Protein AF-A0A8H6SPJ6-F1 (afdb_monomer)

InterPro domains:
  IPR001806 Small GTPase [PF00071] (599-769)
  IPR001806 Small GTPase [PS51421] (584-787)
  IPR001806 Small GTPase [SM00174] (601-771)
  IPR001810 F-box domain [PF12937] (2-38)
  IPR001810 F-box domain [PS50181] (1-45)
  IPR001810 F-box domain [SM00256] (5-45)
  IPR005225 Small GTP-binding domain [TIGR00231] (601-762)
  IPR020849 Small GTPase, Ras-type [PTHR24070] (574-771)
  IPR027417 P-loop containing nucleoside triphosphate hydrolase [G3DSA:3.40.50.300] (568-777)
  IPR027417 P-loop containing nucleoside triphosphate hydrolase [SSF52540] (599-768)
  IPR036047 F-box-like domain superfamily [SSF81383] (2-59)

Foldseek 3Di:
DVVVDDLVVLLVVLLVDALVVLVVQLVPDVVSVVSCVPDLQSLLSNLCQLVLWDFDCLAPDDNDSNLSSVLSVLLVVLVVVPAQVQFWDWDLDLQQAPAWADDFQKTWGQHQQFGIKIWGHDFVSFLRDTDIDGEHHDPADFPYWDDFPLQQWIWTWGQDPQRWIKIATAGVHYRHQRPLFPDRIATDPDPDDRQPDWDDWDWADDAQKIKIKTQRHPVLQWIWIWIASRRDNDTQEIAIGSFWFEKDDLHPFKIKTWGWDDDPPQQKIKIKIFIDTSHDDYRDRPGQAIEIDFIWHRPFFPDKHKYWLWHQFRHRDPPDHHHGRMDRDSQQFKTKMKIWTHGDDDPDDDPQPTWIKIKTAGSNLVVVVVVVSPADRYWYCQRRPAEGIDMDTASYDADSSAAQTEGQKGKDDNALWKIKMKGQRPDDDPVDPKQQDWDWQDCVSRTGPDTDIHGRIIDMDMHTHHRARHWHDHSFKIKGHHADPDDPDGSRSDMIIIRGSDRPPPPPDPDDDDDDDDDDDDDDDDDDDDDDDDDDDDDDDDDDDDDDDDDDDDDDDDDDPDDDPPVDPPQEAEEEEAFAAFPDDDDPPDPWQPAQPGDLCQVLLVCCVQVVDGDSTDDQDDKDWGWDWDQAPNDIHTYTYIYHGYDDLPDQDDPVSQPRHLAYEYGGEQLDPVRVVCSVSVLVNNCVVNVHLAGLYEYEHEDCVLAPCPPCCVVVVNPDIDHDSRHRPHDPVNQVVVCVVRVYHYDYDYSPVRGCSSVSVNSSVVSSVVPDDPDDDDDDDDDDDDD

pLDDT: mean 73.76, std 21.43, range [21.88, 97.81]

Secondary structure (DSSP, 8-state):
-GGGS-HHHHHHHHHTS-HHHHHHHHHH-HHHHHHHHH-HHHHHHHHHHHHTEEE-TTBSS---HHHHHHHHHHHHHHHHH--HHHHEEEE---B-SSEEEEETTEEEEEETTTEEEEEEPPBGGGTBPPEEEEEPPPSS-EEEEEEEGGGTEEEEEEE-TTS-EEEEEEETTTSSBPTT-SSSEEE---SSPPPS----EEEEEETTEEEEEEE-SSSS--EEEEEEETTTTEEEEEEE-TTEEEEEE-SSSEEEEEEEEEETTTTEEEEEEEEEESSS-TT----SEEEEPPPEE-SSEEEEEEEE--PPPP-PPTTPPBSSSEEE-TTS-EEEEEEEEEE---S-S------EEEEEEEHHHHHHHHHT-SS-SEE-HHHHSTTT-EEEEESSPPPTT---EETTEEEEEEETTEEEEEE--SS--SS---B-S-EEE-GGG-SBSSPEEE---BEEEEEE--S-SEEEE-SSEEEEE----S-SS--B-SPEEEEES--TT--S-S----------------------------------------------------S------TTEEEEEEE-BPP--PPPSS--SSSSTTSS-SHHHHHHHHHHS---S-----SEEEEEEEEEETTEEEEEEEEEEPPB-TTPPPPGGGTTT--EEEEEEETT-HHHHHHHHHHHHHHHHHHTSS---EEEEEE-GGGT--TTTTTGGGSS----------S-HHHHHHHHHHHT-EEEEEBTTTTBSHHHHHHHHHHHHHTTSPS--PPPP-------

Nearest PDB structures (foldseek):
  7btc-assembly1_A  TM=9.675E-01  e=1.317E-15  Homo sapiens
  4o25-assembly2_B  TM=9.585E-01  e=1.317E-15  Mus musculus
  7kfz-assembly1_C  TM=9.572E-01  e=9.984E-14  Homo sapiens
  7tvf-assembly1_E  TM=9.143E-01  e=6.837E-14  Homo sapiens
  1x1r-assembly1_A  TM=9.097E-01  e=2.373E-13  Mus musculus

Structure (mmCIF, N/CA/C/O backbone):
data_AF-A0A8H6SPJ6-F1
#
_entry.id   AF-A0A8H6SPJ6-F1
#
loop_
_atom_site.group_PDB
_atom_site.id
_atom_site.type_symbol
_atom_site.label_atom_id
_atom_site.label_alt_id
_atom_site.label_comp_id
_atom_site.label_asym_id
_atom_site.label_entity_id
_atom_site.label_seq_id
_atom_site.pdbx_PDB_ins_code
_atom_site.Cartn_x
_atom_site.Cartn_y
_atom_site.Cartn_z
_atom_site.occupancy
_atom_site.B_iso_or_equiv
_atom_site.auth_seq_id
_atom_site.auth_comp_id
_atom_site.auth_asym_id
_atom_site.auth_atom_id
_atom_site.pdbx_PDB_model_num
ATOM 1 N N . MET A 1 1 ? -13.281 -22.047 -36.109 1.00 60.00 1 MET A N 1
ATOM 2 C CA . MET A 1 1 ? -13.328 -20.608 -36.470 1.00 60.00 1 MET A CA 1
ATOM 3 C C . MET A 1 1 ? -12.014 -19.915 -36.117 1.00 60.00 1 MET A C 1
ATOM 5 O O . MET A 1 1 ? -11.452 -19.270 -36.988 1.00 60.00 1 MET A O 1
ATOM 9 N N . LEU A 1 2 ? -11.477 -20.129 -34.906 1.00 65.62 2 LEU A N 1
ATOM 10 C CA . LEU A 1 2 ? -10.177 -19.598 -34.462 1.00 65.62 2 LEU A CA 1
ATOM 11 C C . LEU A 1 2 ? -8.982 -20.068 -35.319 1.00 65.62 2 LEU A C 1
ATOM 13 O O . LEU A 1 2 ? -8.123 -19.261 -35.652 1.00 65.62 2 LEU A O 1
ATOM 17 N N . ASP A 1 3 ? -8.976 -21.320 -35.795 1.00 69.00 3 ASP A N 1
ATOM 18 C CA . ASP A 1 3 ? -7.900 -21.851 -36.657 1.00 69.00 3 ASP A CA 1
ATOM 19 C C . ASP A 1 3 ? -7.891 -21.301 -38.095 1.00 69.00 3 ASP A C 1
ATOM 21 O O . ASP A 1 3 ? -7.155 -21.811 -38.935 1.00 69.00 3 ASP A O 1
ATOM 25 N N . ARG A 1 4 ? -8.696 -20.280 -38.416 1.00 80.94 4 ARG A N 1
ATOM 26 C CA . ARG A 1 4 ? -8.668 -19.576 -39.714 1.00 80.94 4 ARG A CA 1
ATOM 27 C C . ARG A 1 4 ? -8.144 -18.143 -39.617 1.00 80.94 4 ARG A C 1
ATOM 29 O O . ARG A 1 4 ? -8.022 -17.488 -40.645 1.00 80.94 4 ARG A O 1
ATOM 36 N N . LEU A 1 5 ? -7.830 -17.658 -38.416 1.00 85.19 5 LEU A N 1
ATOM 37 C CA . LEU A 1 5 ? -7.322 -16.299 -38.227 1.00 85.19 5 LEU A CA 1
ATOM 38 C C . LEU A 1 5 ? -5.920 -16.141 -38.844 1.00 85.19 5 LEU A C 1
ATOM 40 O O . LEU A 1 5 ? -5.141 -17.097 -38.789 1.00 85.19 5 LEU A O 1
ATOM 44 N N . PRO A 1 6 ? -5.571 -14.976 -39.418 1.00 90.56 6 PRO A N 1
ATOM 45 C CA . PRO A 1 6 ? -4.193 -14.658 -39.799 1.00 90.56 6 PRO A CA 1
ATOM 46 C C . PRO A 1 6 ? -3.237 -14.694 -38.588 1.00 90.56 6 PRO A C 1
ATOM 48 O O . PRO A 1 6 ? -3.678 -14.379 -37.476 1.00 90.56 6 PRO A O 1
ATOM 51 N N . PRO A 1 7 ? -1.954 -15.073 -38.761 1.00 87.12 7 PRO A N 1
ATOM 52 C CA . PRO A 1 7 ? -0.972 -15.121 -37.672 1.00 87.12 7 PRO A CA 1
ATOM 53 C C . PRO A 1 7 ? -0.846 -13.809 -36.888 1.00 87.12 7 PRO A C 1
ATOM 55 O O . PRO A 1 7 ? -0.737 -13.845 -35.670 1.00 87.12 7 PRO A O 1
ATOM 58 N N . GLU A 1 8 ? -0.948 -12.664 -37.560 1.00 88.88 8 GLU A N 1
ATOM 59 C CA . GLU A 1 8 ? -0.810 -11.323 -36.978 1.00 88.88 8 GLU A CA 1
ATOM 60 C C . GLU A 1 8 ? -1.987 -10.985 -36.046 1.00 88.88 8 GLU A C 1
ATOM 62 O O . GLU A 1 8 ? -1.833 -10.339 -35.004 1.00 88.88 8 GLU A O 1
ATOM 67 N N . ILE A 1 9 ? -3.186 -11.460 -36.404 1.00 89.88 9 ILE A N 1
ATOM 68 C CA . ILE A 1 9 ? -4.389 -11.325 -35.576 1.00 89.88 9 ILE A CA 1
ATOM 69 C C . ILE A 1 9 ? -4.294 -12.262 -34.374 1.00 89.88 9 ILE A C 1
ATOM 71 O O . ILE A 1 9 ? -4.597 -11.848 -33.259 1.00 89.88 9 ILE A O 1
ATOM 75 N N . ALA A 1 10 ? -3.841 -13.500 -34.579 1.00 88.12 10 ALA A N 1
ATOM 76 C CA . ALA A 1 10 ? -3.617 -14.450 -33.493 1.00 88.12 10 ALA A CA 1
ATOM 77 C C . ALA A 1 10 ? -2.572 -13.929 -32.489 1.00 88.12 10 ALA A C 1
ATOM 79 O O . ALA A 1 10 ? -2.806 -13.964 -31.285 1.00 88.12 10 ALA A O 1
ATOM 80 N N . GLU A 1 11 ? -1.469 -13.365 -32.980 1.00 90.44 11 GLU A N 1
ATOM 81 C CA . GLU A 1 11 ? -0.438 -12.718 -32.169 1.00 90.44 11 GLU A CA 1
ATOM 82 C C . GLU A 1 11 ? -1.002 -11.545 -31.363 1.00 90.44 11 GLU A C 1
ATOM 84 O O . GLU A 1 11 ? -0.748 -11.415 -30.167 1.00 90.44 11 GLU A O 1
ATOM 89 N N . SER A 1 12 ? -1.814 -10.703 -32.004 1.00 90.00 12 SER A N 1
ATOM 90 C CA . SER A 1 12 ? -2.477 -9.591 -31.329 1.00 90.00 12 SER A CA 1
ATOM 91 C C . SER A 1 12 ? -3.429 -10.083 -30.244 1.00 90.00 12 SER A C 1
ATOM 93 O O . SER A 1 12 ? -3.348 -9.584 -29.131 1.00 90.00 12 SER A O 1
ATOM 95 N N . ILE A 1 13 ? -4.246 -11.108 -30.511 1.00 90.25 13 ILE A N 1
ATOM 96 C CA . ILE A 1 13 ? -5.111 -11.733 -29.499 1.00 90.25 13 ILE A CA 1
ATOM 97 C C . ILE A 1 13 ? -4.283 -12.221 -28.308 1.00 90.25 13 ILE A C 1
ATOM 99 O O . ILE A 1 13 ? -4.627 -11.911 -27.175 1.00 90.25 13 ILE A O 1
ATOM 103 N N . CYS A 1 14 ? -3.175 -12.930 -28.544 1.00 89.81 14 CYS A N 1
ATOM 104 C CA . CYS A 1 14 ? -2.312 -13.411 -27.465 1.00 89.81 14 CYS A CA 1
ATOM 105 C C . CYS A 1 14 ? -1.753 -12.278 -26.593 1.00 89.81 14 CYS A C 1
ATOM 107 O O . CYS A 1 14 ? -1.637 -12.469 -25.391 1.00 89.81 14 CYS A O 1
ATOM 109 N N . ARG A 1 15 ? -1.444 -11.105 -27.162 1.00 88.56 15 ARG A N 1
ATOM 110 C CA . ARG A 1 15 ? -0.958 -9.940 -26.397 1.00 88.56 15 ARG A CA 1
ATOM 111 C C . ARG A 1 15 ? -2.024 -9.277 -25.516 1.00 88.56 15 ARG A C 1
ATOM 113 O O . ARG A 1 15 ? -1.662 -8.515 -24.630 1.00 88.56 15 ARG A O 1
ATOM 120 N N . TRP A 1 16 ? -3.308 -9.547 -25.756 1.00 88.12 16 TRP A N 1
ATOM 121 C CA . TRP A 1 16 ? -4.428 -9.043 -24.947 1.00 88.12 16 TRP A CA 1
ATOM 122 C C . TRP A 1 16 ? -4.901 -10.032 -23.873 1.00 88.12 16 TRP A C 1
ATOM 124 O O . TRP A 1 16 ? -5.808 -9.713 -23.106 1.00 88.12 16 TRP A O 1
ATOM 134 N N . LEU A 1 17 ? -4.333 -11.237 -23.836 1.00 88.00 17 LEU A N 1
ATOM 135 C CA . LEU A 1 17 ? -4.688 -12.279 -22.879 1.00 88.00 17 LEU A CA 1
ATOM 136 C C . LEU A 1 17 ? -3.647 -12.365 -21.766 1.00 88.00 17 LEU A C 1
ATOM 138 O O . LEU A 1 17 ? -2.465 -12.141 -22.007 1.00 88.00 17 LEU A O 1
ATOM 142 N N . ASP A 1 18 ? -4.088 -12.771 -20.576 1.00 84.75 18 ASP A N 1
ATOM 143 C CA . ASP A 1 18 ? -3.190 -13.066 -19.462 1.00 84.75 18 ASP A CA 1
ATOM 144 C C . ASP A 1 18 ? -2.314 -14.295 -19.758 1.00 84.75 18 ASP A C 1
ATOM 146 O O . ASP A 1 18 ? -2.707 -15.220 -20.482 1.00 84.75 18 ASP A O 1
ATOM 150 N N . ALA A 1 19 ? -1.133 -14.345 -19.149 1.00 83.69 19 ALA A N 1
ATOM 151 C CA . ALA A 1 19 ? -0.130 -15.377 -19.367 1.00 83.69 19 ALA A CA 1
ATOM 152 C C . ALA A 1 19 ? -0.690 -16.788 -19.131 1.00 83.69 19 ALA A C 1
ATOM 154 O O . ALA A 1 19 ? -0.356 -17.718 -19.871 1.00 83.69 19 ALA A O 1
ATOM 155 N N . LYS A 1 20 ? -1.589 -16.976 -18.149 1.00 83.62 20 LYS A N 1
ATOM 156 C CA . LYS A 1 20 ? -2.212 -18.288 -17.893 1.00 83.62 20 LYS A CA 1
ATOM 157 C C . LYS A 1 20 ? -3.141 -18.681 -19.038 1.00 83.62 20 LYS A C 1
ATOM 159 O O . LYS A 1 20 ? -3.111 -19.837 -19.468 1.00 83.62 20 LYS A O 1
ATOM 164 N N . SER A 1 21 ? -3.937 -17.750 -19.555 1.00 89.06 21 SER A N 1
ATOM 165 C CA . SER A 1 21 ? -4.776 -17.966 -20.737 1.00 89.06 21 SER A CA 1
ATOM 166 C C . SER A 1 21 ? -3.947 -18.262 -21.985 1.00 89.06 21 SER A C 1
ATOM 168 O O . SER A 1 21 ? -4.279 -19.196 -22.718 1.00 89.06 21 SER A O 1
ATOM 170 N N . VAL A 1 22 ? -2.830 -17.562 -22.201 1.00 88.44 22 VAL A N 1
ATOM 171 C CA . VAL A 1 22 ? -1.924 -17.834 -23.331 1.00 88.44 22 VAL A CA 1
ATOM 172 C C . VAL A 1 22 ? -1.279 -19.220 -23.211 1.00 88.44 22 VAL A C 1
ATOM 174 O O . VAL A 1 22 ? -1.251 -19.979 -24.183 1.00 88.44 22 VAL A O 1
ATOM 177 N N . VAL A 1 23 ? -0.837 -19.617 -22.014 1.00 83.62 23 VAL A N 1
ATOM 178 C CA . VAL A 1 23 ? -0.310 -20.970 -21.769 1.00 83.62 23 VAL A CA 1
ATOM 179 C C . VAL A 1 23 ? -1.387 -22.031 -22.012 1.00 83.62 23 VAL A C 1
ATOM 181 O O . VAL A 1 23 ? -1.116 -23.016 -22.699 1.00 83.62 23 VAL A O 1
ATOM 184 N N . ARG A 1 24 ? -2.624 -21.831 -21.540 1.00 87.50 24 ARG A N 1
ATOM 185 C CA . ARG A 1 24 ? -3.749 -22.742 -21.828 1.00 87.50 24 ARG A CA 1
ATOM 186 C C . ARG A 1 24 ? -4.019 -22.847 -23.329 1.00 87.50 24 ARG A C 1
ATOM 188 O O . ARG A 1 24 ? -4.176 -23.956 -23.834 1.00 87.50 24 ARG A O 1
ATOM 195 N N . LEU A 1 25 ? -4.000 -21.727 -24.055 1.00 87.69 25 LEU A N 1
ATOM 196 C CA . LEU A 1 25 ? -4.135 -21.711 -25.517 1.00 87.69 25 LEU A CA 1
ATOM 197 C C . LEU A 1 25 ? -3.045 -22.541 -26.209 1.00 87.69 25 LEU A C 1
ATOM 199 O O . LEU A 1 25 ? -3.343 -23.295 -27.137 1.00 87.69 25 LEU A O 1
ATOM 203 N N . SER A 1 26 ? -1.801 -22.464 -25.728 1.00 87.75 26 SER A N 1
ATOM 204 C CA . SER A 1 26 ? -0.687 -23.260 -26.263 1.00 87.75 26 SER A CA 1
ATOM 205 C C . SER A 1 26 ? -0.856 -24.773 -26.056 1.00 87.75 26 SER A C 1
ATOM 207 O O . SER A 1 26 ? -0.320 -25.565 -26.830 1.00 87.75 26 SER A O 1
ATOM 209 N N . GLN A 1 27 ? -1.611 -25.188 -25.033 1.00 87.19 27 GLN A N 1
ATOM 210 C CA . GLN A 1 27 ? -1.848 -26.599 -24.713 1.00 87.19 27 GLN A CA 1
ATOM 211 C C . GLN A 1 27 ? -2.987 -27.208 -25.537 1.00 87.19 27 GLN A C 1
ATOM 213 O O . GLN A 1 27 ? -2.986 -28.414 -25.775 1.00 87.19 27 GLN A O 1
ATOM 218 N N . VAL A 1 28 ? -3.947 -26.395 -25.989 1.00 88.50 28 VAL A N 1
ATOM 219 C CA . VAL A 1 28 ? -5.137 -26.881 -26.708 1.00 88.50 28 VAL A CA 1
ATOM 220 C C . VAL A 1 28 ? -4.981 -26.899 -28.232 1.00 88.50 28 VAL A C 1
ATOM 222 O O . VAL A 1 28 ? -5.764 -27.565 -28.904 1.00 88.50 28 VAL A O 1
ATOM 225 N N . SER A 1 29 ? -3.992 -26.198 -28.806 1.00 87.19 29 SER A N 1
ATOM 226 C CA . SER A 1 29 ? -3.757 -26.193 -30.259 1.00 87.19 29 SER A CA 1
ATOM 227 C C . SER A 1 29 ? -2.282 -26.051 -30.636 1.00 87.19 29 SER A C 1
ATOM 229 O O . SER A 1 29 ? -1.599 -25.121 -30.209 1.00 87.19 29 SER A O 1
ATOM 231 N N . GLN A 1 30 ? -1.806 -26.941 -31.516 1.00 88.25 30 GLN A N 1
ATOM 232 C CA . GLN A 1 30 ? -0.438 -26.914 -32.052 1.00 88.25 30 GLN A CA 1
ATOM 233 C C . GLN A 1 30 ? -0.151 -25.628 -32.833 1.00 88.25 30 GLN A C 1
ATOM 235 O O . GLN A 1 30 ? 0.908 -25.033 -32.666 1.00 88.25 30 GLN A O 1
ATOM 240 N N . ARG A 1 31 ? -1.125 -25.147 -33.617 1.00 89.19 31 ARG A N 1
ATOM 241 C CA . ARG A 1 31 ? -0.989 -23.898 -34.373 1.00 89.19 31 ARG A CA 1
ATOM 242 C C . ARG A 1 31 ? -0.759 -22.702 -33.448 1.00 89.19 31 ARG A C 1
ATOM 244 O O . ARG A 1 31 ? 0.121 -21.887 -33.710 1.00 89.19 31 ARG A O 1
ATOM 251 N N . TRP A 1 32 ? -1.543 -22.596 -32.375 1.00 90.00 32 TRP A N 1
ATOM 252 C CA . TRP A 1 32 ? -1.382 -21.525 -31.388 1.00 90.00 32 TRP A CA 1
ATOM 253 C C . TRP A 1 32 ? -0.066 -21.666 -30.623 1.00 90.00 32 TRP A C 1
ATOM 255 O O . TRP A 1 32 ? 0.629 -20.673 -30.442 1.00 90.00 32 TRP A O 1
ATOM 265 N N . ASN A 1 33 ? 0.330 -22.889 -30.257 1.00 91.00 33 ASN A N 1
ATOM 266 C CA . ASN A 1 33 ? 1.631 -23.163 -29.644 1.00 91.00 33 ASN A CA 1
ATOM 267 C C . ASN A 1 33 ? 2.802 -22.673 -30.515 1.00 91.00 33 ASN A C 1
ATOM 269 O O . ASN A 1 33 ? 3.708 -22.010 -30.015 1.00 91.00 33 ASN A O 1
ATOM 273 N N . ASP A 1 34 ? 2.762 -22.945 -31.822 1.00 90.69 34 ASP A N 1
ATOM 274 C CA . ASP A 1 34 ? 3.800 -22.513 -32.762 1.00 90.69 34 ASP A CA 1
ATOM 275 C C . ASP A 1 34 ? 3.866 -20.987 -32.898 1.00 90.69 34 ASP A C 1
ATOM 277 O O . ASP A 1 34 ? 4.962 -20.423 -32.896 1.00 90.69 34 ASP A O 1
ATOM 281 N N . ILE A 1 35 ? 2.714 -20.309 -32.979 1.00 90.44 35 ILE A N 1
ATOM 282 C CA . ILE A 1 35 ? 2.643 -18.838 -33.031 1.00 90.44 35 ILE A CA 1
ATOM 283 C C . ILE A 1 35 ? 3.221 -18.237 -31.747 1.00 90.44 35 ILE A C 1
ATOM 285 O O . ILE A 1 35 ? 4.101 -17.379 -31.812 1.00 90.44 35 ILE A O 1
ATOM 289 N N . ILE A 1 36 ? 2.777 -18.731 -30.588 1.00 91.50 36 ILE A N 1
ATOM 290 C CA . ILE A 1 36 ? 3.223 -18.264 -29.273 1.00 91.50 36 ILE A CA 1
ATOM 291 C C . ILE A 1 36 ? 4.739 -18.431 -29.133 1.00 91.50 36 ILE A C 1
ATOM 293 O O . ILE A 1 36 ? 5.407 -17.495 -28.708 1.00 91.50 36 ILE A O 1
ATOM 297 N N . LYS A 1 37 ? 5.305 -19.584 -29.514 1.00 90.62 37 LYS A N 1
ATOM 298 C CA . LYS A 1 37 ? 6.748 -19.858 -29.391 1.00 90.62 37 LYS A CA 1
ATOM 299 C C . LYS A 1 37 ? 7.622 -19.055 -30.354 1.00 90.62 37 LYS A C 1
ATOM 301 O O . LYS A 1 37 ? 8.783 -18.809 -30.040 1.00 90.62 37 LYS A O 1
ATOM 306 N N . ARG A 1 38 ? 7.110 -18.698 -31.536 1.00 92.00 38 ARG A N 1
ATOM 307 C CA . ARG A 1 38 ? 7.885 -17.999 -32.577 1.00 92.00 38 ARG A CA 1
ATOM 308 C C . ARG A 1 38 ? 7.784 -16.478 -32.492 1.00 92.00 38 ARG A C 1
ATOM 310 O O . ARG A 1 38 ? 8.713 -15.802 -32.926 1.00 92.00 38 ARG A O 1
ATOM 317 N N . SER A 1 39 ? 6.690 -15.935 -31.956 1.00 93.62 39 SER A N 1
ATOM 318 C CA . SER A 1 39 ? 6.535 -14.488 -31.783 1.00 93.62 39 SER A CA 1
ATOM 319 C C . SER A 1 39 ? 7.306 -14.000 -30.556 1.00 93.62 39 SER A C 1
ATOM 321 O O . SER A 1 39 ? 6.953 -14.294 -29.413 1.00 93.62 39 SER A O 1
ATOM 323 N N . SER A 1 40 ? 8.332 -13.179 -30.787 1.00 92.88 40 SER A N 1
ATOM 324 C CA . SER A 1 40 ? 9.043 -12.489 -29.708 1.00 92.88 40 SER A CA 1
ATOM 325 C C . SER A 1 40 ? 8.161 -11.473 -28.982 1.00 92.88 40 SER A C 1
ATOM 327 O O . SER A 1 40 ? 8.376 -11.248 -27.797 1.00 92.88 40 SER A O 1
ATOM 329 N N . ALA A 1 41 ? 7.153 -10.890 -29.639 1.00 90.75 41 ALA A N 1
ATOM 330 C CA . ALA A 1 41 ? 6.235 -9.948 -29.002 1.00 90.75 41 ALA A CA 1
ATOM 331 C C . ALA A 1 41 ? 5.287 -10.643 -28.015 1.00 90.75 41 ALA A C 1
ATOM 333 O O . ALA A 1 41 ? 5.048 -10.118 -26.930 1.00 90.75 41 ALA A O 1
ATOM 334 N N . VAL A 1 42 ? 4.790 -11.838 -28.352 1.00 92.00 42 VAL A N 1
ATOM 335 C CA . VAL A 1 42 ? 3.967 -12.647 -27.438 1.00 92.00 42 VAL A CA 1
ATOM 336 C C . VAL A 1 42 ? 4.811 -13.182 -26.290 1.00 92.00 42 VAL A C 1
ATOM 338 O O . VAL A 1 42 ? 4.404 -13.057 -25.141 1.00 92.00 42 VAL A O 1
ATOM 341 N N . GLN A 1 43 ? 6.006 -13.713 -26.572 1.00 92.12 43 GLN A N 1
ATOM 342 C CA . GLN A 1 43 ? 6.932 -14.138 -25.516 1.00 92.12 43 GLN A CA 1
ATOM 343 C C . GLN A 1 43 ? 7.290 -12.979 -24.577 1.00 92.12 43 GLN A C 1
ATOM 345 O O . GLN A 1 43 ? 7.321 -13.161 -23.366 1.00 92.12 43 GLN A O 1
ATOM 350 N N . TYR A 1 44 ? 7.498 -11.776 -25.117 1.00 91.81 44 TYR A N 1
ATOM 351 C CA . TYR A 1 44 ? 7.774 -10.584 -24.318 1.00 91.81 44 TYR A CA 1
ATOM 352 C C . TYR A 1 44 ? 6.603 -10.188 -23.420 1.00 91.81 44 TYR A C 1
ATOM 354 O O . TYR A 1 44 ? 6.820 -9.944 -22.238 1.00 91.81 44 TYR A O 1
ATOM 362 N N . ALA A 1 45 ? 5.373 -10.189 -23.941 1.00 89.25 45 ALA A N 1
ATOM 363 C CA . ALA A 1 45 ? 4.181 -9.908 -23.142 1.00 89.25 45 ALA A CA 1
ATOM 364 C C . ALA A 1 45 ? 3.995 -10.923 -21.999 1.00 89.25 45 ALA A C 1
ATOM 366 O O . ALA A 1 45 ? 3.768 -10.524 -20.859 1.00 89.25 45 ALA A O 1
ATOM 367 N N . ILE A 1 46 ? 4.169 -12.221 -22.284 1.00 87.62 46 ILE A N 1
ATOM 368 C CA . ILE A 1 46 ? 4.109 -13.280 -21.264 1.00 87.62 46 ILE A CA 1
ATOM 369 C C . ILE A 1 46 ? 5.175 -13.041 -20.190 1.00 87.62 46 ILE A C 1
ATOM 371 O O . ILE A 1 46 ? 4.867 -13.047 -19.003 1.00 87.62 46 ILE A O 1
ATOM 375 N N . GLU A 1 47 ? 6.432 -12.830 -20.586 1.00 87.25 47 GLU A N 1
ATOM 376 C CA . GLU A 1 47 ? 7.541 -12.666 -19.641 1.00 87.25 47 GLU A CA 1
ATOM 377 C C . GLU A 1 47 ? 7.414 -11.403 -18.780 1.00 87.25 47 GLU A C 1
ATOM 379 O O . GLU A 1 47 ? 7.814 -11.428 -17.613 1.00 87.25 47 GLU A O 1
ATOM 384 N N . LEU A 1 48 ? 6.842 -10.318 -19.315 1.00 87.81 48 LEU A N 1
ATOM 385 C CA . LEU A 1 48 ? 6.535 -9.108 -18.546 1.00 87.81 48 LEU A CA 1
ATOM 386 C C . LEU A 1 48 ? 5.556 -9.419 -17.412 1.00 87.81 48 LEU A C 1
ATOM 388 O O . LEU A 1 48 ? 5.850 -9.127 -16.253 1.00 87.81 48 LEU A O 1
ATOM 392 N N . GLU A 1 49 ? 4.446 -10.088 -17.731 1.00 83.94 49 GLU A N 1
ATOM 393 C CA . GLU A 1 49 ? 3.427 -10.458 -16.746 1.00 83.94 49 GLU A CA 1
ATOM 394 C C . GLU A 1 49 ? 3.967 -11.449 -15.708 1.00 83.94 49 GLU A C 1
ATOM 396 O O . GLU A 1 49 ? 3.757 -11.272 -14.510 1.00 83.94 49 GLU A O 1
ATOM 401 N N . LEU A 1 50 ? 4.732 -12.459 -16.139 1.00 81.06 50 LEU A N 1
ATOM 402 C CA . LEU A 1 50 ? 5.384 -13.406 -15.227 1.00 81.06 50 LEU A CA 1
ATOM 403 C C . LEU A 1 50 ? 6.393 -12.729 -14.286 1.00 81.06 50 LEU A C 1
ATOM 405 O O . LEU A 1 50 ? 6.671 -13.250 -13.203 1.00 81.06 50 LEU A O 1
ATOM 409 N N . SER A 1 51 ? 6.953 -11.592 -14.699 1.00 80.31 51 SER A N 1
ATOM 410 C CA . SER A 1 51 ? 7.936 -10.829 -13.927 1.00 80.31 51 SER A CA 1
ATOM 411 C C . SER A 1 51 ? 7.321 -9.699 -13.094 1.00 80.31 51 SER A C 1
ATOM 413 O O . SER A 1 51 ? 8.050 -9.095 -12.308 1.00 80.31 51 SER A O 1
ATOM 415 N N . GLY A 1 52 ? 6.020 -9.417 -13.240 1.00 80.62 52 GLY A N 1
ATOM 416 C CA . GLY A 1 52 ? 5.344 -8.286 -12.591 1.00 80.62 52 GLY A CA 1
ATOM 417 C C . GLY A 1 52 ? 5.777 -6.914 -13.122 1.00 80.62 52 GLY A C 1
ATOM 418 O O . GLY A 1 52 ? 5.779 -5.925 -12.386 1.00 80.62 52 GLY A O 1
ATOM 419 N N . LEU A 1 53 ? 6.187 -6.852 -14.392 1.00 85.25 53 LEU A N 1
ATOM 420 C CA . LEU A 1 53 ? 6.707 -5.652 -15.052 1.00 85.25 53 LEU A CA 1
ATOM 421 C C . LEU A 1 53 ? 5.758 -5.192 -16.166 1.00 85.25 53 LEU A C 1
ATOM 423 O O . LEU A 1 53 ? 5.053 -6.003 -16.765 1.00 85.25 53 LEU A O 1
ATOM 427 N N . CYS A 1 54 ? 5.775 -3.902 -16.496 1.00 86.19 54 CYS A N 1
ATOM 428 C CA . CYS A 1 54 ? 5.092 -3.356 -17.668 1.00 86.19 54 CYS A CA 1
ATOM 429 C C . CYS A 1 54 ? 6.084 -2.880 -18.729 1.00 86.19 54 CYS A C 1
ATOM 431 O O . CYS A 1 54 ? 7.215 -2.480 -18.443 1.00 86.19 54 CYS A O 1
ATOM 433 N N . ASN A 1 55 ? 5.633 -2.928 -19.982 1.00 87.19 55 ASN A N 1
ATOM 434 C CA . ASN A 1 55 ? 6.352 -2.346 -21.103 1.00 87.19 55 ASN A CA 1
ATOM 435 C C . ASN A 1 55 ? 6.321 -0.818 -21.018 1.00 87.19 55 ASN A C 1
ATOM 437 O O . ASN A 1 55 ? 5.269 -0.243 -20.743 1.00 87.19 55 ASN A O 1
ATOM 441 N N . VAL A 1 56 ? 7.435 -0.169 -21.356 1.00 86.75 56 VAL A N 1
ATOM 442 C CA . VAL A 1 56 ? 7.464 1.281 -21.560 1.00 86.75 56 VAL A CA 1
ATOM 443 C C . VAL A 1 56 ? 7.564 1.589 -23.050 1.00 86.75 56 VAL A C 1
ATOM 445 O O . VAL A 1 56 ? 8.624 1.421 -23.665 1.00 86.75 56 VAL A O 1
ATOM 448 N N . ASP A 1 57 ? 6.449 2.018 -23.642 1.00 81.25 57 ASP A N 1
ATOM 449 C CA . ASP A 1 57 ? 6.358 2.293 -25.082 1.00 81.25 57 ASP A CA 1
ATOM 450 C C . ASP A 1 57 ? 7.288 3.441 -25.499 1.00 81.25 57 ASP A C 1
ATOM 452 O O . ASP A 1 57 ? 8.087 3.287 -26.423 1.00 81.25 57 ASP A O 1
ATOM 456 N N . ASN A 1 58 ? 7.279 4.547 -24.749 1.00 82.44 58 ASN A N 1
ATOM 457 C CA . ASN A 1 58 ? 8.116 5.728 -24.992 1.00 82.44 58 ASN A CA 1
ATOM 458 C C . ASN A 1 58 ? 9.529 5.577 -24.411 1.00 82.44 58 ASN A C 1
ATOM 460 O O . ASN A 1 58 ? 10.041 6.482 -23.756 1.00 82.44 58 ASN A O 1
ATOM 464 N N . SER A 1 59 ? 10.159 4.420 -24.603 1.00 84.25 59 SER A N 1
ATOM 465 C CA . SER A 1 59 ? 11.530 4.216 -24.139 1.00 84.25 59 SER A CA 1
ATOM 466 C C . SER A 1 59 ? 12.560 4.675 -25.176 1.00 84.25 59 SER A C 1
ATOM 468 O O . SER A 1 59 ? 12.351 4.496 -26.375 1.00 84.25 59 SER A O 1
ATOM 470 N N . SER A 1 60 ? 13.701 5.208 -24.725 1.00 84.00 60 SER A N 1
ATOM 471 C CA . SER A 1 60 ? 14.883 5.424 -25.574 1.00 84.00 60 SER A CA 1
ATOM 472 C C . SER A 1 60 ? 15.553 4.111 -26.007 1.00 84.00 60 SER A C 1
ATOM 474 O O . SER A 1 60 ? 16.423 4.112 -26.880 1.00 84.00 60 SER A O 1
ATOM 476 N N . PHE A 1 61 ? 15.143 2.980 -25.425 1.00 85.94 61 PHE A N 1
ATOM 477 C CA . PHE A 1 61 ? 15.568 1.646 -25.821 1.00 85.94 61 PHE A CA 1
ATOM 478 C C . PHE A 1 61 ? 14.928 1.196 -27.146 1.00 85.94 61 PHE A C 1
ATOM 480 O O . PHE A 1 61 ? 13.893 1.700 -27.578 1.00 85.94 61 PHE A O 1
ATOM 487 N N . SER A 1 62 ? 15.521 0.178 -27.780 1.00 84.44 62 SER A N 1
ATOM 488 C CA . SER A 1 62 ? 15.026 -0.383 -29.042 1.00 84.44 62 SER A CA 1
ATOM 489 C C . SER A 1 62 ? 13.521 -0.721 -28.989 1.00 84.44 62 SER A C 1
ATOM 491 O O . SER A 1 62 ? 13.076 -1.410 -28.063 1.00 84.44 62 SER A O 1
ATOM 493 N N . PRO A 1 63 ? 12.721 -0.320 -29.997 1.00 84.38 63 PRO A N 1
ATOM 494 C CA . PRO A 1 63 ? 11.308 -0.692 -30.081 1.00 84.38 63 PRO A CA 1
ATOM 495 C C . PRO A 1 63 ? 11.107 -2.160 -30.497 1.00 84.38 63 PRO A C 1
ATOM 497 O O . PRO A 1 63 ? 9.997 -2.680 -30.420 1.00 84.38 63 PRO A O 1
ATOM 500 N N . ALA A 1 64 ? 12.161 -2.854 -30.941 1.00 87.81 64 ALA A N 1
ATOM 501 C CA . ALA A 1 64 ? 12.059 -4.228 -31.414 1.00 87.81 64 ALA A CA 1
ATOM 502 C C . ALA A 1 64 ? 11.792 -5.209 -30.258 1.00 87.81 64 ALA A C 1
ATOM 504 O O . ALA A 1 64 ? 12.606 -5.341 -29.340 1.00 87.81 64 ALA A O 1
ATOM 505 N N . SER A 1 65 ? 10.703 -5.982 -30.349 1.00 88.69 65 SER A N 1
ATOM 506 C CA . SER A 1 65 ? 10.318 -6.965 -29.322 1.00 88.69 65 SER A CA 1
ATOM 507 C C . SER A 1 65 ? 11.399 -8.010 -29.043 1.00 88.69 65 SER A C 1
ATOM 509 O O . SER A 1 65 ? 11.536 -8.449 -27.910 1.00 88.69 65 SER A O 1
ATOM 511 N N . VAL A 1 66 ? 12.217 -8.371 -30.040 1.00 91.31 66 VAL A N 1
ATOM 512 C CA . VAL A 1 66 ? 13.357 -9.290 -29.857 1.00 91.31 66 VAL A CA 1
ATOM 513 C C . VAL A 1 66 ? 14.394 -8.712 -28.889 1.00 91.31 66 VAL A C 1
ATOM 515 O O . VAL A 1 66 ? 14.840 -9.410 -27.982 1.00 91.31 66 VAL A O 1
ATOM 518 N N . ALA A 1 67 ? 14.759 -7.437 -29.054 1.00 89.44 67 ALA A N 1
ATOM 519 C CA . ALA A 1 67 ? 15.734 -6.775 -28.189 1.00 89.44 67 ALA A CA 1
ATOM 520 C C . ALA A 1 67 ? 15.182 -6.598 -26.767 1.00 89.44 67 ALA A C 1
ATOM 522 O O . ALA A 1 67 ? 15.889 -6.855 -25.793 1.00 89.44 67 ALA A O 1
ATOM 523 N N . ARG A 1 68 ? 13.902 -6.222 -26.644 1.00 91.31 68 ARG A N 1
ATOM 524 C CA . ARG A 1 68 ? 13.221 -6.070 -25.349 1.00 91.31 68 ARG A CA 1
ATOM 525 C C . ARG A 1 68 ? 13.067 -7.397 -24.605 1.00 91.31 68 ARG A C 1
ATOM 527 O O . ARG A 1 68 ? 13.350 -7.456 -23.411 1.00 91.31 68 ARG A O 1
ATOM 534 N N . LEU A 1 69 ? 12.707 -8.469 -25.313 1.00 91.81 69 LEU A N 1
ATOM 535 C CA . LEU A 1 69 ? 12.658 -9.828 -24.770 1.00 91.81 69 LEU A CA 1
ATOM 536 C C . LEU A 1 69 ? 14.029 -10.280 -24.266 1.00 91.81 69 LEU A C 1
ATOM 538 O O . LEU A 1 69 ? 14.131 -10.793 -23.155 1.00 91.81 69 LEU A O 1
ATOM 542 N N . ALA A 1 70 ? 15.086 -10.060 -25.053 1.00 90.25 70 ALA A N 1
ATOM 543 C CA . ALA A 1 70 ? 16.446 -10.415 -24.659 1.00 90.25 70 ALA A CA 1
ATOM 544 C C . ALA A 1 70 ? 16.892 -9.660 -23.394 1.00 90.25 70 ALA A C 1
ATOM 546 O O . ALA A 1 70 ? 17.439 -10.277 -22.479 1.00 90.25 70 ALA A O 1
ATOM 547 N N . ALA A 1 71 ? 16.611 -8.354 -23.313 1.00 88.81 71 ALA A N 1
ATOM 548 C CA . ALA A 1 71 ? 16.901 -7.541 -22.133 1.00 88.81 71 ALA A CA 1
ATOM 549 C C . ALA A 1 71 ? 16.135 -8.032 -20.892 1.00 88.81 71 ALA A C 1
ATOM 551 O O . ALA A 1 71 ? 16.730 -8.207 -19.829 1.00 88.81 71 ALA A O 1
ATOM 552 N N . LEU A 1 72 ? 14.840 -8.332 -21.034 1.00 89.69 72 LEU A N 1
ATOM 553 C CA . LEU A 1 72 ? 13.996 -8.833 -19.947 1.00 89.69 72 LEU A CA 1
ATOM 554 C C . LEU A 1 72 ? 14.445 -10.213 -19.446 1.00 89.69 72 LEU A C 1
ATOM 556 O O . LEU A 1 72 ? 14.575 -10.431 -18.242 1.00 89.69 72 LEU A O 1
ATOM 560 N N . MET A 1 73 ? 14.752 -11.134 -20.362 1.00 88.75 73 MET A N 1
ATOM 561 C CA . MET A 1 73 ? 15.293 -12.447 -20.008 1.00 88.75 73 MET A CA 1
ATOM 562 C C . MET A 1 73 ? 16.646 -12.326 -19.303 1.00 88.75 73 MET A C 1
ATOM 564 O O . MET A 1 73 ? 16.898 -13.041 -18.333 1.00 88.75 73 MET A O 1
ATOM 568 N N . ALA A 1 74 ? 17.525 -11.429 -19.759 1.00 87.31 74 ALA A N 1
ATOM 569 C CA . ALA A 1 74 ? 18.805 -11.178 -19.103 1.00 87.31 74 ALA A CA 1
ATOM 570 C C . ALA A 1 74 ? 18.612 -10.613 -17.688 1.00 87.31 74 ALA A C 1
ATOM 572 O O . ALA A 1 74 ? 19.211 -11.129 -16.748 1.00 87.31 74 ALA A O 1
ATOM 573 N N . TYR A 1 75 ? 17.725 -9.627 -17.525 1.00 86.69 75 TYR A N 1
ATOM 574 C CA . TYR A 1 75 ? 17.342 -9.061 -16.230 1.00 86.69 75 TYR A CA 1
ATOM 575 C C . TYR A 1 75 ? 16.839 -10.137 -15.254 1.00 86.69 75 TYR A C 1
ATOM 577 O O . TYR A 1 75 ? 17.364 -10.266 -14.147 1.00 86.69 75 TYR A O 1
ATOM 585 N N . ARG A 1 76 ? 15.895 -10.982 -15.686 1.00 84.75 76 ARG A N 1
ATOM 586 C CA . ARG A 1 76 ? 15.359 -12.090 -14.880 1.00 84.75 76 ARG A CA 1
ATOM 587 C C . ARG A 1 76 ? 16.446 -13.090 -14.479 1.00 84.75 76 ARG A C 1
ATOM 589 O O . ARG A 1 76 ? 16.589 -13.415 -13.302 1.00 84.75 76 ARG A O 1
ATOM 596 N N . ASN A 1 77 ? 17.243 -13.542 -15.447 1.00 83.62 77 ASN A N 1
ATOM 597 C CA . ASN A 1 77 ? 18.328 -14.491 -15.203 1.00 83.62 77 ASN A CA 1
ATOM 598 C C . ASN A 1 77 ? 19.385 -13.930 -14.238 1.00 83.62 77 ASN A C 1
ATOM 600 O O . ASN A 1 77 ? 19.983 -14.696 -13.479 1.00 83.62 77 ASN A O 1
ATOM 604 N N . SER A 1 78 ? 19.629 -12.616 -14.263 1.00 82.69 78 SER A N 1
ATOM 605 C CA . SER A 1 78 ? 20.544 -11.961 -13.329 1.00 82.69 78 SER A CA 1
ATOM 606 C C . SER A 1 78 ? 20.030 -12.005 -11.895 1.00 82.69 78 SER A C 1
ATOM 608 O O . SER A 1 78 ? 20.824 -12.307 -11.009 1.00 82.69 78 SER A O 1
ATOM 610 N N . TRP A 1 79 ? 18.732 -11.804 -11.649 1.00 82.69 79 TRP A N 1
ATOM 611 C CA . TRP A 1 79 ? 18.148 -12.000 -10.315 1.00 82.69 79 TRP A CA 1
ATOM 612 C C . TRP A 1 79 ? 18.260 -13.454 -9.844 1.00 82.69 79 TRP A C 1
ATOM 614 O O . TRP A 1 79 ? 18.704 -13.714 -8.723 1.00 82.69 79 TRP A O 1
ATOM 624 N N . ASP A 1 80 ? 17.955 -14.415 -10.720 1.00 78.44 80 ASP A N 1
ATOM 625 C CA . ASP A 1 80 ? 18.031 -15.846 -10.396 1.00 78.44 80 ASP A CA 1
ATOM 626 C C . ASP A 1 80 ? 19.473 -16.295 -10.080 1.00 78.44 80 ASP A C 1
ATOM 628 O O . ASP A 1 80 ? 19.697 -17.188 -9.262 1.00 78.44 80 ASP A O 1
ATOM 632 N N . ARG A 1 81 ? 20.478 -15.651 -10.690 1.00 78.25 81 ARG A N 1
ATOM 633 C CA . ARG A 1 81 ? 21.911 -15.957 -10.512 1.00 78.25 81 ARG A CA 1
ATOM 634 C C . ARG A 1 81 ? 22.666 -14.945 -9.653 1.00 78.25 81 ARG A C 1
ATOM 636 O O . ARG A 1 81 ? 23.877 -15.090 -9.487 1.00 78.25 81 ARG A O 1
ATOM 643 N N . PHE A 1 82 ? 21.965 -13.963 -9.086 1.00 78.19 82 PHE A N 1
ATOM 644 C CA . PHE A 1 82 ? 22.545 -12.841 -8.348 1.00 78.19 82 PHE A CA 1
ATOM 645 C C . PHE A 1 82 ? 23.561 -13.288 -7.290 1.00 78.19 82 PHE A C 1
ATOM 647 O O . PHE A 1 82 ? 23.302 -14.221 -6.531 1.00 78.19 82 PHE A O 1
ATOM 654 N N . ASN A 1 83 ? 24.739 -12.667 -7.265 1.00 74.69 83 ASN A N 1
ATOM 655 C CA . ASN A 1 83 ? 25.804 -13.008 -6.322 1.00 74.69 83 ASN A CA 1
ATOM 656 C C . ASN A 1 83 ? 26.587 -11.745 -5.926 1.00 74.69 83 ASN A C 1
ATOM 658 O O . ASN A 1 83 ? 27.513 -11.368 -6.653 1.00 74.69 83 ASN A O 1
ATOM 662 N N . PRO A 1 84 ? 26.273 -11.119 -4.778 1.00 71.50 84 PRO A N 1
ATOM 663 C CA . PRO A 1 84 ? 26.900 -9.869 -4.344 1.00 71.50 84 PRO A CA 1
ATOM 664 C C . PRO A 1 84 ? 28.433 -9.886 -4.425 1.00 71.50 84 PRO A C 1
ATOM 666 O O . PRO A 1 84 ? 29.042 -8.970 -4.972 1.00 71.50 84 PRO A O 1
ATOM 669 N N . LYS A 1 85 ? 29.083 -10.990 -4.027 1.00 65.31 85 LYS A N 1
ATOM 670 C CA . LYS A 1 85 ? 30.554 -11.117 -4.043 1.00 65.31 85 LYS A CA 1
ATOM 671 C C . LYS A 1 85 ? 31.192 -10.942 -5.429 1.00 65.31 85 LYS A C 1
ATOM 673 O O . LYS A 1 85 ? 32.366 -10.597 -5.512 1.00 65.31 85 LYS A O 1
ATOM 678 N N . LYS A 1 86 ? 30.457 -11.191 -6.520 1.00 58.97 86 LYS A N 1
ATOM 679 C CA . LYS A 1 86 ? 30.949 -11.040 -7.906 1.00 58.97 86 LYS A CA 1
ATOM 680 C C . LYS A 1 86 ? 30.557 -9.712 -8.560 1.00 58.97 86 LYS A C 1
ATOM 682 O O . LYS A 1 86 ? 31.131 -9.363 -9.589 1.00 58.97 86 LYS A O 1
ATOM 687 N N . HIS A 1 87 ? 29.601 -8.995 -7.974 1.00 63.25 87 HIS A N 1
ATOM 688 C CA . HIS A 1 87 ? 28.927 -7.838 -8.569 1.00 63.25 87 HIS A CA 1
ATOM 689 C C . HIS A 1 87 ? 29.113 -6.544 -7.754 1.00 63.25 87 HIS A C 1
ATOM 691 O O . HIS A 1 87 ? 28.386 -5.578 -7.952 1.00 63.25 87 HIS A O 1
ATOM 697 N N . ALA A 1 88 ? 30.098 -6.517 -6.850 1.00 59.62 88 ALA A N 1
ATOM 698 C CA . ALA A 1 88 ? 30.369 -5.374 -5.986 1.00 59.62 88 ALA A CA 1
ATOM 699 C C . ALA A 1 88 ? 31.050 -4.221 -6.743 1.00 59.62 88 ALA A C 1
ATOM 701 O O . ALA A 1 88 ? 32.157 -4.375 -7.278 1.00 59.62 88 ALA A O 1
ATOM 702 N N . GLN A 1 89 ? 30.420 -3.052 -6.720 1.00 63.78 89 GLN A N 1
ATOM 703 C CA . GLN A 1 89 ? 31.072 -1.766 -6.910 1.00 63.78 89 GLN A CA 1
ATOM 704 C C . GLN A 1 89 ? 31.168 -1.092 -5.539 1.00 63.78 89 GLN A C 1
ATOM 706 O O . GLN A 1 89 ? 30.161 -0.811 -4.895 1.00 63.78 89 GLN A O 1
ATOM 711 N N . VAL A 1 90 ? 32.396 -0.868 -5.072 1.00 60.78 90 VAL A N 1
ATOM 712 C CA . VAL A 1 90 ? 32.642 -0.103 -3.846 1.00 60.78 90 VAL A CA 1
ATOM 713 C C . VAL A 1 90 ? 32.601 1.366 -4.224 1.00 60.78 90 VAL A C 1
ATOM 715 O O . VAL A 1 90 ? 33.376 1.780 -5.092 1.00 60.78 90 VAL A O 1
ATOM 718 N N . THR A 1 91 ? 31.738 2.152 -3.588 1.00 55.25 91 THR A N 1
ATOM 719 C CA . THR A 1 91 ? 31.894 3.604 -3.649 1.00 55.25 91 THR A CA 1
ATOM 720 C C . THR A 1 91 ? 32.644 4.030 -2.393 1.00 55.25 91 THR A C 1
ATOM 722 O O . THR A 1 91 ? 32.172 3.756 -1.290 1.00 55.25 91 THR A O 1
ATOM 725 N N . PRO A 1 92 ? 33.791 4.718 -2.515 1.00 48.34 92 PRO A N 1
ATOM 726 C CA . PRO A 1 92 ? 34.403 5.428 -1.401 1.00 48.34 92 PRO A CA 1
ATOM 727 C C . PRO A 1 92 ? 33.579 6.694 -1.120 1.00 48.34 92 PRO A C 1
ATOM 729 O O . PRO A 1 92 ? 34.034 7.814 -1.328 1.00 48.34 92 PRO A O 1
ATOM 732 N N . ALA A 1 93 ? 32.312 6.525 -0.755 1.00 47.50 93 ALA A N 1
ATOM 733 C CA . ALA A 1 93 ? 31.509 7.597 -0.208 1.00 47.50 93 ALA A CA 1
ATOM 734 C C . ALA A 1 93 ? 31.677 7.493 1.303 1.00 47.50 93 ALA A C 1
ATOM 736 O O . ALA A 1 93 ? 31.035 6.664 1.935 1.00 47.50 93 ALA A O 1
ATOM 737 N N . ALA A 1 94 ? 32.583 8.296 1.867 1.00 49.62 94 ALA A N 1
ATOM 738 C CA . ALA A 1 94 ? 32.396 8.706 3.250 1.00 49.62 94 ALA A CA 1
ATOM 739 C C . ALA A 1 94 ? 31.041 9.418 3.266 1.00 49.62 94 ALA A C 1
ATOM 741 O O . ALA A 1 94 ? 30.873 10.397 2.529 1.00 49.62 94 ALA A O 1
ATOM 742 N N . LEU A 1 95 ? 30.067 8.879 3.995 1.00 51.34 95 LEU A N 1
ATOM 743 C CA . LEU A 1 95 ? 28.787 9.542 4.214 1.00 51.34 95 LEU A CA 1
ATOM 744 C C . LEU A 1 95 ? 29.079 10.784 5.072 1.00 51.34 95 LEU A C 1
ATOM 746 O O . LEU A 1 95 ? 28.978 10.779 6.289 1.00 51.34 95 LEU A O 1
ATOM 750 N N . GLY A 1 96 ? 29.536 11.864 4.445 1.00 46.59 96 GLY A N 1
ATOM 751 C CA . GLY A 1 96 ? 29.422 13.176 5.062 1.00 46.59 96 GLY A CA 1
ATOM 752 C C . GLY A 1 96 ? 27.943 13.500 5.061 1.00 46.59 96 GLY A C 1
ATOM 753 O O . GLY A 1 96 ? 27.408 13.746 3.985 1.00 46.59 96 GLY A O 1
ATOM 754 N N . GLY A 1 97 ? 27.274 13.368 6.201 1.00 50.62 97 GLY A N 1
ATOM 755 C CA . GLY A 1 97 ? 25.873 13.734 6.317 1.00 50.62 97 GLY A CA 1
ATOM 756 C C . GLY A 1 97 ? 25.103 12.971 7.383 1.00 50.62 97 GLY A C 1
ATOM 757 O O . GLY A 1 97 ? 25.288 11.768 7.553 1.00 50.62 97 GLY A O 1
ATOM 758 N N . ASN A 1 98 ? 24.206 13.681 8.069 1.00 62.88 98 ASN A N 1
ATOM 759 C CA . ASN A 1 98 ? 23.270 13.098 9.036 1.00 62.88 98 ASN A CA 1
ATOM 760 C C . ASN A 1 98 ? 22.006 12.530 8.365 1.00 62.88 98 ASN A C 1
ATOM 762 O O . ASN A 1 98 ? 21.260 11.809 9.016 1.00 62.88 98 ASN A O 1
ATOM 766 N N . TYR A 1 99 ? 21.773 12.834 7.080 1.00 77.31 99 TYR A N 1
ATOM 767 C CA . TYR A 1 99 ? 20.571 12.429 6.348 1.00 77.31 99 TYR A CA 1
ATOM 768 C C . TYR A 1 99 ? 20.920 11.737 5.034 1.00 77.31 99 TYR A C 1
ATOM 770 O O . TYR A 1 99 ? 21.850 12.140 4.323 1.00 77.31 99 TYR A O 1
ATOM 778 N N . TRP A 1 100 ? 20.137 10.724 4.684 1.00 82.38 100 TRP A N 1
ATOM 779 C CA . TRP A 1 100 ? 20.261 9.979 3.441 1.00 82.38 100 TRP A CA 1
ATOM 780 C C . TRP A 1 100 ? 18.901 9.431 3.012 1.00 82.38 100 TRP A C 1
ATOM 782 O O . TRP A 1 100 ? 18.035 9.209 3.845 1.00 82.38 100 TRP A O 1
ATOM 792 N N . GLU A 1 101 ? 18.737 9.200 1.712 1.00 84.38 101 GLU A N 1
ATOM 793 C CA . GLU A 1 101 ? 17.509 8.652 1.129 1.00 84.38 101 GLU A CA 1
ATOM 794 C C 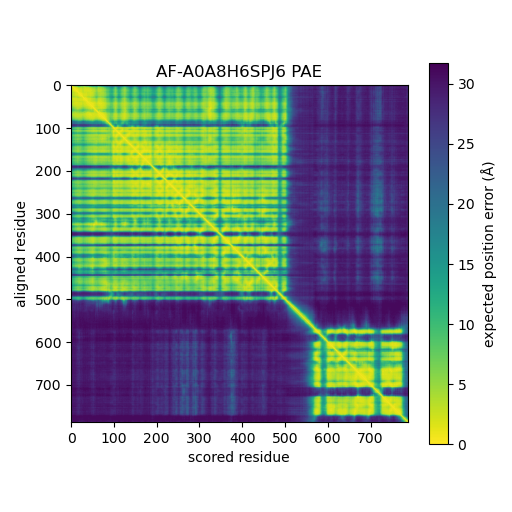. GLU A 1 101 ? 17.863 7.789 -0.088 1.00 84.38 101 GLU A C 1
ATOM 796 O O . GLU A 1 101 ? 18.718 8.153 -0.908 1.00 84.38 101 GLU A O 1
ATOM 801 N N . LEU A 1 102 ? 17.183 6.651 -0.239 1.00 83.38 102 LEU A N 1
ATOM 802 C CA . LEU A 1 102 ? 17.244 5.826 -1.445 1.00 83.38 102 LEU A CA 1
ATOM 803 C C . LEU A 1 102 ? 15.870 5.802 -2.110 1.00 83.38 102 LEU A C 1
ATOM 805 O O . LEU A 1 102 ? 14.970 5.103 -1.662 1.00 83.38 102 LEU A O 1
ATOM 809 N N . SER A 1 103 ? 15.749 6.492 -3.241 1.00 83.19 103 SER A N 1
ATOM 810 C CA . SER A 1 103 ? 14.529 6.485 -4.049 1.00 83.19 103 SER A CA 1
ATOM 811 C C . SER A 1 103 ? 14.846 6.023 -5.464 1.00 83.19 103 SER A C 1
ATOM 813 O O . SER A 1 103 ? 15.746 6.534 -6.143 1.00 83.19 103 SER A O 1
ATOM 815 N N . CYS A 1 104 ? 14.099 5.021 -5.930 1.00 78.75 104 CYS A N 1
ATOM 816 C CA . CYS A 1 104 ? 14.332 4.359 -7.211 1.00 78.75 104 CYS A CA 1
ATOM 817 C C . CYS A 1 104 ? 15.779 3.845 -7.331 1.00 78.75 104 CYS A C 1
ATOM 819 O O . CYS A 1 104 ? 16.184 2.985 -6.565 1.00 78.75 104 CYS A O 1
ATOM 821 N N . ASN A 1 105 ? 16.556 4.357 -8.291 1.00 82.50 105 ASN A N 1
ATOM 822 C CA . ASN A 1 105 ? 17.970 4.026 -8.486 1.00 82.50 105 ASN A CA 1
ATOM 823 C C . ASN A 1 105 ? 18.887 5.205 -8.121 1.00 82.50 105 ASN A C 1
ATOM 825 O O . ASN A 1 105 ? 19.998 5.286 -8.637 1.00 82.50 105 ASN A O 1
ATOM 829 N N . VAL A 1 106 ? 18.432 6.148 -7.295 1.00 87.50 106 VAL A N 1
ATOM 830 C CA . VAL A 1 106 ? 19.225 7.304 -6.861 1.00 87.50 106 VAL A CA 1
ATOM 831 C C . VAL A 1 106 ? 19.413 7.233 -5.356 1.00 87.50 106 VAL A C 1
ATOM 833 O O . VAL A 1 106 ? 18.445 7.190 -4.605 1.00 87.50 106 VAL A O 1
ATOM 836 N N . PHE A 1 107 ? 20.671 7.222 -4.934 1.00 86.75 107 PHE A N 1
ATOM 837 C CA . PHE A 1 107 ? 21.065 7.360 -3.541 1.00 86.75 107 PHE A CA 1
ATOM 838 C C . PHE A 1 107 ? 21.471 8.812 -3.288 1.00 86.75 107 PHE A C 1
ATOM 840 O O . PHE A 1 107 ? 22.303 9.345 -4.027 1.00 86.75 107 PHE A O 1
ATOM 847 N N . ALA A 1 108 ? 20.877 9.449 -2.286 1.00 87.56 108 ALA A N 1
ATOM 848 C CA . ALA A 1 108 ? 21.127 10.839 -1.935 1.00 87.56 108 ALA A CA 1
ATOM 849 C C . ALA A 1 108 ? 21.592 10.962 -0.485 1.00 87.56 108 ALA A C 1
ATOM 851 O O . ALA A 1 108 ? 21.132 10.225 0.383 1.00 87.56 108 ALA A O 1
ATOM 852 N N . THR A 1 109 ? 22.482 11.914 -0.225 1.00 85.38 109 THR A N 1
ATOM 853 C CA . THR A 1 109 ? 22.984 12.243 1.116 1.00 85.38 109 THR A CA 1
ATOM 854 C C . THR A 1 109 ? 23.005 13.750 1.298 1.00 85.38 109 THR A C 1
ATOM 856 O O . THR A 1 109 ? 23.249 14.466 0.325 1.00 85.38 109 THR A O 1
ATOM 859 N N . TYR A 1 110 ? 22.822 14.231 2.525 1.00 85.94 110 TYR A N 1
ATOM 860 C CA . TYR A 1 110 ? 22.952 15.650 2.855 1.00 85.94 110 TYR A CA 1
ATOM 861 C C . TYR A 1 110 ? 23.929 15.893 4.004 1.00 85.94 110 TYR A C 1
ATOM 863 O O . TYR A 1 110 ? 23.762 15.357 5.100 1.00 85.94 110 TYR A O 1
ATOM 871 N N . ASP A 1 111 ? 24.897 16.771 3.751 1.00 82.81 111 ASP A N 1
ATOM 872 C CA . ASP A 1 111 ? 25.903 17.260 4.693 1.00 82.81 111 ASP A CA 1
ATOM 873 C C . ASP A 1 111 ? 25.693 18.756 4.936 1.00 82.81 111 ASP A C 1
ATOM 875 O O . ASP A 1 111 ? 25.519 19.514 3.979 1.00 82.81 111 ASP A O 1
ATOM 879 N N . SER A 1 112 ? 25.783 19.218 6.185 1.00 82.50 112 SER A N 1
ATOM 880 C CA . SER A 1 112 ? 25.653 20.652 6.487 1.00 82.50 112 SER A CA 1
ATOM 881 C C . SER A 1 112 ? 26.746 21.500 5.829 1.00 82.50 112 SER A C 1
ATOM 883 O O . SER A 1 112 ? 26.513 22.668 5.526 1.00 82.50 112 SER A O 1
ATOM 885 N N . ASP A 1 113 ? 27.921 20.915 5.578 1.00 83.31 113 ASP A N 1
ATOM 886 C CA . ASP A 1 113 ? 29.067 21.626 5.008 1.00 83.31 113 ASP A CA 1
ATOM 887 C C . ASP A 1 113 ?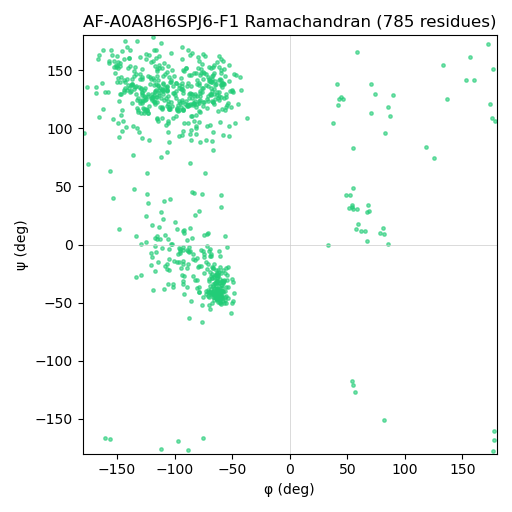 29.124 21.517 3.477 1.00 83.31 113 ASP A C 1
ATOM 889 O O . ASP A 1 113 ? 29.569 22.448 2.800 1.00 83.31 113 ASP A O 1
ATOM 893 N N . ARG A 1 114 ? 28.698 20.376 2.915 1.00 83.81 114 ARG A N 1
ATOM 894 C CA . ARG A 1 114 ? 28.821 20.072 1.475 1.00 83.81 114 ARG A CA 1
ATOM 895 C C . ARG A 1 114 ? 27.514 20.149 0.687 1.00 83.81 114 ARG A C 1
ATOM 897 O O . ARG A 1 114 ? 27.579 20.268 -0.534 1.00 83.81 114 ARG A O 1
ATOM 904 N N . GLY A 1 115 ? 26.362 20.142 1.350 1.00 88.44 115 GLY A N 1
ATOM 905 C CA . GLY A 1 115 ? 25.049 20.127 0.713 1.00 88.44 115 GLY A CA 1
ATOM 906 C C . GLY A 1 115 ? 24.622 18.725 0.294 1.00 88.44 115 GLY A C 1
ATOM 907 O O . GLY A 1 115 ? 25.004 17.737 0.924 1.00 88.44 115 GLY A O 1
ATOM 908 N N . PHE A 1 116 ? 23.802 18.635 -0.756 1.00 91.19 116 PHE A N 1
ATOM 909 C CA . PHE A 1 116 ? 23.327 17.343 -1.249 1.00 91.19 116 PHE A CA 1
ATOM 910 C C . PHE A 1 116 ? 24.320 16.717 -2.227 1.00 91.19 116 PHE A C 1
ATOM 912 O O . PHE A 1 116 ? 24.763 17.373 -3.168 1.00 91.19 116 PHE A O 1
ATOM 919 N N . THR A 1 117 ? 24.564 15.419 -2.080 1.00 89.62 117 THR A N 1
ATOM 920 C CA . THR A 1 117 ? 25.236 14.585 -3.081 1.00 89.62 117 THR A CA 1
ATOM 921 C C . THR A 1 117 ? 24.271 13.514 -3.564 1.00 89.62 117 THR A C 1
ATOM 923 O O . THR A 1 117 ? 23.680 12.799 -2.760 1.00 89.62 117 THR A O 1
ATOM 926 N N . PHE A 1 118 ? 24.154 13.360 -4.881 1.00 90.50 118 PHE A N 1
ATOM 927 C CA . PHE A 1 118 ? 23.315 12.348 -5.513 1.00 90.50 118 PHE A CA 1
ATOM 928 C C . PHE A 1 118 ? 24.157 11.382 -6.339 1.00 90.50 118 PHE A C 1
ATOM 930 O O . PHE A 1 118 ? 25.034 11.788 -7.106 1.00 90.50 118 PHE A O 1
ATOM 937 N N . GLN A 1 119 ? 23.851 10.092 -6.234 1.00 86.62 119 GLN A N 1
ATOM 938 C CA . GLN A 1 119 ? 24.486 9.030 -7.000 1.00 86.62 119 GLN A CA 1
ATOM 939 C C . GLN A 1 119 ? 23.434 8.111 -7.619 1.00 86.62 119 GLN A C 1
ATOM 941 O O . GLN A 1 119 ? 22.739 7.364 -6.932 1.00 86.62 119 GLN A O 1
ATOM 946 N N . ARG A 1 120 ? 23.364 8.117 -8.950 1.00 86.44 120 ARG A N 1
ATOM 947 C CA . ARG A 1 120 ? 22.526 7.208 -9.728 1.00 86.44 120 ARG A CA 1
ATOM 948 C C . ARG A 1 120 ? 23.229 5.867 -9.926 1.00 86.44 120 ARG A C 1
ATOM 950 O O . ARG A 1 120 ? 24.318 5.788 -10.500 1.00 86.44 120 ARG A O 1
ATOM 957 N N . ILE A 1 121 ? 22.585 4.806 -9.460 1.00 83.44 121 ILE A N 1
ATOM 958 C CA . ILE A 1 121 ? 23.072 3.432 -9.493 1.00 83.44 121 ILE A CA 1
ATOM 959 C C . ILE A 1 121 ? 22.879 2.867 -10.913 1.00 83.44 121 ILE A C 1
ATOM 961 O O . ILE A 1 121 ? 21.765 2.904 -11.446 1.00 83.44 121 ILE A O 1
ATOM 965 N N . PRO A 1 122 ? 23.942 2.362 -11.566 1.00 80.56 122 PRO A N 1
ATOM 966 C CA . PRO A 1 122 ? 23.872 1.921 -12.954 1.00 80.56 122 PRO A CA 1
ATOM 967 C C . PRO A 1 122 ? 23.193 0.557 -13.122 1.00 80.56 122 PRO A C 1
ATOM 969 O O . PRO A 1 122 ? 23.397 -0.369 -12.334 1.00 80.56 122 PRO A O 1
ATOM 972 N N . CYS A 1 123 ? 22.498 0.383 -14.248 1.00 79.31 123 CYS A N 1
ATOM 973 C CA . CYS A 1 123 ? 21.985 -0.911 -14.692 1.00 79.31 123 CYS A CA 1
ATOM 974 C C . CYS A 1 123 ? 21.948 -0.999 -16.224 1.00 79.31 123 CYS A C 1
ATOM 976 O O . CYS A 1 123 ? 20.964 -0.663 -16.882 1.00 79.31 123 CYS A O 1
ATOM 978 N N . ALA A 1 124 ? 23.027 -1.520 -16.809 1.00 75.31 124 ALA A N 1
ATOM 979 C CA . ALA A 1 124 ? 23.166 -1.708 -18.253 1.00 75.31 124 ALA A CA 1
ATOM 980 C C . ALA A 1 124 ? 22.072 -2.606 -18.863 1.00 75.31 124 ALA A C 1
ATOM 982 O O . ALA A 1 124 ? 21.663 -2.379 -19.997 1.00 75.31 124 ALA A O 1
ATOM 983 N N . LEU A 1 125 ? 21.548 -3.588 -18.113 1.00 79.88 125 LEU A N 1
ATOM 984 C CA . LEU A 1 125 ? 20.456 -4.463 -18.578 1.00 79.88 125 LEU A CA 1
ATOM 985 C C . LEU A 1 125 ? 19.159 -3.691 -18.853 1.00 79.88 125 LEU A C 1
ATOM 987 O O . LEU A 1 125 ? 18.332 -4.132 -19.647 1.00 79.88 125 LEU A O 1
ATOM 991 N N . ARG A 1 126 ? 19.002 -2.537 -18.202 1.00 81.56 126 ARG A N 1
ATOM 992 C CA . ARG A 1 126 ? 17.864 -1.631 -18.335 1.00 81.56 126 ARG A CA 1
ATOM 993 C C . ARG A 1 126 ? 18.254 -0.301 -18.971 1.00 81.56 126 ARG A C 1
ATOM 995 O O . ARG A 1 126 ? 17.476 0.636 -18.900 1.00 81.56 126 ARG A O 1
ATOM 1002 N N . ASN A 1 127 ? 19.432 -0.217 -19.594 1.00 81.38 127 ASN A N 1
ATOM 1003 C CA . ASN A 1 127 ? 19.932 1.006 -20.227 1.00 81.38 127 ASN A CA 1
ATOM 1004 C C . ASN A 1 127 ? 20.048 2.210 -19.262 1.00 81.38 127 ASN A C 1
ATOM 1006 O O . ASN A 1 127 ? 19.897 3.352 -19.677 1.00 81.38 127 ASN A O 1
ATOM 1010 N N . ILE A 1 128 ? 20.313 1.950 -17.976 1.00 81.12 128 ILE A N 1
ATOM 1011 C CA . ILE A 1 128 ? 20.480 2.979 -16.941 1.00 81.12 128 ILE A CA 1
ATOM 1012 C C . ILE A 1 128 ? 21.962 3.329 -16.813 1.00 81.12 128 ILE A C 1
ATOM 1014 O O . ILE A 1 128 ? 22.781 2.482 -16.434 1.00 81.12 128 ILE A O 1
ATOM 1018 N N . VAL A 1 129 ? 22.285 4.583 -17.122 1.00 82.12 129 VAL A N 1
ATOM 1019 C CA . VAL A 1 129 ? 23.647 5.135 -17.107 1.00 82.12 129 VAL A CA 1
ATOM 1020 C C . VAL A 1 129 ? 23.975 5.688 -15.709 1.00 82.12 129 VAL A C 1
ATOM 1022 O O . VAL A 1 129 ? 23.106 6.304 -15.090 1.00 82.12 129 VAL A O 1
ATOM 1025 N N . PRO A 1 130 ? 25.199 5.474 -15.183 1.00 84.00 130 PRO A N 1
ATOM 1026 C CA . PRO A 1 130 ? 25.606 6.072 -13.915 1.00 84.00 130 PRO A CA 1
ATOM 1027 C C . PRO A 1 130 ? 25.749 7.591 -14.045 1.00 84.00 130 PRO A C 1
ATOM 1029 O O . PRO A 1 130 ? 26.307 8.093 -15.020 1.00 84.00 130 PRO A O 1
ATOM 1032 N N . GLU A 1 131 ? 25.308 8.310 -13.021 1.00 86.56 131 GLU A N 1
ATOM 1033 C CA . GLU A 1 131 ? 25.365 9.770 -12.937 1.00 86.56 131 GLU A CA 1
ATOM 1034 C C . GLU A 1 131 ? 25.656 10.169 -11.486 1.00 86.56 131 GLU A C 1
ATOM 1036 O O . GLU A 1 131 ? 25.160 9.532 -10.556 1.00 86.56 131 GLU A O 1
ATOM 1041 N N . ARG A 1 132 ? 26.475 11.203 -11.278 1.00 89.19 132 ARG A N 1
ATOM 1042 C CA . ARG A 1 132 ? 26.713 11.804 -9.962 1.00 89.19 132 ARG A CA 1
ATOM 1043 C C . ARG A 1 132 ? 26.675 13.316 -10.101 1.00 89.19 132 ARG A C 1
ATOM 1045 O O . ARG A 1 132 ? 27.301 13.851 -11.014 1.00 89.19 132 ARG A O 1
ATOM 1052 N N . TRP A 1 133 ? 25.972 13.973 -9.192 1.00 93.50 133 TRP A N 1
ATOM 1053 C CA . TRP A 1 133 ? 25.877 15.425 -9.139 1.00 93.50 133 TRP A CA 1
ATOM 1054 C C . TRP A 1 133 ? 25.679 15.894 -7.699 1.00 93.50 133 TRP A C 1
ATOM 1056 O O . TRP A 1 133 ? 25.310 15.107 -6.827 1.00 93.50 133 TRP A O 1
ATOM 1066 N N . ASP A 1 134 ? 25.938 17.175 -7.467 1.00 92.88 134 ASP A N 1
ATOM 1067 C CA . ASP A 1 134 ? 25.879 17.797 -6.150 1.00 92.88 134 ASP A CA 1
ATOM 1068 C C . ASP A 1 134 ? 25.036 19.079 -6.221 1.00 92.88 134 ASP A C 1
ATOM 1070 O O . ASP A 1 134 ? 25.038 19.777 -7.241 1.00 92.88 134 ASP A O 1
ATOM 1074 N N . LEU A 1 135 ? 24.323 19.395 -5.141 1.00 94.19 135 LEU A N 1
ATOM 1075 C CA . LEU A 1 135 ? 23.618 20.664 -4.955 1.00 94.19 135 LEU A CA 1
ATOM 1076 C C . LEU A 1 135 ? 24.226 21.433 -3.777 1.00 94.19 135 LEU A C 1
ATOM 1078 O O . LEU A 1 135 ? 24.728 20.813 -2.839 1.00 94.19 135 LEU A O 1
ATOM 1082 N N . PRO A 1 136 ? 24.166 22.777 -3.793 1.00 90.06 136 PRO A N 1
ATOM 1083 C CA . PRO A 1 136 ? 24.681 23.581 -2.691 1.00 90.06 136 PRO A CA 1
ATOM 1084 C C . PRO A 1 136 ? 23.959 23.286 -1.371 1.00 90.06 136 PRO A C 1
ATOM 1086 O O . PRO A 1 136 ? 22.844 22.760 -1.350 1.00 90.06 136 PRO A O 1
ATOM 1089 N N . VAL A 1 137 ? 24.602 23.687 -0.273 1.00 90.56 137 VAL A N 1
ATOM 1090 C CA . VAL A 1 137 ? 24.031 23.656 1.079 1.00 90.56 137 VAL A CA 1
ATOM 1091 C C . VAL A 1 137 ? 22.676 24.363 1.091 1.00 90.56 137 VAL A C 1
ATOM 1093 O O . VAL A 1 137 ? 22.528 25.469 0.558 1.00 90.56 137 VAL A O 1
ATOM 1096 N N . PHE A 1 138 ? 21.685 23.709 1.691 1.00 91.00 138 PHE A N 1
ATOM 1097 C CA . PHE A 1 138 ? 20.359 24.280 1.859 1.00 91.00 138 PHE A CA 1
ATOM 1098 C C . PHE A 1 138 ? 20.415 25.371 2.932 1.00 91.00 138 PHE A C 1
ATOM 1100 O O . PHE A 1 138 ? 21.066 25.217 3.958 1.00 91.00 138 PHE A O 1
ATOM 1107 N N . SER A 1 139 ? 19.756 26.503 2.692 1.00 87.69 139 SER A N 1
ATOM 1108 C CA . SER A 1 139 ? 19.901 27.687 3.548 1.00 87.69 139 SER A CA 1
ATOM 1109 C C . SER A 1 139 ? 19.183 27.602 4.902 1.00 87.69 139 SER A C 1
ATOM 1111 O O . SER A 1 139 ? 19.315 28.535 5.689 1.00 87.69 139 SER A O 1
ATOM 1113 N N . GLY A 1 140 ? 18.374 26.566 5.133 1.00 84.81 140 GLY A N 1
ATOM 1114 C CA . GLY A 1 140 ? 17.595 26.367 6.359 1.00 84.81 140 GLY A CA 1
ATOM 1115 C C . GLY A 1 140 ? 17.976 25.086 7.101 1.00 84.81 140 GLY A C 1
ATOM 1116 O O . GLY A 1 140 ? 18.804 24.303 6.633 1.00 84.81 140 GLY A O 1
ATOM 1117 N N . ASP A 1 141 ? 17.331 24.867 8.243 1.00 83.69 141 ASP A N 1
ATOM 1118 C CA . ASP A 1 141 ? 17.537 23.675 9.064 1.00 83.69 141 ASP A CA 1
ATOM 1119 C C . ASP A 1 141 ? 16.691 22.519 8.519 1.00 83.69 141 ASP A C 1
ATOM 1121 O O . ASP A 1 141 ? 15.463 22.502 8.643 1.00 83.69 141 ASP A O 1
ATOM 1125 N N . ILE A 1 142 ? 17.356 21.562 7.866 1.00 87.44 142 ILE A N 1
ATOM 1126 C CA . ILE A 1 142 ? 16.697 20.370 7.327 1.00 87.44 142 ILE A CA 1
ATOM 1127 C C . ILE A 1 142 ? 16.288 19.455 8.480 1.00 87.44 142 ILE A C 1
ATOM 1129 O O . ILE A 1 142 ? 17.134 19.044 9.278 1.00 87.44 142 ILE A O 1
ATOM 1133 N N . ALA A 1 143 ? 15.002 19.117 8.513 1.00 86.44 143 ALA A N 1
ATOM 1134 C CA . ALA A 1 143 ? 14.439 18.093 9.381 1.00 86.44 143 ALA A CA 1
ATOM 1135 C C . ALA A 1 143 ? 14.420 16.720 8.697 1.00 86.44 143 ALA A C 1
ATOM 1137 O O . ALA A 1 143 ? 14.769 15.727 9.323 1.00 86.44 143 ALA A O 1
ATOM 1138 N N . ASP A 1 144 ? 14.037 16.673 7.418 1.00 89.06 144 ASP A N 1
ATOM 1139 C CA . ASP A 1 144 ? 14.023 15.454 6.601 1.00 89.06 144 ASP A CA 1
ATOM 1140 C C . ASP A 1 144 ? 13.966 15.803 5.098 1.00 89.06 144 ASP A C 1
ATOM 1142 O O . ASP A 1 144 ? 13.712 16.958 4.729 1.00 89.06 144 ASP A O 1
ATOM 1146 N N . PHE A 1 145 ? 14.199 14.838 4.205 1.00 92.62 145 PHE A N 1
ATOM 1147 C CA . PHE A 1 145 ? 13.989 15.015 2.768 1.00 92.62 145 PHE A CA 1
ATOM 1148 C C . PHE A 1 145 ? 13.583 13.717 2.058 1.00 92.62 145 PHE A C 1
ATOM 1150 O O . PHE A 1 145 ? 13.984 12.623 2.424 1.00 92.62 145 PHE A O 1
ATOM 1157 N N . THR A 1 146 ? 12.843 13.851 0.957 1.00 92.25 146 THR A N 1
ATOM 1158 C CA . THR A 1 146 ? 12.554 12.740 0.037 1.00 92.25 146 THR A CA 1
ATOM 1159 C C . THR A 1 146 ? 12.581 13.228 -1.414 1.00 92.25 146 THR A C 1
ATOM 1161 O O . THR A 1 146 ? 12.691 14.430 -1.683 1.00 92.25 146 THR A O 1
ATOM 1164 N N . MET A 1 147 ? 12.534 12.317 -2.386 1.00 92.94 147 MET A N 1
ATOM 1165 C CA . MET A 1 147 ? 12.752 12.662 -3.792 1.00 92.94 147 MET A CA 1
ATOM 1166 C C . MET A 1 147 ? 12.056 11.728 -4.791 1.00 92.94 147 MET A C 1
ATOM 1168 O O . MET A 1 147 ? 11.862 10.538 -4.539 1.00 92.94 147 MET A O 1
ATOM 1172 N N . ASP A 1 148 ? 11.748 12.265 -5.973 1.00 91.31 148 ASP A N 1
ATOM 1173 C CA . ASP A 1 148 ? 11.272 11.521 -7.141 1.00 91.31 148 ASP A CA 1
ATOM 1174 C C . ASP A 1 148 ? 12.044 11.950 -8.402 1.00 91.31 148 ASP A C 1
ATOM 1176 O O . ASP A 1 148 ? 11.744 12.963 -9.047 1.00 91.31 148 ASP A O 1
ATOM 1180 N N . TYR A 1 149 ? 13.030 11.129 -8.786 1.00 89.06 149 TYR A N 1
ATOM 1181 C CA . TYR A 1 149 ? 13.868 11.355 -9.972 1.00 89.06 149 TYR A CA 1
ATOM 1182 C C . TYR A 1 149 ? 13.054 11.431 -11.269 1.00 89.06 149 TYR A C 1
ATOM 1184 O O . TYR A 1 149 ? 13.432 12.161 -12.187 1.00 89.06 149 TYR A O 1
ATOM 1192 N N . SER A 1 150 ? 11.927 10.712 -11.359 1.00 85.25 150 SER A N 1
ATOM 1193 C CA . SER A 1 150 ? 11.098 10.689 -12.572 1.00 85.25 150 SER A CA 1
ATOM 1194 C C . SER A 1 150 ? 10.442 12.039 -12.872 1.00 85.25 150 SER A C 1
ATOM 1196 O O . SER A 1 150 ? 10.076 12.316 -14.017 1.00 85.25 150 SER A O 1
ATOM 1198 N N . GLN A 1 151 ? 10.336 12.893 -11.853 1.00 90.00 151 GLN A N 1
ATOM 1199 C CA . GLN A 1 151 ? 9.725 14.212 -11.933 1.00 90.00 151 GLN A CA 1
ATOM 1200 C C . GLN A 1 151 ? 10.724 15.354 -11.694 1.00 90.00 151 GLN A C 1
ATOM 1202 O O . GLN A 1 151 ? 10.290 16.497 -11.694 1.00 90.00 151 GLN A O 1
ATOM 1207 N N . ASP A 1 152 ? 12.028 15.072 -11.536 1.00 92.50 152 ASP A N 1
ATOM 1208 C CA . ASP A 1 152 ? 13.049 16.042 -11.083 1.00 92.50 152 ASP A CA 1
ATOM 1209 C C . ASP A 1 152 ? 12.688 16.707 -9.739 1.00 92.50 152 ASP A C 1
ATOM 1211 O O . ASP A 1 152 ? 13.055 17.850 -9.490 1.00 92.50 152 ASP A O 1
ATOM 1215 N N . LEU A 1 153 ? 11.966 16.009 -8.857 1.00 94.69 153 LEU A N 1
ATOM 1216 C CA . LEU A 1 153 ? 11.398 16.589 -7.640 1.00 94.69 153 LEU A CA 1
ATOM 1217 C C . LEU A 1 153 ? 12.219 16.224 -6.398 1.00 94.69 153 LEU A C 1
ATOM 1219 O O . LEU A 1 153 ? 12.322 15.055 -6.041 1.00 94.69 153 LEU A O 1
ATOM 1223 N N . LEU A 1 154 ? 12.744 17.238 -5.714 1.00 96.06 154 LEU A N 1
ATOM 1224 C CA . LEU A 1 154 ? 13.342 17.148 -4.384 1.00 96.06 154 LEU A CA 1
ATOM 1225 C C . LEU A 1 154 ? 12.402 17.834 -3.391 1.00 96.06 154 LEU A C 1
ATOM 1227 O O . LEU A 1 154 ? 12.063 19.005 -3.570 1.00 96.06 154 LEU A O 1
ATOM 1231 N N . VAL A 1 155 ? 11.989 17.118 -2.351 1.00 96.44 155 VAL A N 1
ATOM 1232 C CA . VAL A 1 155 ? 11.131 17.647 -1.291 1.00 96.44 155 VAL A CA 1
ATOM 1233 C C . VAL A 1 155 ? 11.954 17.734 -0.016 1.00 96.44 155 VAL A C 1
ATOM 1235 O O . VAL A 1 155 ? 12.416 16.716 0.484 1.00 96.44 155 VAL A O 1
ATOM 1238 N N . VAL A 1 156 ? 12.138 18.947 0.501 1.00 96.00 156 VAL A N 1
ATOM 1239 C CA . VAL A 1 156 ? 12.908 19.198 1.730 1.00 96.00 156 VAL A CA 1
ATOM 1240 C C . VAL A 1 156 ? 11.971 19.707 2.810 1.00 96.00 156 VAL A C 1
ATOM 1242 O O . VAL A 1 156 ? 11.224 20.661 2.580 1.00 96.00 156 VAL A O 1
ATOM 1245 N N . LEU A 1 157 ? 12.019 19.087 3.981 1.00 92.94 157 LEU A N 1
ATOM 1246 C CA . LEU A 1 157 ? 11.287 19.514 5.159 1.00 92.94 157 LEU A CA 1
ATOM 1247 C C . LEU A 1 157 ? 12.166 20.418 6.020 1.00 92.94 157 LEU A C 1
ATOM 1249 O O . LEU A 1 157 ? 13.242 20.017 6.457 1.00 92.94 157 LEU A O 1
ATOM 1253 N N . GLU A 1 158 ? 11.696 21.634 6.272 1.00 91.12 158 GLU A N 1
ATOM 1254 C CA . GLU A 1 158 ? 12.318 22.582 7.195 1.00 91.12 158 GLU A CA 1
ATOM 1255 C C . GLU A 1 158 ? 11.414 22.761 8.415 1.00 91.12 158 GLU A C 1
ATOM 1257 O O . GLU A 1 158 ? 10.208 22.993 8.274 1.00 91.12 158 GLU A O 1
ATOM 1262 N N . VAL A 1 159 ? 12.002 22.697 9.610 1.00 84.81 159 VAL A N 1
ATOM 1263 C CA . VAL A 1 159 ? 11.323 23.036 10.865 1.00 84.81 159 VAL A CA 1
ATOM 1264 C C . VAL A 1 159 ? 12.001 24.265 11.447 1.00 84.81 159 VAL A C 1
ATOM 1266 O O . VAL A 1 159 ? 13.116 24.203 11.955 1.00 84.81 159 VAL A O 1
ATOM 1269 N N . GLY A 1 160 ? 11.325 25.408 11.351 1.00 76.56 160 GLY A N 1
ATOM 1270 C CA . GLY A 1 160 ? 11.853 26.665 11.873 1.00 76.56 160 GLY A CA 1
ATOM 1271 C C . GLY A 1 160 ? 11.771 26.752 13.400 1.00 76.56 160 GLY A C 1
ATOM 1272 O O . GLY A 1 160 ? 10.968 26.072 14.036 1.00 76.56 160 GLY A O 1
ATOM 1273 N N . ALA A 1 161 ? 12.515 27.691 13.994 1.00 75.88 161 ALA A N 1
ATOM 1274 C CA . ALA A 1 161 ? 12.566 27.920 15.448 1.00 75.88 161 ALA A CA 1
ATOM 1275 C C . ALA A 1 161 ? 11.198 28.176 16.122 1.00 75.88 161 ALA A C 1
ATOM 1277 O O . ALA A 1 161 ? 11.056 28.021 17.331 1.00 75.88 161 ALA A O 1
ATOM 1278 N N . SER A 1 162 ? 10.184 28.581 15.353 1.00 73.69 162 SER A N 1
ATOM 1279 C CA . SER A 1 162 ? 8.805 28.759 15.819 1.00 73.69 162 SER A CA 1
ATOM 1280 C C . SER A 1 162 ? 7.961 27.476 15.763 1.00 73.69 162 SER A C 1
ATOM 1282 O O . SER A 1 162 ? 6.736 27.580 15.778 1.00 73.69 162 SER A O 1
ATOM 1284 N N . MET A 1 163 ? 8.578 26.301 15.590 1.00 76.19 163 MET A N 1
ATOM 1285 C CA . MET A 1 163 ? 7.908 25.023 15.297 1.00 76.19 163 MET A CA 1
ATOM 1286 C C . MET A 1 163 ? 6.992 25.093 14.064 1.00 76.19 163 MET A C 1
ATOM 1288 O O . MET A 1 163 ? 5.949 24.443 13.988 1.00 76.19 163 MET A O 1
ATOM 1292 N N . CYS A 1 164 ? 7.370 25.918 13.081 1.00 79.12 164 CYS A N 1
ATOM 1293 C CA . CYS A 1 164 ? 6.662 25.995 11.809 1.00 79.12 164 CYS A CA 1
ATOM 1294 C C . CYS A 1 164 ? 7.291 25.007 10.833 1.00 79.12 164 CYS A C 1
ATOM 1296 O O . CYS A 1 164 ? 8.478 25.119 10.524 1.00 79.12 164 CYS A O 1
ATOM 1298 N N . MET A 1 165 ? 6.480 24.071 10.352 1.00 86.25 165 MET A N 1
ATOM 1299 C CA . MET A 1 165 ? 6.876 23.106 9.340 1.00 86.25 165 MET A CA 1
ATOM 1300 C C . MET A 1 165 ? 6.635 23.686 7.943 1.00 86.25 165 MET A C 1
ATOM 1302 O O . MET A 1 165 ? 5.521 24.113 7.618 1.00 86.25 165 MET A O 1
ATOM 1306 N N . VAL A 1 166 ? 7.677 23.687 7.114 1.00 90.94 166 VAL A N 1
ATOM 1307 C CA . VAL A 1 166 ? 7.637 24.176 5.733 1.00 90.94 166 VAL A CA 1
ATOM 1308 C C . VAL A 1 166 ? 8.194 23.110 4.801 1.00 90.94 166 VAL A C 1
ATOM 1310 O O . VAL A 1 166 ? 9.328 22.663 4.950 1.00 90.94 166 VAL A O 1
ATOM 1313 N N . VAL A 1 167 ? 7.402 22.732 3.802 1.00 95.44 167 VAL A N 1
ATOM 1314 C CA . VAL A 1 167 ? 7.802 21.773 2.769 1.00 95.44 167 VAL A CA 1
ATOM 1315 C C . VAL A 1 167 ? 8.285 22.549 1.546 1.00 95.44 167 VAL A C 1
ATOM 1317 O O . VAL A 1 167 ? 7.500 23.252 0.908 1.00 95.44 167 VAL A O 1
ATOM 1320 N N . HIS A 1 168 ? 9.563 22.437 1.195 1.00 96.88 168 HIS A N 1
ATOM 1321 C CA . HIS A 1 168 ? 10.144 23.072 0.008 1.00 96.88 168 HIS A CA 1
ATOM 1322 C C . HIS A 1 168 ? 10.117 22.116 -1.179 1.00 96.88 168 HIS A C 1
ATOM 1324 O O . HIS A 1 168 ? 10.515 20.960 -1.063 1.00 96.88 168 HIS A O 1
ATOM 1330 N N . LEU A 1 169 ? 9.677 22.622 -2.331 1.00 97.81 169 LEU A N 1
ATOM 1331 C CA . LEU A 1 169 ? 9.604 21.880 -3.588 1.00 97.81 169 LEU A CA 1
ATOM 1332 C C . LEU A 1 169 ? 10.706 22.378 -4.525 1.00 97.81 169 LEU A C 1
ATOM 1334 O O . LEU A 1 169 ? 10.599 23.455 -5.121 1.00 97.81 169 LEU A O 1
ATOM 1338 N N . LEU A 1 170 ? 11.774 21.598 -4.646 1.00 97.12 170 LEU A N 1
ATOM 1339 C CA . LEU A 1 170 ? 12.988 21.946 -5.377 1.00 97.12 170 LEU A CA 1
ATOM 1340 C C . LEU A 1 170 ? 13.208 21.006 -6.568 1.00 97.12 170 LEU A C 1
ATOM 1342 O O . LEU A 1 170 ? 12.661 19.909 -6.636 1.00 97.12 170 LEU A O 1
ATOM 1346 N N . SER A 1 171 ? 14.019 21.447 -7.524 1.00 96.06 171 SER A N 1
ATOM 1347 C CA . SER A 1 171 ? 14.537 20.601 -8.599 1.00 96.06 171 SER A CA 1
ATOM 1348 C C . SER A 1 171 ? 15.747 19.812 -8.105 1.00 96.06 171 SER A C 1
ATOM 1350 O O . SER A 1 171 ? 16.706 20.407 -7.609 1.00 96.06 171 SER A O 1
ATOM 1352 N N . MET A 1 172 ? 15.747 18.491 -8.287 1.00 94.06 172 MET A N 1
ATOM 1353 C CA . MET A 1 172 ? 16.888 17.635 -7.925 1.00 94.06 172 MET A CA 1
ATOM 1354 C C . MET A 1 172 ? 18.150 17.962 -8.724 1.00 94.06 172 MET A C 1
ATOM 1356 O O . MET A 1 172 ? 19.260 17.740 -8.248 1.00 94.06 172 MET A O 1
ATOM 1360 N N . LYS A 1 173 ? 18.000 18.466 -9.951 1.00 92.38 173 LYS A N 1
ATOM 1361 C CA . LYS A 1 173 ? 19.125 18.808 -10.832 1.00 92.38 173 LYS A CA 1
ATOM 1362 C C . LYS A 1 173 ? 19.734 20.173 -10.550 1.00 92.38 173 LYS A C 1
ATOM 1364 O O . LYS A 1 173 ? 20.912 20.376 -10.824 1.00 92.38 173 LYS A O 1
ATOM 1369 N N . THR A 1 174 ? 18.937 21.127 -10.072 1.00 94.44 174 THR A N 1
ATOM 1370 C CA . THR A 1 174 ? 19.366 22.536 -9.972 1.00 94.44 174 THR A CA 1
ATOM 1371 C C . THR A 1 174 ? 19.339 23.103 -8.556 1.00 94.44 174 THR A C 1
ATOM 1373 O O . THR A 1 174 ? 19.941 24.149 -8.316 1.00 94.44 174 THR A O 1
ATOM 1376 N N . GLY A 1 175 ? 18.621 22.466 -7.625 1.00 94.12 175 GLY A N 1
ATOM 1377 C CA . GLY A 1 175 ? 18.381 22.970 -6.269 1.00 94.12 175 GLY A CA 1
ATOM 1378 C C . GLY A 1 175 ? 17.505 24.225 -6.209 1.00 94.12 175 GLY A C 1
ATOM 1379 O O . GLY A 1 175 ? 17.297 24.780 -5.135 1.00 94.12 175 GLY A O 1
ATOM 1380 N N . GLN A 1 176 ? 16.996 24.695 -7.350 1.00 95.50 176 GLN A N 1
ATOM 1381 C CA . GLN A 1 176 ? 16.099 25.847 -7.439 1.00 95.50 176 GLN A CA 1
ATOM 1382 C C . GLN A 1 176 ? 14.638 25.419 -7.250 1.00 95.50 176 GLN A C 1
ATOM 1384 O O . GLN A 1 176 ? 14.337 24.233 -7.406 1.00 95.50 176 GLN A O 1
ATOM 1389 N N . PRO A 1 177 ? 13.711 26.355 -6.963 1.00 96.88 177 PRO A N 1
ATOM 1390 C CA . PRO A 1 177 ? 12.289 26.046 -6.896 1.00 96.88 177 PRO A CA 1
ATOM 1391 C C . PRO A 1 177 ? 11.789 25.281 -8.122 1.00 96.88 177 PRO A C 1
ATOM 1393 O O . PRO A 1 177 ? 12.084 25.646 -9.264 1.00 96.88 177 PRO A O 1
ATOM 1396 N N . HIS A 1 178 ? 11.030 24.215 -7.884 1.00 96.62 178 HIS A N 1
ATOM 1397 C CA . HIS A 1 178 ? 10.605 23.311 -8.940 1.00 96.62 178 HIS A CA 1
ATOM 1398 C C . HIS A 1 178 ? 9.676 24.016 -9.943 1.00 96.62 178 HIS A C 1
ATOM 1400 O O . HIS A 1 178 ? 8.624 24.536 -9.581 1.00 96.62 178 HIS A O 1
ATOM 1406 N N . SER A 1 179 ? 10.019 23.979 -11.233 1.00 94.44 179 SER A N 1
ATOM 1407 C CA . SER A 1 179 ? 9.312 24.734 -12.287 1.00 94.44 179 SER A CA 1
ATOM 1408 C C . SER A 1 179 ? 7.826 24.383 -12.447 1.00 94.44 179 SER A C 1
ATOM 1410 O O . SER A 1 179 ? 7.027 25.227 -12.846 1.00 94.44 179 SER A O 1
ATOM 1412 N N . SER A 1 180 ? 7.448 23.137 -12.143 1.00 93.75 180 SER A N 1
ATOM 1413 C CA . SER A 1 180 ? 6.051 22.673 -12.205 1.00 93.75 180 SER A CA 1
ATOM 1414 C C . SER A 1 180 ? 5.253 22.932 -10.923 1.00 93.75 180 SER A C 1
ATOM 1416 O O . SER A 1 180 ? 4.058 22.647 -10.897 1.00 93.75 180 SER A O 1
ATOM 1418 N N . ALA A 1 181 ? 5.894 23.427 -9.861 1.00 95.38 181 ALA A N 1
ATOM 1419 C CA . ALA A 1 181 ? 5.216 23.781 -8.625 1.00 95.38 181 ALA A CA 1
ATOM 1420 C C . ALA A 1 181 ? 4.753 25.241 -8.703 1.00 95.38 181 ALA A C 1
ATOM 1422 O O . ALA A 1 181 ? 5.557 26.161 -8.840 1.00 95.38 181 ALA A O 1
ATOM 1423 N N . ARG A 1 182 ? 3.440 25.471 -8.613 1.00 94.62 182 ARG A N 1
ATOM 1424 C CA . ARG A 1 182 ? 2.867 26.824 -8.566 1.00 94.62 182 ARG A CA 1
ATOM 1425 C C . ARG A 1 182 ? 3.332 27.584 -7.326 1.00 94.62 182 ARG A C 1
ATOM 1427 O O . ARG A 1 182 ? 3.547 28.792 -7.396 1.00 94.62 182 ARG A O 1
ATOM 1434 N N . LEU A 1 183 ? 3.429 26.878 -6.203 1.00 93.31 183 LEU A N 1
ATOM 1435 C CA . LEU A 1 183 ? 3.966 27.390 -4.953 1.00 93.31 183 LEU A CA 1
ATOM 1436 C C . LEU A 1 183 ? 5.285 26.663 -4.676 1.00 93.31 183 LEU A C 1
ATOM 1438 O O . LEU A 1 183 ? 5.289 25.437 -4.651 1.00 93.31 183 LEU A O 1
ATOM 1442 N N . PRO A 1 184 ? 6.397 27.382 -4.458 1.00 93.75 184 PRO A N 1
ATOM 1443 C CA . PRO A 1 184 ? 7.694 26.758 -4.192 1.00 93.75 184 PRO A CA 1
ATOM 1444 C C . PRO A 1 184 ? 7.778 26.141 -2.788 1.00 93.75 184 PRO A C 1
ATOM 1446 O O . PRO A 1 184 ? 8.705 25.393 -2.488 1.00 93.75 184 PRO A O 1
ATOM 1449 N N . ARG A 1 185 ? 6.835 26.505 -1.915 1.00 94.44 185 ARG A N 1
ATOM 1450 C CA . ARG A 1 185 ? 6.752 26.088 -0.520 1.00 94.44 185 ARG A CA 1
ATOM 1451 C C . ARG A 1 185 ? 5.306 25.764 -0.187 1.00 94.44 185 ARG A C 1
ATOM 1453 O O . ARG A 1 185 ? 4.415 26.520 -0.578 1.00 94.44 185 ARG A O 1
ATOM 1460 N N . LEU A 1 186 ? 5.096 24.675 0.538 1.00 93.50 186 LEU A N 1
ATOM 1461 C CA . LEU A 1 186 ? 3.814 24.307 1.121 1.00 93.50 186 LEU A CA 1
ATOM 1462 C C . LEU A 1 186 ? 3.920 24.527 2.627 1.00 93.50 186 LEU A C 1
ATOM 1464 O O . LEU A 1 186 ? 4.855 24.047 3.269 1.00 93.50 186 LEU A O 1
ATOM 1468 N N . SER A 1 187 ? 2.992 25.305 3.168 1.00 84.75 187 SER A N 1
ATOM 1469 C CA . SER A 1 187 ? 2.918 25.601 4.592 1.00 84.75 187 SER A CA 1
ATOM 1470 C C . SER A 1 187 ? 1.777 24.844 5.245 1.00 84.75 187 SER A C 1
ATOM 1472 O O . SER A 1 187 ? 0.759 24.525 4.626 1.00 84.75 187 SER A O 1
ATOM 1474 N N . ARG A 1 188 ? 1.955 24.615 6.541 1.00 75.00 188 ARG A N 1
ATOM 1475 C CA . ARG A 1 188 ? 0.879 24.288 7.464 1.00 75.00 188 ARG A CA 1
ATOM 1476 C C . ARG A 1 188 ? 0.035 25.550 7.707 1.00 75.00 188 ARG A C 1
ATOM 1478 O O . ARG A 1 188 ? 0.465 26.434 8.443 1.00 75.00 188 ARG A O 1
ATOM 1485 N N . ASP A 1 189 ? -1.136 25.666 7.081 1.00 65.69 189 ASP A N 1
ATOM 1486 C CA . ASP A 1 189 ? -2.081 26.761 7.359 1.00 65.69 189 ASP A CA 1
ATOM 1487 C C . ASP A 1 189 ? -2.888 26.404 8.627 1.00 65.69 189 ASP A C 1
ATOM 1489 O O . ASP A 1 189 ? -3.757 25.537 8.604 1.00 65.69 189 ASP A O 1
ATOM 1493 N N . VAL A 1 190 ? -2.536 26.996 9.775 1.00 56.72 190 VAL A N 1
ATOM 1494 C CA . VAL A 1 190 ? -2.984 26.535 11.107 1.00 56.72 190 VAL A CA 1
ATOM 1495 C C . VAL A 1 190 ? -4.358 27.096 11.507 1.00 56.72 190 VAL A C 1
ATOM 1497 O O . VAL A 1 190 ? -4.506 28.310 11.638 1.00 56.72 190 VAL A O 1
ATOM 1500 N N . GLU A 1 191 ? -5.306 26.219 11.870 1.00 53.66 191 GLU A N 1
ATOM 1501 C CA . GLU A 1 191 ? -6.396 26.548 12.818 1.00 53.66 191 GLU A CA 1
ATOM 1502 C C . GLU A 1 191 ? -6.251 25.873 14.203 1.00 53.66 191 GLU A C 1
ATOM 1504 O O . GLU A 1 191 ? -6.848 26.375 15.155 1.00 53.66 191 GLU A O 1
ATOM 1509 N N . LYS A 1 192 ? -5.441 24.804 14.340 1.00 59.47 192 LYS A N 1
ATOM 1510 C CA . LYS A 1 192 ? -4.923 24.115 15.561 1.00 59.47 192 LYS A CA 1
ATOM 1511 C C . LYS A 1 192 ? -4.552 22.658 15.198 1.00 59.47 192 LYS A C 1
ATOM 1513 O O . LYS A 1 192 ? -5.085 22.180 14.199 1.00 59.47 192 LYS A O 1
ATOM 1518 N N . PRO A 1 193 ? -3.727 21.941 15.998 1.00 55.41 193 PRO A N 1
ATOM 1519 C CA . PRO A 1 193 ? -3.026 22.369 17.219 1.00 55.41 193 PRO A CA 1
ATOM 1520 C C . PRO A 1 193 ? -1.627 22.942 16.953 1.00 55.41 193 PRO A C 1
ATOM 1522 O O . PRO A 1 193 ? -0.966 22.591 15.983 1.00 55.41 193 PRO A O 1
ATOM 1525 N N . THR A 1 194 ? -1.155 23.839 17.819 1.00 64.00 194 THR A N 1
ATOM 1526 C CA . THR A 1 194 ? 0.218 24.361 17.752 1.00 64.00 194 THR A CA 1
ATOM 1527 C C . THR A 1 194 ? 1.186 23.266 18.196 1.00 64.00 194 THR A C 1
ATOM 1529 O O . THR A 1 194 ? 1.110 22.844 19.345 1.00 64.00 194 THR A O 1
ATOM 1532 N N . ALA A 1 195 ? 2.083 22.825 17.308 1.00 64.69 195 ALA A N 1
ATOM 1533 C CA . ALA A 1 195 ? 3.088 21.817 17.649 1.00 64.69 195 ALA A CA 1
ATOM 1534 C C . ALA A 1 195 ? 4.030 22.366 18.732 1.00 64.69 195 ALA A C 1
ATOM 1536 O O . ALA A 1 195 ? 4.525 23.491 18.608 1.00 64.69 195 ALA A O 1
ATOM 1537 N N . THR A 1 196 ? 4.266 21.592 19.790 1.00 67.19 196 THR A N 1
ATOM 1538 C CA . THR A 1 196 ? 5.217 21.957 20.855 1.00 67.19 196 THR A CA 1
ATOM 1539 C C . THR A 1 196 ? 6.607 21.386 20.610 1.00 67.19 196 THR A C 1
ATOM 1541 O O . THR A 1 196 ? 7.592 21.964 21.066 1.00 67.19 196 THR A O 1
ATOM 1544 N N . ALA A 1 197 ? 6.681 20.275 19.882 1.00 71.00 197 ALA A N 1
ATOM 1545 C CA . ALA A 1 197 ? 7.901 19.611 19.452 1.00 71.00 197 ALA A CA 1
ATOM 1546 C C . ALA A 1 197 ? 7.608 18.798 18.182 1.00 71.00 197 ALA A C 1
ATOM 1548 O O . ALA A 1 197 ? 6.447 18.604 17.836 1.00 71.00 197 ALA A O 1
ATOM 1549 N N . PHE A 1 198 ? 8.660 18.332 17.512 1.00 75.75 198 PHE A N 1
ATOM 1550 C CA . PHE A 1 198 ? 8.563 17.291 16.495 1.00 75.75 198 PHE A CA 1
ATOM 1551 C C . PHE A 1 198 ? 9.545 16.176 16.845 1.00 75.75 198 PHE A C 1
ATOM 1553 O O . PHE A 1 198 ? 10.718 16.471 17.087 1.00 75.75 198 PHE A O 1
ATOM 1560 N N . SER A 1 199 ? 9.077 14.929 16.892 1.00 71.06 199 SER A N 1
ATOM 1561 C CA . SER A 1 199 ? 9.918 13.772 17.242 1.00 71.06 199 SER A CA 1
ATOM 1562 C C . SER A 1 199 ? 10.359 12.980 16.005 1.00 71.06 199 SER A C 1
ATOM 1564 O O . SER A 1 199 ? 11.490 12.501 15.941 1.00 71.06 199 SER A O 1
ATOM 1566 N N . SER A 1 200 ? 9.478 12.864 15.008 1.00 80.56 200 SER A N 1
ATOM 1567 C CA . SER A 1 200 ? 9.670 12.024 13.830 1.00 80.56 200 SER A CA 1
ATOM 1568 C C . SER A 1 200 ? 8.830 12.507 12.647 1.00 80.56 200 SER A C 1
ATOM 1570 O O . SER A 1 200 ? 7.801 13.173 12.808 1.00 80.56 200 SER A O 1
ATOM 1572 N N . PHE A 1 201 ? 9.284 12.155 11.443 1.00 85.44 201 PHE A N 1
ATOM 1573 C CA . PHE A 1 201 ? 8.629 12.489 10.186 1.00 85.44 201 PHE A CA 1
ATOM 1574 C C . PHE A 1 201 ? 8.549 11.265 9.278 1.00 85.44 201 PHE A C 1
ATOM 1576 O O . PHE A 1 201 ? 9.441 10.420 9.259 1.00 85.44 201 PHE A O 1
ATOM 1583 N N . GLN A 1 202 ? 7.480 11.193 8.489 1.00 88.62 202 GLN A N 1
ATOM 1584 C CA . GLN A 1 202 ? 7.368 10.274 7.365 1.00 88.62 202 GLN A CA 1
ATOM 1585 C C . GLN A 1 202 ? 6.923 11.057 6.133 1.00 88.62 202 GLN A C 1
ATOM 1587 O O . GLN A 1 202 ? 5.854 11.671 6.116 1.00 88.62 202 GLN A O 1
ATOM 1592 N N . MET A 1 203 ? 7.728 11.010 5.073 1.00 90.88 203 MET A N 1
ATOM 1593 C CA . MET A 1 203 ? 7.433 11.675 3.806 1.00 90.88 203 MET A CA 1
ATOM 1594 C C . MET A 1 203 ? 7.258 10.647 2.690 1.00 90.88 203 MET A C 1
ATOM 1596 O O . MET A 1 203 ? 7.993 9.661 2.599 1.00 90.88 203 MET A O 1
ATOM 1600 N N . ARG A 1 204 ? 6.260 10.861 1.827 1.00 92.25 204 ARG A N 1
ATOM 1601 C CA . ARG A 1 204 ? 5.995 9.999 0.665 1.00 92.25 204 ARG A CA 1
ATOM 1602 C C . ARG A 1 204 ? 5.570 10.833 -0.538 1.00 92.25 204 ARG A C 1
ATOM 1604 O O . ARG A 1 204 ? 4.801 11.786 -0.402 1.00 92.25 204 ARG A O 1
ATOM 1611 N N . ILE A 1 205 ? 6.024 10.435 -1.725 1.00 91.69 205 ILE A N 1
ATOM 1612 C CA . ILE A 1 205 ? 5.633 11.039 -3.006 1.00 91.69 205 ILE A CA 1
ATOM 1613 C C . ILE A 1 205 ? 4.897 9.993 -3.841 1.00 91.69 205 ILE A C 1
ATOM 1615 O O . ILE A 1 205 ? 5.371 8.870 -4.000 1.00 91.69 205 ILE A O 1
ATOM 1619 N N . PHE A 1 206 ? 3.753 10.363 -4.413 1.00 90.56 206 PHE A N 1
ATOM 1620 C CA . PHE A 1 206 ? 3.072 9.544 -5.414 1.00 90.56 206 PHE A CA 1
ATOM 1621 C C . PHE A 1 206 ? 2.383 10.432 -6.445 1.00 90.56 206 PHE A C 1
ATOM 1623 O O . PHE A 1 206 ? 1.467 11.190 -6.124 1.00 90.56 206 PHE A O 1
ATOM 1630 N N . GLY A 1 207 ? 2.823 10.361 -7.701 1.00 88.31 207 GLY A N 1
ATOM 1631 C CA . GLY A 1 207 ? 2.282 11.189 -8.775 1.00 88.31 207 GLY A CA 1
ATOM 1632 C C . GLY A 1 207 ? 2.344 12.681 -8.452 1.00 88.31 207 GLY A C 1
ATOM 1633 O O . GLY A 1 207 ? 3.409 13.261 -8.235 1.00 88.31 207 GLY A O 1
ATOM 1634 N N . SER A 1 208 ? 1.176 13.317 -8.445 1.00 91.12 208 SER A N 1
ATOM 1635 C CA . SER A 1 208 ? 1.009 14.733 -8.111 1.00 91.12 208 SER A CA 1
ATOM 1636 C C . SER A 1 208 ? 0.879 15.010 -6.612 1.00 91.12 208 SER A C 1
ATOM 1638 O O . SER A 1 208 ? 0.628 16.160 -6.250 1.00 91.12 208 SER A O 1
ATOM 1640 N N . TYR A 1 209 ? 1.035 14.001 -5.752 1.00 94.62 209 TYR A N 1
ATOM 1641 C CA . TYR A 1 209 ? 0.842 14.125 -4.312 1.00 94.62 209 TYR A CA 1
ATOM 1642 C C . TYR A 1 209 ? 2.148 14.036 -3.530 1.00 94.62 209 TYR A C 1
ATOM 1644 O O . TYR A 1 209 ? 3.008 13.202 -3.811 1.00 94.62 209 TYR A O 1
ATOM 1652 N N . VAL A 1 210 ? 2.261 14.905 -2.530 1.00 95.44 210 VAL A N 1
ATOM 1653 C CA . VAL A 1 210 ? 3.267 14.841 -1.467 1.00 95.44 210 VAL A CA 1
ATOM 1654 C C . VAL A 1 210 ? 2.508 14.678 -0.159 1.00 95.44 210 VAL A C 1
ATOM 1656 O O . VAL A 1 210 ? 1.633 15.489 0.147 1.00 95.44 210 VAL A O 1
ATOM 1659 N N . GLY A 1 211 ? 2.815 13.615 0.577 1.00 95.00 211 GLY A N 1
ATOM 1660 C CA . GLY A 1 211 ? 2.314 13.374 1.923 1.00 95.00 211 GLY A CA 1
ATOM 1661 C C . GLY A 1 211 ? 3.415 13.611 2.948 1.00 95.00 211 GLY A C 1
ATOM 1662 O O . GLY A 1 211 ? 4.541 13.155 2.741 1.00 95.00 211 GLY A O 1
ATOM 1663 N N . VAL A 1 212 ? 3.085 14.298 4.037 1.00 94.31 212 VAL A N 1
ATOM 1664 C CA . VAL A 1 212 ? 3.949 14.459 5.211 1.00 94.31 212 VAL A CA 1
ATOM 1665 C C . VAL A 1 212 ? 3.141 14.077 6.437 1.00 94.31 212 VAL A C 1
ATOM 1667 O O . VAL A 1 212 ? 2.084 14.659 6.686 1.00 94.31 212 VAL A O 1
ATOM 1670 N N . MET A 1 213 ? 3.640 13.098 7.179 1.00 91.94 213 MET A N 1
ATOM 1671 C CA . MET A 1 213 ? 3.168 12.761 8.512 1.00 91.94 213 MET A CA 1
ATOM 1672 C C . MET A 1 213 ? 4.220 13.192 9.523 1.00 91.94 213 MET A C 1
ATOM 1674 O O . MET A 1 213 ? 5.411 12.982 9.294 1.00 91.94 213 MET A O 1
ATOM 1678 N N . ALA A 1 214 ? 3.781 13.809 10.606 1.00 87.81 214 ALA A N 1
ATOM 1679 C CA . ALA A 1 214 ? 4.640 14.303 11.663 1.00 87.81 214 ALA A CA 1
ATOM 1680 C C . ALA A 1 214 ? 4.028 13.959 13.018 1.00 87.81 214 ALA A C 1
ATOM 1682 O O . ALA A 1 214 ? 2.819 14.115 13.212 1.00 87.81 214 ALA A O 1
ATOM 1683 N N . ASP A 1 215 ? 4.868 13.535 13.951 1.00 83.50 215 ASP A N 1
ATOM 1684 C CA . ASP A 1 215 ? 4.515 13.534 15.366 1.00 83.50 215 ASP A CA 1
ATOM 1685 C C . ASP A 1 215 ? 4.789 14.928 15.938 1.00 83.50 215 ASP A C 1
ATOM 1687 O O . ASP A 1 215 ? 5.903 15.444 15.819 1.00 83.50 215 ASP A O 1
ATOM 1691 N N . ILE A 1 216 ? 3.748 15.554 16.488 1.00 77.88 216 ILE A N 1
ATOM 1692 C CA . ILE A 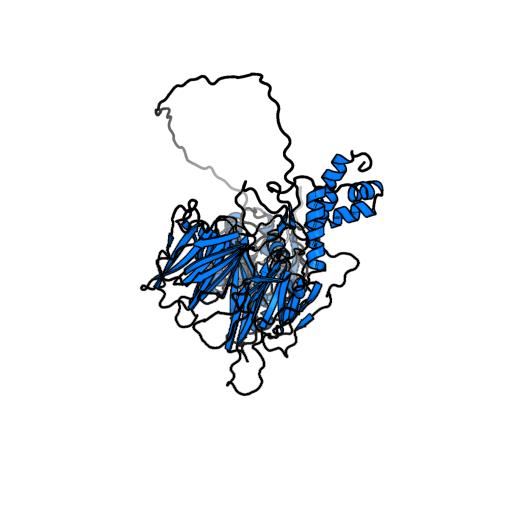1 216 ? 3.732 16.960 16.903 1.00 77.88 216 ILE A CA 1
ATOM 1693 C C . ILE A 1 216 ? 3.625 17.164 18.426 1.00 77.88 216 ILE A C 1
ATOM 1695 O O . ILE A 1 216 ? 3.540 18.310 18.892 1.00 77.88 216 ILE A O 1
ATOM 1699 N N . GLY A 1 217 ? 3.649 16.073 19.201 1.00 65.62 217 GLY A N 1
ATOM 1700 C CA . GLY A 1 217 ? 3.573 16.069 20.663 1.00 65.62 217 GLY A CA 1
ATOM 1701 C C . GLY A 1 217 ? 4.922 15.821 21.351 1.00 65.62 217 GLY A C 1
ATOM 1702 O O . GLY A 1 217 ? 5.890 15.386 20.736 1.00 65.62 217 GLY A O 1
ATOM 1703 N N . ALA A 1 218 ? 5.002 16.103 22.656 1.00 56.25 218 ALA A N 1
ATOM 1704 C CA . ALA A 1 218 ? 6.179 15.757 23.470 1.00 56.25 218 ALA A CA 1
ATOM 1705 C C . ALA A 1 218 ? 6.215 14.269 23.885 1.00 56.25 218 ALA A C 1
ATOM 1707 O O . ALA A 1 218 ? 7.282 13.772 24.232 1.00 56.25 218 ALA A O 1
ATOM 1708 N N . ASP A 1 219 ? 5.066 13.581 23.811 1.00 56.19 219 ASP A N 1
ATOM 1709 C CA . ASP A 1 219 ? 4.849 12.224 24.337 1.00 56.19 219 ASP A CA 1
ATOM 1710 C C . ASP A 1 219 ? 4.334 11.233 23.264 1.00 56.19 219 ASP A C 1
ATOM 1712 O O . ASP A 1 219 ? 3.641 10.281 23.607 1.00 56.19 219 ASP A O 1
ATOM 1716 N N . TYR A 1 220 ? 4.579 11.464 21.966 1.00 54.72 220 TYR A N 1
A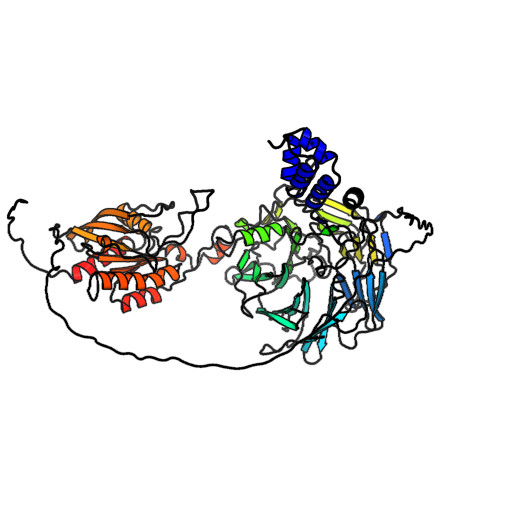TOM 1717 C CA . TYR A 1 220 ? 4.072 10.626 20.852 1.00 54.72 220 TYR A CA 1
ATOM 1718 C C . TYR A 1 220 ? 2.538 10.508 20.750 1.00 54.72 220 TYR A C 1
ATOM 1720 O O . TYR A 1 220 ? 1.998 9.623 20.090 1.00 54.72 220 TYR A O 1
ATOM 1728 N N . THR A 1 221 ? 1.801 11.410 21.402 1.00 58.53 221 THR A N 1
ATOM 1729 C CA . THR A 1 221 ? 0.335 11.349 21.510 1.00 58.53 221 THR A CA 1
ATOM 1730 C C . THR A 1 221 ? -0.405 12.129 20.429 1.00 58.53 221 THR A C 1
ATOM 1732 O O . THR A 1 221 ? -1.630 12.091 20.391 1.00 58.53 221 THR A O 1
ATOM 1735 N N . GLU A 1 222 ? 0.276 12.866 19.553 1.00 75.62 222 GLU A N 1
ATOM 1736 C CA . GLU A 1 222 ? -0.387 13.757 18.599 1.00 75.62 222 GLU A CA 1
ATOM 1737 C C . GLU A 1 222 ? 0.248 13.620 17.217 1.00 75.62 222 GLU A C 1
ATOM 1739 O O . GLU A 1 222 ? 1.306 14.181 16.955 1.00 75.62 222 GLU A O 1
ATOM 1744 N N . ILE A 1 223 ? -0.412 12.887 16.316 1.00 85.31 223 ILE A N 1
ATOM 1745 C CA . ILE A 1 223 ? 0.092 12.644 14.960 1.00 85.31 223 ILE A CA 1
ATOM 1746 C C . ILE A 1 223 ? -0.767 13.385 13.937 1.00 85.31 223 ILE A C 1
ATOM 1748 O O . ILE A 1 223 ? -2.002 13.324 13.942 1.00 85.31 223 ILE A O 1
ATOM 1752 N N . GLU A 1 224 ? -0.087 14.089 13.037 1.00 88.31 224 GLU A N 1
ATOM 1753 C CA . GLU A 1 224 ? -0.678 14.883 11.969 1.00 88.31 224 GLU A CA 1
ATOM 1754 C C . GLU A 1 224 ? -0.215 14.358 10.609 1.00 88.31 224 GLU A C 1
ATOM 1756 O O . GLU A 1 224 ? 0.978 14.271 10.341 1.00 88.31 224 GLU A O 1
ATOM 1761 N N . LEU A 1 225 ? -1.161 14.047 9.723 1.00 92.56 225 LEU A N 1
ATOM 1762 C CA . LEU A 1 225 ? -0.914 13.676 8.333 1.00 92.56 225 LEU A CA 1
ATOM 1763 C C . LEU A 1 225 ? -1.512 14.732 7.405 1.00 92.56 225 LEU A C 1
ATOM 1765 O O . LEU A 1 225 ? -2.701 15.039 7.466 1.00 92.56 225 LEU A O 1
ATOM 1769 N N . MET A 1 226 ? -0.703 15.249 6.488 1.00 93.00 226 MET A N 1
ATOM 1770 C CA . MET A 1 226 ? -1.118 16.191 5.455 1.00 93.00 226 MET A CA 1
ATOM 1771 C C . MET A 1 226 ? -0.727 15.673 4.075 1.00 93.00 226 MET A C 1
ATOM 1773 O O . MET A 1 226 ? 0.391 15.216 3.856 1.00 93.00 226 MET A O 1
ATOM 1777 N N . VAL A 1 227 ? -1.653 15.766 3.124 1.00 95.25 227 VAL A N 1
ATOM 1778 C CA . VAL A 1 227 ? -1.462 15.361 1.729 1.00 95.25 227 VAL A CA 1
ATOM 1779 C C . VAL A 1 227 ? -1.795 16.538 0.830 1.00 95.25 227 VAL A C 1
ATOM 1781 O O . VAL A 1 227 ? -2.946 16.978 0.771 1.00 95.25 227 VAL A O 1
ATOM 1784 N N . TRP A 1 228 ? -0.803 17.026 0.091 1.00 95.31 228 TRP A N 1
ATOM 1785 C CA . TRP A 1 228 ? -0.954 18.119 -0.866 1.00 95.31 228 TRP A CA 1
ATOM 1786 C C . TRP A 1 228 ? -0.873 17.625 -2.300 1.00 95.31 228 TRP A C 1
ATOM 1788 O O . TRP A 1 228 ? -0.077 16.749 -2.628 1.00 95.31 228 TRP A O 1
ATOM 1798 N N . GLU A 1 229 ? -1.618 18.279 -3.186 1.00 94.81 229 GLU A N 1
ATOM 1799 C CA . GLU A 1 229 ? -1.333 18.262 -4.616 1.00 94.81 229 GLU A CA 1
ATOM 1800 C C . GLU A 1 229 ? -0.232 19.293 -4.916 1.00 94.81 229 GLU A C 1
ATOM 1802 O O . GLU A 1 229 ? -0.489 20.489 -5.084 1.00 94.81 229 GLU A O 1
ATOM 1807 N N . TRP A 1 230 ? 1.021 18.840 -4.963 1.00 95.00 230 TRP A N 1
ATOM 1808 C CA . TRP A 1 230 ? 2.199 19.715 -4.902 1.00 95.00 230 TRP A CA 1
ATOM 1809 C C . TRP A 1 230 ? 2.324 20.676 -6.094 1.00 95.00 230 TRP A C 1
ATOM 1811 O O . TRP A 1 230 ? 2.883 21.764 -5.974 1.00 95.00 230 TRP A O 1
ATOM 1821 N N . ARG A 1 231 ? 1.762 20.316 -7.255 1.00 94.44 231 ARG A N 1
ATOM 1822 C CA . ARG A 1 231 ? 1.828 21.147 -8.468 1.00 94.44 231 ARG A CA 1
ATOM 1823 C C . ARG A 1 231 ? 1.026 22.435 -8.345 1.00 94.44 231 ARG A C 1
ATOM 1825 O O . ARG A 1 231 ? 1.460 23.473 -8.837 1.00 94.44 231 ARG A O 1
ATOM 1832 N N . ASN A 1 232 ? -0.142 22.391 -7.709 1.00 93.94 232 ASN A N 1
ATOM 1833 C CA . ASN A 1 232 ? -0.983 23.576 -7.519 1.00 93.94 232 ASN A CA 1
ATOM 1834 C C . ASN A 1 232 ? -0.950 24.119 -6.082 1.00 93.94 232 ASN A C 1
ATOM 1836 O O . ASN A 1 232 ? -1.384 25.253 -5.876 1.00 93.94 232 ASN A O 1
ATOM 1840 N N . GLY A 1 233 ? -0.404 23.345 -5.140 1.00 92.31 233 GLY A N 1
ATOM 1841 C CA . GLY A 1 233 ? -0.241 23.694 -3.733 1.00 92.31 233 GLY A CA 1
ATOM 1842 C C . GLY A 1 233 ? -1.485 23.477 -2.872 1.00 92.31 233 GLY A C 1
ATOM 1843 O O . GLY A 1 233 ? -1.510 23.922 -1.731 1.00 92.31 233 GLY A O 1
ATOM 1844 N N . SER A 1 234 ? -2.530 22.828 -3.394 1.00 92.06 234 SER A N 1
ATOM 1845 C CA . SER A 1 234 ? -3.760 22.596 -2.630 1.00 92.06 234 SER A CA 1
ATOM 1846 C C . SER A 1 234 ? -3.603 21.444 -1.640 1.00 92.06 234 SER A C 1
ATOM 1848 O O . SER A 1 234 ? -3.181 20.349 -2.014 1.00 92.06 234 SER A O 1
ATOM 1850 N N . LEU A 1 235 ? -3.981 21.682 -0.384 1.00 92.50 235 LEU A N 1
ATOM 1851 C CA . LEU A 1 235 ? -4.141 20.635 0.622 1.00 92.50 235 LEU A CA 1
ATOM 1852 C C . LEU A 1 235 ? -5.379 19.799 0.268 1.00 92.50 235 LEU A C 1
ATOM 1854 O O . LEU A 1 235 ? -6.448 20.353 0.004 1.00 92.50 235 LEU A O 1
ATOM 1858 N N . LYS A 1 236 ? -5.223 18.477 0.200 1.00 92.75 236 LYS A N 1
ATOM 1859 C CA . LYS A 1 236 ? -6.272 17.528 -0.209 1.00 92.75 236 LYS A CA 1
ATOM 1860 C C . LYS A 1 236 ? -6.789 16.688 0.937 1.00 92.75 236 LYS A C 1
ATOM 1862 O O . LYS A 1 236 ? -7.984 16.436 1.006 1.00 92.75 236 LYS A O 1
ATOM 1867 N N . LYS A 1 237 ? -5.887 16.286 1.825 1.00 91.88 237 LYS A N 1
ATOM 1868 C CA . LYS A 1 237 ? -6.221 15.562 3.041 1.00 91.88 237 LYS A CA 1
ATOM 1869 C C . LYS A 1 237 ? -5.408 16.148 4.180 1.00 91.88 237 LYS A C 1
ATOM 1871 O O . LYS A 1 237 ? -4.224 16.427 4.025 1.00 91.88 237 LYS A O 1
ATOM 1876 N N . HIS A 1 238 ? -6.062 16.328 5.308 1.00 90.81 238 HIS A N 1
ATOM 1877 C CA . HIS A 1 238 ? -5.463 16.656 6.591 1.00 90.81 238 HIS A CA 1
ATOM 1878 C C . HIS A 1 238 ? -6.118 15.707 7.573 1.00 90.81 238 HIS A C 1
ATOM 1880 O O . HIS A 1 238 ? -7.329 15.526 7.480 1.00 90.81 238 HIS A O 1
ATOM 1886 N N . ILE A 1 239 ? -5.340 15.012 8.385 1.00 87.62 239 ILE A N 1
ATOM 1887 C CA . ILE A 1 239 ? -5.826 14.100 9.408 1.00 87.62 239 ILE A CA 1
ATOM 1888 C C . ILE A 1 239 ? -5.026 14.389 10.661 1.00 87.62 239 ILE A C 1
ATOM 1890 O O . ILE A 1 239 ? -3.804 14.507 10.618 1.00 87.62 239 ILE A O 1
ATOM 1894 N N . TYR A 1 240 ? -5.738 14.451 11.773 1.00 87.00 240 TYR A N 1
ATOM 1895 C CA . TYR A 1 240 ? -5.156 14.572 13.088 1.00 87.00 240 TYR A CA 1
ATOM 1896 C C . TYR A 1 240 ? -5.693 13.449 13.966 1.00 87.00 240 TYR A C 1
ATOM 1898 O O . TYR A 1 240 ? -6.902 13.380 14.203 1.00 87.00 240 TYR A O 1
ATOM 1906 N N . SER A 1 241 ? -4.827 12.537 14.404 1.00 83.56 241 SER A N 1
ATOM 1907 C CA . SER A 1 241 ? -5.251 11.429 15.256 1.00 83.56 241 SER A CA 1
ATOM 1908 C C . SER A 1 241 ? -4.078 10.812 16.021 1.00 83.56 241 SER A C 1
ATOM 1910 O O . SER A 1 241 ? -3.097 10.440 15.383 1.00 83.56 241 SER A O 1
ATOM 1912 N N . PRO A 1 242 ? -4.204 10.600 17.346 1.00 81.06 242 PRO A N 1
ATOM 1913 C CA . PRO A 1 242 ? -3.225 9.843 18.137 1.00 81.06 242 PRO A CA 1
ATOM 1914 C C . PRO A 1 242 ? -3.101 8.381 17.695 1.00 81.06 242 PRO A C 1
ATOM 1916 O O . PRO A 1 242 ? -2.120 7.721 17.998 1.00 81.06 242 PRO A O 1
ATOM 1919 N N . ALA A 1 243 ? -4.122 7.846 17.018 1.00 83.38 243 ALA A N 1
ATOM 1920 C CA . ALA A 1 243 ? -4.168 6.438 16.654 1.00 83.38 243 ALA A CA 1
ATOM 1921 C C . ALA A 1 243 ? -3.374 6.122 15.382 1.00 83.38 243 ALA A C 1
ATOM 1923 O O . ALA A 1 243 ? -3.195 4.944 15.089 1.00 83.38 243 ALA A O 1
ATOM 1924 N N . LEU A 1 244 ? -2.973 7.133 14.600 1.00 88.06 244 LEU A N 1
ATOM 1925 C CA . LEU A 1 244 ? -2.174 6.953 13.388 1.00 88.06 244 LEU A CA 1
ATOM 1926 C C . LEU A 1 244 ? -0.780 6.444 13.734 1.00 88.06 244 LEU A C 1
ATOM 1928 O O . LEU A 1 244 ? -0.218 6.843 14.737 1.00 88.06 244 LEU A O 1
ATOM 1932 N N . THR A 1 245 ? -0.195 5.613 12.878 1.00 89.75 245 THR A N 1
ATOM 1933 C CA . THR A 1 245 ? 1.194 5.158 13.081 1.00 89.75 245 THR A CA 1
ATOM 1934 C C . THR A 1 245 ? 2.043 5.238 11.821 1.00 89.75 245 THR A C 1
ATOM 1936 O O . THR A 1 245 ? 3.257 5.382 11.892 1.00 89.75 245 THR A O 1
ATOM 1939 N N . SER A 1 246 ? 1.428 5.125 10.643 1.00 92.88 246 SER A N 1
ATOM 1940 C CA . SER A 1 246 ? 2.112 5.176 9.351 1.00 92.88 246 SER A CA 1
ATOM 1941 C C . SER A 1 246 ? 1.113 5.380 8.218 1.00 92.88 246 SER A C 1
ATOM 1943 O O . SER A 1 246 ? -0.089 5.144 8.371 1.00 92.88 246 SER A O 1
ATOM 1945 N N . PHE A 1 247 ? 1.602 5.789 7.048 1.00 94.44 247 PHE A N 1
ATOM 1946 C CA . PHE A 1 247 ? 0.786 5.886 5.842 1.00 94.44 247 PHE A CA 1
ATOM 1947 C C . PHE A 1 247 ? 1.559 5.518 4.570 1.00 94.44 247 PHE A C 1
ATOM 1949 O O . PHE A 1 247 ? 2.788 5.564 4.507 1.00 94.44 247 PHE A O 1
ATOM 1956 N N . ALA A 1 248 ? 0.816 5.180 3.516 1.00 93.19 248 ALA A N 1
ATOM 1957 C CA . ALA A 1 248 ? 1.339 5.035 2.164 1.00 93.19 248 ALA A CA 1
ATOM 1958 C C . ALA A 1 248 ? 0.283 5.393 1.111 1.00 93.19 248 ALA A C 1
ATOM 1960 O O . ALA A 1 248 ? -0.923 5.303 1.343 1.00 93.19 248 ALA A O 1
ATOM 1961 N N . PHE A 1 249 ? 0.736 5.752 -0.088 1.00 91.75 249 PHE A N 1
ATOM 1962 C CA . PHE A 1 249 ? -0.143 5.901 -1.247 1.00 91.75 249 PHE A CA 1
ATOM 1963 C C . PHE A 1 249 ? -0.410 4.538 -1.891 1.00 91.75 249 PHE A C 1
ATOM 1965 O O . PHE A 1 249 ? 0.525 3.791 -2.199 1.00 91.75 249 PHE A O 1
ATOM 1972 N N . LEU A 1 250 ? -1.686 4.224 -2.127 1.00 88.12 250 LEU A N 1
ATOM 1973 C CA . LEU A 1 250 ? -2.070 3.044 -2.905 1.00 88.12 250 LEU A CA 1
ATOM 1974 C C . LEU A 1 250 ? -2.085 3.368 -4.398 1.00 88.12 250 LEU A C 1
ATOM 1976 O O . LEU A 1 250 ? -1.504 2.631 -5.198 1.00 88.12 250 LEU A O 1
ATOM 1980 N N . ASP A 1 251 ? -2.735 4.479 -4.744 1.00 85.94 251 ASP A N 1
ATOM 1981 C CA . ASP A 1 251 ? -2.926 4.976 -6.101 1.00 85.94 251 ASP A CA 1
ATOM 1982 C C . ASP A 1 251 ? -3.167 6.505 -6.097 1.00 85.94 251 ASP A C 1
ATOM 1984 O O . ASP A 1 251 ? -2.915 7.189 -5.105 1.00 85.94 251 ASP A O 1
ATOM 1988 N N . ASN A 1 252 ? -3.617 7.061 -7.228 1.00 86.75 252 ASN A N 1
ATOM 1989 C CA . ASN A 1 252 ? -3.862 8.502 -7.384 1.00 86.75 252 ASN A CA 1
ATOM 1990 C C . ASN A 1 252 ? -5.139 8.995 -6.679 1.00 86.75 252 ASN A C 1
ATOM 1992 O O . ASN A 1 252 ? -5.420 10.189 -6.697 1.00 86.75 252 ASN A O 1
ATOM 1996 N N . GLU A 1 253 ? -5.938 8.100 -6.112 1.00 89.06 253 GLU A N 1
ATOM 1997 C CA . GLU A 1 253 ? -7.219 8.419 -5.485 1.00 89.06 253 GLU A CA 1
ATOM 1998 C C . GLU A 1 253 ? -7.217 8.097 -3.994 1.00 89.06 253 GLU A C 1
ATOM 2000 O O . GLU A 1 253 ? -8.038 8.648 -3.263 1.00 89.06 253 GLU A O 1
ATOM 2005 N N . ARG A 1 254 ? -6.337 7.200 -3.534 1.00 91.19 254 ARG A N 1
ATOM 2006 C CA . ARG A 1 254 ? -6.424 6.589 -2.206 1.00 91.19 254 ARG A CA 1
ATOM 2007 C C . ARG A 1 254 ? -5.084 6.508 -1.489 1.00 91.19 254 ARG A C 1
ATOM 2009 O O . ARG A 1 254 ? -4.049 6.154 -2.061 1.00 91.19 254 ARG A O 1
ATOM 2016 N N . ILE A 1 255 ? -5.153 6.734 -0.184 1.00 93.81 255 ILE A N 1
ATOM 2017 C CA . ILE A 1 255 ? -4.089 6.426 0.772 1.00 93.81 255 ILE A CA 1
ATOM 2018 C C . ILE A 1 255 ? -4.515 5.254 1.646 1.00 93.81 255 ILE A C 1
ATOM 2020 O O . ILE A 1 255 ? -5.702 4.986 1.828 1.00 93.81 255 ILE A O 1
ATOM 2024 N N . ILE A 1 256 ? -3.532 4.562 2.198 1.00 94.06 256 ILE A N 1
ATOM 2025 C CA . ILE A 1 256 ? -3.727 3.599 3.268 1.00 94.06 256 ILE A CA 1
ATOM 2026 C C . ILE A 1 256 ? -2.984 4.102 4.494 1.00 94.06 256 ILE A C 1
ATOM 2028 O O . ILE A 1 256 ? -1.829 4.517 4.399 1.00 94.06 256 ILE A O 1
ATOM 2032 N N . ILE A 1 257 ? -3.665 4.090 5.625 1.00 94.81 257 ILE A N 1
ATOM 2033 C CA . ILE A 1 257 ? -3.113 4.464 6.921 1.00 94.81 257 ILE A CA 1
ATOM 2034 C C . ILE A 1 257 ? -3.107 3.239 7.823 1.00 94.81 257 ILE A C 1
ATOM 2036 O O . ILE A 1 257 ? -3.963 2.358 7.692 1.00 94.81 257 ILE A O 1
ATOM 2040 N N . SER A 1 258 ? -2.144 3.175 8.729 1.00 93.88 258 SER A N 1
ATOM 2041 C CA . SER A 1 258 ? -2.163 2.226 9.830 1.00 93.88 258 SER A CA 1
ATOM 2042 C C . SER A 1 258 ? -2.605 2.911 11.109 1.00 93.88 258 SER A C 1
ATOM 2044 O O . SER A 1 258 ? -2.181 4.031 11.403 1.00 93.88 258 SER A O 1
ATOM 2046 N N . THR A 1 259 ? -3.476 2.230 11.847 1.00 91.69 259 THR A N 1
ATOM 2047 C CA . THR A 1 259 ? -3.978 2.699 13.134 1.00 91.69 259 THR A CA 1
ATOM 2048 C C . THR A 1 259 ? -4.078 1.569 14.139 1.00 91.69 259 THR A C 1
ATOM 2050 O O . THR A 1 259 ? -4.222 0.405 13.756 1.00 91.69 259 THR A O 1
ATOM 2053 N N . PHE A 1 260 ? -4.124 1.910 15.420 1.00 85.88 260 PHE A N 1
ATOM 2054 C CA . PHE A 1 260 ? -4.496 0.966 16.464 1.00 85.88 260 PHE A CA 1
ATOM 2055 C C . PHE A 1 260 ? -5.908 1.204 16.994 1.00 85.88 260 PHE A C 1
ATOM 2057 O O . PHE A 1 260 ? -6.369 2.336 17.120 1.00 85.88 260 PHE A O 1
ATOM 2064 N N . LEU A 1 261 ? -6.590 0.109 17.324 1.00 83.44 261 LEU A N 1
ATOM 2065 C CA . LEU A 1 261 ? -7.807 0.115 18.126 1.00 83.44 261 LEU A CA 1
ATOM 2066 C C . LEU A 1 261 ? -7.505 -0.564 19.467 1.00 83.44 261 LEU A C 1
ATOM 2068 O O . LEU A 1 261 ? -7.146 -1.741 19.494 1.00 83.44 261 LEU A O 1
ATOM 2072 N N . GLU A 1 262 ? -7.643 0.180 20.561 1.00 73.00 262 GLU A N 1
ATOM 2073 C CA . GLU A 1 262 ? -7.349 -0.285 21.921 1.00 73.00 262 GLU A CA 1
ATOM 2074 C C . GLU A 1 262 ? -8.561 -0.939 22.598 1.00 73.00 262 GLU A C 1
ATOM 2076 O O . GLU A 1 262 ? -9.679 -0.423 22.534 1.00 73.00 262 GLU A O 1
ATOM 2081 N N . ASP A 1 263 ? -8.317 -2.069 23.274 1.00 68.25 263 ASP A N 1
ATOM 2082 C CA . ASP A 1 263 ? -9.187 -2.632 24.312 1.00 68.25 263 ASP A CA 1
ATOM 2083 C C . ASP A 1 263 ? -8.583 -2.421 25.699 1.00 68.25 263 ASP A C 1
ATOM 2085 O O . ASP A 1 263 ? -7.782 -3.237 26.173 1.00 68.25 263 ASP A O 1
ATOM 2089 N N . ASP A 1 264 ? -9.013 -1.378 26.396 1.00 61.94 264 ASP A N 1
ATOM 2090 C CA . ASP A 1 264 ? -8.560 -1.133 27.767 1.00 61.94 264 ASP A CA 1
ATOM 2091 C C . ASP A 1 264 ? -8.967 -2.252 28.739 1.00 61.94 264 ASP A C 1
ATOM 2093 O O . ASP A 1 264 ? -8.314 -2.463 29.762 1.00 61.94 264 ASP A O 1
ATOM 2097 N N . TYR A 1 265 ? -10.041 -2.994 28.442 1.00 58.16 265 TYR A N 1
ATOM 2098 C CA . TYR A 1 265 ? -10.527 -4.050 29.326 1.00 58.16 265 TYR A CA 1
ATOM 2099 C C . TYR A 1 265 ? -9.692 -5.327 29.204 1.00 58.16 265 TYR A C 1
ATOM 2101 O O . TYR A 1 265 ? -9.394 -5.970 30.213 1.00 58.16 265 TYR A O 1
ATOM 2109 N N . MET A 1 266 ? -9.308 -5.692 27.980 1.00 58.81 266 MET A N 1
ATOM 2110 C CA . MET A 1 266 ? -8.520 -6.902 27.716 1.00 58.81 266 MET A CA 1
ATOM 2111 C C . MET A 1 266 ? -7.021 -6.658 27.637 1.00 58.81 266 MET A C 1
ATOM 2113 O O . MET A 1 266 ? -6.281 -7.629 27.507 1.00 58.81 266 MET A O 1
ATOM 2117 N N . LYS A 1 267 ? -6.574 -5.397 27.703 1.00 70.62 267 LYS A N 1
ATOM 2118 C CA . LYS A 1 267 ? -5.189 -5.012 27.404 1.00 70.62 267 LYS A CA 1
ATOM 2119 C C . LYS A 1 267 ? -4.748 -5.550 26.041 1.00 70.62 267 LYS A C 1
ATOM 2121 O O . LYS A 1 267 ? -3.656 -6.089 25.894 1.00 70.62 267 LYS A O 1
ATOM 2126 N N . THR A 1 268 ? -5.619 -5.446 25.041 1.00 79.38 268 THR A N 1
ATOM 2127 C CA . THR A 1 268 ? -5.295 -5.883 23.676 1.00 79.38 268 THR A CA 1
ATOM 2128 C C . THR A 1 268 ? -5.275 -4.703 22.735 1.00 79.38 268 THR A C 1
ATOM 2130 O O . THR A 1 268 ? -6.074 -3.778 22.867 1.00 79.38 268 THR A O 1
ATOM 2133 N N . LEU A 1 269 ? -4.378 -4.764 21.763 1.00 85.62 269 LEU A N 1
ATOM 2134 C CA . LEU A 1 269 ? -4.244 -3.768 20.717 1.00 85.62 269 LEU A CA 1
ATOM 2135 C C . LEU A 1 269 ? -4.569 -4.427 19.381 1.00 85.62 269 LEU A C 1
ATOM 2137 O O . LEU A 1 269 ? -4.009 -5.468 19.047 1.00 85.62 269 LEU A O 1
ATOM 2141 N N . VAL A 1 270 ? -5.487 -3.858 18.607 1.00 88.75 270 VAL A N 1
ATOM 2142 C CA . VAL A 1 270 ? -5.837 -4.378 17.281 1.00 88.75 270 VAL A CA 1
ATOM 2143 C C . VAL A 1 270 ? -5.233 -3.460 16.227 1.00 88.75 270 VAL A C 1
ATOM 2145 O O . VAL A 1 270 ? -5.758 -2.362 16.021 1.00 88.75 270 VAL A O 1
ATOM 2148 N N . PRO A 1 271 ? -4.161 -3.877 15.533 1.00 92.31 271 PRO A N 1
ATOM 2149 C CA . PRO A 1 271 ? -3.633 -3.108 14.423 1.00 92.31 271 PRO A CA 1
ATOM 2150 C C . PRO A 1 271 ? -4.607 -3.159 13.242 1.00 92.31 271 PRO A C 1
ATOM 2152 O O . PRO A 1 271 ? -5.243 -4.182 12.965 1.00 92.31 271 PRO A O 1
ATOM 2155 N N . GLN A 1 272 ? -4.740 -2.048 12.530 1.00 93.31 272 GLN A N 1
ATOM 2156 C CA . GLN A 1 272 ? -5.659 -1.894 11.409 1.00 93.31 272 GLN A CA 1
ATOM 2157 C C . GLN A 1 272 ? -4.968 -1.197 10.246 1.00 93.31 272 GLN A C 1
ATOM 2159 O O . GLN A 1 272 ? -4.163 -0.292 10.440 1.00 93.31 272 GLN A O 1
ATOM 2164 N N . LEU A 1 273 ? -5.323 -1.600 9.029 1.00 94.75 273 LEU A N 1
ATOM 2165 C CA . LEU A 1 273 ? -5.017 -0.864 7.809 1.00 94.75 273 LEU A CA 1
ATOM 2166 C C . LEU A 1 273 ? -6.318 -0.301 7.241 1.00 94.75 273 LEU A C 1
ATOM 2168 O O . LEU A 1 273 ? -7.207 -1.074 6.880 1.00 94.75 273 LEU A O 1
ATOM 2172 N N . GLN A 1 274 ? -6.433 1.020 7.150 1.00 92.56 274 GLN A N 1
ATOM 2173 C CA . GLN A 1 274 ? -7.633 1.696 6.656 1.00 92.56 274 GLN A CA 1
ATOM 2174 C C . GLN A 1 274 ? -7.339 2.406 5.337 1.00 92.56 274 GLN A C 1
ATOM 2176 O O . GLN A 1 274 ? -6.357 3.137 5.218 1.00 92.56 274 GLN A O 1
ATOM 2181 N N . VAL A 1 275 ? -8.186 2.187 4.332 1.00 93.00 275 VAL A N 1
ATOM 2182 C CA . VAL A 1 275 ? -8.076 2.817 3.014 1.00 93.00 275 VAL A CA 1
ATOM 2183 C C . VAL A 1 275 ? -9.001 4.022 2.937 1.00 93.00 275 VAL A C 1
ATOM 2185 O O . VAL A 1 275 ? -10.229 3.882 2.966 1.00 93.00 275 VAL A O 1
ATOM 2188 N N . LEU A 1 276 ? -8.401 5.196 2.769 1.00 91.50 276 LEU A N 1
ATOM 2189 C CA . LEU A 1 276 ? -9.092 6.477 2.687 1.00 91.50 276 LEU A CA 1
ATOM 2190 C C . LEU A 1 276 ? -9.010 7.043 1.271 1.00 91.50 276 LEU A C 1
ATOM 2192 O O . LEU A 1 276 ? -7.984 6.922 0.598 1.00 91.50 276 LEU A O 1
ATOM 2196 N N . GLU A 1 277 ? -10.067 7.727 0.841 1.00 91.31 277 GLU A N 1
ATOM 2197 C CA . GLU A 1 277 ? -10.016 8.554 -0.362 1.00 91.31 277 GLU A CA 1
ATOM 2198 C C . GLU A 1 277 ? -9.251 9.857 -0.078 1.00 91.31 277 GLU A C 1
ATOM 2200 O O . GLU A 1 277 ? -9.462 10.529 0.938 1.00 91.31 277 GLU A O 1
ATOM 2205 N N . ILE A 1 278 ? -8.352 10.217 -0.997 1.00 91.50 278 ILE A N 1
ATOM 2206 C CA . ILE A 1 278 ? -7.619 11.489 -0.990 1.00 91.50 278 ILE A CA 1
ATOM 2207 C C . ILE A 1 278 ? -8.597 12.638 -1.235 1.00 91.50 278 ILE A C 1
ATOM 2209 O O . ILE A 1 278 ? -8.493 13.689 -0.608 1.00 91.50 278 ILE A O 1
ATOM 2213 N N . ALA A 1 279 ? -9.544 12.443 -2.156 1.00 83.62 279 ALA A N 1
ATOM 2214 C CA . ALA A 1 279 ? -10.638 13.371 -2.389 1.00 83.62 279 ALA A CA 1
ATOM 2215 C C . ALA A 1 279 ? -11.764 13.064 -1.393 1.00 83.62 279 ALA A C 1
ATOM 2217 O O . ALA A 1 279 ? -12.409 12.032 -1.493 1.00 83.62 279 ALA A O 1
ATOM 2218 N N . GLY A 1 280 ? -12.003 13.943 -0.423 1.00 77.12 280 GLY A N 1
ATOM 2219 C CA . GLY A 1 280 ? -13.039 13.719 0.584 1.00 77.12 280 GLY A CA 1
ATOM 2220 C C . GLY A 1 280 ? -13.086 14.825 1.628 1.00 77.12 280 GLY A C 1
ATOM 2221 O O . GLY A 1 280 ? -12.464 15.878 1.463 1.00 77.12 280 GLY A O 1
ATOM 2222 N N . TYR A 1 281 ? -13.828 14.590 2.709 1.00 74.81 281 TYR A N 1
ATOM 2223 C CA . TYR A 1 281 ? -13.837 15.503 3.847 1.00 74.81 281 TYR A CA 1
ATOM 2224 C C . TYR A 1 281 ? -12.446 15.568 4.499 1.00 74.81 281 TYR A C 1
ATOM 2226 O O . TYR A 1 281 ? -11.750 14.556 4.666 1.00 74.81 281 TYR A O 1
ATOM 2234 N N . MET A 1 282 ? -12.044 16.790 4.857 1.00 78.19 282 MET A N 1
ATOM 2235 C CA . MET A 1 282 ? -10.850 17.040 5.666 1.00 78.19 282 MET A CA 1
ATOM 2236 C C . MET A 1 282 ? -11.065 16.441 7.061 1.00 78.19 282 MET A C 1
ATOM 2238 O O . MET A 1 282 ? -12.167 16.529 7.597 1.00 78.19 282 MET A O 1
ATOM 2242 N N . ASN A 1 283 ? -10.028 15.839 7.638 1.00 78.12 283 ASN A N 1
ATOM 2243 C CA . ASN A 1 283 ? -10.019 15.123 8.921 1.00 78.12 283 ASN A CA 1
ATOM 2244 C C . ASN A 1 283 ? -10.926 13.889 9.016 1.00 78.12 283 ASN A C 1
ATOM 2246 O O . ASN A 1 283 ? -11.105 13.346 10.102 1.00 78.12 283 ASN A O 1
ATOM 2250 N N . ASP A 1 284 ? -11.467 13.417 7.894 1.00 76.75 284 ASP A N 1
ATOM 2251 C CA . ASP A 1 284 ? -12.282 12.208 7.876 1.00 76.75 284 ASP A CA 1
ATOM 2252 C C . ASP A 1 284 ? -11.417 10.944 7.801 1.00 76.75 284 ASP A C 1
ATOM 2254 O O . ASP A 1 284 ? -10.631 10.772 6.859 1.00 76.75 284 ASP A O 1
ATOM 2258 N N . MET A 1 285 ? -11.592 10.092 8.808 1.00 73.88 285 MET A N 1
ATOM 2259 C CA . MET A 1 285 ? -10.951 8.789 8.975 1.00 73.88 285 MET A CA 1
ATOM 2260 C C . MET A 1 285 ? -11.899 7.634 8.635 1.00 73.88 285 MET A C 1
ATOM 2262 O O . MET A 1 285 ? -11.488 6.480 8.730 1.00 73.88 285 MET A O 1
ATOM 2266 N N . ASP A 1 286 ? -13.145 7.910 8.232 1.00 69.06 286 ASP A N 1
ATOM 2267 C CA . ASP A 1 286 ? -14.081 6.872 7.815 1.00 69.06 286 ASP A CA 1
ATOM 2268 C C . ASP A 1 286 ? -13.580 6.236 6.512 1.00 69.06 286 ASP A C 1
ATOM 2270 O O . ASP A 1 286 ? -13.735 6.747 5.399 1.00 69.06 286 ASP A O 1
ATOM 2274 N N . GLY A 1 287 ? -12.900 5.102 6.669 1.00 64.69 287 GLY A N 1
ATOM 2275 C CA . GLY A 1 287 ? -12.328 4.358 5.564 1.00 64.69 287 GLY A CA 1
ATOM 2276 C C . GLY A 1 287 ? -13.382 3.678 4.705 1.00 64.69 287 GLY A C 1
ATOM 2277 O O . GLY A 1 287 ? -14.368 3.119 5.181 1.00 64.69 287 GLY A O 1
ATOM 2278 N N . SER A 1 288 ? -13.109 3.647 3.404 1.00 72.56 288 SER A N 1
ATOM 2279 C CA . SER A 1 288 ? -13.862 2.823 2.451 1.00 72.56 288 SER A CA 1
ATOM 2280 C C . SER A 1 288 ? -13.638 1.318 2.674 1.00 72.56 288 SER A C 1
ATOM 2282 O O . SER A 1 288 ? -14.423 0.493 2.204 1.00 72.56 288 SER A O 1
ATOM 2284 N N . LEU A 1 289 ? -12.547 0.966 3.365 1.00 88.44 289 LEU A N 1
ATOM 2285 C CA . LEU A 1 289 ? -12.126 -0.394 3.674 1.00 88.44 289 LEU A CA 1
ATOM 2286 C C . LEU A 1 289 ? -11.187 -0.389 4.889 1.00 88.44 289 LEU A C 1
ATOM 2288 O O . LEU A 1 289 ? -10.185 0.318 4.880 1.00 88.44 289 LEU A O 1
ATOM 2292 N N . THR A 1 290 ? -11.451 -1.251 5.862 1.00 91.06 290 THR A N 1
ATOM 2293 C CA . THR A 1 290 ? -10.607 -1.524 7.025 1.00 91.06 290 THR A CA 1
ATOM 2294 C C . THR A 1 290 ? -10.227 -2.998 7.029 1.00 91.06 290 THR A C 1
ATOM 2296 O O . THR A 1 290 ? -11.083 -3.880 6.974 1.00 91.06 290 THR A O 1
ATOM 2299 N N . LEU A 1 291 ? -8.932 -3.276 7.100 1.00 92.06 291 LEU A N 1
ATOM 2300 C CA . LEU A 1 291 ? -8.370 -4.613 7.222 1.00 92.06 291 LEU A CA 1
ATOM 2301 C C . LEU A 1 291 ? -7.755 -4.746 8.617 1.00 92.06 291 LEU A C 1
ATOM 2303 O O . LEU A 1 291 ? -6.731 -4.125 8.902 1.00 92.06 291 LEU A O 1
ATOM 2307 N N . CYS A 1 292 ? -8.368 -5.533 9.499 1.00 92.38 292 CYS A N 1
ATOM 2308 C CA . CYS A 1 292 ? -7.810 -5.791 10.826 1.00 92.38 292 CYS A CA 1
ATOM 2309 C C . CYS A 1 292 ? -6.689 -6.832 10.742 1.00 92.38 292 CYS A C 1
ATOM 2311 O O . CYS A 1 292 ? -6.818 -7.853 10.056 1.00 92.38 292 CYS A O 1
ATOM 2313 N N . LEU A 1 293 ? -5.605 -6.570 11.464 1.00 92.56 293 LEU A N 1
ATOM 2314 C CA . LEU A 1 293 ? -4.462 -7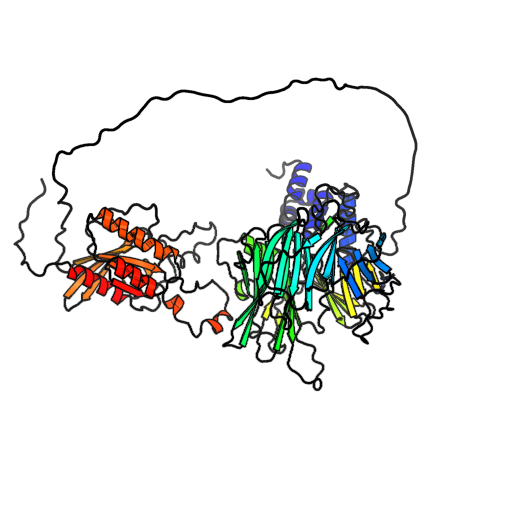.458 11.636 1.00 92.56 293 LEU A CA 1
ATOM 2315 C C . LEU A 1 293 ? -4.642 -8.297 12.915 1.00 92.56 293 LEU A C 1
ATOM 2317 O O . LEU A 1 293 ? -5.573 -8.044 13.687 1.00 92.56 293 LEU A O 1
ATOM 2321 N N . PRO A 1 294 ? -3.797 -9.320 13.141 1.00 91.38 294 PRO A N 1
ATOM 2322 C CA . PRO A 1 294 ? -3.846 -10.099 14.370 1.00 91.38 294 PRO A CA 1
ATOM 2323 C C . PRO A 1 294 ? -3.673 -9.219 15.607 1.00 91.38 294 PRO A C 1
ATOM 2325 O O . PRO A 1 294 ? -2.816 -8.336 15.630 1.00 91.38 294 PRO A O 1
ATOM 2328 N N . SER A 1 295 ? -4.474 -9.489 16.632 1.00 89.06 295 SER A N 1
ATOM 2329 C CA . SER A 1 295 ? -4.430 -8.759 17.895 1.00 89.06 295 SER A CA 1
ATOM 2330 C C . SER A 1 295 ? -3.117 -8.967 18.625 1.00 89.06 295 SER A C 1
ATOM 2332 O O . SER A 1 295 ? -2.625 -10.093 18.742 1.00 89.06 295 SER A O 1
ATOM 2334 N N . VAL A 1 296 ? -2.603 -7.866 19.149 1.00 86.38 296 VAL A N 1
ATOM 2335 C CA . VAL A 1 296 ? -1.392 -7.787 19.948 1.00 86.38 296 VAL A CA 1
ATOM 2336 C C . VAL A 1 296 ? -1.763 -7.815 21.429 1.00 86.38 296 VAL A C 1
ATOM 2338 O O . VAL A 1 296 ? -2.747 -7.194 21.844 1.00 86.38 296 VAL A O 1
ATOM 2341 N N . ASP A 1 297 ? -1.005 -8.582 22.202 1.00 82.38 297 ASP A N 1
ATOM 2342 C CA . ASP A 1 297 ? -1.141 -8.698 23.650 1.00 82.38 297 ASP A CA 1
ATOM 2343 C C . ASP A 1 297 ? -0.283 -7.619 24.328 1.00 82.38 297 ASP A C 1
ATOM 2345 O O . ASP A 1 297 ? 0.930 -7.587 24.131 1.00 82.38 297 ASP A O 1
ATOM 2349 N N . ARG A 1 298 ? -0.899 -6.717 25.106 1.00 74.81 298 ARG A N 1
ATOM 2350 C CA . ARG A 1 298 ? -0.175 -5.698 25.894 1.00 74.81 298 ARG A CA 1
ATOM 2351 C C . ARG A 1 298 ? 0.149 -6.163 27.316 1.00 74.81 298 ARG A C 1
ATOM 2353 O O . ARG A 1 298 ? 0.485 -5.341 28.164 1.00 74.81 298 ARG A O 1
ATOM 2360 N N . ALA A 1 299 ? 0.001 -7.447 27.639 1.00 71.50 299 ALA A N 1
ATOM 2361 C CA . ALA A 1 299 ? 0.366 -7.939 28.966 1.00 71.50 299 ALA A CA 1
ATOM 2362 C C . ALA A 1 299 ? 1.871 -7.784 29.259 1.00 71.50 299 ALA A C 1
ATOM 2364 O O . ALA A 1 299 ? 2.210 -7.401 30.378 1.00 71.50 299 ALA A O 1
ATOM 2365 N N . ASP A 1 300 ? 2.723 -8.027 28.254 1.00 64.19 300 ASP A N 1
ATOM 2366 C CA . ASP A 1 300 ? 4.190 -8.092 28.387 1.00 64.19 300 ASP A CA 1
ATOM 2367 C C . ASP A 1 300 ? 4.935 -7.005 27.572 1.00 64.19 300 ASP A C 1
ATOM 2369 O O . ASP A 1 300 ? 6.161 -6.936 27.600 1.00 64.19 300 ASP A O 1
ATOM 2373 N N . VAL A 1 301 ? 4.207 -6.155 26.837 1.00 71.81 301 VAL A N 1
ATOM 2374 C CA . VAL A 1 301 ? 4.753 -5.151 25.908 1.00 71.81 301 VAL A CA 1
ATOM 2375 C C . VAL A 1 301 ? 4.211 -3.770 26.279 1.00 71.81 301 VAL A C 1
ATOM 2377 O O . VAL A 1 301 ? 2.993 -3.593 26.357 1.00 71.81 301 VAL A O 1
ATOM 2380 N N . HIS A 1 302 ? 5.102 -2.799 26.500 1.00 73.50 302 HIS A N 1
ATOM 2381 C CA . HIS A 1 302 ? 4.730 -1.433 26.890 1.00 73.50 302 HIS A CA 1
ATOM 2382 C C . HIS A 1 302 ? 4.255 -0.607 25.696 1.00 73.50 302 HIS A C 1
ATOM 2384 O O . HIS A 1 302 ? 3.272 0.126 25.801 1.00 73.50 302 HIS A O 1
ATOM 2390 N N . ASP A 1 303 ? 4.928 -0.759 24.555 1.00 78.12 303 ASP A N 1
ATOM 2391 C CA . ASP A 1 303 ? 4.615 -0.022 23.336 1.00 78.12 303 ASP A CA 1
ATOM 2392 C C . ASP A 1 303 ? 4.744 -0.899 22.087 1.00 78.12 303 ASP A C 1
ATOM 2394 O O . ASP A 1 303 ? 5.490 -1.881 22.062 1.00 78.12 303 ASP A O 1
ATOM 2398 N N . VAL A 1 304 ? 3.977 -0.568 21.051 1.00 84.38 304 VAL A N 1
ATOM 2399 C CA . VAL A 1 304 ? 3.929 -1.321 19.798 1.00 84.38 304 VAL A CA 1
ATOM 2400 C C . VAL A 1 304 ? 4.034 -0.354 18.635 1.00 84.38 304 VAL A C 1
ATOM 2402 O O . VAL A 1 304 ? 3.132 0.442 18.386 1.00 84.38 304 VAL A O 1
ATOM 2405 N N . GLU A 1 305 ? 5.089 -0.496 17.849 1.00 85.38 305 GLU A N 1
ATOM 2406 C CA . GLU A 1 305 ? 5.279 0.277 16.634 1.00 85.38 305 GLU A CA 1
ATOM 2407 C C . GLU A 1 305 ? 4.747 -0.488 15.413 1.00 85.38 305 GLU A C 1
ATOM 2409 O O . GLU A 1 305 ? 5.016 -1.679 15.216 1.00 85.38 305 GLU A O 1
ATOM 2414 N N . MET A 1 306 ? 3.986 0.213 14.567 1.00 90.19 306 MET A N 1
ATOM 2415 C CA . MET A 1 306 ? 3.479 -0.302 13.295 1.00 90.19 306 MET A CA 1
ATOM 2416 C C . MET A 1 306 ? 3.850 0.638 12.149 1.00 90.19 306 MET A C 1
ATOM 2418 O O . MET A 1 306 ? 3.301 1.735 12.045 1.00 90.19 306 MET A O 1
ATOM 2422 N N . LEU A 1 307 ? 4.709 0.175 11.238 1.00 88.56 307 LEU A N 1
ATOM 2423 C CA . LEU A 1 307 ? 5.223 0.971 10.117 1.00 88.56 307 LEU A CA 1
ATOM 2424 C C . LEU A 1 307 ? 4.904 0.345 8.760 1.00 88.56 307 LEU A C 1
ATOM 2426 O O . LEU A 1 307 ? 5.066 -0.860 8.559 1.00 88.56 307 LEU A O 1
ATOM 2430 N N . ILE A 1 308 ? 4.512 1.172 7.789 1.00 91.06 308 ILE A N 1
ATOM 2431 C CA . ILE A 1 308 ? 4.358 0.765 6.389 1.00 91.06 308 ILE A CA 1
ATOM 2432 C C . ILE A 1 308 ? 5.672 1.036 5.642 1.00 91.06 308 ILE A C 1
ATOM 2434 O O . ILE A 1 308 ? 6.068 2.183 5.431 1.00 91.06 308 ILE A O 1
ATOM 2438 N N . ILE A 1 309 ? 6.318 -0.036 5.173 1.00 84.38 309 ILE A N 1
ATOM 2439 C CA . ILE A 1 309 ? 7.665 -0.013 4.563 1.00 84.38 309 ILE A CA 1
ATOM 2440 C C . ILE A 1 309 ? 7.581 -0.283 3.052 1.00 84.38 309 ILE A C 1
ATOM 2442 O O . ILE A 1 309 ? 8.363 -1.028 2.467 1.00 84.38 309 ILE A O 1
ATOM 2446 N N . THR A 1 310 ? 6.544 0.245 2.406 1.00 83.38 310 THR A N 1
ATOM 2447 C CA . THR A 1 310 ? 6.297 0.006 0.978 1.00 83.38 310 THR A CA 1
ATOM 2448 C C . THR A 1 310 ? 6.649 1.235 0.165 1.00 83.38 310 THR A C 1
ATOM 2450 O O . THR A 1 310 ? 6.019 2.277 0.334 1.00 83.38 310 THR A O 1
ATOM 2453 N N . GLU A 1 311 ? 7.574 1.085 -0.780 1.00 74.00 311 GLU A N 1
ATOM 2454 C CA . GLU A 1 311 ? 7.928 2.181 -1.675 1.00 74.00 311 GLU A CA 1
ATOM 2455 C C . GLU A 1 311 ? 6.886 2.390 -2.791 1.00 74.00 311 GLU A C 1
ATOM 2457 O O . GLU A 1 311 ? 6.478 1.427 -3.470 1.00 74.00 311 GLU A O 1
ATOM 2462 N N . PRO A 1 312 ? 6.439 3.640 -3.026 1.00 70.69 312 PRO A N 1
ATOM 2463 C CA . PRO A 1 312 ? 5.669 3.999 -4.208 1.00 70.69 312 PRO A CA 1
ATOM 2464 C C . PRO A 1 312 ? 6.472 3.707 -5.484 1.00 70.69 312 PRO A C 1
ATOM 2466 O O . PRO A 1 312 ? 7.666 3.977 -5.565 1.00 70.69 312 PRO A O 1
ATOM 2469 N N . ALA A 1 313 ? 5.823 3.156 -6.515 1.00 68.00 313 ALA A N 1
ATOM 2470 C CA . ALA A 1 313 ? 6.472 3.084 -7.824 1.00 68.00 313 ALA A CA 1
ATOM 2471 C C . ALA A 1 313 ? 6.633 4.514 -8.391 1.00 68.00 313 ALA A C 1
ATOM 2473 O O . ALA A 1 313 ? 5.725 5.335 -8.213 1.00 68.00 313 ALA A O 1
ATOM 2474 N N . PRO A 1 314 ? 7.749 4.825 -9.078 1.00 70.19 314 PRO A N 1
ATOM 2475 C CA . PRO A 1 314 ? 7.973 6.149 -9.652 1.00 70.19 314 PRO A CA 1
ATOM 2476 C C . PRO A 1 314 ? 6.862 6.540 -10.625 1.00 70.19 314 PRO A C 1
ATOM 2478 O O . PRO A 1 314 ? 6.399 5.727 -11.427 1.00 70.19 314 PRO A O 1
ATOM 2481 N N . SER A 1 315 ? 6.447 7.803 -10.565 1.00 72.19 315 SER A N 1
ATOM 2482 C CA . SER A 1 315 ? 5.287 8.309 -11.297 1.00 72.19 315 SER A CA 1
ATOM 2483 C C . SER A 1 315 ? 5.707 9.184 -12.474 1.00 72.19 315 SER A C 1
ATOM 2485 O O . SER A 1 315 ? 5.668 10.414 -12.422 1.00 72.19 315 SER A O 1
ATOM 2487 N N . TRP A 1 316 ? 6.092 8.531 -13.568 1.00 73.44 316 TRP A N 1
ATOM 2488 C CA . TRP A 1 316 ? 6.564 9.203 -14.777 1.00 73.44 316 TRP A CA 1
ATOM 2489 C C . TRP A 1 316 ? 5.482 10.095 -15.402 1.00 73.44 316 TRP A C 1
ATOM 2491 O O . TRP A 1 316 ? 4.393 9.606 -15.727 1.00 73.44 316 TRP A O 1
ATOM 2501 N N . PRO A 1 317 ? 5.758 11.392 -15.641 1.00 73.69 317 PRO A N 1
ATOM 2502 C CA . PRO A 1 317 ? 4.819 12.263 -16.331 1.00 73.69 317 PRO A CA 1
ATOM 2503 C C . PRO A 1 317 ? 4.496 11.741 -17.735 1.00 73.69 317 PRO A C 1
ATOM 2505 O O . PRO A 1 317 ? 5.378 11.273 -18.459 1.00 73.69 317 PRO A O 1
ATOM 2508 N N . VAL A 1 318 ? 3.237 11.869 -18.156 1.00 70.31 318 VAL A N 1
ATOM 2509 C CA . VAL A 1 318 ? 2.789 11.419 -19.483 1.00 70.31 318 VAL A CA 1
ATOM 2510 C C . VAL A 1 318 ? 3.643 12.052 -20.587 1.00 70.31 318 VAL A C 1
ATOM 2512 O O . VAL A 1 318 ? 3.821 13.267 -20.629 1.00 70.31 318 VAL A O 1
ATOM 2515 N N . GLY A 1 319 ? 4.153 11.219 -21.498 1.00 64.75 319 GLY A N 1
ATOM 2516 C CA . GLY A 1 319 ? 4.953 11.664 -22.643 1.00 64.75 319 GLY A CA 1
ATOM 2517 C C . GLY A 1 319 ? 6.450 11.842 -22.365 1.00 64.75 319 GLY A C 1
ATOM 2518 O O . GLY A 1 319 ? 7.181 12.187 -23.291 1.00 64.75 319 GLY A O 1
ATOM 2519 N N . THR A 1 320 ? 6.928 11.581 -21.143 1.00 73.12 320 THR A N 1
ATOM 2520 C CA . THR A 1 320 ? 8.373 11.527 -20.873 1.00 73.12 320 THR A CA 1
ATOM 2521 C C . THR A 1 320 ? 9.020 10.323 -21.556 1.00 73.12 320 THR A C 1
ATOM 2523 O O . THR A 1 320 ? 8.442 9.236 -21.629 1.00 73.12 320 THR A O 1
ATOM 2526 N N . ILE A 1 321 ? 10.223 10.536 -22.099 1.00 75.06 321 ILE A N 1
ATOM 2527 C CA . ILE A 1 321 ? 11.030 9.456 -22.667 1.00 75.06 321 ILE A CA 1
ATOM 2528 C C . ILE A 1 321 ? 11.703 8.720 -21.516 1.00 75.06 321 ILE A C 1
ATOM 2530 O O . ILE A 1 321 ? 12.435 9.320 -20.731 1.00 75.06 321 ILE A O 1
ATOM 2534 N N . HIS A 1 322 ? 11.474 7.417 -21.445 1.00 78.88 322 HIS A N 1
ATOM 2535 C CA . HIS A 1 322 ? 12.003 6.570 -20.390 1.00 78.88 322 HIS A CA 1
ATOM 2536 C C . HIS A 1 322 ? 13.289 5.871 -20.834 1.00 78.88 322 HIS A C 1
ATOM 2538 O O . HIS A 1 322 ? 13.355 5.294 -21.917 1.00 78.88 322 HIS A O 1
ATOM 2544 N N . GLU A 1 323 ? 14.325 5.849 -20.005 1.00 80.38 323 GLU A N 1
ATOM 2545 C CA . GLU A 1 323 ? 15.564 5.155 -20.382 1.00 80.38 323 GLU A CA 1
ATOM 2546 C C . GLU A 1 323 ? 15.399 3.633 -20.390 1.00 80.38 323 GLU A C 1
ATOM 2548 O O . GLU A 1 323 ? 15.866 2.957 -21.309 1.00 80.38 323 GLU A O 1
ATOM 2553 N N . ALA A 1 324 ? 14.680 3.100 -19.396 1.00 84.50 324 ALA A N 1
ATOM 2554 C CA . ALA A 1 324 ? 14.455 1.667 -19.283 1.00 84.50 324 ALA A CA 1
ATOM 2555 C C . ALA A 1 324 ? 13.322 1.170 -20.197 1.00 84.50 324 ALA A C 1
ATOM 2557 O O . ALA A 1 324 ? 12.291 1.840 -20.297 1.00 84.50 324 ALA A O 1
ATOM 2558 N N . PRO A 1 325 ? 13.467 -0.021 -20.809 1.00 86.88 325 PRO A N 1
ATOM 2559 C CA . PRO A 1 325 ? 12.438 -0.621 -21.663 1.00 86.88 325 PRO A CA 1
ATOM 2560 C C . PRO A 1 325 ? 11.217 -1.151 -20.895 1.00 86.88 325 PRO A C 1
ATOM 2562 O O . PRO A 1 325 ? 10.157 -1.348 -21.488 1.00 86.88 325 PRO A O 1
ATOM 2565 N N . PHE A 1 326 ? 11.367 -1.418 -19.598 1.00 87.62 326 PHE A N 1
ATOM 2566 C CA . PHE A 1 326 ? 10.327 -1.945 -18.716 1.00 87.62 326 PHE A CA 1
ATOM 2567 C C . PHE A 1 326 ? 10.544 -1.469 -17.274 1.00 87.62 326 PHE A C 1
ATOM 2569 O O . PHE A 1 326 ? 11.682 -1.183 -16.873 1.00 87.62 326 PHE A O 1
ATOM 2576 N N . VAL A 1 327 ? 9.456 -1.398 -16.507 1.00 83.25 327 VAL A N 1
ATOM 2577 C CA . VAL A 1 327 ? 9.434 -0.969 -15.097 1.00 83.25 327 VAL A CA 1
ATOM 2578 C C . VAL A 1 327 ? 8.487 -1.842 -14.276 1.00 83.25 327 VAL A C 1
ATOM 2580 O O . VAL A 1 327 ? 7.607 -2.501 -14.836 1.00 83.25 327 VAL A O 1
ATOM 2583 N N . ALA A 1 328 ? 8.652 -1.850 -12.954 1.00 79.75 328 ALA A N 1
ATOM 2584 C CA . ALA A 1 328 ? 7.684 -2.455 -12.046 1.00 79.75 328 ALA A CA 1
ATOM 2585 C C . ALA A 1 328 ? 6.298 -1.815 -12.202 1.00 79.75 328 ALA A C 1
ATOM 2587 O O . ALA A 1 328 ? 6.163 -0.594 -12.286 1.00 79.75 328 ALA A O 1
ATOM 2588 N N . THR A 1 329 ? 5.253 -2.643 -12.242 1.00 75.12 329 THR A N 1
ATOM 2589 C CA . THR A 1 329 ? 3.882 -2.121 -12.315 1.00 75.12 329 THR A CA 1
ATOM 2590 C C . THR A 1 329 ? 3.435 -1.572 -10.961 1.00 75.12 329 THR A C 1
ATOM 2592 O O . THR A 1 329 ? 3.803 -2.112 -9.918 1.00 75.12 329 THR A O 1
ATOM 2595 N N . HIS A 1 330 ? 2.585 -0.541 -10.958 1.00 72.69 330 HIS A N 1
ATOM 2596 C CA . HIS A 1 330 ? 1.997 -0.027 -9.716 1.00 72.69 330 HIS A CA 1
ATOM 2597 C C . HIS A 1 330 ? 1.109 -1.067 -9.009 1.00 72.69 330 HIS A C 1
ATOM 2599 O O . HIS A 1 330 ? 1.103 -1.107 -7.780 1.00 72.69 330 HIS A O 1
ATOM 2605 N N . ASP A 1 331 ? 0.436 -1.931 -9.776 1.00 69.38 331 ASP A N 1
ATOM 2606 C CA . ASP A 1 331 ? -0.555 -2.914 -9.307 1.00 69.38 331 ASP A CA 1
ATOM 2607 C C . ASP A 1 331 ? 0.054 -4.269 -8.881 1.00 69.38 331 ASP A C 1
ATOM 2609 O O . ASP A 1 331 ? -0.653 -5.172 -8.412 1.00 69.38 331 ASP A O 1
ATOM 2613 N N . ASP A 1 332 ? 1.357 -4.470 -9.092 1.00 75.25 332 ASP A N 1
ATOM 2614 C CA . ASP A 1 332 ? 2.073 -5.711 -8.775 1.00 75.25 332 ASP A CA 1
ATOM 2615 C C . ASP A 1 332 ? 3.264 -5.463 -7.852 1.00 75.25 332 ASP A C 1
ATOM 2617 O O . ASP A 1 332 ? 4.425 -5.693 -8.195 1.00 75.25 332 ASP A O 1
ATOM 2621 N N . ARG A 1 333 ? 2.948 -4.953 -6.661 1.00 83.44 333 ARG A N 1
ATOM 2622 C CA . ARG A 1 333 ? 3.915 -4.671 -5.602 1.00 83.44 333 ARG A CA 1
ATOM 2623 C C . ARG A 1 333 ? 3.592 -5.453 -4.340 1.00 83.44 333 ARG A C 1
ATOM 2625 O O . ARG A 1 333 ? 2.455 -5.873 -4.116 1.00 83.44 333 ARG A O 1
ATOM 2632 N N . LEU A 1 334 ? 4.608 -5.641 -3.518 1.00 88.56 334 LEU A N 1
ATOM 2633 C CA . LEU A 1 334 ? 4.492 -6.162 -2.176 1.00 88.56 334 LEU A CA 1
ATOM 2634 C C . LEU A 1 334 ? 4.246 -4.991 -1.233 1.00 88.56 334 LEU A C 1
ATOM 2636 O O . LEU A 1 334 ? 5.062 -4.083 -1.144 1.00 88.56 334 LEU A O 1
ATOM 2640 N N . PHE A 1 335 ? 3.119 -5.030 -0.543 1.00 91.19 335 PHE A N 1
ATOM 2641 C CA . PHE A 1 335 ? 2.822 -4.150 0.566 1.00 91.19 335 PHE A CA 1
ATOM 2642 C C . PHE A 1 335 ? 3.349 -4.797 1.850 1.00 91.19 335 PHE A C 1
ATOM 2644 O O . PHE A 1 335 ? 2.986 -5.931 2.168 1.00 91.19 335 PHE A O 1
ATOM 2651 N N . VAL A 1 336 ? 4.255 -4.124 2.551 1.00 91.69 336 VAL A N 1
ATOM 2652 C CA . VAL A 1 336 ? 4.937 -4.642 3.742 1.00 91.69 336 VAL A CA 1
ATOM 2653 C C . VAL A 1 336 ? 4.645 -3.757 4.942 1.00 91.69 336 VAL A C 1
ATOM 2655 O O . VAL A 1 336 ? 4.808 -2.538 4.878 1.00 91.69 336 VAL A O 1
ATOM 2658 N N . VAL A 1 337 ? 4.233 -4.402 6.030 1.00 92.62 337 VAL A N 1
ATOM 2659 C CA . VAL A 1 337 ? 3.997 -3.781 7.334 1.00 92.62 337 VAL A CA 1
ATOM 2660 C C . VAL A 1 337 ? 4.958 -4.394 8.345 1.00 92.62 337 VAL A C 1
ATOM 2662 O O . VAL A 1 337 ? 5.032 -5.620 8.439 1.00 92.62 337 VAL A O 1
ATOM 2665 N N . SER A 1 338 ? 5.681 -3.561 9.086 1.00 90.69 338 SER A N 1
ATOM 2666 C CA . SER A 1 338 ? 6.448 -3.975 10.261 1.00 90.69 338 SER A CA 1
ATOM 2667 C C . SER A 1 338 ? 5.613 -3.798 11.521 1.00 90.69 338 SER A C 1
ATOM 2669 O O . SER A 1 338 ? 4.887 -2.813 11.637 1.00 90.69 338 SER A O 1
ATOM 2671 N N . LEU A 1 339 ? 5.709 -4.765 12.428 1.00 89.88 339 LEU A N 1
ATOM 2672 C CA . LEU A 1 339 ? 5.143 -4.738 13.771 1.00 89.88 339 LEU A CA 1
ATOM 2673 C C . LEU A 1 339 ? 6.264 -5.064 14.757 1.00 89.88 339 LEU A C 1
ATOM 2675 O O . LEU A 1 339 ? 6.817 -6.165 14.693 1.00 89.88 339 LEU A O 1
ATOM 2679 N N . GLN A 1 340 ? 6.586 -4.131 15.644 1.00 86.69 340 GLN A N 1
ATOM 2680 C CA . GLN A 1 340 ? 7.599 -4.295 16.685 1.00 86.69 340 GLN A CA 1
ATOM 2681 C C . GLN A 1 340 ? 6.959 -4.037 18.047 1.00 86.69 340 GLN A C 1
ATOM 2683 O O . GLN A 1 340 ? 6.270 -3.038 18.212 1.00 86.69 340 GLN A O 1
ATOM 2688 N N . GLY A 1 341 ? 7.141 -4.952 18.999 1.00 84.69 341 GLY A N 1
ATOM 2689 C CA . GLY A 1 341 ? 6.775 -4.718 20.399 1.00 84.69 341 GLY A CA 1
ATOM 2690 C C . GLY A 1 341 ? 8.009 -4.419 21.236 1.00 84.69 341 GLY A C 1
ATOM 2691 O O . GLY A 1 341 ? 9.025 -5.076 21.034 1.00 84.69 341 GLY A O 1
ATOM 2692 N N . PHE A 1 342 ? 7.901 -3.470 22.160 1.00 79.06 342 PHE A N 1
ATOM 2693 C CA . PHE A 1 342 ? 8.940 -3.110 23.125 1.00 79.06 342 PHE A CA 1
ATOM 2694 C C . PHE A 1 342 ? 8.596 -3.669 24.516 1.00 79.06 342 PHE A C 1
ATOM 2696 O O . PHE A 1 342 ? 7.569 -3.305 25.100 1.00 79.06 342 PHE A O 1
ATOM 2703 N N . GLU A 1 343 ? 9.423 -4.578 25.036 1.00 72.25 343 GLU A N 1
ATOM 2704 C CA . GLU A 1 343 ? 9.220 -5.216 26.349 1.00 72.25 343 GLU A CA 1
ATOM 2705 C C . GLU A 1 343 ? 9.804 -4.348 27.495 1.00 72.25 343 GLU A C 1
ATOM 2707 O O . GLU A 1 343 ? 10.814 -3.667 27.324 1.00 72.25 343 GLU A O 1
ATOM 2712 N N . GLU A 1 344 ? 9.178 -4.352 28.682 1.00 58.44 344 GLU A N 1
ATOM 2713 C CA . GLU A 1 344 ? 9.744 -3.721 29.892 1.00 58.44 344 GLU A CA 1
ATOM 2714 C C . GLU A 1 344 ? 10.810 -4.650 30.507 1.00 58.44 344 GLU A C 1
ATOM 2716 O O . GLU A 1 344 ? 10.473 -5.653 31.138 1.00 58.44 344 GLU A O 1
ATOM 2721 N N . GLY A 1 345 ? 12.098 -4.325 30.351 1.00 54.31 345 GLY A N 1
ATOM 2722 C CA . GLY A 1 345 ? 13.203 -5.072 30.966 1.00 54.31 345 GLY A CA 1
ATOM 2723 C C . GLY A 1 345 ? 14.361 -4.177 31.411 1.00 54.31 345 GLY A C 1
ATOM 2724 O O . GLY A 1 345 ? 14.810 -3.314 30.659 1.00 54.31 345 GLY A O 1
ATOM 2725 N N . GLU A 1 346 ? 14.842 -4.382 32.644 1.00 45.50 346 GLU A N 1
ATOM 2726 C CA . GLU A 1 346 ? 16.166 -3.918 33.085 1.00 45.50 346 GLU A CA 1
ATOM 2727 C C . GLU A 1 346 ? 17.229 -4.584 32.193 1.00 45.50 346 GLU A C 1
ATOM 2729 O O . GLU A 1 346 ? 17.068 -5.745 31.827 1.00 45.50 346 GLU A O 1
ATOM 2734 N N . GLU A 1 347 ? 18.295 -3.859 31.838 1.00 46.50 347 GLU A N 1
ATOM 2735 C CA . GLU A 1 347 ? 19.346 -4.220 30.859 1.00 46.50 347 GLU A CA 1
ATOM 2736 C C . GLU A 1 347 ? 20.099 -5.553 31.116 1.00 46.50 347 GLU A C 1
ATOM 2738 O O . GLU A 1 347 ? 21.058 -5.865 30.416 1.00 46.50 347 GLU A O 1
ATOM 2743 N N . ASP A 1 348 ? 19.676 -6.364 32.084 1.00 46.56 348 ASP A N 1
ATOM 2744 C CA . ASP A 1 348 ? 20.386 -7.529 32.592 1.00 46.56 348 ASP A CA 1
ATOM 2745 C C . ASP A 1 348 ? 19.440 -8.738 32.778 1.00 46.56 348 ASP A C 1
ATOM 2747 O O . ASP A 1 348 ? 19.056 -9.044 33.900 1.00 46.56 348 ASP A O 1
ATOM 2751 N N . GLU A 1 349 ? 19.059 -9.435 31.699 1.00 45.28 349 GLU A N 1
ATOM 2752 C CA . GLU A 1 349 ? 18.911 -10.911 31.623 1.00 45.28 349 GLU A CA 1
ATOM 2753 C C . GLU A 1 349 ? 18.352 -11.327 30.237 1.00 45.28 349 GLU A C 1
ATOM 2755 O O . GLU A 1 349 ? 17.182 -11.128 29.932 1.00 45.28 349 GLU A O 1
ATOM 2760 N N . ASP A 1 350 ? 19.220 -11.945 29.422 1.00 44.53 350 ASP A N 1
ATOM 2761 C CA . ASP A 1 350 ? 19.033 -12.460 28.049 1.00 44.53 350 ASP A CA 1
ATOM 2762 C C . ASP A 1 350 ? 18.874 -11.414 26.913 1.00 44.53 350 ASP A C 1
ATOM 2764 O O . ASP A 1 350 ? 17.856 -10.746 26.791 1.00 44.53 350 ASP A O 1
ATOM 2768 N N . ASP A 1 351 ? 19.866 -11.361 26.002 1.00 47.25 351 ASP A N 1
ATOM 2769 C CA . ASP A 1 351 ? 19.934 -10.602 24.724 1.00 47.25 351 ASP A CA 1
ATOM 2770 C C . ASP A 1 351 ? 18.816 -10.973 23.701 1.00 47.25 351 ASP A C 1
ATOM 2772 O O . ASP A 1 351 ? 19.063 -11.196 22.507 1.00 47.25 351 ASP A O 1
ATOM 2776 N N . LEU A 1 352 ? 17.567 -11.139 24.130 1.00 55.19 352 LEU A N 1
ATOM 2777 C CA . LEU A 1 352 ? 16.441 -11.407 23.246 1.00 55.19 352 LEU A CA 1
ATOM 2778 C C . LEU A 1 352 ? 15.961 -10.080 22.656 1.00 55.19 352 LEU A C 1
ATOM 2780 O O . LEU A 1 352 ? 15.254 -9.318 23.296 1.00 55.19 352 LEU A O 1
ATOM 2784 N N . ALA A 1 353 ? 16.366 -9.818 21.411 1.00 63.12 353 ALA A N 1
ATOM 2785 C CA . ALA A 1 353 ? 15.913 -8.656 20.654 1.00 63.12 353 ALA A CA 1
ATOM 2786 C C . ALA A 1 353 ? 14.377 -8.557 20.626 1.00 63.12 353 ALA A C 1
ATOM 2788 O O . ALA A 1 353 ? 13.698 -9.574 20.426 1.00 63.12 353 ALA A O 1
ATOM 2789 N N . ASP A 1 354 ? 13.876 -7.322 20.739 1.00 74.50 354 ASP A N 1
ATOM 2790 C CA . ASP A 1 354 ? 12.455 -6.975 20.689 1.00 74.50 354 ASP A CA 1
ATOM 2791 C C . ASP A 1 354 ? 11.706 -7.741 19.585 1.00 74.50 354 ASP A C 1
ATOM 2793 O O . ASP A 1 354 ? 12.169 -7.814 18.429 1.00 74.50 354 ASP A O 1
ATOM 2797 N N . PRO A 1 355 ? 10.538 -8.332 19.895 1.00 82.25 355 PRO A N 1
ATOM 2798 C CA . PRO A 1 355 ? 9.782 -9.126 18.942 1.00 82.25 355 PRO A CA 1
ATOM 2799 C C . PRO A 1 355 ? 9.365 -8.287 17.727 1.00 82.25 355 PRO A C 1
ATOM 2801 O O . PRO A 1 355 ? 8.422 -7.502 17.775 1.00 82.25 355 PRO A O 1
ATOM 2804 N N . THR A 1 356 ? 10.048 -8.514 16.600 1.00 85.56 356 THR A N 1
ATOM 2805 C CA . THR A 1 356 ? 9.805 -7.806 15.336 1.00 85.56 356 THR A CA 1
ATOM 2806 C C . THR A 1 356 ? 9.255 -8.746 14.262 1.00 85.56 356 THR A C 1
ATOM 2808 O O . THR A 1 356 ? 9.798 -9.831 14.013 1.00 85.56 356 THR A O 1
ATOM 2811 N N . PHE A 1 357 ? 8.197 -8.322 13.573 1.00 89.00 357 PHE A N 1
ATOM 2812 C CA . PHE A 1 357 ? 7.511 -9.090 12.538 1.00 89.00 357 PHE A CA 1
ATOM 2813 C C . PHE A 1 357 ? 7.299 -8.276 11.266 1.00 89.00 357 PHE A C 1
ATOM 2815 O O . PHE A 1 357 ? 6.810 -7.156 11.306 1.00 89.00 357 PHE A O 1
ATOM 2822 N N . LEU A 1 358 ? 7.569 -8.891 10.114 1.00 90.25 358 LEU A N 1
ATOM 2823 C CA . LEU A 1 358 ? 7.187 -8.365 8.806 1.00 90.25 358 LEU A CA 1
ATOM 2824 C C . LEU A 1 358 ? 5.976 -9.112 8.267 1.00 90.25 358 LEU A C 1
ATOM 2826 O O . LEU A 1 358 ? 6.023 -10.331 8.074 1.00 90.25 358 LEU A O 1
ATOM 2830 N N . LEU A 1 359 ? 4.914 -8.375 7.970 1.00 93.00 359 LEU A N 1
ATOM 2831 C CA . LEU A 1 359 ? 3.738 -8.848 7.261 1.00 93.00 359 LEU A CA 1
ATOM 2832 C C . LEU A 1 359 ? 3.837 -8.454 5.784 1.00 93.00 359 LEU A C 1
ATOM 2834 O O . LEU A 1 359 ? 3.727 -7.286 5.426 1.00 93.00 359 LEU A O 1
ATOM 2838 N N . CYS A 1 360 ? 4.023 -9.448 4.921 1.00 93.44 360 CYS A N 1
ATOM 2839 C CA . CYS A 1 360 ? 4.091 -9.295 3.473 1.00 93.44 360 CYS A CA 1
ATOM 2840 C C . CYS A 1 360 ? 2.719 -9.571 2.836 1.00 93.44 360 CYS A C 1
ATOM 2842 O O . CYS A 1 360 ? 2.167 -10.668 2.979 1.00 93.44 360 CYS A O 1
ATOM 2844 N N . ILE A 1 361 ? 2.190 -8.590 2.105 1.00 92.62 361 ILE A N 1
ATOM 2845 C CA . ILE A 1 361 ? 0.853 -8.591 1.502 1.00 92.62 361 ILE A CA 1
ATOM 2846 C C . ILE A 1 361 ? 0.986 -8.224 0.019 1.00 92.62 361 ILE A C 1
ATOM 2848 O O . ILE A 1 361 ? 1.336 -7.091 -0.298 1.00 92.62 361 ILE A O 1
ATOM 2852 N N . PRO A 1 362 ? 0.704 -9.117 -0.941 1.00 90.44 362 PRO A N 1
ATOM 2853 C CA . PRO A 1 362 ? 0.632 -8.707 -2.340 1.00 90.44 362 PRO A CA 1
ATOM 2854 C C . PRO A 1 362 ? -0.449 -7.629 -2.514 1.00 90.44 362 PRO A C 1
ATOM 2856 O O . PRO A 1 362 ? -1.601 -7.847 -2.141 1.00 90.44 362 PRO A O 1
ATOM 2859 N N . LEU A 1 363 ? -0.115 -6.482 -3.108 1.00 88.19 363 LEU A N 1
ATOM 2860 C CA . LEU A 1 363 ? -1.024 -5.333 -3.223 1.00 88.19 363 LEU A CA 1
ATOM 2861 C C . LEU A 1 363 ? -2.338 -5.688 -3.937 1.00 88.19 363 LEU A C 1
ATOM 2863 O O . LEU A 1 363 ? -3.402 -5.178 -3.590 1.00 88.19 363 LEU A O 1
ATOM 2867 N N . SER A 1 364 ? -2.299 -6.635 -4.880 1.00 85.62 364 SER A N 1
ATOM 2868 C CA . SER A 1 364 ? -3.494 -7.149 -5.559 1.00 85.62 364 SER A CA 1
ATOM 2869 C C . SER A 1 364 ? -4.542 -7.747 -4.616 1.00 85.62 364 SER A C 1
ATOM 2871 O O . SER A 1 364 ? -5.703 -7.838 -5.000 1.00 85.62 364 SER A O 1
ATOM 2873 N N . VAL A 1 365 ? -4.148 -8.168 -3.411 1.00 89.12 365 VAL A N 1
ATOM 2874 C CA . VAL A 1 365 ? -5.064 -8.643 -2.366 1.00 89.12 365 VAL A CA 1
ATOM 2875 C C . VAL A 1 365 ? -5.885 -7.466 -1.850 1.00 89.12 365 VAL A C 1
ATOM 2877 O O . VAL A 1 365 ? -7.105 -7.496 -1.966 1.00 89.12 365 VAL A O 1
ATOM 2880 N N . ILE A 1 366 ? -5.222 -6.396 -1.396 1.00 89.62 366 ILE A N 1
ATOM 2881 C CA . ILE A 1 366 ? -5.870 -5.166 -0.906 1.00 89.62 366 ILE A CA 1
ATOM 2882 C C . ILE A 1 366 ? -6.770 -4.573 -2.001 1.00 89.62 366 ILE A C 1
ATOM 2884 O O . ILE A 1 366 ? -7.951 -4.314 -1.774 1.00 89.62 366 ILE A O 1
ATOM 2888 N N . LEU A 1 367 ? -6.250 -4.447 -3.228 1.00 87.19 367 LEU A N 1
ATOM 2889 C CA . LEU A 1 367 ? -7.026 -3.960 -4.375 1.00 87.19 367 LEU A CA 1
ATOM 2890 C C . LEU A 1 367 ? -8.207 -4.880 -4.727 1.00 87.19 367 LEU A C 1
ATOM 2892 O O . LEU A 1 367 ? -9.233 -4.405 -5.210 1.00 87.19 367 LEU A O 1
ATOM 2896 N N . GLY A 1 368 ? -8.080 -6.189 -4.500 1.00 86.25 368 GLY A N 1
ATOM 2897 C CA . GLY A 1 368 ? -9.159 -7.157 -4.688 1.00 86.25 368 GLY A CA 1
ATOM 2898 C C . GLY A 1 368 ? -10.348 -6.876 -3.771 1.00 86.25 368 GLY A C 1
ATOM 2899 O O . GLY A 1 368 ? -11.477 -6.818 -4.259 1.00 86.25 368 GLY A O 1
ATOM 2900 N N . PHE A 1 369 ? -10.083 -6.612 -2.487 1.00 84.88 369 PHE A N 1
ATOM 2901 C CA . PHE A 1 369 ? -11.109 -6.237 -1.507 1.00 84.88 369 PHE A CA 1
ATOM 2902 C C . PHE A 1 369 ? -11.757 -4.883 -1.824 1.00 84.88 369 PHE A C 1
ATOM 2904 O O . PHE A 1 369 ? -12.976 -4.744 -1.722 1.00 84.88 369 PHE A O 1
ATOM 2911 N N . LEU A 1 370 ? -10.976 -3.912 -2.312 1.00 82.81 370 LEU A N 1
ATOM 2912 C CA . LEU A 1 370 ? -11.514 -2.628 -2.782 1.00 82.81 370 LEU A CA 1
ATOM 2913 C C . LEU A 1 370 ? -12.425 -2.782 -4.008 1.00 82.81 370 LEU A C 1
ATOM 2915 O O . LEU A 1 370 ? -13.431 -2.092 -4.128 1.00 82.81 370 LEU A O 1
ATOM 2919 N N . ARG A 1 371 ? -12.103 -3.686 -4.941 1.00 79.62 371 ARG A N 1
ATOM 2920 C CA . ARG A 1 371 ? -12.939 -3.935 -6.132 1.00 79.62 371 ARG A CA 1
ATOM 2921 C C . ARG A 1 371 ? -14.207 -4.718 -5.804 1.00 79.62 371 ARG A C 1
ATOM 2923 O O . ARG A 1 371 ? -15.188 -4.612 -6.534 1.00 79.62 371 ARG A O 1
ATOM 2930 N N . SER A 1 372 ? -14.210 -5.492 -4.719 1.00 67.38 372 SER A N 1
ATOM 2931 C CA . SER A 1 372 ? -15.371 -6.258 -4.262 1.00 67.38 372 SER A CA 1
ATOM 2932 C C . SER A 1 372 ? -16.369 -5.438 -3.435 1.00 67.38 372 SER A C 1
ATOM 2934 O O . SER A 1 372 ? -17.092 -6.040 -2.650 1.00 67.38 372 SER A O 1
ATOM 2936 N N . GLN A 1 373 ? -16.422 -4.106 -3.612 1.00 53.88 373 GLN A N 1
ATOM 2937 C CA . GLN A 1 373 ? -17.185 -3.087 -2.853 1.00 53.88 373 GLN A CA 1
ATOM 2938 C C . GLN A 1 373 ? -18.734 -3.238 -2.822 1.00 53.88 373 GLN A C 1
ATOM 2940 O O . GLN A 1 373 ? -19.484 -2.274 -2.705 1.00 53.88 373 GLN A O 1
ATOM 2945 N N . TYR A 1 374 ? -19.243 -4.465 -2.861 1.00 44.97 374 TYR A N 1
ATOM 2946 C CA . TYR A 1 374 ? -20.581 -4.851 -2.434 1.00 44.97 374 TYR A CA 1
ATOM 2947 C C . TYR A 1 374 ? -20.456 -5.724 -1.168 1.00 44.97 374 TYR A C 1
ATOM 2949 O O . TYR A 1 374 ? -20.570 -6.947 -1.247 1.00 44.97 374 TYR A O 1
ATOM 2957 N N . GLY A 1 375 ? -20.176 -5.123 -0.003 1.00 50.97 375 GLY A N 1
ATOM 2958 C CA . GLY A 1 375 ? -19.938 -5.866 1.247 1.00 50.97 375 GLY A CA 1
ATOM 2959 C C . GLY A 1 375 ? -19.561 -4.999 2.455 1.00 50.97 375 GLY A C 1
ATOM 2960 O O . GLY A 1 375 ? -19.557 -3.775 2.356 1.00 50.97 375 GLY A O 1
ATOM 2961 N N . ASP A 1 376 ? -19.293 -5.648 3.597 1.00 55.81 376 ASP A N 1
ATOM 2962 C CA . ASP A 1 376 ? -18.887 -4.992 4.849 1.00 55.81 376 ASP A CA 1
ATOM 2963 C C . ASP A 1 376 ? -17.578 -4.200 4.670 1.00 55.81 376 ASP A C 1
ATOM 2965 O O . ASP A 1 376 ? -16.643 -4.708 4.054 1.00 55.81 376 ASP A O 1
ATOM 2969 N N . PRO A 1 377 ? -17.472 -2.979 5.227 1.00 76.50 377 PRO A N 1
ATOM 2970 C CA . PRO A 1 377 ? -16.287 -2.138 5.077 1.00 76.50 377 PRO A CA 1
ATOM 2971 C C . PRO A 1 377 ? -15.127 -2.581 5.975 1.00 76.50 377 PRO A C 1
ATOM 2973 O O . PRO A 1 377 ? -14.059 -1.998 5.896 1.00 76.50 377 PRO A O 1
ATOM 2976 N N . CYS A 1 378 ? -15.310 -3.579 6.842 1.00 84.50 378 CYS A N 1
ATOM 2977 C CA . CYS A 1 378 ? -14.305 -4.025 7.801 1.00 84.50 378 CYS A CA 1
ATOM 2978 C C . CYS A 1 378 ? -14.139 -5.545 7.725 1.00 84.50 378 CYS A C 1
ATOM 2980 O O . CYS A 1 378 ? -15.112 -6.284 7.889 1.00 84.50 378 CYS A O 1
ATOM 2982 N N . PHE A 1 379 ? -12.910 -5.999 7.485 1.00 85.94 379 PHE A N 1
ATOM 2983 C CA . PHE A 1 379 ? -12.547 -7.407 7.370 1.00 85.94 379 PHE A CA 1
ATOM 2984 C C . PHE A 1 379 ? -11.609 -7.785 8.507 1.00 85.94 379 PHE A C 1
ATOM 2986 O O . PHE A 1 379 ? -10.531 -7.210 8.669 1.00 85.94 379 PHE A O 1
ATOM 2993 N N . LEU A 1 380 ? -12.009 -8.785 9.284 1.00 87.00 380 LEU A N 1
ATOM 2994 C CA . LEU A 1 380 ? -11.199 -9.293 10.382 1.00 87.00 380 LEU A CA 1
ATOM 2995 C C . LEU A 1 380 ? -10.093 -10.223 9.825 1.00 87.00 380 LEU A C 1
ATOM 2997 O O . LEU A 1 380 ? -10.234 -10.773 8.734 1.00 87.00 380 LEU A O 1
ATOM 3001 N N . TRP A 1 381 ? -8.995 -10.430 10.561 1.00 89.06 381 TRP A N 1
ATOM 3002 C CA . TRP A 1 381 ? -7.806 -11.142 10.058 1.00 89.06 381 TRP A CA 1
ATOM 3003 C C . TRP A 1 381 ? -8.092 -12.491 9.373 1.00 89.06 381 TRP A C 1
ATOM 3005 O O . TRP A 1 381 ? -7.625 -12.723 8.264 1.00 89.06 381 TRP A O 1
ATOM 3015 N N . SER A 1 382 ? -8.879 -13.379 9.978 1.00 87.12 382 SER A N 1
ATOM 3016 C CA . SER A 1 382 ? -9.220 -14.685 9.392 1.00 87.12 382 SER A CA 1
ATOM 3017 C C . SER A 1 382 ? -10.122 -14.637 8.145 1.00 87.12 382 SER A C 1
ATOM 3019 O O . SER A 1 382 ? -10.234 -15.661 7.476 1.00 87.12 382 SER A O 1
ATOM 3021 N N . ASP A 1 383 ? -10.674 -13.475 7.764 1.00 84.75 383 ASP A N 1
ATOM 3022 C CA . ASP A 1 383 ? -11.431 -13.307 6.511 1.00 84.75 383 ASP A CA 1
ATOM 3023 C C . ASP A 1 383 ? -10.502 -13.122 5.310 1.00 84.75 383 ASP A C 1
ATOM 3025 O O . ASP A 1 383 ? -10.796 -13.589 4.209 1.00 84.75 383 ASP A O 1
ATOM 3029 N N . TRP A 1 384 ? -9.387 -12.410 5.505 1.00 87.56 384 TRP A N 1
ATOM 3030 C CA . TRP A 1 384 ? -8.566 -11.903 4.402 1.00 87.56 384 TRP A CA 1
ATOM 3031 C C . TRP A 1 384 ? -7.073 -12.240 4.518 1.00 87.56 384 TRP A C 1
ATOM 3033 O O . TRP A 1 384 ? -6.380 -12.320 3.506 1.00 87.56 384 TRP A O 1
ATOM 3043 N N . GLY A 1 385 ? -6.566 -12.449 5.730 1.00 87.44 385 GLY A N 1
ATOM 3044 C CA . GLY A 1 385 ? -5.144 -12.572 6.035 1.00 87.44 385 GLY A CA 1
ATOM 3045 C C . GLY A 1 385 ? -4.533 -13.923 5.654 1.00 87.44 385 GLY A C 1
ATOM 3046 O O . GLY A 1 385 ? -3.693 -13.963 4.745 1.00 87.44 385 GLY A O 1
ATOM 3047 N N . PRO A 1 386 ? -4.916 -15.042 6.309 1.00 89.19 386 PRO A N 1
ATOM 3048 C CA . PRO A 1 386 ? -4.190 -16.307 6.228 1.00 89.19 386 PRO A CA 1
ATOM 3049 C C . PRO A 1 386 ? -3.861 -16.799 4.811 1.00 89.19 386 PRO A C 1
ATOM 3051 O O . PRO A 1 386 ? -2.683 -17.066 4.565 1.00 89.19 386 PRO A O 1
ATOM 3054 N N . PRO A 1 387 ? -4.814 -16.874 3.855 1.00 84.50 387 PRO A N 1
ATOM 3055 C CA . PRO A 1 387 ? -4.543 -17.460 2.540 1.00 84.50 387 PRO A CA 1
ATOM 3056 C C . PRO A 1 387 ? -3.600 -16.630 1.656 1.00 84.50 387 PRO A C 1
ATOM 3058 O O . PRO A 1 387 ? -2.980 -17.173 0.738 1.00 84.50 387 PRO A O 1
ATOM 3061 N N . PHE A 1 388 ? -3.501 -15.319 1.895 1.00 83.69 388 PHE A N 1
ATOM 3062 C CA . PHE A 1 388 ? -2.913 -14.380 0.935 1.00 83.69 388 PHE A CA 1
ATOM 3063 C C . PHE A 1 388 ? -1.690 -13.623 1.451 1.00 83.69 388 PHE A C 1
ATOM 3065 O O . PHE A 1 388 ? -0.993 -12.985 0.665 1.00 83.69 388 PHE A O 1
ATOM 3072 N N . THR A 1 389 ? -1.406 -13.705 2.747 1.00 92.06 389 THR A N 1
ATOM 3073 C CA . THR A 1 389 ? -0.316 -12.968 3.392 1.00 92.06 389 THR A CA 1
ATOM 3074 C C . THR A 1 389 ? 0.771 -13.906 3.898 1.00 92.06 389 THR A C 1
ATOM 3076 O O . THR A 1 389 ? 0.555 -15.112 4.055 1.00 92.06 389 THR A O 1
ATOM 3079 N N . ARG A 1 390 ? 1.963 -13.367 4.162 1.00 92.25 390 ARG A N 1
ATOM 3080 C CA . ARG A 1 390 ? 3.047 -14.099 4.823 1.00 92.25 390 ARG A CA 1
ATOM 3081 C C . ARG A 1 390 ? 3.645 -13.259 5.935 1.00 92.25 390 ARG A C 1
ATOM 3083 O O . ARG A 1 390 ? 4.120 -12.164 5.666 1.00 92.25 390 ARG A O 1
ATOM 3090 N N . MET A 1 391 ? 3.677 -13.799 7.151 1.00 91.31 391 MET A N 1
ATOM 3091 C CA . MET A 1 391 ? 4.295 -13.128 8.292 1.00 91.31 391 MET A CA 1
ATOM 3092 C C . MET A 1 391 ? 5.628 -13.789 8.677 1.00 91.31 391 MET A C 1
ATOM 3094 O O . MET A 1 391 ? 5.791 -15.020 8.681 1.00 91.31 391 MET A O 1
ATOM 3098 N N . ILE A 1 392 ? 6.631 -12.961 8.952 1.00 87.62 392 ILE A N 1
ATOM 3099 C CA . ILE A 1 392 ? 8.013 -13.375 9.179 1.00 87.62 392 ILE A CA 1
ATOM 3100 C C . ILE A 1 392 ? 8.523 -12.697 10.443 1.00 87.62 392 ILE A C 1
ATOM 3102 O O . ILE A 1 392 ? 8.657 -11.483 10.467 1.00 87.62 392 ILE A O 1
ATOM 3106 N N . ARG A 1 393 ? 8.840 -13.492 11.470 1.00 86.31 393 ARG A N 1
ATOM 3107 C CA . ARG A 1 393 ? 9.597 -13.020 12.631 1.00 86.31 393 ARG A CA 1
ATOM 3108 C C . ARG A 1 393 ? 11.033 -12.734 12.213 1.00 86.31 393 ARG A C 1
ATOM 3110 O O . ARG A 1 393 ? 11.664 -13.587 11.577 1.00 86.31 393 ARG A O 1
ATOM 3117 N N . LEU A 1 394 ? 11.520 -11.557 12.565 1.00 81.25 394 LEU A N 1
ATOM 3118 C CA . LEU A 1 394 ? 12.904 -11.162 12.385 1.00 81.25 394 LEU A CA 1
ATOM 3119 C C . LEU A 1 394 ? 13.708 -11.470 13.644 1.00 81.25 394 LEU A C 1
ATOM 3121 O O . LEU A 1 394 ? 13.175 -11.489 14.748 1.00 81.25 394 LEU A O 1
ATOM 3125 N N . LEU A 1 395 ? 14.998 -11.743 13.454 1.00 72.69 395 LEU A N 1
ATOM 3126 C CA . LEU A 1 395 ? 15.952 -11.898 14.557 1.00 72.69 395 LEU A CA 1
ATOM 3127 C C . LEU A 1 395 ? 16.582 -10.560 14.964 1.00 72.69 395 LEU A C 1
ATOM 3129 O O . LEU A 1 395 ? 17.200 -10.471 16.016 1.00 72.69 395 LEU A O 1
ATOM 3133 N N . ARG A 1 396 ? 16.478 -9.551 14.096 1.00 68.50 396 ARG A N 1
ATOM 3134 C CA . ARG A 1 396 ? 16.971 -8.188 14.283 1.00 68.50 396 ARG A CA 1
ATOM 3135 C C . ARG A 1 396 ? 15.969 -7.238 13.645 1.00 68.50 396 ARG A C 1
ATOM 3137 O O . ARG A 1 396 ? 15.527 -7.521 12.527 1.00 68.50 396 ARG A O 1
ATOM 3144 N N . SER A 1 397 ? 15.622 -6.157 14.337 1.00 64.44 397 SER A N 1
ATOM 3145 C CA . SER A 1 397 ? 14.767 -5.127 13.751 1.00 64.44 397 SER A CA 1
ATOM 3146 C C . SER A 1 397 ? 15.524 -4.425 12.613 1.00 64.44 397 SER A C 1
ATOM 3148 O O . SER A 1 397 ? 16.715 -4.130 12.771 1.00 64.44 397 SER A O 1
ATOM 3150 N N . PRO A 1 398 ? 14.912 -4.245 11.431 1.00 62.78 398 PRO A N 1
ATOM 3151 C CA . PRO A 1 398 ? 15.516 -3.490 10.351 1.00 62.78 398 PRO A CA 1
ATOM 3152 C C . PRO A 1 398 ? 15.486 -2.007 10.719 1.00 62.78 398 PRO A C 1
ATOM 3154 O O . PRO A 1 398 ? 14.541 -1.540 11.348 1.00 62.78 398 PRO A O 1
ATOM 3157 N N . GLU A 1 399 ? 16.492 -1.246 10.294 1.00 62.97 399 GLU A N 1
ATOM 3158 C CA . GLU A 1 399 ? 16.437 0.203 10.484 1.00 62.97 399 GLU A CA 1
ATOM 3159 C C . GLU A 1 399 ? 15.227 0.778 9.717 1.00 62.97 399 GLU A C 1
ATOM 3161 O O . GLU A 1 399 ? 15.074 0.455 8.532 1.00 62.97 399 GLU A O 1
ATOM 3166 N N . PRO A 1 400 ? 14.384 1.630 10.333 1.00 54.66 400 PRO A N 1
ATOM 3167 C CA . PRO A 1 400 ? 13.146 2.141 9.724 1.00 54.66 400 PRO A CA 1
ATOM 3168 C C . PRO A 1 400 ? 13.349 2.822 8.364 1.00 54.66 400 PRO A C 1
ATOM 3170 O O . PRO A 1 400 ? 12.492 2.764 7.485 1.00 54.66 400 PRO A O 1
ATOM 3173 N N . TRP A 1 401 ? 14.520 3.431 8.184 1.00 57.84 401 TRP A N 1
ATOM 3174 C CA . TRP A 1 401 ? 14.939 4.178 6.997 1.00 57.84 401 TRP A CA 1
ATOM 3175 C C . TRP A 1 401 ? 15.422 3.267 5.855 1.00 57.84 401 TRP A C 1
ATOM 3177 O O . TRP A 1 401 ? 15.650 3.714 4.732 1.00 57.84 401 TRP A O 1
ATOM 3187 N N . SER A 1 402 ? 15.642 1.975 6.121 1.00 66.25 402 SER A N 1
ATOM 3188 C CA . SER A 1 402 ? 16.200 1.056 5.132 1.00 66.25 402 SER A CA 1
ATOM 3189 C C . SER A 1 402 ? 15.143 0.621 4.110 1.00 66.25 402 SER A C 1
ATOM 3191 O O . SER A 1 402 ? 14.178 -0.077 4.407 1.00 66.25 402 SER A O 1
ATOM 3193 N N . CYS A 1 403 ? 15.335 1.018 2.853 1.00 63.22 403 CYS A N 1
ATOM 3194 C CA . CYS A 1 403 ? 14.471 0.613 1.747 1.00 63.22 403 CYS A CA 1
ATOM 3195 C C . CYS A 1 403 ? 14.805 -0.816 1.295 1.00 63.22 403 CYS A C 1
ATOM 3197 O O . CYS A 1 403 ? 15.633 -1.013 0.413 1.00 63.22 403 CYS A O 1
ATOM 3199 N N . PHE A 1 404 ? 14.200 -1.842 1.894 1.00 77.00 404 PHE A N 1
ATOM 3200 C CA . PHE A 1 404 ? 14.499 -3.245 1.565 1.00 77.00 404 PHE A CA 1
ATOM 3201 C C . PHE A 1 404 ? 13.391 -3.972 0.784 1.00 77.00 404 PHE A C 1
ATOM 3203 O O . PHE A 1 404 ? 13.486 -5.181 0.547 1.00 77.00 404 PHE A O 1
ATOM 3210 N N . VAL A 1 405 ? 12.359 -3.249 0.339 1.00 84.62 405 VAL A N 1
ATOM 3211 C CA . VAL A 1 405 ? 11.223 -3.774 -0.435 1.00 84.62 405 VAL A CA 1
ATOM 3212 C C . VAL A 1 405 ? 11.158 -3.075 -1.788 1.00 84.62 405 VAL A C 1
ATOM 3214 O O . VAL A 1 405 ? 11.092 -1.855 -1.863 1.00 84.62 405 VAL A O 1
ATOM 3217 N N . TYR A 1 406 ? 11.126 -3.849 -2.872 1.00 84.31 406 TYR A N 1
ATOM 3218 C CA . TYR A 1 406 ? 10.956 -3.308 -4.218 1.00 84.31 406 TYR A CA 1
ATOM 3219 C C . TYR A 1 406 ? 10.171 -4.277 -5.100 1.00 84.31 406 TYR A C 1
ATOM 3221 O O . TYR A 1 406 ? 10.506 -5.462 -5.215 1.00 84.31 406 TYR A O 1
ATOM 3229 N N . GLY A 1 407 ? 9.136 -3.771 -5.774 1.00 83.69 407 GLY A N 1
ATOM 3230 C CA . GLY A 1 407 ? 8.246 -4.603 -6.582 1.00 83.69 407 GLY A CA 1
ATOM 3231 C C . GLY A 1 407 ? 7.635 -5.711 -5.725 1.00 83.69 407 GLY A C 1
ATOM 3232 O O . GLY A 1 407 ? 7.090 -5.436 -4.663 1.00 83.69 407 GLY A O 1
ATOM 3233 N N . SER A 1 408 ? 7.750 -6.967 -6.154 1.00 85.50 408 SER A N 1
ATOM 3234 C CA . SER A 1 408 ? 7.283 -8.150 -5.413 1.00 85.50 408 SER A CA 1
ATOM 3235 C C . SER A 1 408 ? 8.346 -8.789 -4.503 1.00 85.50 408 SER A C 1
ATOM 3237 O O . SER A 1 408 ? 8.139 -9.895 -3.997 1.00 85.50 408 SER A O 1
ATOM 3239 N N . ARG A 1 409 ? 9.495 -8.130 -4.300 1.00 87.25 409 ARG A N 1
ATOM 3240 C CA . ARG A 1 409 ? 10.634 -8.673 -3.547 1.00 87.25 409 ARG A CA 1
ATOM 3241 C C . ARG A 1 409 ? 10.892 -7.903 -2.261 1.00 87.25 409 ARG A C 1
ATOM 3243 O O . ARG A 1 409 ? 10.656 -6.702 -2.182 1.00 87.25 409 ARG A O 1
ATOM 3250 N N . CYS A 1 410 ? 11.444 -8.609 -1.285 1.00 89.06 410 CYS A N 1
ATOM 3251 C CA . CYS A 1 410 ? 11.914 -8.065 -0.018 1.00 89.06 410 CYS A CA 1
ATOM 3252 C C . CYS A 1 410 ? 13.265 -8.705 0.332 1.00 89.06 410 CYS A C 1
ATOM 3254 O O . CYS A 1 410 ? 13.443 -9.910 0.129 1.00 89.06 410 CYS A O 1
ATOM 3256 N N . VAL A 1 411 ? 14.220 -7.919 0.824 1.00 87.75 411 VAL A N 1
ATOM 3257 C CA . VAL A 1 411 ? 15.523 -8.391 1.310 1.00 87.75 411 VAL A CA 1
ATOM 3258 C C . VAL A 1 411 ? 15.576 -8.203 2.819 1.00 87.75 411 VAL A C 1
ATOM 3260 O O . VAL A 1 411 ? 15.203 -7.167 3.338 1.00 87.75 411 VAL A O 1
ATOM 3263 N N . ILE A 1 412 ? 16.024 -9.219 3.541 1.00 86.06 412 ILE A N 1
ATOM 3264 C CA . ILE A 1 412 ? 16.102 -9.209 4.999 1.00 86.06 412 ILE A CA 1
ATOM 3265 C C . ILE A 1 412 ? 17.514 -9.615 5.389 1.00 86.06 412 ILE A C 1
ATOM 3267 O O . ILE A 1 412 ? 18.026 -10.636 4.920 1.00 86.06 412 ILE A O 1
ATOM 3271 N N . GLN A 1 413 ? 18.138 -8.841 6.266 1.00 82.00 413 GLN A N 1
ATOM 3272 C CA . GLN A 1 413 ? 19.417 -9.198 6.857 1.00 82.00 413 GLN A CA 1
ATOM 3273 C C . GLN A 1 413 ? 19.208 -10.189 8.011 1.00 82.00 413 GLN A C 1
ATOM 3275 O O . GLN A 1 413 ? 18.379 -9.962 8.887 1.00 82.00 413 GLN A O 1
ATOM 3280 N N . ILE A 1 414 ? 19.920 -11.320 7.989 1.00 81.25 414 ILE A N 1
ATOM 3281 C CA . ILE A 1 414 ? 19.794 -12.375 9.013 1.00 81.25 414 ILE A CA 1
ATOM 3282 C C . ILE A 1 414 ? 21.009 -12.369 9.949 1.00 81.25 414 ILE A C 1
ATOM 3284 O O . ILE A 1 414 ? 20.876 -12.635 11.141 1.00 81.25 414 ILE A O 1
ATOM 3288 N N . SER A 1 415 ? 22.188 -12.044 9.418 1.00 81.50 415 SER A N 1
ATOM 3289 C CA . SER A 1 415 ? 23.427 -11.811 10.164 1.00 81.50 415 SER A CA 1
ATOM 3290 C C . SER A 1 415 ? 24.160 -10.604 9.562 1.00 81.50 415 SER A C 1
ATOM 3292 O O . SER A 1 415 ? 23.817 -10.177 8.456 1.00 81.50 415 SER A O 1
ATOM 3294 N N . PRO A 1 416 ? 25.184 -10.045 10.235 1.00 81.00 416 PRO A N 1
ATOM 3295 C CA . PRO A 1 416 ? 25.984 -8.953 9.676 1.00 81.00 416 PRO A CA 1
ATOM 3296 C C . PRO A 1 416 ? 26.485 -9.212 8.247 1.00 81.00 416 PRO A C 1
ATOM 3298 O O . PRO A 1 416 ? 26.588 -8.283 7.463 1.00 81.00 416 PRO A O 1
ATOM 3301 N N . ASP A 1 417 ? 26.755 -10.465 7.889 1.00 85.00 417 ASP A N 1
ATOM 3302 C CA . ASP A 1 417 ? 27.361 -10.902 6.629 1.00 85.00 417 ASP A CA 1
ATOM 3303 C C . ASP A 1 417 ? 26.443 -11.772 5.741 1.00 85.00 417 ASP A C 1
ATOM 3305 O O . ASP A 1 417 ? 26.884 -12.300 4.712 1.00 85.00 417 ASP A O 1
ATOM 3309 N N . GLU A 1 418 ? 25.162 -11.928 6.091 1.00 86.25 418 GLU A N 1
ATOM 3310 C CA . GLU A 1 418 ? 24.209 -12.748 5.335 1.00 86.25 418 GLU A CA 1
ATOM 3311 C C . GLU A 1 418 ? 22.820 -12.105 5.225 1.00 86.25 418 GLU A C 1
ATOM 3313 O O . GLU A 1 418 ? 22.208 -11.674 6.207 1.00 86.25 418 GLU A O 1
ATOM 3318 N N . CYS A 1 419 ? 22.274 -12.147 4.007 1.00 88.12 419 CYS A N 1
ATOM 3319 C CA . CYS A 1 419 ? 20.902 -11.759 3.707 1.00 88.12 419 CYS A CA 1
ATOM 3320 C C . CYS A 1 419 ? 20.088 -12.911 3.131 1.00 88.12 419 CYS A C 1
ATOM 3322 O O . CYS A 1 419 ? 20.603 -13.840 2.501 1.00 88.12 419 CYS A O 1
ATOM 3324 N N . GLN A 1 420 ? 18.773 -12.776 3.258 1.00 88.12 420 GLN A N 1
ATOM 3325 C CA . GLN A 1 420 ? 17.794 -13.523 2.490 1.00 88.12 420 GLN A CA 1
ATOM 3326 C C . GLN A 1 420 ? 16.944 -12.592 1.633 1.00 88.12 420 GLN A C 1
ATOM 3328 O O . GLN A 1 420 ? 16.544 -11.522 2.068 1.00 88.12 420 GLN A O 1
ATOM 3333 N N . MET A 1 421 ? 16.623 -13.030 0.425 1.00 88.94 421 MET A N 1
ATOM 3334 C CA . MET A 1 421 ? 15.652 -12.401 -0.454 1.00 88.94 421 MET A CA 1
ATOM 3335 C C . MET A 1 421 ? 14.420 -13.288 -0.557 1.00 88.94 421 MET A C 1
ATOM 3337 O O . MET A 1 421 ? 14.519 -14.498 -0.790 1.00 88.94 421 MET A O 1
ATOM 3341 N N . LEU A 1 422 ? 13.268 -12.654 -0.403 1.00 89.12 422 LEU A N 1
ATOM 3342 C CA . LEU A 1 422 ? 11.950 -13.238 -0.530 1.00 89.12 422 LEU A CA 1
ATOM 3343 C C . LEU A 1 422 ? 11.291 -12.680 -1.784 1.00 89.12 422 LEU A C 1
ATOM 3345 O O . LEU A 1 422 ? 11.273 -11.468 -1.983 1.00 89.12 422 LEU A O 1
ATOM 3349 N N . ASP A 1 423 ? 10.767 -13.562 -2.630 1.00 87.75 423 ASP A N 1
ATOM 3350 C CA . ASP A 1 423 ? 10.164 -13.198 -3.913 1.00 87.75 423 ASP A CA 1
ATOM 3351 C C . ASP A 1 423 ? 8.712 -13.706 -3.996 1.00 87.75 423 ASP A C 1
ATOM 3353 O O . ASP A 1 423 ? 8.451 -14.918 -4.025 1.00 87.75 423 ASP A O 1
ATOM 3357 N N . PHE A 1 424 ? 7.767 -12.765 -4.027 1.00 86.44 424 PHE A N 1
ATOM 3358 C CA . PHE A 1 424 ? 6.316 -12.972 -3.973 1.00 86.44 424 PHE A CA 1
ATOM 3359 C C . PHE A 1 424 ? 5.647 -12.809 -5.350 1.00 86.44 424 PHE A C 1
ATOM 3361 O O . PHE A 1 424 ? 4.568 -12.229 -5.462 1.00 86.44 424 PHE A O 1
ATOM 3368 N N . LYS A 1 425 ? 6.290 -13.286 -6.426 1.00 78.31 425 LYS A N 1
ATOM 3369 C CA . LYS A 1 425 ? 5.739 -13.239 -7.798 1.00 78.31 425 LYS A CA 1
ATOM 3370 C C . LYS A 1 425 ? 4.276 -13.701 -7.858 1.00 78.31 425 LYS A C 1
ATOM 3372 O O . LYS A 1 425 ? 3.887 -14.648 -7.191 1.00 78.31 425 LYS A O 1
ATOM 3377 N N . LYS A 1 426 ? 3.458 -13.120 -8.739 1.00 69.44 426 LYS A N 1
ATOM 3378 C CA . LYS A 1 426 ? 2.070 -13.589 -8.948 1.00 69.44 426 LYS A CA 1
ATOM 3379 C C . LYS A 1 426 ? 1.982 -14.953 -9.636 1.00 69.44 426 LYS A C 1
ATOM 3381 O O . LYS A 1 426 ? 1.027 -15.707 -9.422 1.00 69.44 426 LYS A O 1
ATOM 3386 N N . VAL A 1 427 ? 2.949 -15.267 -10.497 1.00 67.62 427 VAL A N 1
ATOM 3387 C CA . VAL A 1 427 ? 2.956 -16.485 -11.312 1.00 67.62 427 VAL A CA 1
ATOM 3388 C C . VAL A 1 427 ? 4.285 -17.204 -11.155 1.00 67.62 427 VAL A C 1
ATOM 3390 O O . VAL A 1 427 ? 5.350 -16.598 -11.239 1.00 67.62 427 VAL A O 1
ATOM 3393 N N . TYR A 1 428 ? 4.210 -18.517 -10.955 1.00 63.75 428 TYR A N 1
ATOM 3394 C CA . TYR A 1 428 ? 5.377 -19.358 -10.739 1.00 63.75 428 TYR A CA 1
ATOM 3395 C C . TYR A 1 428 ? 5.471 -20.438 -11.819 1.00 63.75 428 TYR A C 1
ATOM 3397 O O . TYR A 1 428 ? 4.440 -20.963 -12.256 1.00 63.75 428 TYR A O 1
ATOM 3405 N N . PRO A 1 429 ? 6.692 -20.761 -12.279 1.00 57.38 429 PRO A N 1
ATOM 3406 C CA . PRO A 1 429 ? 6.909 -21.856 -13.214 1.00 57.38 429 PRO A CA 1
ATOM 3407 C C . PRO A 1 429 ? 6.563 -23.204 -12.565 1.00 57.38 429 PRO A C 1
ATOM 3409 O O . PRO A 1 429 ? 6.657 -23.356 -11.356 1.00 57.38 429 PRO A O 1
ATOM 3412 N N . LEU A 1 430 ? 6.207 -24.203 -13.379 1.00 47.97 430 LEU A N 1
ATOM 3413 C CA . LEU A 1 430 ? 5.759 -25.532 -12.924 1.00 47.97 430 LEU A CA 1
ATOM 3414 C C . LEU A 1 430 ? 6.807 -26.322 -12.111 1.00 47.97 430 LEU A C 1
ATOM 3416 O O . LEU A 1 430 ? 6.439 -27.202 -11.340 1.00 47.97 430 LEU A O 1
ATOM 3420 N N . SER A 1 431 ? 8.101 -26.030 -12.274 1.00 52.34 431 SER A N 1
ATOM 3421 C CA . SER A 1 431 ? 9.218 -26.644 -11.533 1.00 52.34 431 SER A CA 1
ATOM 3422 C C . SER A 1 431 ? 9.462 -25.951 -10.183 1.00 52.34 431 SER A C 1
ATOM 3424 O O . SER A 1 431 ? 10.583 -25.555 -9.865 1.00 52.34 431 SER A O 1
ATOM 3426 N N . ASP A 1 432 ? 8.382 -25.692 -9.462 1.00 59.84 432 ASP A N 1
ATOM 3427 C CA . ASP A 1 432 ? 8.302 -24.688 -8.411 1.00 59.84 432 ASP A CA 1
ATOM 3428 C C . ASP A 1 432 ? 8.929 -25.135 -7.080 1.00 59.84 432 ASP A C 1
ATOM 3430 O O . ASP A 1 432 ? 8.483 -26.111 -6.483 1.00 59.84 432 ASP A O 1
ATOM 3434 N N . ASN A 1 433 ? 9.924 -24.392 -6.583 1.00 63.59 433 ASN A N 1
ATOM 3435 C CA . ASN A 1 433 ? 10.571 -24.633 -5.281 1.00 63.59 433 ASN A CA 1
ATOM 3436 C C . ASN A 1 433 ? 10.038 -23.707 -4.172 1.00 63.59 433 ASN A C 1
ATOM 3438 O O . ASN A 1 433 ? 10.716 -23.471 -3.170 1.00 63.59 433 ASN A O 1
ATOM 3442 N N . ARG A 1 434 ? 8.856 -23.121 -4.366 1.00 74.12 434 ARG A N 1
ATOM 3443 C CA . ARG A 1 434 ? 8.242 -22.220 -3.396 1.00 74.12 434 ARG A CA 1
ATOM 3444 C C . ARG A 1 434 ? 7.982 -22.853 -2.035 1.00 74.12 434 ARG A C 1
ATOM 3446 O O . ARG A 1 434 ? 7.584 -24.010 -1.913 1.00 74.12 434 ARG A O 1
ATOM 3453 N N . ILE A 1 435 ? 8.034 -21.997 -1.023 1.00 75.31 435 ILE A N 1
ATOM 3454 C CA . ILE A 1 435 ? 7.461 -22.269 0.287 1.00 75.31 435 ILE A CA 1
ATOM 3455 C C . ILE A 1 435 ? 5.959 -21.975 0.215 1.00 75.31 435 ILE A C 1
ATOM 3457 O O . ILE A 1 435 ? 5.537 -20.829 0.062 1.00 75.31 435 ILE A O 1
ATOM 3461 N N . THR A 1 436 ? 5.156 -23.034 0.298 1.00 74.19 436 THR A N 1
ATOM 3462 C CA . THR A 1 436 ? 3.685 -22.991 0.207 1.00 74.19 436 THR A CA 1
ATOM 3463 C C . THR A 1 436 ? 2.987 -23.528 1.451 1.00 74.19 436 THR A C 1
ATOM 3465 O O . THR A 1 436 ? 1.773 -23.409 1.552 1.00 74.19 436 THR A O 1
ATOM 3468 N N . HIS A 1 437 ? 3.732 -24.105 2.399 1.00 76.12 437 HIS A N 1
ATOM 3469 C CA . HIS A 1 437 ? 3.149 -24.631 3.627 1.00 76.12 437 HIS A CA 1
ATOM 3470 C C . HIS A 1 437 ? 2.654 -23.506 4.543 1.00 76.12 437 HIS A C 1
ATOM 3472 O O . HIS A 1 437 ? 3.167 -22.374 4.534 1.00 76.12 437 HIS A O 1
ATOM 3478 N N . ASP A 1 438 ? 1.656 -23.851 5.349 1.00 77.31 438 ASP A N 1
ATOM 3479 C CA . ASP A 1 438 ? 1.132 -22.980 6.387 1.00 77.31 438 ASP A CA 1
ATOM 3480 C C . ASP A 1 438 ? 2.226 -22.706 7.410 1.00 77.31 438 ASP A C 1
ATOM 3482 O O . ASP A 1 438 ? 2.883 -23.617 7.921 1.00 77.31 438 ASP A O 1
ATOM 3486 N N . LYS A 1 439 ? 2.431 -21.426 7.702 1.00 79.56 439 LYS A N 1
ATOM 3487 C CA . LYS A 1 439 ? 3.293 -20.991 8.786 1.00 79.56 439 LYS A CA 1
ATOM 3488 C C . LYS A 1 439 ? 2.402 -20.534 9.923 1.00 79.56 439 LYS A C 1
ATOM 3490 O O . LYS A 1 439 ? 1.635 -19.584 9.771 1.00 79.56 439 LYS A O 1
ATOM 3495 N N . LYS A 1 440 ? 2.540 -21.218 11.052 1.00 80.50 440 LYS A N 1
ATOM 3496 C CA . LYS A 1 440 ? 1.974 -20.808 12.329 1.00 80.50 440 LYS A CA 1
ATOM 3497 C C . LYS A 1 440 ? 3.072 -20.103 13.110 1.00 80.50 440 LYS A C 1
ATOM 3499 O O . LYS A 1 440 ? 4.094 -20.715 13.407 1.00 80.50 440 LYS A O 1
ATOM 3504 N N . ILE A 1 441 ? 2.883 -18.821 13.376 1.00 79.81 441 ILE A N 1
ATOM 3505 C CA . ILE A 1 441 ? 3.713 -18.086 14.328 1.00 79.81 441 ILE A CA 1
ATOM 3506 C C . ILE A 1 441 ? 3.154 -18.417 15.708 1.00 79.81 441 ILE A C 1
ATOM 3508 O O . ILE A 1 441 ? 1.962 -18.234 15.948 1.00 79.81 441 ILE A O 1
ATOM 3512 N N . ASP A 1 442 ? 3.975 -19.036 16.551 1.00 61.47 442 ASP A N 1
ATOM 3513 C CA . ASP A 1 442 ? 3.578 -19.542 17.860 1.00 61.47 442 ASP A CA 1
ATOM 3514 C C . ASP A 1 442 ? 3.635 -18.458 18.948 1.00 61.47 442 ASP A C 1
ATOM 3516 O O . ASP A 1 442 ? 4.240 -17.402 18.780 1.00 61.47 442 ASP A O 1
ATOM 3520 N N . GLN A 1 443 ? 2.997 -18.737 20.089 1.00 56.47 443 GLN A N 1
ATOM 3521 C CA . GLN A 1 443 ? 2.940 -17.830 21.246 1.00 56.47 443 GLN A CA 1
ATOM 3522 C C . GLN A 1 443 ? 4.296 -17.649 21.957 1.00 56.47 443 GLN A C 1
ATOM 3524 O O . GLN A 1 443 ? 4.451 -16.735 22.758 1.00 56.47 443 GLN A O 1
ATOM 3529 N N . ASN A 1 444 ? 5.323 -18.442 21.627 1.00 55.50 444 ASN A N 1
ATOM 3530 C CA . ASN A 1 444 ? 6.684 -18.274 22.163 1.00 55.50 444 ASN A CA 1
ATOM 3531 C C . ASN A 1 444 ? 7.430 -17.062 21.546 1.00 55.50 444 ASN A C 1
ATOM 3533 O O . ASN A 1 444 ? 8.633 -16.885 21.739 1.00 55.50 444 ASN A O 1
ATOM 3537 N N . GLY A 1 445 ? 6.727 -16.238 20.761 1.00 57.88 445 GLY A N 1
ATOM 3538 C CA . GLY A 1 445 ? 7.146 -14.929 20.262 1.00 57.88 445 GLY A CA 1
ATOM 3539 C C . GLY A 1 445 ? 6.190 -13.799 20.649 1.00 57.88 445 GLY A C 1
ATOM 3540 O O . GLY A 1 445 ? 5.972 -12.942 19.802 1.00 57.88 445 GLY A O 1
ATOM 3541 N N . ARG A 1 446 ? 5.605 -13.891 21.858 1.00 67.56 446 ARG A N 1
ATOM 3542 C CA . ARG A 1 446 ? 5.011 -12.897 22.794 1.00 67.56 446 ARG A CA 1
ATOM 3543 C C . ARG A 1 446 ? 4.282 -11.629 22.317 1.00 67.56 446 ARG A C 1
ATOM 3545 O O . ARG A 1 446 ? 3.750 -10.924 23.156 1.00 67.56 446 ARG A O 1
ATOM 3552 N N . LEU A 1 447 ? 4.162 -11.353 21.023 1.00 80.81 447 LEU A N 1
ATOM 3553 C CA . LEU A 1 447 ? 3.459 -10.161 20.553 1.00 80.81 447 LEU A CA 1
ATOM 3554 C C . LEU A 1 447 ? 1.961 -10.409 20.349 1.00 80.81 447 LEU A C 1
ATOM 3556 O O . LEU A 1 447 ? 1.160 -9.528 20.606 1.00 80.81 447 LEU A O 1
ATOM 3560 N N . PHE A 1 448 ? 1.548 -11.586 19.873 1.00 86.06 448 PHE A N 1
ATOM 3561 C CA . PHE A 1 448 ? 0.158 -11.824 19.461 1.00 86.06 448 PHE A CA 1
ATOM 3562 C C . PHE A 1 448 ? -0.639 -12.642 20.480 1.00 86.06 448 PHE A C 1
ATOM 3564 O O . PHE A 1 448 ? -0.151 -13.654 20.983 1.00 86.06 448 PHE A O 1
ATOM 3571 N N . VAL A 1 449 ? -1.907 -12.263 20.685 1.00 83.19 449 VAL A N 1
ATOM 3572 C CA . VAL A 1 449 ? -2.853 -12.954 21.587 1.00 83.19 449 VAL A CA 1
ATOM 3573 C C . VAL A 1 449 ? -3.063 -14.410 21.152 1.00 83.19 449 VAL A C 1
ATOM 3575 O O . VAL A 1 449 ? -3.017 -15.351 21.949 1.00 83.19 449 VAL A O 1
ATOM 3578 N N . GLU A 1 450 ? -3.262 -14.612 19.849 1.00 83.94 450 GLU A N 1
ATOM 3579 C CA . GLU A 1 450 ? -3.422 -15.929 19.243 1.00 83.94 450 GLU A CA 1
ATOM 3580 C C . GLU A 1 450 ? -2.304 -16.245 18.249 1.00 83.94 450 GLU A C 1
ATOM 3582 O O . GLU A 1 450 ? -1.749 -15.343 17.616 1.00 83.94 450 GLU A O 1
ATOM 3587 N N . PRO A 1 451 ? -2.000 -17.538 18.032 1.00 86.38 451 PRO A N 1
ATOM 3588 C CA . PRO A 1 451 ? -1.081 -17.934 16.980 1.00 86.38 451 PRO A CA 1
ATOM 3589 C C . PRO A 1 451 ? -1.524 -17.436 15.600 1.00 86.38 451 PRO A C 1
ATOM 3591 O O . PRO A 1 451 ? -2.618 -17.752 15.127 1.00 86.38 451 PRO A O 1
ATOM 3594 N N . VAL A 1 452 ? -0.633 -16.739 14.899 1.00 88.88 452 VAL A N 1
ATOM 3595 C CA . VAL A 1 452 ? -0.936 -16.166 13.584 1.00 88.88 452 VAL A CA 1
ATOM 3596 C C . VAL A 1 452 ? -0.679 -17.194 12.485 1.00 88.88 452 VAL A C 1
ATOM 3598 O O . VAL A 1 452 ? 0.443 -17.677 12.309 1.00 88.88 452 VAL A O 1
ATOM 3601 N N . LEU A 1 453 ? -1.720 -17.517 11.715 1.00 90.25 453 LEU A N 1
ATOM 3602 C CA . LEU A 1 453 ? -1.632 -18.374 10.531 1.00 90.25 453 LEU A CA 1
ATOM 3603 C C . LEU A 1 453 ? -1.424 -17.545 9.263 1.00 90.25 453 LEU A C 1
ATOM 3605 O O . LEU A 1 453 ? -2.173 -16.606 9.004 1.00 90.25 453 LEU A O 1
ATOM 3609 N N . THR A 1 454 ? -0.437 -17.929 8.450 1.00 91.31 454 THR A N 1
ATOM 3610 C CA . THR A 1 454 ? -0.175 -17.339 7.128 1.00 91.31 454 THR A CA 1
ATOM 3611 C C . THR A 1 454 ? 0.286 -18.393 6.124 1.00 91.31 454 THR A C 1
ATOM 3613 O O . THR A 1 454 ? 1.098 -19.255 6.466 1.00 91.31 454 THR A O 1
ATOM 3616 N N . SER A 1 455 ? -0.177 -18.320 4.875 1.00 87.31 455 SER A N 1
ATOM 3617 C CA . SER A 1 455 ? 0.120 -19.308 3.823 1.00 87.31 455 SER A CA 1
ATOM 3618 C C . SER A 1 455 ? 0.531 -18.689 2.478 1.00 87.31 455 SER A C 1
ATOM 3620 O O . SER A 1 455 ? 0.735 -19.415 1.504 1.00 87.31 455 SER A O 1
ATOM 3622 N N . GLY A 1 456 ? 0.723 -17.367 2.409 1.00 84.94 456 GLY A N 1
ATOM 3623 C CA . GLY A 1 456 ? 1.108 -16.648 1.193 1.00 84.94 456 GLY A CA 1
ATOM 3624 C C . GLY A 1 456 ? 2.378 -17.229 0.545 1.00 84.94 456 GLY A C 1
ATOM 3625 O O . GLY A 1 456 ? 3.414 -17.322 1.211 1.00 84.94 456 GLY A O 1
ATOM 3626 N N . PRO A 1 457 ? 2.336 -17.680 -0.719 1.00 86.44 457 PRO A N 1
ATOM 3627 C CA . PRO A 1 457 ? 3.461 -18.359 -1.354 1.00 86.44 457 PRO A CA 1
ATOM 3628 C C . PRO A 1 457 ? 4.635 -17.412 -1.624 1.00 86.44 457 PRO A C 1
ATOM 3630 O O . PRO A 1 457 ? 4.427 -16.291 -2.075 1.00 86.44 457 PRO A O 1
ATOM 3633 N N . PHE A 1 458 ? 5.868 -17.885 -1.426 1.00 88.06 458 PHE A N 1
ATOM 3634 C CA . PHE A 1 458 ? 7.072 -17.128 -1.784 1.00 88.06 458 PHE A CA 1
ATOM 3635 C C . PHE A 1 458 ? 8.260 -18.038 -2.090 1.00 88.06 458 PHE A C 1
ATOM 3637 O O . PHE A 1 458 ? 8.320 -19.191 -1.651 1.00 88.06 458 PHE A O 1
ATOM 3644 N N . SER A 1 459 ? 9.218 -17.509 -2.844 1.00 86.81 459 SER A N 1
ATOM 3645 C CA . SER A 1 459 ? 10.524 -18.137 -3.042 1.00 86.81 459 SER A CA 1
ATOM 3646 C C . SER A 1 459 ? 11.545 -17.500 -2.109 1.00 86.81 459 SER A C 1
ATOM 3648 O O . SER A 1 459 ? 11.551 -16.283 -1.945 1.00 86.81 459 SER A O 1
ATOM 3650 N N . LEU A 1 460 ? 12.419 -18.315 -1.523 1.00 87.00 460 LEU A N 1
ATOM 3651 C CA . LEU A 1 460 ? 13.462 -17.872 -0.602 1.00 87.00 460 LEU A CA 1
ATOM 3652 C C . LEU A 1 460 ? 14.842 -18.121 -1.200 1.00 87.00 460 LEU A C 1
ATOM 3654 O O . LEU A 1 460 ? 15.122 -19.213 -1.698 1.00 87.00 460 LEU A O 1
ATOM 3658 N N . ARG A 1 461 ? 15.733 -17.139 -1.079 1.00 86.44 461 ARG A N 1
ATOM 3659 C CA . ARG A 1 461 ? 17.141 -17.292 -1.437 1.00 86.44 461 ARG A CA 1
ATOM 3660 C C . ARG A 1 461 ? 18.034 -16.618 -0.412 1.00 86.44 461 ARG A C 1
ATOM 3662 O O . ARG A 1 461 ? 17.823 -15.455 -0.113 1.00 86.44 461 ARG A O 1
ATOM 3669 N N . LYS A 1 462 ? 19.064 -17.316 0.058 1.00 88.12 462 LYS A N 1
ATOM 3670 C CA . LYS A 1 462 ? 20.108 -16.738 0.912 1.00 88.12 462 LYS A CA 1
ATOM 3671 C C . LYS A 1 462 ? 21.356 -16.414 0.106 1.00 88.12 462 LYS A C 1
ATOM 3673 O O . LYS A 1 462 ? 21.681 -17.133 -0.845 1.00 88.12 462 LYS A O 1
ATOM 3678 N N . PHE A 1 463 ? 22.044 -15.342 0.469 1.00 86.31 463 PHE A N 1
ATOM 3679 C CA . PHE A 1 463 ? 23.330 -14.987 -0.114 1.00 86.31 463 PHE A CA 1
ATOM 3680 C C . PHE A 1 463 ? 24.193 -14.193 0.872 1.00 86.31 463 PHE A C 1
ATOM 3682 O O . PHE A 1 463 ? 23.670 -13.407 1.661 1.00 86.31 463 PHE A O 1
ATOM 3689 N N . PRO A 1 464 ? 25.524 -14.364 0.804 1.00 85.38 464 PRO A N 1
ATOM 3690 C CA . PRO A 1 464 ? 26.437 -13.620 1.650 1.00 85.38 464 PRO A CA 1
ATOM 3691 C C . PRO A 1 464 ? 26.630 -12.196 1.124 1.00 85.38 464 PRO A C 1
ATOM 3693 O O . PRO A 1 464 ? 26.710 -11.976 -0.092 1.00 85.38 464 PRO A O 1
ATOM 3696 N N . ILE A 1 465 ? 26.800 -11.264 2.047 1.00 82.50 465 ILE A N 1
ATOM 3697 C CA . ILE A 1 465 ? 27.129 -9.859 1.809 1.00 82.50 465 ILE A CA 1
ATOM 3698 C C . ILE A 1 465 ? 28.398 -9.485 2.596 1.00 82.50 465 ILE A C 1
ATOM 3700 O O . ILE A 1 465 ? 28.837 -10.256 3.452 1.00 82.50 465 ILE A O 1
ATOM 3704 N N . PRO A 1 466 ? 29.071 -8.362 2.289 1.00 77.69 466 PRO A N 1
ATOM 3705 C CA . PRO A 1 466 ? 30.029 -7.783 3.225 1.00 77.69 466 PRO A CA 1
ATOM 3706 C C . PRO A 1 466 ? 29.345 -7.495 4.559 1.00 77.69 466 PRO A C 1
ATOM 3708 O O . PRO A 1 466 ? 28.149 -7.220 4.574 1.00 77.69 466 PRO A O 1
ATOM 3711 N N . ALA A 1 467 ? 30.110 -7.539 5.650 1.00 79.00 467 ALA A N 1
ATOM 3712 C CA . ALA A 1 467 ? 29.594 -7.172 6.960 1.00 79.00 467 ALA A CA 1
ATOM 3713 C C . ALA A 1 467 ? 28.995 -5.756 6.907 1.00 79.00 467 ALA A C 1
ATOM 3715 O O . ALA A 1 467 ? 29.692 -4.808 6.542 1.00 79.00 467 ALA A O 1
ATOM 3716 N N . SER A 1 468 ? 27.708 -5.637 7.219 1.00 75.81 468 SER A N 1
ATOM 3717 C CA . SER A 1 468 ? 26.958 -4.385 7.171 1.00 75.81 468 SER A CA 1
ATOM 3718 C C . SER A 1 468 ? 25.911 -4.322 8.280 1.00 75.81 468 SER A C 1
ATOM 3720 O O . SER A 1 468 ? 25.576 -5.333 8.897 1.00 75.81 468 SER A O 1
ATOM 3722 N N . ASN A 1 469 ? 25.368 -3.133 8.507 1.00 71.94 469 ASN A N 1
ATOM 3723 C CA . ASN A 1 469 ? 24.348 -2.843 9.513 1.00 71.94 469 ASN A CA 1
ATOM 3724 C C . ASN A 1 469 ? 22.956 -2.731 8.895 1.00 71.94 469 ASN A C 1
ATOM 3726 O O . ASN A 1 469 ? 21.980 -3.128 9.520 1.00 71.94 469 ASN A O 1
ATOM 3730 N N . ALA A 1 470 ? 22.888 -2.218 7.666 1.00 74.88 470 ALA A N 1
ATOM 3731 C CA . ALA A 1 470 ? 21.646 -2.051 6.932 1.00 74.88 470 ALA A CA 1
ATOM 3732 C C . ALA A 1 470 ? 21.790 -2.545 5.493 1.00 74.88 470 ALA A C 1
ATOM 3734 O O . ALA A 1 470 ? 22.881 -2.532 4.903 1.00 74.88 470 ALA A O 1
ATOM 3735 N N . VAL A 1 471 ? 20.661 -2.961 4.922 1.00 79.31 471 VAL A N 1
ATOM 3736 C CA . VAL A 1 471 ? 20.561 -3.441 3.544 1.00 79.31 471 VAL A CA 1
ATOM 3737 C C . VAL A 1 471 ? 19.372 -2.792 2.872 1.00 79.31 471 VAL A C 1
ATOM 3739 O O . VAL A 1 471 ? 18.294 -2.710 3.448 1.00 79.31 471 VAL A O 1
ATOM 3742 N N . MET A 1 472 ? 19.579 -2.353 1.637 1.00 83.06 472 MET A N 1
ATOM 3743 C CA . MET A 1 472 ? 18.541 -1.745 0.818 1.00 83.06 472 MET A CA 1
ATOM 3744 C C . MET A 1 472 ? 18.503 -2.391 -0.560 1.00 83.06 472 MET A C 1
ATOM 3746 O O . MET A 1 472 ? 19.464 -3.032 -0.992 1.00 83.06 472 MET A O 1
ATOM 3750 N N . MET A 1 473 ? 17.397 -2.230 -1.269 1.00 84.88 473 MET A N 1
ATOM 3751 C CA . MET A 1 473 ? 17.168 -2.818 -2.573 1.00 84.88 473 MET A CA 1
ATOM 3752 C C . MET A 1 473 ? 16.449 -1.829 -3.483 1.00 84.88 473 MET A C 1
ATOM 3754 O O . MET A 1 473 ? 15.472 -1.195 -3.106 1.00 84.88 473 MET A O 1
ATOM 3758 N N . THR A 1 474 ? 16.907 -1.774 -4.725 1.00 82.56 474 THR A N 1
ATOM 3759 C CA . THR A 1 474 ? 16.223 -1.105 -5.828 1.00 82.56 474 THR A CA 1
ATOM 3760 C C . THR A 1 474 ? 15.730 -2.142 -6.838 1.00 82.56 474 THR A C 1
ATOM 3762 O O . THR A 1 474 ? 15.897 -3.350 -6.657 1.00 82.56 474 THR A O 1
ATOM 3765 N N . GLU A 1 475 ? 15.158 -1.698 -7.956 1.00 80.62 475 GLU A N 1
ATOM 3766 C CA . GLU A 1 475 ? 14.672 -2.595 -9.013 1.00 80.62 475 GLU A CA 1
ATOM 3767 C C . GLU A 1 475 ? 15.730 -3.551 -9.574 1.00 80.62 475 GLU A C 1
ATOM 3769 O O . GLU A 1 475 ? 15.400 -4.590 -10.153 1.00 80.62 475 GLU A O 1
ATOM 3774 N N . ASP A 1 476 ? 17.003 -3.191 -9.461 1.00 81.38 476 ASP A N 1
ATOM 3775 C CA . ASP A 1 476 ? 18.115 -3.875 -10.112 1.00 81.38 476 ASP A CA 1
ATOM 3776 C C . ASP A 1 476 ? 19.423 -3.834 -9.317 1.00 81.38 476 ASP A C 1
ATOM 3778 O O . ASP A 1 476 ? 20.487 -4.149 -9.862 1.00 81.38 476 ASP A O 1
ATOM 3782 N N . SER A 1 477 ? 19.364 -3.452 -8.043 1.00 81.75 477 SER A N 1
ATOM 3783 C CA . SER A 1 477 ? 20.548 -3.367 -7.198 1.00 81.75 477 SER A CA 1
ATOM 3784 C C . SER A 1 477 ? 20.237 -3.688 -5.740 1.00 81.75 477 SER A C 1
ATOM 3786 O O . SER A 1 477 ? 19.123 -3.486 -5.270 1.00 81.75 477 SER A O 1
ATOM 3788 N N . ILE A 1 478 ? 21.244 -4.174 -5.017 1.00 84.38 478 ILE A N 1
ATOM 3789 C CA . ILE A 1 478 ? 21.248 -4.244 -3.549 1.00 84.38 478 ILE A CA 1
ATOM 3790 C C . ILE A 1 478 ? 22.339 -3.308 -3.035 1.00 84.38 478 ILE A C 1
ATOM 3792 O O . ILE A 1 478 ? 23.405 -3.214 -3.644 1.00 84.38 478 ILE A O 1
ATOM 3796 N N . LEU A 1 479 ? 22.082 -2.617 -1.932 1.00 81.94 479 LEU A N 1
ATOM 3797 C CA . LEU A 1 479 ? 23.041 -1.767 -1.240 1.00 81.94 479 LEU A CA 1
ATOM 3798 C C . LEU A 1 479 ? 23.254 -2.309 0.168 1.00 81.94 479 LEU A C 1
ATOM 3800 O O . LEU A 1 479 ? 22.307 -2.768 0.801 1.00 81.94 479 LEU A O 1
ATOM 3804 N N . THR A 1 480 ? 24.483 -2.235 0.664 1.00 79.06 480 THR A N 1
ATOM 3805 C CA . THR A 1 480 ? 24.794 -2.565 2.059 1.00 79.06 480 THR A CA 1
ATOM 3806 C C . THR A 1 480 ? 25.589 -1.432 2.687 1.00 79.06 480 THR A C 1
ATOM 3808 O O . THR A 1 480 ? 26.553 -0.951 2.078 1.00 79.06 480 THR A O 1
ATOM 3811 N N . VAL A 1 481 ? 25.212 -1.040 3.902 1.00 72.62 481 VAL A N 1
ATOM 3812 C CA . VAL A 1 481 ? 25.797 0.093 4.632 1.00 72.62 481 VAL A CA 1
ATOM 3813 C C . VAL A 1 481 ? 26.438 -0.410 5.924 1.00 72.62 481 VAL A C 1
ATOM 3815 O O . VAL A 1 481 ? 25.771 -1.062 6.721 1.00 72.62 481 VAL A O 1
ATOM 3818 N N . SER A 1 482 ? 27.729 -0.137 6.124 1.00 64.75 482 SER A N 1
ATOM 3819 C CA . SER A 1 482 ? 28.453 -0.415 7.375 1.00 64.75 482 SER A CA 1
ATOM 3820 C C . SER A 1 482 ? 28.424 0.840 8.252 1.00 64.75 482 SER A C 1
ATOM 3822 O O . SER A 1 482 ? 28.821 1.904 7.784 1.00 64.75 482 SER A O 1
ATOM 3824 N N . VAL A 1 483 ? 27.941 0.746 9.493 1.00 52.00 483 VAL A N 1
ATOM 3825 C CA . VAL A 1 483 ? 27.851 1.871 10.446 1.00 52.00 483 VAL A CA 1
ATOM 3826 C C . VAL A 1 483 ? 28.502 1.452 11.769 1.00 52.00 483 VAL A C 1
ATOM 3828 O O . VAL A 1 483 ? 28.218 0.377 12.292 1.00 52.00 483 VAL A O 1
ATOM 3831 N N . SER A 1 484 ? 29.390 2.269 12.340 1.00 44.88 484 SER A N 1
ATOM 3832 C CA . SER A 1 484 ? 29.987 2.003 13.659 1.00 44.88 484 SER A CA 1
ATOM 3833 C C . SER A 1 484 ? 29.200 2.710 14.781 1.00 44.88 484 SER A C 1
ATOM 3835 O O . SER A 1 484 ? 29.092 3.930 14.819 1.00 44.88 484 SER A O 1
ATOM 3837 N N . PHE A 1 485 ? 28.640 1.922 15.707 1.00 38.66 485 PHE A N 1
ATOM 3838 C CA . PHE A 1 485 ? 27.641 2.290 16.734 1.00 38.66 485 PHE A CA 1
ATOM 3839 C C . PHE A 1 485 ? 28.173 3.073 17.964 1.00 38.66 485 PHE A C 1
ATOM 3841 O O . PHE A 1 485 ? 27.808 2.776 19.097 1.00 38.66 485 PHE A O 1
ATOM 3848 N N . LEU A 1 486 ? 29.044 4.075 17.805 1.00 34.12 486 LEU A N 1
ATOM 3849 C CA . LEU A 1 486 ? 29.604 4.812 18.960 1.00 34.12 486 LEU A CA 1
ATOM 3850 C C . LEU A 1 486 ? 29.375 6.339 18.918 1.00 34.12 486 LEU A C 1
ATOM 3852 O O . LEU A 1 486 ? 30.291 7.097 19.224 1.00 34.12 486 LEU A O 1
ATOM 3856 N N . SER A 1 487 ? 28.176 6.822 18.552 1.00 29.61 487 SER A N 1
ATOM 3857 C CA . SER A 1 487 ? 27.643 8.145 18.971 1.00 29.61 487 SER A CA 1
ATOM 3858 C C . SER A 1 487 ? 26.280 8.479 18.340 1.00 29.61 487 SER A C 1
ATOM 3860 O O . SER A 1 487 ? 26.057 8.105 17.193 1.00 29.61 487 SER A O 1
ATOM 3862 N N . PRO A 1 488 ? 25.417 9.275 19.010 1.00 36.25 488 PRO A N 1
ATOM 3863 C CA . PRO A 1 488 ? 24.198 9.857 18.421 1.00 36.25 488 PRO A CA 1
ATOM 3864 C C . PRO A 1 488 ? 24.481 10.957 17.376 1.00 36.25 488 PRO A C 1
ATOM 3866 O O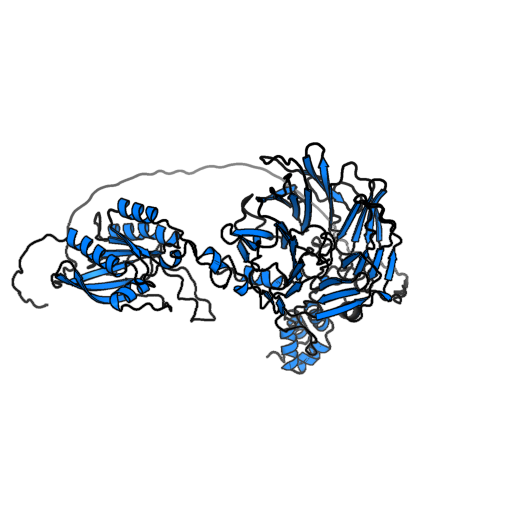 . PRO A 1 488 ? 23.567 11.452 16.728 1.00 36.25 488 PRO A O 1
ATOM 3869 N N . VAL A 1 489 ? 25.749 11.345 17.204 1.00 38.47 489 VAL A N 1
ATOM 3870 C CA . VAL A 1 489 ? 26.233 12.224 16.133 1.00 38.47 489 VAL A CA 1
ATOM 3871 C C . VAL A 1 489 ? 27.184 11.402 15.268 1.00 38.47 489 VAL A C 1
ATOM 3873 O O . VAL A 1 489 ? 28.269 11.036 15.717 1.00 38.47 489 VAL A O 1
ATOM 3876 N N . LEU A 1 490 ? 26.738 11.069 14.058 1.00 41.56 490 LEU A N 1
ATOM 3877 C CA . LEU A 1 490 ? 27.380 10.163 13.105 1.00 41.56 490 LEU A CA 1
ATOM 3878 C C . LEU A 1 490 ? 28.726 10.712 12.589 1.00 41.56 490 LEU A C 1
ATOM 3880 O O . LEU A 1 490 ? 28.738 11.731 11.900 1.00 41.56 490 LEU A O 1
ATOM 3884 N N . PRO A 1 491 ? 29.865 10.021 12.774 1.00 35.59 491 PRO A N 1
ATOM 3885 C CA . PRO A 1 491 ? 31.029 10.197 11.921 1.00 35.59 491 PRO A CA 1
ATOM 3886 C C . PRO A 1 491 ? 31.120 8.983 10.986 1.00 35.59 491 PRO A C 1
ATOM 3888 O O . PRO A 1 491 ? 31.767 7.984 11.298 1.00 35.59 491 PRO A O 1
ATOM 3891 N N . LEU A 1 492 ? 30.456 9.039 9.830 1.00 46.09 492 LEU A N 1
ATOM 3892 C CA . LEU A 1 492 ? 30.461 7.942 8.859 1.00 46.09 492 LEU A CA 1
ATOM 3893 C C . LEU A 1 492 ? 31.674 8.040 7.911 1.00 46.09 492 LEU A C 1
ATOM 3895 O O . LEU A 1 492 ? 31.617 8.622 6.828 1.00 46.09 492 LEU A O 1
ATOM 3899 N N . ASN A 1 493 ? 32.781 7.408 8.301 1.00 46.44 493 ASN A N 1
ATOM 3900 C CA . ASN A 1 493 ? 33.935 7.168 7.419 1.00 46.44 493 ASN A CA 1
ATOM 3901 C C . ASN A 1 493 ? 33.944 5.750 6.803 1.00 46.44 493 ASN A C 1
ATOM 3903 O O . ASN A 1 493 ? 34.961 5.322 6.257 1.00 46.44 493 ASN A O 1
ATOM 3907 N N . GLU A 1 494 ? 32.832 5.016 6.885 1.00 52.53 494 GLU A N 1
ATOM 3908 C CA . GLU A 1 494 ? 32.727 3.617 6.449 1.00 52.53 494 GLU A CA 1
ATOM 3909 C C . GLU A 1 494 ? 32.248 3.479 4.985 1.00 52.53 494 GLU A C 1
ATOM 3911 O O . GLU A 1 494 ? 31.505 4.329 4.489 1.00 52.53 494 GLU A O 1
ATOM 3916 N N . PRO A 1 495 ? 32.664 2.424 4.255 1.00 57.00 495 PRO A N 1
ATOM 3917 C CA . PRO A 1 495 ? 32.342 2.252 2.839 1.00 57.00 495 PRO A CA 1
ATOM 3918 C C . PRO A 1 495 ? 30.918 1.721 2.601 1.00 57.00 495 PRO A C 1
ATOM 3920 O O . PRO A 1 495 ? 30.479 0.759 3.233 1.00 57.00 495 PRO A O 1
ATOM 3923 N N . ILE A 1 496 ? 30.239 2.273 1.589 1.00 66.94 496 ILE A N 1
ATOM 3924 C CA . ILE A 1 496 ? 28.984 1.733 1.042 1.00 66.94 496 ILE A CA 1
ATOM 3925 C C . ILE A 1 496 ? 29.295 0.808 -0.136 1.00 66.94 496 ILE A C 1
ATOM 3927 O O . ILE A 1 496 ? 30.038 1.165 -1.062 1.00 66.94 496 ILE A O 1
ATOM 3931 N N . PHE A 1 497 ? 28.676 -0.371 -0.140 1.00 68.31 497 PHE A N 1
ATOM 3932 C CA . PHE A 1 497 ? 28.793 -1.320 -1.244 1.00 68.31 497 PHE A CA 1
ATOM 3933 C C . PHE A 1 497 ? 27.510 -1.348 -2.071 1.00 68.31 497 PHE A C 1
ATOM 3935 O O . PHE A 1 497 ? 26.421 -1.567 -1.543 1.00 68.31 497 PHE A O 1
ATOM 3942 N N . PHE A 1 498 ? 27.662 -1.176 -3.385 1.00 71.31 498 PHE A N 1
ATOM 3943 C CA . PHE A 1 498 ? 26.584 -1.277 -4.363 1.00 71.31 498 PHE A CA 1
ATOM 3944 C C . PHE A 1 498 ? 26.728 -2.581 -5.148 1.00 71.31 498 PHE A C 1
ATOM 3946 O O . PHE A 1 498 ? 27.804 -2.904 -5.658 1.00 71.31 498 PHE A O 1
ATOM 3953 N N . PHE A 1 499 ? 25.634 -3.321 -5.290 1.00 73.44 499 PHE A N 1
ATOM 3954 C CA . PHE A 1 499 ? 25.578 -4.590 -6.008 1.00 73.44 499 PHE A CA 1
ATOM 3955 C C . PHE A 1 499 ? 24.547 -4.506 -7.128 1.00 73.44 499 PHE A C 1
ATOM 3957 O O . PHE A 1 499 ? 23.382 -4.834 -6.929 1.00 73.44 499 PHE A O 1
ATOM 3964 N N . SER A 1 500 ? 24.982 -4.080 -8.312 1.00 71.44 500 SER A N 1
ATOM 3965 C CA . SER A 1 500 ? 24.134 -4.010 -9.509 1.00 71.44 500 SER A CA 1
ATOM 3966 C C . SER A 1 500 ? 24.029 -5.378 -10.193 1.00 71.44 500 SER A C 1
ATOM 3968 O O . SER A 1 500 ? 24.993 -6.145 -10.229 1.00 71.44 500 SER A O 1
ATOM 3970 N N . LEU A 1 501 ? 22.885 -5.680 -10.819 1.00 68.81 501 LEU A N 1
ATOM 3971 C CA . LEU A 1 501 ? 22.675 -6.899 -11.626 1.00 68.81 501 LEU A CA 1
ATOM 3972 C C . LEU A 1 501 ? 23.600 -7.028 -12.853 1.00 68.81 501 LEU A C 1
ATOM 3974 O O . LEU A 1 501 ? 23.558 -8.034 -13.573 1.00 68.81 501 LEU A O 1
ATOM 3978 N N . THR A 1 502 ? 24.409 -6.013 -13.144 1.00 63.22 502 THR A N 1
ATOM 3979 C CA . THR A 1 502 ? 25.305 -6.009 -14.297 1.00 63.22 502 THR A CA 1
ATOM 3980 C C . THR A 1 502 ? 26.538 -6.880 -14.063 1.00 63.22 502 THR A C 1
ATOM 3982 O O . THR A 1 502 ? 27.230 -6.813 -13.047 1.00 63.22 502 THR A O 1
ATOM 3985 N N . LYS A 1 503 ? 26.844 -7.744 -15.034 1.00 48.09 503 LYS A N 1
ATOM 3986 C CA . LYS A 1 503 ? 28.126 -8.451 -15.091 1.00 48.09 503 LYS A CA 1
ATOM 3987 C C . LYS A 1 503 ? 29.205 -7.430 -15.461 1.00 48.09 503 LYS A C 1
ATOM 3989 O O . LYS A 1 503 ? 29.008 -6.682 -16.414 1.00 48.09 503 LYS A O 1
ATOM 3994 N N . LYS A 1 504 ? 30.368 -7.466 -14.801 1.00 40.69 504 LYS A N 1
ATOM 3995 C CA . LYS A 1 504 ? 31.578 -6.702 -15.183 1.00 40.69 504 LYS A CA 1
ATOM 3996 C C . LYS A 1 504 ? 32.057 -6.925 -16.640 1.00 40.69 504 LYS A C 1
ATOM 3998 O O . LYS A 1 504 ? 32.996 -6.264 -17.059 1.00 40.69 504 LYS A O 1
ATOM 4003 N N . ASP A 1 505 ? 31.403 -7.798 -17.416 1.00 32.16 505 ASP A N 1
ATOM 4004 C CA . ASP A 1 505 ? 31.801 -8.210 -18.770 1.00 32.16 505 ASP A CA 1
ATOM 4005 C C . ASP A 1 505 ? 30.851 -7.735 -19.889 1.00 32.16 505 ASP A C 1
ATOM 4007 O O . ASP A 1 505 ? 30.731 -8.417 -20.907 1.00 32.16 505 ASP A O 1
ATOM 4011 N N . VAL A 1 506 ? 30.139 -6.613 -19.743 1.00 32.28 506 VAL A N 1
ATOM 4012 C CA . VAL A 1 506 ? 29.601 -5.937 -20.938 1.00 32.28 506 VAL A CA 1
ATOM 4013 C C . VAL A 1 506 ? 30.629 -4.883 -21.336 1.00 32.28 506 VAL A C 1
ATOM 4015 O O . VAL A 1 506 ? 30.630 -3.801 -20.746 1.00 32.28 506 VAL A O 1
ATOM 4018 N N . PRO A 1 507 ? 31.562 -5.178 -22.264 1.00 27.95 507 PRO A N 1
ATOM 4019 C CA . PRO A 1 507 ? 32.404 -4.128 -22.800 1.00 27.95 507 PRO A CA 1
ATOM 4020 C C . PRO A 1 507 ? 31.478 -3.092 -23.436 1.00 27.95 507 PRO A C 1
ATOM 4022 O O . PRO A 1 507 ? 30.501 -3.438 -24.103 1.00 27.95 507 PRO A O 1
ATOM 4025 N N . TYR A 1 508 ? 31.786 -1.817 -23.228 1.00 33.81 508 TYR A N 1
ATOM 4026 C CA . TYR A 1 508 ? 31.312 -0.754 -24.098 1.00 33.81 508 TYR A CA 1
ATOM 4027 C C . TYR A 1 508 ? 31.670 -1.122 -25.550 1.00 33.81 508 TYR A C 1
ATOM 4029 O O . TYR A 1 508 ? 32.783 -0.882 -26.006 1.00 33.81 508 TYR A O 1
ATOM 4037 N N . SER A 1 509 ? 30.751 -1.767 -26.267 1.00 29.59 509 SER A N 1
ATOM 4038 C CA . SER A 1 509 ? 30.836 -1.986 -27.711 1.00 29.59 509 SER A CA 1
ATOM 4039 C C . SER A 1 509 ? 29.443 -2.200 -28.302 1.00 29.59 509 SER A C 1
ATOM 4041 O O . SER A 1 509 ? 29.135 -3.246 -28.868 1.00 29.59 509 SER A O 1
ATOM 4043 N N . LEU A 1 510 ? 28.600 -1.173 -28.205 1.00 28.73 510 LEU A N 1
ATOM 4044 C CA . LEU A 1 510 ? 27.733 -0.831 -29.329 1.00 28.73 510 LEU A CA 1
ATOM 4045 C C . LEU A 1 510 ? 28.452 0.284 -30.074 1.00 28.73 510 LEU A C 1
ATOM 4047 O O . LEU A 1 510 ? 28.437 1.450 -29.695 1.00 28.73 510 LEU A O 1
ATOM 4051 N N . SER A 1 511 ? 29.209 -0.168 -31.065 1.00 26.94 511 SER A N 1
ATOM 4052 C CA . SER A 1 511 ? 30.042 0.611 -31.959 1.00 26.94 511 SER A CA 1
ATOM 4053 C C . SER A 1 511 ? 29.326 1.853 -32.479 1.00 26.94 511 SER A C 1
ATOM 4055 O O . SER A 1 511 ? 28.340 1.760 -33.211 1.00 26.94 511 SER A O 1
ATOM 4057 N N . SER A 1 512 ? 29.926 3.002 -32.194 1.00 30.09 512 SER A N 1
ATOM 4058 C CA . SER A 1 512 ? 30.027 4.104 -33.136 1.00 30.09 512 SER A CA 1
ATOM 4059 C C . SER A 1 512 ? 30.508 3.566 -34.489 1.00 30.09 512 SER A C 1
ATOM 4061 O O . SER A 1 512 ? 31.682 3.239 -34.637 1.00 30.09 512 SER A O 1
ATOM 4063 N N . ASN A 1 513 ? 29.607 3.456 -35.460 1.00 25.75 513 ASN A N 1
ATOM 4064 C CA . ASN A 1 513 ? 29.959 3.411 -36.875 1.00 25.75 513 ASN A CA 1
ATOM 4065 C C . ASN A 1 513 ? 29.069 4.412 -37.605 1.00 25.75 513 ASN A C 1
ATOM 4067 O O . ASN A 1 513 ? 27.914 4.152 -37.932 1.00 25.75 513 ASN A O 1
ATOM 4071 N N . SER A 1 514 ? 29.647 5.587 -37.804 1.00 28.50 514 SER A N 1
ATOM 4072 C CA . SER A 1 514 ? 29.260 6.579 -38.789 1.00 28.50 514 SER A CA 1
ATOM 4073 C C . SER A 1 514 ? 29.494 6.035 -40.201 1.00 28.50 514 SER A C 1
ATOM 4075 O O . SER A 1 514 ? 30.583 5.546 -40.489 1.00 28.50 514 SER A O 1
ATOM 4077 N N . VAL A 1 515 ? 28.527 6.200 -41.110 1.00 24.41 515 VAL A N 1
ATOM 4078 C CA . VAL A 1 515 ? 28.818 6.381 -42.543 1.00 24.41 515 VAL A CA 1
ATOM 4079 C C . VAL A 1 515 ? 27.920 7.481 -43.124 1.00 24.41 515 VAL A C 1
ATOM 4081 O O . VAL A 1 515 ? 26.721 7.543 -42.875 1.00 24.41 515 VAL A O 1
ATOM 4084 N N . PHE A 1 516 ? 28.614 8.356 -43.845 1.00 23.55 516 PHE A N 1
ATOM 4085 C CA . PHE A 1 516 ? 28.306 9.612 -44.524 1.00 23.55 516 PHE A CA 1
ATOM 4086 C C . PHE A 1 516 ? 27.208 9.631 -45.617 1.00 23.55 516 PHE A C 1
ATOM 4088 O O . PHE A 1 516 ? 26.972 8.625 -46.272 1.00 23.55 516 PHE A O 1
ATOM 4095 N N . LEU A 1 517 ? 26.694 10.864 -45.827 1.00 24.55 517 LEU A N 1
ATOM 4096 C CA . LEU A 1 517 ? 26.293 11.587 -47.065 1.00 24.55 517 LEU A CA 1
ATOM 4097 C C . LEU A 1 517 ? 25.472 10.860 -48.151 1.00 24.55 517 LEU A C 1
ATOM 4099 O O . LEU A 1 517 ? 25.962 9.923 -48.762 1.00 24.55 517 LEU A O 1
ATOM 4103 N N . ASP A 1 518 ? 24.334 11.445 -48.559 1.00 21.98 518 ASP A N 1
ATOM 4104 C CA . ASP A 1 518 ? 24.350 12.415 -49.670 1.00 21.98 518 ASP A CA 1
ATOM 4105 C C . ASP A 1 518 ? 23.052 13.238 -49.826 1.00 21.98 518 ASP A C 1
ATOM 4107 O O . ASP A 1 518 ? 21.990 12.897 -49.307 1.00 21.98 518 ASP A O 1
ATOM 4111 N N . ARG A 1 519 ? 23.207 14.378 -50.511 1.00 25.27 519 ARG A N 1
ATOM 4112 C CA . ARG A 1 519 ? 22.206 15.397 -50.882 1.00 25.27 519 ARG A CA 1
ATOM 4113 C C . ARG A 1 519 ? 21.141 14.888 -51.867 1.00 25.27 519 ARG A C 1
ATOM 4115 O O . ARG A 1 519 ? 21.494 14.179 -52.793 1.00 25.27 519 ARG A O 1
ATOM 4122 N N . GLU A 1 520 ? 19.919 15.422 -51.752 1.00 24.27 520 GLU A N 1
ATOM 4123 C CA . GLU A 1 520 ? 19.056 15.988 -52.827 1.00 24.27 520 GLU A CA 1
ATOM 4124 C C . GLU A 1 520 ? 17.726 16.439 -52.173 1.00 24.27 520 GLU A C 1
ATOM 4126 O O . GLU A 1 520 ? 17.042 15.652 -51.531 1.00 24.27 520 GLU A O 1
ATOM 4131 N N . LEU A 1 521 ? 17.467 17.741 -51.990 1.00 23.81 521 LEU A N 1
ATOM 4132 C CA . LEU A 1 521 ? 16.677 18.602 -52.889 1.00 23.81 521 LEU A CA 1
ATOM 4133 C C . LEU A 1 521 ? 15.464 17.907 -53.532 1.00 23.81 521 LEU A C 1
ATOM 4135 O O . LEU A 1 521 ? 15.621 17.218 -54.531 1.00 23.81 521 LEU A O 1
ATOM 4139 N N . LEU A 1 522 ? 14.260 18.210 -53.032 1.00 23.47 522 LEU A N 1
ATOM 4140 C CA . LEU A 1 522 ? 13.159 18.734 -53.851 1.00 23.47 522 LEU A CA 1
ATOM 4141 C C . LEU A 1 522 ? 12.006 19.248 -52.976 1.00 23.47 522 LEU A C 1
ATOM 4143 O O . LEU A 1 522 ? 11.540 18.588 -52.049 1.00 23.47 522 LEU A O 1
ATOM 4147 N N . ASP A 1 523 ? 11.601 20.469 -53.314 1.00 22.59 523 ASP A N 1
ATOM 4148 C CA . ASP A 1 523 ? 10.411 21.195 -52.889 1.00 22.59 523 ASP A CA 1
ATOM 4149 C C . ASP A 1 523 ? 9.142 20.339 -52.863 1.00 22.59 523 ASP A C 1
ATOM 4151 O O . ASP A 1 523 ? 8.911 19.579 -53.794 1.00 22.59 523 ASP A O 1
ATOM 4155 N N . VAL A 1 524 ? 8.258 20.592 -51.891 1.00 24.70 524 VAL A N 1
ATOM 4156 C CA . VAL A 1 524 ? 6.915 21.147 -52.150 1.00 24.70 524 VAL A CA 1
ATOM 4157 C C . VAL A 1 524 ? 6.482 21.895 -50.887 1.00 24.70 524 VAL A C 1
ATOM 4159 O O . VAL A 1 524 ? 6.172 21.297 -49.858 1.00 24.70 524 VAL A O 1
ATOM 4162 N N . GLY A 1 525 ? 6.467 23.224 -50.966 1.00 22.81 525 GLY A N 1
ATOM 4163 C CA . GLY A 1 525 ? 5.796 24.060 -49.980 1.00 22.81 525 GLY A CA 1
ATOM 4164 C C . GLY A 1 525 ? 4.284 24.042 -50.172 1.00 22.81 525 GLY A C 1
ATOM 4165 O O . GLY A 1 525 ? 3.819 23.882 -51.290 1.00 22.81 525 GLY A O 1
ATOM 4166 N N . ILE A 1 526 ? 3.535 24.310 -49.104 1.00 25.83 526 ILE A N 1
ATOM 4167 C CA . ILE A 1 526 ? 2.277 25.061 -49.166 1.00 25.83 526 ILE A CA 1
ATOM 4168 C C . ILE A 1 526 ? 2.303 26.026 -47.981 1.00 25.83 526 ILE A C 1
ATOM 4170 O O . ILE A 1 526 ? 2.498 25.640 -46.830 1.00 25.83 526 ILE A O 1
ATOM 4174 N N . GLY A 1 527 ? 2.185 27.306 -48.321 1.00 23.56 527 GLY A N 1
ATOM 4175 C CA . GLY A 1 527 ? 2.282 28.426 -47.410 1.00 23.56 527 GLY A CA 1
ATOM 4176 C C . GLY A 1 527 ? 1.014 28.695 -46.609 1.00 23.56 527 GLY A C 1
ATOM 4177 O O . GLY A 1 527 ? -0.102 28.309 -46.949 1.00 23.56 527 GLY A O 1
ATOM 4178 N N . VAL A 1 528 ? 1.257 29.445 -45.544 1.00 24.12 528 VAL A N 1
ATOM 4179 C CA . VAL A 1 528 ? 0.305 30.179 -44.717 1.00 24.12 528 VAL A CA 1
ATOM 4180 C C . VAL A 1 528 ? -0.312 31.337 -45.512 1.00 24.12 528 VAL A C 1
ATOM 4182 O O . VAL A 1 528 ? 0.416 32.071 -46.177 1.00 24.12 528 VAL A O 1
ATOM 4185 N N . SER A 1 529 ? -1.617 31.582 -45.353 1.00 22.11 529 SER A N 1
ATOM 4186 C CA . SER A 1 529 ? -2.235 32.920 -45.460 1.00 22.11 529 SER A CA 1
ATOM 4187 C C . SER A 1 529 ? -3.661 32.867 -44.879 1.00 22.11 529 SER A C 1
ATOM 4189 O O . SER A 1 529 ? -4.456 32.064 -45.351 1.00 22.11 529 SER A O 1
ATOM 4191 N N . ARG A 1 530 ? -3.910 33.496 -43.710 1.00 23.30 530 ARG A N 1
ATOM 4192 C CA . ARG A 1 530 ? -4.653 34.779 -43.503 1.00 23.30 530 ARG A CA 1
ATOM 4193 C C . ARG A 1 530 ? -6.166 34.648 -43.770 1.00 23.30 530 ARG A C 1
ATOM 4195 O O . ARG A 1 530 ? -6.551 34.025 -44.739 1.00 23.30 530 ARG A O 1
ATOM 4202 N N . THR A 1 531 ? -7.120 35.195 -43.014 1.00 23.55 531 THR A N 1
ATOM 4203 C CA . THR A 1 531 ? -7.229 36.362 -42.106 1.00 23.55 531 THR A CA 1
ATOM 4204 C C . THR A 1 531 ? -8.655 36.289 -41.512 1.00 23.55 531 THR A C 1
ATOM 4206 O O . THR A 1 531 ? -9.559 35.844 -42.206 1.00 23.55 531 THR A O 1
ATOM 4209 N N . ALA A 1 532 ? -8.859 36.481 -40.206 1.00 24.23 532 ALA A N 1
ATOM 4210 C CA . ALA A 1 532 ? -9.257 37.727 -39.521 1.00 24.23 532 ALA A CA 1
ATOM 4211 C C . ALA A 1 532 ? -10.734 38.174 -39.672 1.00 24.23 532 ALA A C 1
ATOM 4213 O O . ALA A 1 532 ? -11.225 38.312 -40.784 1.00 24.23 532 ALA A O 1
ATOM 4214 N N . HIS A 1 533 ? -11.346 38.452 -38.503 1.00 26.56 533 HIS A N 1
ATOM 4215 C CA . HIS A 1 533 ? -12.507 39.306 -38.133 1.00 26.56 533 HIS A CA 1
ATOM 4216 C C . HIS A 1 533 ? -13.403 38.538 -37.129 1.00 26.56 533 HIS A C 1
ATOM 4218 O O . HIS A 1 533 ? -13.783 37.413 -37.404 1.00 26.56 533 HIS A O 1
ATOM 4224 N N . GLY A 1 534 ? -13.777 38.995 -35.928 1.00 23.66 534 GLY A N 1
ATOM 4225 C CA . GLY A 1 534 ? -13.653 40.295 -35.273 1.00 23.66 534 GLY A CA 1
ATOM 4226 C C . GLY A 1 534 ? -15.012 40.840 -34.789 1.00 23.66 534 GLY A C 1
ATOM 4227 O O . GLY A 1 534 ? -15.456 41.771 -35.433 1.00 23.66 534 GLY A O 1
ATOM 4228 N N . VAL A 1 535 ? -15.587 40.289 -33.688 1.00 24.30 535 VAL A N 1
ATOM 4229 C CA . VAL A 1 535 ? -16.313 40.958 -32.541 1.00 24.30 535 VAL A CA 1
ATOM 4230 C C . VAL A 1 535 ? -17.584 41.829 -32.881 1.00 24.30 535 VAL A C 1
ATOM 4232 O O . VAL A 1 535 ? -17.717 42.168 -34.048 1.00 24.30 535 VAL A O 1
ATOM 4235 N N . PRO A 1 536 ? -18.536 42.287 -31.995 1.00 36.59 536 PRO A N 1
ATOM 4236 C CA . PRO A 1 536 ? -18.938 42.022 -30.577 1.00 36.59 536 PRO A CA 1
ATOM 4237 C C . PRO A 1 536 ? -20.473 41.817 -30.268 1.00 36.59 536 PRO A C 1
ATOM 4239 O O . PRO A 1 536 ? -21.338 42.053 -31.098 1.00 36.59 536 PRO A O 1
ATOM 4242 N N . CYS A 1 537 ? -20.759 41.481 -28.990 1.00 22.47 537 CYS A N 1
ATOM 4243 C CA . CYS A 1 537 ? -21.821 41.920 -28.032 1.00 22.47 537 CYS A CA 1
ATOM 4244 C C . CYS A 1 537 ? -23.316 42.169 -28.395 1.00 22.47 537 CYS A C 1
ATOM 4246 O O . CYS A 1 537 ? -23.632 42.979 -29.259 1.00 22.47 537 CYS A O 1
ATOM 4248 N N . SER A 1 538 ? -24.203 41.699 -27.486 1.00 23.67 538 SER A N 1
ATOM 4249 C CA . SER A 1 538 ? -25.304 42.418 -26.767 1.00 23.67 538 SER A CA 1
ATOM 4250 C C . SER A 1 538 ? -26.699 41.732 -26.712 1.00 23.67 538 SER A C 1
ATOM 4252 O O . SER A 1 538 ? -27.010 40.844 -27.494 1.00 23.67 538 SER A O 1
ATOM 4254 N N . LEU A 1 539 ? -27.459 42.106 -25.670 1.00 23.23 539 LEU A N 1
ATOM 4255 C CA . LEU A 1 539 ? -28.591 41.475 -24.939 1.00 23.23 539 LEU A CA 1
ATOM 4256 C C . LEU A 1 539 ? -30.025 41.774 -25.539 1.00 23.23 539 LEU A C 1
ATOM 4258 O O . LEU A 1 539 ? -30.084 42.404 -26.589 1.00 23.23 539 LEU A O 1
ATOM 4262 N N . PRO A 1 540 ? -31.168 41.313 -24.935 1.00 37.72 540 PRO A N 1
ATOM 4263 C CA . PRO A 1 540 ? -32.467 40.904 -25.550 1.00 37.72 540 PRO A CA 1
ATOM 4264 C C . PRO A 1 540 ? -33.548 42.038 -25.528 1.00 37.72 540 PRO A C 1
ATOM 4266 O O . PRO A 1 540 ? -33.120 43.153 -25.221 1.00 37.72 540 PRO A O 1
ATOM 4269 N N . PRO A 1 541 ? -34.891 41.889 -25.823 1.00 38.41 541 PRO A N 1
ATOM 4270 C CA . PRO A 1 541 ? -35.927 41.115 -25.059 1.00 38.41 541 PRO A CA 1
ATOM 4271 C C . PRO A 1 541 ? -37.255 40.704 -25.814 1.00 38.41 541 PRO A C 1
ATOM 4273 O O . PRO A 1 541 ? -37.383 40.878 -27.023 1.00 38.41 541 PRO A O 1
ATOM 4276 N N . SER A 1 542 ? -38.277 40.263 -25.03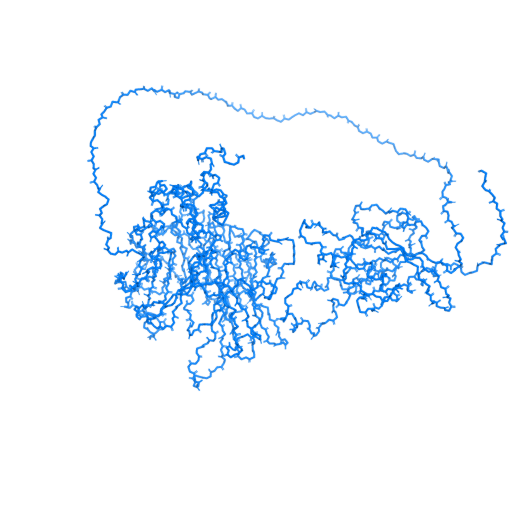6 1.00 24.09 542 SER A N 1
ATOM 4277 C CA . SER A 1 542 ? -39.756 40.133 -25.268 1.00 24.09 542 SER A CA 1
ATOM 4278 C C . SER A 1 542 ? -40.296 38.802 -25.854 1.00 24.09 542 SER A C 1
ATOM 4280 O O . SER A 1 542 ? -39.758 38.296 -26.826 1.00 24.09 542 SER A O 1
ATOM 4282 N N . PHE A 1 543 ? -41.305 38.118 -25.277 1.00 25.41 543 PHE A N 1
ATOM 4283 C CA . PHE A 1 543 ? -42.674 38.571 -24.949 1.00 25.41 543 PHE A CA 1
ATOM 4284 C C . PHE A 1 543 ? -43.338 37.870 -23.731 1.00 25.41 543 PHE A C 1
ATOM 4286 O O . PHE A 1 543 ? -43.075 36.710 -23.429 1.00 25.41 543 PHE A O 1
ATOM 4293 N N . ILE A 1 544 ? -44.259 38.607 -23.094 1.00 22.67 544 ILE A N 1
ATOM 4294 C CA . ILE A 1 544 ? -45.156 38.284 -21.961 1.00 22.67 544 ILE A CA 1
ATOM 4295 C C . ILE A 1 544 ? -46.573 38.021 -22.501 1.00 22.67 544 ILE A C 1
ATOM 4297 O O . ILE A 1 544 ? -46.976 38.834 -23.324 1.00 22.67 544 ILE A O 1
ATOM 4301 N N . ILE A 1 545 ? -47.344 37.044 -21.976 1.00 24.30 545 ILE A N 1
ATOM 4302 C CA . ILE A 1 545 ? -48.795 37.175 -21.648 1.00 24.30 545 ILE A CA 1
ATOM 4303 C C . ILE A 1 545 ? -49.153 36.313 -20.405 1.00 24.30 545 ILE A C 1
ATOM 4305 O O . ILE A 1 545 ? -48.602 35.244 -20.172 1.00 24.30 545 ILE A O 1
ATOM 4309 N N . SER A 1 546 ? -50.069 36.887 -19.625 1.00 22.94 546 SER A N 1
ATOM 4310 C CA . SER A 1 546 ? -50.649 36.706 -18.282 1.00 22.94 546 SER A CA 1
ATOM 4311 C C . SER A 1 546 ? -51.378 35.404 -17.868 1.00 22.94 546 SER A C 1
ATOM 4313 O O . SER A 1 546 ? -51.945 34.695 -18.691 1.00 22.94 546 SER A O 1
ATOM 4315 N N . SER A 1 547 ? -51.464 35.214 -16.537 1.00 22.89 547 SER A N 1
ATOM 4316 C CA . SER A 1 547 ? -52.398 34.372 -15.734 1.00 22.89 547 SER A CA 1
ATOM 4317 C C . SER A 1 547 ? -53.822 35.013 -15.628 1.00 22.89 547 SER A C 1
ATOM 4319 O O . SER A 1 547 ? -54.013 35.990 -16.358 1.00 22.89 547 SER A O 1
ATOM 4321 N N . PRO A 1 548 ? -54.816 34.622 -14.761 1.00 36.28 548 PRO A N 1
ATOM 4322 C CA . PRO A 1 548 ? -54.879 33.608 -13.671 1.00 36.28 548 PRO A CA 1
ATOM 4323 C C . PRO A 1 548 ? -56.216 32.802 -13.475 1.00 36.28 548 PRO A C 1
ATOM 4325 O O . PRO A 1 548 ? -57.234 33.073 -14.094 1.00 36.28 548 PRO A O 1
ATOM 4328 N N . LEU A 1 549 ? -56.165 31.834 -12.532 1.00 24.39 549 LEU A N 1
ATOM 4329 C CA . LEU A 1 549 ? -57.171 31.356 -11.538 1.00 24.39 549 LEU A CA 1
ATOM 4330 C C . LEU A 1 549 ? -58.663 31.152 -11.897 1.00 24.39 549 LEU A C 1
ATOM 4332 O O . LEU A 1 549 ? -59.370 32.127 -12.105 1.00 24.39 549 LEU A O 1
ATOM 4336 N N . VAL A 1 550 ? -59.179 29.931 -11.646 1.00 23.73 550 VAL A N 1
ATOM 4337 C CA . VAL A 1 550 ? -60.432 29.685 -10.883 1.00 23.73 550 VAL A CA 1
ATOM 4338 C C . VAL A 1 550 ? -60.339 28.349 -10.128 1.00 23.73 550 VAL A C 1
ATOM 4340 O O . VAL A 1 550 ? -60.175 27.286 -10.722 1.00 23.73 550 VAL A O 1
ATOM 4343 N N . SER A 1 551 ? -60.515 28.411 -8.812 1.00 21.88 551 SER A N 1
ATOM 4344 C CA . SER A 1 551 ? -60.992 27.330 -7.949 1.00 21.88 551 SER A CA 1
ATOM 4345 C C . SER A 1 551 ? -62.492 27.532 -7.689 1.00 21.88 551 SER A C 1
ATOM 4347 O O . SER A 1 551 ? -62.914 28.666 -7.473 1.00 21.88 551 SER A O 1
ATOM 4349 N N . SER A 1 552 ? -63.301 26.460 -7.698 1.00 23.25 552 SER A N 1
ATOM 4350 C CA . SER A 1 552 ? -64.307 26.146 -6.656 1.00 23.25 552 SER A CA 1
ATOM 4351 C C . SER A 1 552 ? -65.426 25.163 -7.075 1.00 23.25 552 SER A C 1
ATOM 4353 O O . SER A 1 552 ? -65.993 25.245 -8.157 1.00 23.25 552 SER A O 1
ATOM 4355 N N . LEU A 1 553 ? -65.760 24.306 -6.095 1.00 22.80 553 LEU A N 1
ATOM 4356 C CA . LEU A 1 553 ? -67.084 23.767 -5.717 1.00 22.80 553 LEU A CA 1
ATOM 4357 C C . LEU A 1 553 ? -67.708 22.558 -6.459 1.00 22.80 553 LEU A C 1
ATOM 4359 O O . LEU A 1 553 ? -68.459 22.682 -7.416 1.00 22.80 553 LEU A O 1
ATOM 4363 N N . LEU A 1 554 ? -67.488 21.382 -5.850 1.00 24.75 554 LEU A N 1
ATOM 4364 C CA . LEU A 1 554 ? -68.482 20.562 -5.118 1.00 24.75 554 LEU A CA 1
ATOM 4365 C C . LEU A 1 554 ? -69.909 20.380 -5.683 1.00 24.75 554 LEU A C 1
ATOM 4367 O O . LEU A 1 554 ? -70.733 21.285 -5.614 1.00 24.75 554 LEU A O 1
ATOM 4371 N N . LEU A 1 555 ? -70.249 19.108 -5.930 1.00 24.72 555 LEU A N 1
ATOM 4372 C CA . LEU A 1 555 ? -71.512 18.424 -5.580 1.00 24.72 555 LEU A CA 1
ATOM 4373 C C . LEU A 1 555 ? -71.141 16.938 -5.332 1.00 24.72 555 LEU A C 1
ATOM 4375 O O . LEU A 1 555 ? -70.617 16.291 -6.229 1.00 24.72 555 LEU A O 1
ATOM 4379 N N . LYS A 1 556 ? -71.075 16.460 -4.072 1.00 22.95 556 LYS A N 1
ATOM 4380 C CA . LYS A 1 556 ? -72.106 15.658 -3.351 1.00 22.95 556 LYS A CA 1
ATOM 4381 C C . LYS A 1 556 ? -72.664 14.517 -4.226 1.00 22.95 556 LYS A C 1
ATOM 4383 O O . LYS A 1 556 ? -73.233 14.810 -5.261 1.00 22.95 556 LYS A O 1
ATOM 4388 N N . SER A 1 557 ? -72.675 13.224 -3.888 1.00 24.98 557 SER A N 1
ATOM 4389 C CA . SER A 1 557 ? -72.518 12.425 -2.652 1.00 24.98 557 SER A CA 1
ATOM 4390 C C . SER A 1 557 ? -72.720 10.927 -3.067 1.00 24.98 557 SER A C 1
ATOM 4392 O O . SER A 1 557 ? -72.728 10.666 -4.265 1.00 24.98 557 SER A O 1
ATOM 4394 N N . PRO A 1 558 ? -73.028 9.949 -2.192 1.00 32.72 558 PRO A N 1
ATOM 4395 C CA . PRO A 1 558 ? -72.153 9.232 -1.265 1.00 32.72 558 PRO A CA 1
ATOM 4396 C C . PRO A 1 558 ? -72.261 7.696 -1.450 1.00 32.72 558 PRO A C 1
ATOM 4398 O O . PRO A 1 558 ? -73.341 7.151 -1.285 1.00 32.72 558 PRO A O 1
ATOM 4401 N N . SER A 1 559 ? -71.180 6.953 -1.693 1.00 25.48 559 SER A N 1
ATOM 4402 C CA . SER A 1 559 ? -71.196 5.491 -1.467 1.00 25.48 559 SER A CA 1
ATOM 4403 C C . SER A 1 559 ? -69.845 4.867 -1.781 1.00 25.48 559 SER A C 1
ATOM 4405 O O . SER A 1 559 ? -69.575 4.536 -2.927 1.00 25.48 559 SER A O 1
ATOM 4407 N N . CYS A 1 560 ? -69.025 4.685 -0.752 1.00 28.45 560 CYS A N 1
ATOM 4408 C CA . CYS A 1 560 ? -68.151 3.515 -0.613 1.00 28.45 560 CYS A CA 1
ATOM 4409 C C . CYS A 1 560 ? -67.868 3.261 0.878 1.00 28.45 560 CYS A C 1
ATOM 4411 O O . CYS A 1 560 ? -66.770 2.901 1.277 1.00 28.45 560 CYS A O 1
ATOM 4413 N N . ALA A 1 561 ? -68.894 3.432 1.718 1.00 28.67 561 ALA A N 1
ATOM 4414 C CA . ALA A 1 561 ? -69.001 2.718 2.983 1.00 28.67 561 ALA A CA 1
ATOM 4415 C C . ALA A 1 561 ? -69.688 1.377 2.688 1.00 28.67 561 ALA A C 1
ATOM 4417 O O . ALA A 1 561 ? -70.871 1.223 2.955 1.00 28.67 561 ALA A O 1
ATOM 4418 N N . ALA A 1 562 ? -68.989 0.470 2.004 1.00 30.36 562 ALA A N 1
ATOM 4419 C CA . ALA A 1 562 ? -69.423 -0.911 1.778 1.00 30.36 562 ALA A CA 1
ATOM 4420 C C . ALA A 1 562 ? -68.318 -1.697 1.057 1.00 30.36 562 ALA A C 1
ATOM 4422 O O . ALA A 1 562 ? -68.469 -2.064 -0.102 1.00 30.36 562 ALA A O 1
ATOM 4423 N N . TYR A 1 563 ? -67.205 -1.972 1.734 1.00 28.39 563 TYR A N 1
ATOM 4424 C CA . TYR A 1 563 ? -66.379 -3.123 1.371 1.00 28.39 563 TYR A CA 1
ATOM 4425 C C . TYR A 1 563 ? -66.112 -3.960 2.623 1.00 28.39 563 TYR A C 1
ATOM 4427 O O . TYR A 1 563 ? -65.186 -3.721 3.386 1.00 28.39 563 TYR A O 1
ATOM 4435 N N . PHE A 1 564 ? -67.020 -4.924 2.797 1.00 29.72 564 PHE A N 1
ATOM 4436 C CA . PHE A 1 564 ? -66.874 -6.199 3.493 1.00 29.72 564 PHE A CA 1
ATOM 4437 C C . PHE A 1 564 ? -66.389 -6.174 4.950 1.00 29.72 564 PHE A C 1
ATOM 4439 O O . PHE A 1 564 ? -65.263 -6.546 5.268 1.00 29.72 564 PHE A O 1
ATOM 4446 N N . LEU A 1 565 ? -67.351 -5.947 5.852 1.00 31.47 565 LEU A N 1
ATOM 4447 C CA . LEU A 1 565 ? -67.480 -6.812 7.026 1.00 31.47 565 LEU A CA 1
ATOM 4448 C C . LEU A 1 565 ? -67.674 -8.245 6.513 1.00 31.47 565 LEU A C 1
ATOM 4450 O O . LEU A 1 565 ? -68.782 -8.651 6.164 1.00 31.47 565 LEU A O 1
ATOM 4454 N N . ILE A 1 566 ? -66.587 -9.003 6.410 1.00 32.34 566 ILE A N 1
ATOM 4455 C CA . ILE A 1 566 ? -66.706 -10.457 6.449 1.00 32.34 566 ILE A CA 1
ATOM 4456 C C . ILE A 1 566 ? -67.184 -10.756 7.876 1.00 32.34 566 ILE A C 1
ATOM 4458 O O . ILE A 1 566 ? -66.500 -10.330 8.809 1.00 32.34 566 ILE A O 1
ATOM 4462 N N . PRO A 1 567 ? -68.327 -11.433 8.085 1.00 36.62 567 PRO A N 1
ATOM 4463 C CA . PRO A 1 567 ? -68.690 -11.917 9.405 1.00 36.62 567 PRO A CA 1
ATOM 4464 C C . PRO A 1 567 ? -67.684 -13.015 9.743 1.00 36.62 567 PRO A C 1
ATOM 4466 O O . PRO A 1 567 ? -67.839 -14.174 9.365 1.00 36.62 567 PRO A O 1
ATOM 4469 N N . MET A 1 568 ? -66.572 -12.622 10.348 1.00 42.47 568 MET A N 1
ATOM 4470 C CA . MET A 1 568 ? -65.642 -13.552 10.954 1.00 42.47 568 MET A CA 1
ATOM 4471 C C . MET A 1 568 ? -66.070 -13.752 12.402 1.00 42.47 568 MET A C 1
ATOM 4473 O O . MET A 1 568 ? -66.711 -12.880 12.991 1.00 42.47 568 MET A O 1
ATOM 4477 N N . SER A 1 569 ? -65.764 -14.926 12.951 1.00 55.44 569 SER A N 1
ATOM 4478 C CA . SER A 1 569 ? -66.048 -15.236 14.349 1.00 55.44 569 SER A CA 1
ATOM 4479 C C . SER A 1 569 ? -65.564 -14.090 15.253 1.00 55.44 569 SER A C 1
ATOM 4481 O O . SER A 1 569 ? -64.544 -13.467 14.942 1.00 55.44 569 SER A O 1
ATOM 4483 N N . PRO A 1 570 ? -66.251 -13.797 16.375 1.00 62.28 570 PRO A N 1
ATOM 4484 C CA . PRO A 1 570 ? -65.881 -12.700 17.282 1.00 62.28 570 PRO A CA 1
ATOM 4485 C C . PRO A 1 570 ? -64.422 -12.775 17.754 1.00 62.28 570 PRO A C 1
ATOM 4487 O O . PRO A 1 570 ? -63.837 -11.758 18.121 1.00 62.28 570 PRO A O 1
ATOM 4490 N N . ASN A 1 571 ? -63.819 -13.957 17.643 1.00 75.56 571 ASN A N 1
ATOM 4491 C CA . ASN A 1 571 ? -62.459 -14.262 18.039 1.00 75.56 571 ASN A CA 1
ATOM 4492 C C . ASN A 1 571 ? -61.454 -14.338 16.876 1.00 75.56 571 ASN A C 1
ATOM 4494 O O . ASN A 1 571 ? -60.278 -14.585 17.112 1.00 75.56 571 ASN A O 1
ATOM 4498 N N . LYS A 1 572 ? -61.855 -14.122 15.620 1.00 81.12 572 LYS A N 1
ATOM 4499 C CA . LYS A 1 572 ? -60.911 -14.130 14.498 1.00 81.12 572 LYS A CA 1
ATOM 4500 C C . LYS A 1 572 ? -60.287 -12.751 14.295 1.00 81.12 572 LYS A C 1
ATOM 4502 O O . LYS A 1 572 ? -60.988 -11.739 14.243 1.00 81.12 572 LYS A O 1
ATOM 4507 N N . ARG A 1 573 ? -58.959 -12.692 14.191 1.00 87.06 573 ARG A N 1
ATOM 4508 C CA . ARG A 1 573 ? -58.188 -11.453 14.003 1.00 87.06 573 ARG A CA 1
ATOM 4509 C C . ARG A 1 573 ? -57.249 -11.605 12.817 1.00 87.06 573 ARG A C 1
ATOM 4511 O O . ARG A 1 573 ? -56.725 -12.677 12.564 1.00 87.06 573 ARG A O 1
ATOM 4518 N N . ARG A 1 574 ? -57.043 -10.527 12.064 1.00 86.94 574 ARG A N 1
ATOM 4519 C CA . ARG A 1 574 ? -56.122 -10.497 10.917 1.00 86.94 574 ARG A CA 1
ATOM 4520 C C . ARG A 1 574 ? -55.081 -9.418 11.151 1.00 86.94 574 ARG A C 1
ATOM 4522 O O . ARG A 1 574 ? -55.462 -8.259 11.294 1.00 86.94 574 ARG A O 1
ATOM 4529 N N . ILE A 1 575 ? -53.812 -9.801 11.206 1.00 90.12 575 ILE A N 1
ATOM 4530 C CA . ILE A 1 575 ? -52.694 -8.924 11.567 1.00 90.12 575 ILE A CA 1
ATOM 4531 C C . ILE A 1 575 ? -51.732 -8.849 10.383 1.00 90.12 575 ILE A C 1
ATOM 4533 O O . ILE A 1 575 ? -51.298 -9.887 9.889 1.00 90.12 575 ILE A O 1
ATOM 4537 N N . ALA A 1 576 ? -51.396 -7.645 9.922 1.00 89.69 576 ALA A N 1
ATOM 4538 C CA . ALA A 1 576 ? -50.425 -7.454 8.844 1.00 89.69 576 ALA A CA 1
ATOM 4539 C C . ALA A 1 576 ? -49.057 -7.043 9.395 1.00 89.69 576 ALA A C 1
ATOM 4541 O O . ALA A 1 576 ? -48.953 -6.097 10.176 1.00 89.69 576 ALA A O 1
ATOM 4542 N N . VAL A 1 577 ? -48.002 -7.729 8.954 1.00 89.69 577 VAL A N 1
ATOM 4543 C CA . VAL A 1 577 ? -46.619 -7.441 9.350 1.00 89.69 577 VAL A CA 1
ATOM 4544 C C . VAL A 1 577 ? -45.901 -6.738 8.201 1.00 89.69 577 VAL A C 1
ATOM 4546 O O . VAL A 1 577 ? -45.728 -7.314 7.125 1.00 89.69 577 VAL A O 1
ATOM 4549 N N . LEU A 1 578 ? -45.482 -5.489 8.416 1.00 88.31 578 LEU A N 1
ATOM 4550 C CA . LEU A 1 578 ? -44.844 -4.631 7.410 1.00 88.31 578 LEU A CA 1
ATOM 4551 C C . LEU A 1 578 ? -43.490 -4.105 7.898 1.00 88.31 578 LEU A C 1
ATOM 4553 O O . LEU A 1 578 ? -43.186 -4.104 9.084 1.00 88.31 578 LEU A O 1
ATOM 4557 N N . GLY A 1 579 ? -42.644 -3.683 6.963 1.00 84.06 579 GLY A N 1
ATOM 4558 C CA . GLY A 1 579 ? -41.292 -3.193 7.242 1.00 84.06 579 GLY A CA 1
ATOM 4559 C C . GLY A 1 579 ? -40.518 -2.976 5.947 1.00 84.06 579 GLY A C 1
ATOM 4560 O O . GLY A 1 579 ? -40.996 -3.362 4.877 1.00 84.06 579 GLY A O 1
ATOM 4561 N N . SER A 1 580 ? -39.325 -2.392 6.023 1.00 80.38 580 SER A N 1
ATOM 4562 C CA . SER A 1 580 ? -38.572 -1.986 4.831 1.00 80.38 580 SER A CA 1
ATOM 4563 C C . SER A 1 580 ? -38.156 -3.153 3.915 1.00 80.38 580 SER A C 1
ATOM 4565 O O . SER A 1 580 ? -38.090 -4.325 4.322 1.00 80.38 580 SER A O 1
ATOM 4567 N N . ARG A 1 581 ? -37.905 -2.834 2.640 1.00 71.12 581 ARG A N 1
ATOM 4568 C CA . ARG A 1 581 ? -37.320 -3.732 1.638 1.00 71.12 581 ARG A CA 1
ATOM 4569 C C . ARG A 1 581 ? -35.804 -3.800 1.795 1.00 71.12 581 ARG A C 1
ATOM 4571 O O . ARG A 1 581 ? -35.143 -2.782 1.965 1.00 71.12 581 ARG A O 1
ATOM 4578 N N . SER A 1 582 ? -35.247 -4.999 1.672 1.00 56.91 582 SER A N 1
ATOM 4579 C CA . SER A 1 582 ? -33.802 -5.197 1.539 1.00 56.91 582 SER A CA 1
ATOM 4580 C C . SER A 1 582 ? -33.359 -4.810 0.129 1.00 56.91 582 SER A C 1
ATOM 4582 O O . SER A 1 582 ? -33.811 -5.422 -0.839 1.00 56.91 582 SER A O 1
ATOM 4584 N N . VAL A 1 583 ? -32.479 -3.817 -0.005 1.00 41.19 583 VAL A N 1
ATOM 4585 C CA . VAL A 1 583 ? -31.855 -3.473 -1.291 1.00 41.19 583 VAL A CA 1
ATOM 4586 C C . VAL A 1 583 ? -30.612 -4.347 -1.466 1.00 41.19 583 VAL A C 1
ATOM 4588 O O . VAL A 1 583 ? -29.549 -4.041 -0.941 1.00 41.19 583 VAL A O 1
ATOM 4591 N N . GLY A 1 584 ? -30.758 -5.469 -2.170 1.00 39.25 584 GLY A N 1
ATOM 4592 C CA . GLY A 1 584 ? -29.645 -6.315 -2.603 1.00 39.25 584 GLY A CA 1
ATOM 4593 C C . GLY A 1 584 ? -29.977 -6.951 -3.951 1.00 39.25 584 GLY A C 1
ATOM 4594 O O . GLY A 1 584 ? -30.900 -7.758 -4.040 1.00 39.25 584 GLY A O 1
ATOM 4595 N N . GLN A 1 585 ? -29.276 -6.555 -5.018 1.00 29.98 585 GLN A N 1
ATOM 4596 C CA . GLN A 1 585 ? -29.381 -7.222 -6.320 1.00 29.98 585 GLN A CA 1
ATOM 4597 C C . GLN A 1 585 ? -28.634 -8.563 -6.297 1.00 29.98 585 GLN A C 1
ATOM 4599 O O . GLN A 1 585 ? -27.571 -8.690 -5.697 1.00 29.98 585 GLN A O 1
ATOM 4604 N N . LEU A 1 586 ? -29.208 -9.562 -6.972 1.00 28.09 586 LEU A N 1
ATOM 4605 C CA . LEU A 1 586 ? -28.704 -10.935 -7.070 1.00 28.09 586 LEU A CA 1
ATOM 4606 C C . LEU A 1 586 ? -27.312 -11.010 -7.740 1.00 28.09 586 LEU A C 1
ATOM 4608 O O . LEU A 1 586 ? -27.191 -10.631 -8.909 1.00 28.09 586 LEU A O 1
ATOM 4612 N N . PRO A 1 587 ? -26.292 -11.606 -7.092 1.00 31.45 587 PRO A N 1
ATOM 4613 C CA . PRO A 1 587 ? -25.081 -12.060 -7.769 1.00 31.45 587 PRO A CA 1
ATOM 4614 C C . PRO A 1 587 ? -25.406 -13.253 -8.680 1.00 31.45 587 PRO A C 1
ATOM 4616 O O . PRO A 1 587 ? -26.073 -14.201 -8.267 1.00 31.45 587 PRO A O 1
ATOM 4619 N N . ARG A 1 588 ? -24.907 -13.256 -9.924 1.00 34.62 588 ARG A N 1
ATOM 4620 C CA . ARG A 1 588 ? -25.141 -14.353 -10.889 1.00 34.62 588 ARG A CA 1
ATOM 4621 C C . ARG A 1 588 ? -24.402 -15.662 -10.577 1.00 34.62 588 ARG A C 1
ATOM 4623 O O . ARG A 1 588 ? -24.607 -16.636 -11.293 1.00 34.62 588 ARG A O 1
ATOM 4630 N N . HIS A 1 589 ? -23.607 -15.738 -9.511 1.00 33.31 589 HIS A N 1
ATOM 4631 C CA . HIS A 1 589 ? -22.907 -16.965 -9.131 1.00 33.31 589 HIS A CA 1
ATOM 4632 C C . HIS A 1 589 ? -22.832 -17.092 -7.599 1.00 33.31 589 HIS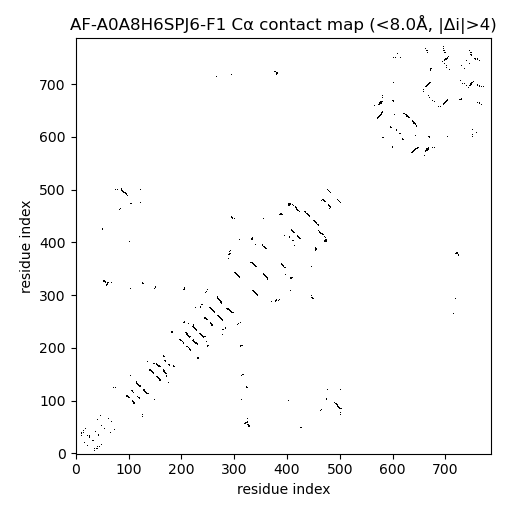 A C 1
ATOM 4634 O O . HIS A 1 589 ? -22.047 -16.380 -6.982 1.00 33.31 589 HIS A O 1
ATOM 4640 N N . SER A 1 590 ? -23.635 -18.013 -7.032 1.00 28.38 590 SER A N 1
ATOM 4641 C CA . SER A 1 590 ? -23.662 -18.558 -5.642 1.00 28.38 590 SER A CA 1
ATOM 4642 C C . SER A 1 590 ? -24.977 -18.284 -4.873 1.00 28.38 590 SER A C 1
ATOM 4644 O O . SER A 1 590 ? -25.042 -17.338 -4.093 1.00 28.38 590 SER A O 1
ATOM 4646 N N . PRO A 1 591 ? -26.043 -19.102 -5.040 1.00 28.84 591 PRO A N 1
ATOM 4647 C CA . PRO A 1 591 ? -27.399 -18.742 -4.594 1.00 28.84 591 PRO A CA 1
ATOM 4648 C C . PRO A 1 591 ? -27.746 -19.012 -3.115 1.00 28.84 591 PRO A C 1
ATOM 4650 O O . PRO A 1 591 ? -28.835 -18.633 -2.698 1.00 28.84 591 PRO A O 1
ATOM 4653 N N . ALA A 1 592 ? -26.904 -19.691 -2.323 1.00 29.33 592 ALA A N 1
ATOM 4654 C CA . ALA A 1 592 ? -27.375 -20.322 -1.077 1.00 29.33 592 ALA A CA 1
ATOM 4655 C C . ALA A 1 592 ? -26.999 -19.618 0.246 1.00 29.33 592 ALA A C 1
ATOM 4657 O O . ALA A 1 592 ? -27.697 -19.822 1.233 1.00 29.33 592 ALA A O 1
ATOM 4658 N N . LEU A 1 593 ? -25.950 -18.784 0.298 1.00 27.94 593 LEU A N 1
ATOM 4659 C CA . LEU A 1 593 ? -25.465 -18.209 1.572 1.00 27.94 593 LEU A CA 1
ATOM 4660 C C . LEU A 1 593 ? -25.788 -16.712 1.758 1.00 27.94 593 LEU A C 1
ATOM 4662 O O . LEU A 1 593 ? -25.844 -16.225 2.882 1.00 27.94 593 LEU A O 1
ATOM 4666 N N . ALA A 1 594 ? -26.049 -15.979 0.670 1.00 30.19 594 ALA A N 1
ATOM 4667 C CA . ALA A 1 594 ? -26.146 -14.514 0.678 1.00 30.19 594 ALA A CA 1
ATOM 4668 C C . ALA A 1 594 ? -27.548 -13.946 0.977 1.00 30.19 594 ALA A C 1
ATOM 4670 O O . ALA A 1 594 ? -27.705 -12.735 1.082 1.00 30.19 594 ALA A O 1
ATOM 4671 N N . LEU A 1 595 ? -28.591 -14.771 1.097 1.00 32.19 595 LEU A N 1
ATOM 4672 C CA . LEU A 1 595 ? -29.965 -14.257 1.207 1.00 32.19 595 LEU A CA 1
ATOM 4673 C C . LEU A 1 595 ? -30.445 -14.094 2.662 1.00 32.19 595 LEU A C 1
ATOM 4675 O O . LEU A 1 595 ? -31.311 -13.262 2.908 1.00 32.19 595 LEU A O 1
ATOM 4679 N N . ALA A 1 596 ? -29.822 -14.776 3.633 1.00 34.50 596 ALA A N 1
ATOM 4680 C CA . ALA A 1 596 ? -30.197 -14.839 5.058 1.00 34.50 596 ALA A CA 1
ATOM 4681 C C . ALA A 1 596 ? -30.222 -13.502 5.836 1.00 34.50 596 ALA A C 1
ATOM 4683 O O . ALA A 1 596 ? -31.048 -13.312 6.729 1.00 34.50 596 ALA A O 1
ATOM 4684 N N . TYR A 1 597 ? -29.327 -12.559 5.527 1.00 37.12 597 TYR A N 1
ATOM 4685 C CA . TYR A 1 597 ? -28.947 -11.521 6.500 1.00 37.12 597 TYR A CA 1
ATOM 4686 C C . TYR A 1 597 ? -29.610 -10.144 6.325 1.00 37.12 597 TYR A C 1
ATOM 4688 O O . TYR A 1 597 ? -29.597 -9.329 7.252 1.00 37.12 597 TYR A O 1
ATOM 4696 N N . PHE A 1 598 ? -30.246 -9.869 5.184 1.00 46.59 598 PHE A N 1
ATOM 4697 C CA . PHE A 1 598 ? -30.503 -8.487 4.753 1.00 46.59 598 PHE A CA 1
ATOM 4698 C C . PHE A 1 598 ? -31.894 -7.914 5.091 1.00 46.59 598 PHE A C 1
ATOM 4700 O O . PHE A 1 598 ? -32.148 -6.743 4.809 1.00 46.59 598 PHE A O 1
ATOM 4707 N N . GLY A 1 599 ? -32.811 -8.687 5.688 1.00 59.94 599 GLY A N 1
ATOM 4708 C CA . GLY A 1 599 ? -34.183 -8.244 6.005 1.00 59.94 599 GLY A CA 1
ATOM 4709 C C . GLY A 1 599 ? -34.382 -7.684 7.421 1.00 59.94 599 GLY A C 1
ATOM 4710 O O . GLY A 1 599 ? -33.627 -8.040 8.323 1.00 59.94 599 GLY A O 1
ATOM 4711 N N . PRO A 1 600 ? -35.442 -6.893 7.675 1.00 65.94 600 PRO A N 1
ATOM 4712 C CA . PRO A 1 600 ? -35.837 -6.470 9.024 1.00 65.94 600 PRO A CA 1
ATOM 4713 C C . PRO A 1 600 ? -36.434 -7.609 9.877 1.00 65.94 600 PRO A C 1
ATOM 4715 O O . PRO A 1 600 ? -36.985 -7.346 10.926 1.00 65.94 600 PRO A O 1
ATOM 4718 N N . GLY A 1 601 ? -36.374 -8.876 9.447 1.00 76.94 601 GLY A N 1
ATOM 4719 C CA . GLY A 1 601 ? -36.757 -10.025 10.284 1.00 76.94 601 GLY A CA 1
ATOM 4720 C C . GLY A 1 601 ? -38.256 -10.344 10.385 1.00 76.94 601 GLY A C 1
ATOM 4721 O O . GLY A 1 601 ? -38.625 -11.135 11.245 1.00 76.94 601 GLY A O 1
ATOM 4722 N N . LYS A 1 602 ? -39.112 -9.787 9.511 1.00 87.88 602 LYS A N 1
ATOM 4723 C CA . LYS A 1 602 ? -40.577 -10.026 9.487 1.00 87.88 602 LYS A CA 1
ATOM 4724 C C . LYS A 1 602 ? -40.945 -11.513 9.479 1.00 87.88 602 LYS A C 1
ATOM 4726 O O . LYS A 1 602 ? -41.581 -11.998 10.407 1.00 87.88 602 LYS A O 1
ATOM 4731 N N . SER A 1 603 ? -40.482 -12.244 8.469 1.00 86.38 603 SER A N 1
ATOM 4732 C CA . SER A 1 603 ? -40.793 -13.665 8.295 1.00 86.38 603 SER A CA 1
ATOM 4733 C C . SER A 1 603 ? -40.242 -14.507 9.438 1.00 86.38 603 SER A C 1
ATOM 4735 O O . SER A 1 603 ? -40.952 -15.347 9.972 1.00 86.38 603 SER A O 1
ATOM 4737 N N . SER A 1 604 ? -39.013 -14.230 9.886 1.00 87.88 604 SER A N 1
ATOM 4738 C CA . SER A 1 604 ? -38.410 -14.918 11.033 1.00 87.88 604 SER A CA 1
ATOM 4739 C C . SER A 1 604 ? -39.214 -14.707 12.317 1.00 87.88 604 SER A C 1
ATOM 4741 O O . SER A 1 604 ? -39.393 -15.649 13.077 1.00 87.88 604 SER A O 1
ATOM 4743 N N . LEU A 1 605 ? -39.740 -13.499 12.546 1.00 88.38 605 LEU A N 1
ATOM 4744 C CA . LEU A 1 605 ? -40.600 -13.201 13.692 1.00 88.38 605 LEU A CA 1
ATOM 4745 C C . LEU A 1 605 ? -41.922 -13.982 13.630 1.00 88.38 605 LEU A C 1
ATOM 4747 O O . LEU A 1 605 ? -42.360 -14.531 14.639 1.00 88.38 605 LEU A O 1
ATOM 4751 N N . ILE A 1 606 ? -42.539 -14.064 12.449 1.00 89.00 606 ILE A N 1
ATOM 4752 C CA . ILE A 1 606 ? -43.815 -14.767 12.246 1.00 89.00 606 ILE A CA 1
ATOM 4753 C C . ILE A 1 606 ? -43.641 -16.282 12.355 1.00 89.00 606 ILE A C 1
ATOM 4755 O O . ILE A 1 606 ? -44.451 -16.935 13.010 1.00 89.00 606 ILE A O 1
ATOM 4759 N N . ILE A 1 607 ? -42.592 -16.842 11.747 1.00 88.81 607 ILE A N 1
ATOM 4760 C CA . ILE A 1 607 ? -42.281 -18.275 11.808 1.00 88.81 607 ILE A CA 1
ATOM 4761 C C . ILE A 1 607 ? -41.948 -18.664 13.250 1.00 88.81 607 ILE A C 1
ATOM 4763 O O . ILE A 1 607 ? -42.545 -19.605 13.769 1.00 88.81 607 ILE A O 1
ATOM 4767 N N . GLN A 1 608 ? -41.113 -17.882 13.943 1.00 91.00 608 GLN A N 1
ATOM 4768 C CA . GLN A 1 608 ? -40.825 -18.117 15.356 1.00 91.00 608 GLN A CA 1
ATOM 4769 C C . GLN A 1 608 ? -42.104 -18.063 16.198 1.00 91.00 608 GLN A C 1
ATOM 4771 O O . GLN A 1 608 ? -42.303 -18.893 17.080 1.00 91.00 608 GLN A O 1
ATOM 4776 N N . PHE A 1 609 ? -43.017 -17.132 15.914 1.00 91.06 609 PHE A N 1
ATOM 4777 C CA . PHE A 1 609 ? -44.289 -17.085 16.620 1.00 91.06 609 PHE A CA 1
ATOM 4778 C C . PHE A 1 609 ? -45.177 -18.294 16.302 1.00 91.06 609 PHE A C 1
ATOM 4780 O O . PHE A 1 609 ? -45.688 -18.918 17.225 1.00 91.06 609 PHE A O 1
ATOM 4787 N N . CYS A 1 610 ? -45.394 -18.640 15.035 1.00 88.94 610 CYS A N 1
ATOM 4788 C CA . CYS A 1 610 ? -46.371 -19.659 14.637 1.00 88.94 610 CYS A CA 1
ATOM 4789 C C . CYS A 1 610 ? -45.872 -21.091 14.836 1.00 88.94 610 CYS A C 1
ATOM 4791 O O . CYS A 1 610 ? -46.655 -21.962 15.202 1.00 88.94 610 CYS A O 1
ATOM 4793 N N . GLN A 1 611 ? -44.586 -21.324 14.589 1.00 87.38 611 GLN A N 1
ATOM 4794 C CA . GLN A 1 611 ? -43.977 -22.652 14.501 1.00 87.38 611 GLN A CA 1
ATOM 4795 C C . GLN A 1 611 ? -42.932 -22.895 15.597 1.00 87.38 611 GLN A C 1
ATOM 4797 O O . GLN A 1 611 ? -42.475 -24.022 15.749 1.00 87.38 611 GLN A O 1
ATOM 4802 N N . ASN A 1 612 ? -42.593 -21.874 16.400 1.00 86.19 612 ASN A N 1
ATOM 4803 C CA . ASN A 1 612 ? -41.556 -21.943 17.435 1.00 86.19 612 ASN A CA 1
ATOM 4804 C C . ASN A 1 612 ? -40.196 -22.419 16.887 1.00 86.19 612 ASN A C 1
ATOM 4806 O O . ASN A 1 612 ? -39.447 -23.113 17.573 1.00 86.19 612 ASN A O 1
ATOM 4810 N N . GLU A 1 613 ? -39.902 -22.034 15.644 1.00 82.38 613 GLU A N 1
ATOM 4811 C CA . GLU A 1 613 ? -38.702 -22.401 14.898 1.00 82.38 613 GLU A CA 1
ATOM 4812 C C . GLU A 1 613 ? -38.041 -21.153 14.301 1.00 82.38 613 GLU A C 1
ATOM 4814 O O . GLU A 1 613 ? -38.717 -20.243 13.813 1.00 82.38 613 GLU A O 1
ATOM 4819 N N . PHE A 1 614 ? -36.707 -21.141 14.298 1.00 80.38 614 PHE A N 1
ATOM 4820 C CA . PHE A 1 614 ? -35.905 -20.121 13.638 1.00 80.38 614 PHE A CA 1
ATOM 4821 C C . PHE A 1 614 ? -35.082 -20.767 12.523 1.00 80.38 614 PHE A C 1
ATOM 4823 O O . PHE A 1 614 ? -34.270 -21.655 12.776 1.00 80.38 614 PHE A O 1
ATOM 4830 N N . VAL A 1 615 ? -35.281 -20.299 11.291 1.00 73.62 615 VAL A N 1
ATOM 4831 C CA . VAL A 1 615 ? -34.580 -20.798 10.103 1.00 73.62 615 VAL A CA 1
ATOM 4832 C C . VAL A 1 615 ? -33.550 -19.762 9.654 1.00 73.62 615 VAL A C 1
ATOM 4834 O O . VAL A 1 615 ? -33.914 -18.640 9.300 1.00 73.62 615 VAL A O 1
ATOM 4837 N N . ASP A 1 616 ? -32.270 -20.149 9.646 1.00 55.31 616 ASP A N 1
ATOM 4838 C CA . ASP A 1 616 ? -31.154 -19.274 9.252 1.00 55.31 616 ASP A CA 1
ATOM 4839 C C . ASP A 1 616 ? -31.160 -18.929 7.750 1.00 55.31 616 ASP A C 1
ATOM 4841 O O . ASP A 1 616 ? -30.678 -17.872 7.353 1.00 55.31 616 ASP A O 1
ATOM 4845 N N . SER A 1 617 ? -31.712 -19.784 6.883 1.00 52.03 617 SER A N 1
ATOM 4846 C CA . SER A 1 617 ? -31.811 -19.515 5.443 1.00 52.03 617 SER A CA 1
ATOM 4847 C C . SER A 1 617 ? -33.039 -18.661 5.105 1.00 52.03 617 SER A C 1
ATOM 4849 O O . SER A 1 617 ? -34.170 -19.099 5.311 1.00 52.03 617 SER A O 1
ATOM 4851 N N . TYR A 1 618 ? -32.835 -17.478 4.519 1.00 55.84 618 TYR A N 1
ATOM 4852 C CA . TYR A 1 618 ? -33.928 -16.597 4.088 1.00 55.84 618 TYR A CA 1
ATOM 4853 C C . TYR A 1 618 ? -34.221 -16.737 2.593 1.00 55.84 618 TYR A C 1
ATOM 4855 O O . TYR A 1 618 ? -33.325 -16.625 1.754 1.00 55.84 618 TYR A O 1
ATOM 4863 N N . TYR A 1 619 ? -35.503 -16.885 2.267 1.00 55.97 619 TYR A N 1
ATOM 4864 C CA . TYR A 1 619 ? -36.038 -16.684 0.924 1.00 55.97 619 TYR A CA 1
ATOM 4865 C C . TYR A 1 619 ? -36.832 -15.371 0.904 1.00 55.97 619 TYR A C 1
ATOM 4867 O O . TYR A 1 619 ? -37.646 -15.159 1.802 1.00 55.97 619 TYR A O 1
ATOM 4875 N N . PRO A 1 620 ? -36.638 -14.485 -0.091 1.00 58.09 620 PRO A N 1
ATOM 4876 C CA . PRO A 1 620 ? -37.414 -13.253 -0.196 1.00 58.09 620 PRO A CA 1
ATOM 4877 C C . PRO A 1 620 ? -38.926 -13.515 -0.228 1.00 58.09 620 PRO A C 1
ATOM 4879 O O . PRO A 1 620 ? -39.429 -14.153 -1.155 1.00 58.09 620 PRO A O 1
ATOM 4882 N N . THR A 1 621 ? -39.655 -12.995 0.763 1.00 62.72 621 THR A N 1
ATOM 4883 C CA . THR A 1 621 ? -41.115 -13.129 0.830 1.00 62.72 621 THR A CA 1
ATOM 4884 C C . THR A 1 621 ? -41.788 -12.331 -0.277 1.00 62.72 621 THR A C 1
ATOM 4886 O O . THR A 1 621 ? -41.540 -11.135 -0.439 1.00 62.72 621 THR A O 1
ATOM 4889 N N . ILE A 1 622 ? -42.676 -13.001 -1.009 1.00 69.69 622 ILE A N 1
ATOM 4890 C CA . ILE A 1 622 ? -43.604 -12.369 -1.949 1.00 69.69 622 ILE A CA 1
ATOM 4891 C C . ILE A 1 622 ? -44.870 -11.958 -1.178 1.00 69.69 622 ILE A C 1
ATOM 4893 O O . ILE A 1 622 ? -45.132 -10.770 -1.030 1.00 69.69 622 ILE A O 1
ATOM 4897 N N . GLU A 1 623 ? -45.604 -12.925 -0.624 1.00 75.81 623 GLU A N 1
ATOM 4898 C CA . GLU A 1 623 ? -46.732 -12.733 0.304 1.00 75.81 623 GLU A CA 1
ATOM 4899 C C . GLU A 1 623 ? -47.075 -14.108 0.906 1.00 75.81 623 GLU A C 1
ATOM 4901 O O . GLU A 1 623 ? -47.108 -15.097 0.169 1.00 75.81 623 GLU A O 1
ATOM 4906 N N . SER A 1 624 ? -47.307 -14.213 2.217 1.00 81.31 624 SER A N 1
ATOM 4907 C CA . SER A 1 624 ? -47.789 -15.462 2.834 1.00 81.31 624 SER A CA 1
ATOM 4908 C C . SER A 1 624 ? -48.693 -15.191 4.038 1.00 81.31 624 SER A C 1
ATOM 4910 O O . SER A 1 624 ? -48.657 -14.113 4.623 1.00 81.31 624 SER A O 1
ATOM 4912 N N . THR A 1 625 ? -49.564 -16.139 4.389 1.00 85.94 625 THR A N 1
ATOM 4913 C CA . THR A 1 625 ? -50.482 -16.010 5.532 1.00 85.94 625 THR A CA 1
ATOM 4914 C C . THR A 1 625 ? -50.357 -17.228 6.433 1.00 85.94 625 THR A C 1
ATOM 4916 O O . THR A 1 625 ? -50.455 -18.359 5.963 1.00 85.94 625 THR A O 1
ATOM 4919 N N . PHE A 1 626 ? -50.166 -16.986 7.725 1.00 87.75 626 PHE A N 1
ATOM 4920 C CA . PHE A 1 626 ? -50.031 -18.002 8.762 1.00 87.75 626 PHE A CA 1
ATOM 4921 C C . PHE A 1 626 ? -51.242 -17.943 9.689 1.00 87.75 626 PHE A C 1
ATOM 4923 O O . PHE A 1 626 ? -51.646 -16.859 10.099 1.00 87.75 626 PHE A O 1
ATOM 4930 N N . ALA A 1 627 ? -51.819 -19.093 10.026 1.00 88.31 627 ALA A N 1
ATOM 4931 C CA . ALA A 1 627 ? -52.899 -19.180 11.003 1.00 88.31 627 ALA A CA 1
ATOM 4932 C C . ALA A 1 627 ? -52.336 -19.657 12.346 1.00 88.31 627 ALA A C 1
ATOM 4934 O O . ALA A 1 627 ? -51.620 -20.661 12.388 1.00 88.31 627 ALA A O 1
ATOM 4935 N N . LYS A 1 628 ? -52.662 -18.960 13.437 1.00 89.31 628 LYS A N 1
ATOM 4936 C CA . LYS A 1 628 ? -52.310 -19.383 14.795 1.00 89.31 628 LYS A CA 1
ATOM 4937 C C . LYS A 1 628 ? -53.418 -19.029 15.778 1.00 89.31 628 LYS A C 1
ATOM 4939 O O . LYS A 1 628 ? -53.849 -17.880 15.828 1.00 89.31 628 LYS A O 1
ATOM 4944 N N . THR A 1 629 ? -53.812 -19.992 16.599 1.00 89.69 629 THR A N 1
ATOM 4945 C CA . THR A 1 629 ? -54.734 -19.760 17.710 1.00 89.69 629 THR A CA 1
ATOM 4946 C C . THR A 1 629 ? -53.960 -19.275 18.944 1.00 89.69 629 THR A C 1
ATOM 4948 O O . THR A 1 629 ? -52.931 -19.851 19.308 1.00 89.69 629 THR A O 1
ATOM 4951 N N . VAL A 1 630 ? -54.404 -18.174 19.554 1.00 88.06 630 VAL A N 1
ATOM 4952 C CA . VAL A 1 630 ? -53.722 -17.471 20.653 1.00 88.06 630 VAL A CA 1
ATOM 4953 C C . VAL A 1 630 ? -54.687 -17.282 21.820 1.00 88.06 630 VAL A C 1
ATOM 4955 O O . VAL A 1 630 ? -55.735 -16.662 21.668 1.00 88.06 630 VAL A O 1
ATOM 4958 N N . ASN A 1 631 ? -54.311 -17.767 23.003 1.00 87.31 631 ASN A N 1
ATOM 4959 C CA . ASN A 1 631 ? -55.064 -17.530 24.233 1.00 87.31 631 ASN A CA 1
ATOM 4960 C C . ASN A 1 631 ? -54.634 -16.203 24.861 1.00 87.31 631 ASN A C 1
ATOM 4962 O O . ASN A 1 631 ? -53.528 -16.102 25.385 1.00 87.31 631 ASN A O 1
ATOM 4966 N N . PHE A 1 632 ? -55.510 -15.199 24.841 1.00 86.44 632 PHE A N 1
ATOM 4967 C CA . PHE A 1 632 ? -55.247 -13.866 25.384 1.00 86.44 632 PHE A CA 1
ATOM 4968 C C . PHE A 1 632 ? -56.406 -13.411 26.282 1.00 86.44 632 PHE A C 1
ATOM 4970 O O . PHE A 1 632 ? -57.565 -13.426 25.872 1.00 86.44 632 PHE A O 1
ATOM 4977 N N . LYS A 1 633 ? -56.110 -13.017 27.532 1.00 84.88 633 LYS A N 1
ATOM 4978 C CA . LYS A 1 633 ? -57.105 -12.589 28.545 1.00 84.88 633 LYS A CA 1
ATOM 4979 C C . LYS A 1 633 ? -58.297 -13.563 28.702 1.00 84.88 633 LYS A C 1
ATOM 4981 O O . LYS A 1 633 ? -59.437 -13.131 28.832 1.00 84.88 633 LYS A O 1
ATOM 4986 N N . ASN A 1 634 ? -58.018 -14.873 28.720 1.00 81.06 634 ASN A N 1
ATOM 4987 C CA . ASN A 1 634 ? -58.991 -15.981 28.798 1.00 81.06 634 ASN A CA 1
ATOM 4988 C C . ASN A 1 634 ? -59.930 -16.145 27.587 1.00 81.06 634 ASN A C 1
ATOM 4990 O O . ASN A 1 634 ? -60.869 -16.934 27.664 1.00 81.06 634 ASN A O 1
ATOM 4994 N N . ASN A 1 635 ? -59.655 -15.461 26.474 1.00 82.06 635 ASN A N 1
ATOM 4995 C CA . ASN A 1 635 ? -60.326 -15.679 25.197 1.00 82.06 635 ASN A CA 1
ATOM 4996 C C . ASN A 1 635 ? -59.355 -16.324 24.202 1.00 82.06 635 ASN A C 1
ATOM 4998 O O . ASN A 1 635 ? -58.182 -15.955 24.128 1.00 82.06 635 ASN A O 1
ATOM 5002 N N . GLU A 1 636 ? -59.857 -17.283 23.434 1.00 85.12 636 GLU A N 1
ATOM 5003 C CA . GLU A 1 636 ? -59.110 -17.967 22.382 1.00 85.12 636 GLU A CA 1
ATOM 5004 C C . GLU A 1 636 ? -59.349 -17.246 21.052 1.00 85.12 636 GLU A C 1
ATOM 5006 O O . GLU A 1 636 ? -60.492 -17.198 20.599 1.00 85.12 636 GLU A O 1
ATOM 5011 N N . TYR A 1 637 ? -58.303 -16.659 20.460 1.00 87.00 637 TYR A N 1
ATOM 5012 C CA . TYR A 1 637 ? -58.359 -15.912 19.200 1.00 87.00 637 TYR A CA 1
ATOM 5013 C C . TYR A 1 637 ? -57.728 -16.687 18.045 1.00 87.00 637 TYR A C 1
ATOM 5015 O O . TYR A 1 637 ? -56.589 -17.130 18.155 1.00 87.00 637 TYR A O 1
ATOM 5023 N N . ASP A 1 638 ? -58.411 -16.757 16.904 1.00 88.38 638 ASP A N 1
ATOM 5024 C CA . ASP A 1 638 ? -57.860 -17.306 15.663 1.00 88.38 638 ASP A CA 1
ATOM 5025 C C . ASP A 1 638 ? -57.217 -16.187 14.837 1.00 88.38 638 ASP A C 1
ATOM 5027 O O . ASP A 1 638 ? -57.906 -15.376 14.211 1.00 88.38 638 ASP A O 1
ATOM 5031 N N . CYS A 1 639 ? -55.888 -16.121 14.830 1.00 89.44 639 CYS A N 1
ATOM 5032 C CA . CYS A 1 639 ? -55.141 -15.060 14.161 1.00 89.44 639 CYS A CA 1
ATOM 5033 C C . CYS A 1 639 ? -54.661 -15.486 12.764 1.00 89.44 639 CYS A C 1
ATOM 5035 O O . CYS A 1 639 ? -53.859 -16.409 12.640 1.00 89.44 639 CYS A O 1
ATOM 5037 N N . ASP A 1 640 ? -55.084 -14.759 11.725 1.00 90.00 640 ASP A N 1
ATOM 5038 C CA . ASP A 1 640 ? -54.496 -14.775 10.379 1.00 90.00 640 ASP A CA 1
ATOM 5039 C C . ASP A 1 640 ? -53.366 -13.721 10.322 1.00 90.00 640 ASP A C 1
ATOM 5041 O O . ASP A 1 640 ? -53.631 -12.517 10.248 1.00 90.00 640 ASP A O 1
ATOM 5045 N N . ILE A 1 641 ? -52.105 -14.145 10.350 1.00 90.56 641 ILE A N 1
ATOM 5046 C CA . ILE A 1 641 ? -50.924 -13.272 10.304 1.00 90.56 641 ILE A CA 1
ATOM 5047 C C . ILE A 1 641 ? -50.392 -13.208 8.874 1.00 90.56 641 ILE A C 1
ATOM 5049 O O . ILE A 1 641 ? -49.979 -14.222 8.312 1.00 90.56 641 ILE A O 1
ATOM 5053 N N . ILE A 1 642 ? -50.395 -12.017 8.282 1.00 88.31 642 ILE A N 1
ATOM 5054 C CA . ILE A 1 642 ? -49.968 -11.772 6.903 1.00 88.31 642 ILE A CA 1
ATOM 5055 C C . ILE A 1 642 ? -48.515 -11.298 6.904 1.00 88.31 642 ILE A C 1
ATOM 5057 O O . ILE A 1 642 ? -48.212 -10.207 7.392 1.00 88.31 642 ILE A O 1
ATOM 5061 N N . ASP A 1 643 ? -47.632 -12.103 6.316 1.00 86.31 643 ASP A N 1
ATOM 5062 C CA . ASP A 1 643 ? -46.257 -11.724 6.008 1.00 86.31 643 ASP A CA 1
ATOM 5063 C C . ASP A 1 643 ? -46.205 -11.034 4.643 1.00 86.31 643 ASP A C 1
ATOM 5065 O O . ASP A 1 643 ? -46.572 -11.616 3.616 1.00 86.31 643 ASP A O 1
ATOM 5069 N N . THR A 1 644 ? -45.745 -9.785 4.633 1.00 82.56 644 THR A N 1
ATOM 5070 C CA . THR A 1 644 ? -45.705 -8.952 3.429 1.00 82.56 644 THR A CA 1
ATOM 5071 C C . THR A 1 644 ? -44.278 -8.789 2.909 1.00 82.56 644 THR A C 1
ATOM 5073 O O . THR A 1 644 ? -43.308 -8.736 3.674 1.00 82.56 644 THR A O 1
ATOM 5076 N N . ALA A 1 645 ? -44.130 -8.651 1.587 1.00 78.19 645 ALA A N 1
ATOM 5077 C CA . ALA A 1 645 ? -42.875 -8.186 1.005 1.00 78.19 645 ALA A CA 1
ATOM 5078 C C . ALA A 1 645 ? -42.473 -6.821 1.595 1.00 78.19 645 ALA A C 1
ATOM 5080 O O . ALA A 1 645 ? -43.318 -5.972 1.894 1.00 78.19 645 ALA A O 1
ATOM 5081 N N . GLY A 1 646 ? -41.165 -6.600 1.757 1.00 71.25 646 GLY A N 1
ATOM 5082 C CA . GLY A 1 646 ? -40.659 -5.336 2.290 1.00 71.25 646 GLY A CA 1
ATOM 5083 C C . GLY A 1 646 ? -41.025 -4.135 1.410 1.00 71.25 646 GLY A C 1
ATOM 5084 O O . GLY A 1 646 ? -40.999 -4.237 0.184 1.00 71.25 646 GLY A O 1
ATOM 5085 N N . GLN A 1 647 ? -41.349 -3.013 2.047 1.00 71.19 647 GLN A N 1
ATOM 5086 C CA . GLN A 1 647 ? -41.784 -1.771 1.404 1.00 71.19 647 GLN A CA 1
ATOM 5087 C C . GLN A 1 647 ? -40.595 -0.824 1.186 1.00 71.19 647 GLN A C 1
ATOM 5089 O O . GLN A 1 647 ? -39.708 -0.737 2.034 1.00 71.19 647 GLN A O 1
ATOM 5094 N N . ASP A 1 648 ? -40.576 -0.098 0.071 1.00 70.38 648 ASP A N 1
ATOM 5095 C CA . ASP A 1 648 ? -39.662 1.027 -0.167 1.00 70.38 648 ASP A CA 1
ATOM 5096 C C . ASP A 1 648 ? -40.434 2.363 -0.201 1.00 70.38 648 ASP A C 1
ATOM 5098 O O . ASP A 1 648 ? -41.669 2.402 -0.109 1.00 70.38 648 ASP A O 1
ATOM 5102 N N . GLU A 1 649 ? -39.709 3.481 -0.275 1.00 56.97 649 GLU A N 1
ATOM 5103 C CA . GLU A 1 649 ? -40.291 4.831 -0.229 1.00 56.97 649 GLU A CA 1
ATOM 5104 C C . GLU A 1 649 ? -41.315 5.062 -1.350 1.00 56.97 649 GLU A C 1
ATOM 5106 O O . GLU A 1 649 ? -42.340 5.709 -1.127 1.00 56.97 649 GLU A O 1
ATOM 5111 N N . PHE A 1 650 ? -41.117 4.437 -2.514 1.00 59.72 650 PHE A N 1
ATOM 5112 C CA . PHE A 1 650 ? -41.960 4.602 -3.702 1.00 59.72 650 PHE A CA 1
ATOM 5113 C C . PHE A 1 650 ? -43.035 3.513 -3.861 1.00 59.72 650 PHE A C 1
ATOM 5115 O O . PHE A 1 650 ? -43.913 3.635 -4.715 1.00 59.72 650 PHE A O 1
ATOM 5122 N N . SER A 1 651 ? -43.009 2.462 -3.036 1.00 69.69 651 SER A N 1
ATOM 5123 C CA . SER A 1 651 ? -43.988 1.372 -3.068 1.00 69.69 651 SER A CA 1
ATOM 5124 C C . SER A 1 651 ? -45.382 1.868 -2.680 1.00 69.69 651 SER A C 1
ATOM 5126 O O . SER A 1 651 ? -45.566 2.509 -1.638 1.00 69.69 651 SER A O 1
ATOM 5128 N N . LEU A 1 652 ? -46.376 1.542 -3.512 1.00 69.62 652 LEU A N 1
ATOM 5129 C CA . LEU A 1 652 ? -47.798 1.723 -3.218 1.00 69.62 652 LEU A CA 1
ATOM 5130 C C . LEU A 1 652 ? -48.259 0.634 -2.239 1.00 69.62 652 LEU A C 1
ATOM 5132 O O . LEU A 1 652 ? -47.968 -0.548 -2.437 1.00 69.62 652 LEU A O 1
ATOM 5136 N N . LEU A 1 653 ? -49.017 1.019 -1.208 1.00 73.50 653 LEU A N 1
ATOM 5137 C CA . LEU A 1 653 ? -49.629 0.065 -0.286 1.00 73.50 653 LEU A CA 1
ATOM 5138 C C . LEU A 1 653 ? -50.684 -0.757 -1.041 1.00 73.50 653 LEU A C 1
ATOM 5140 O O . LEU A 1 653 ? -51.622 -0.207 -1.619 1.00 73.50 653 LEU A O 1
ATOM 5144 N N . ASN A 1 654 ? -50.538 -2.082 -1.047 1.00 75.00 654 ASN A N 1
ATOM 5145 C CA . ASN A 1 654 ? -51.525 -2.962 -1.665 1.00 75.00 654 ASN A CA 1
ATOM 5146 C C . ASN A 1 654 ? -52.829 -2.926 -0.853 1.00 75.00 654 ASN A C 1
ATOM 5148 O O . ASN A 1 654 ? -52.810 -3.155 0.355 1.00 75.00 654 ASN A O 1
ATOM 5152 N N . SER A 1 655 ? -53.966 -2.710 -1.523 1.00 70.75 655 SER A N 1
ATOM 5153 C CA . SER A 1 655 ? -55.303 -2.696 -0.904 1.00 70.75 655 SER A CA 1
ATOM 5154 C C . SER A 1 655 ? -55.601 -3.921 -0.024 1.00 70.75 655 SER A C 1
ATOM 5156 O O . SER A 1 655 ? -56.305 -3.796 0.974 1.00 70.75 655 SER A O 1
ATOM 5158 N N . LYS A 1 656 ? -55.009 -5.087 -0.323 1.00 70.44 656 LYS A N 1
ATOM 5159 C CA . LYS A 1 656 ? -55.131 -6.314 0.488 1.00 70.44 656 LYS A CA 1
ATOM 5160 C C . LYS A 1 656 ? -54.471 -6.233 1.870 1.00 70.44 656 LYS A C 1
ATOM 5162 O O . LYS A 1 656 ? -54.879 -6.959 2.768 1.00 70.44 656 LYS A O 1
ATOM 5167 N N . HIS A 1 657 ? -53.469 -5.370 2.042 1.00 76.25 657 HIS A N 1
ATOM 5168 C CA . HIS A 1 657 ? -52.792 -5.145 3.325 1.00 76.25 657 HIS A CA 1
ATOM 5169 C C . HIS A 1 657 ? -53.485 -4.076 4.175 1.00 76.25 657 HIS A C 1
ATOM 5171 O O . HIS A 1 657 ? -53.036 -3.817 5.283 1.00 76.25 657 HIS A O 1
ATOM 5177 N N . ALA A 1 658 ? -54.552 -3.459 3.664 1.00 73.94 658 ALA A N 1
ATOM 5178 C CA . ALA A 1 658 ? -55.318 -2.441 4.373 1.00 73.94 658 ALA A CA 1
ATOM 5179 C C . ALA A 1 658 ? -56.781 -2.855 4.598 1.00 73.94 658 ALA A C 1
ATOM 5181 O O . ALA A 1 658 ? -57.343 -2.623 5.665 1.00 73.94 658 ALA A O 1
ATOM 5182 N N . ILE A 1 659 ? -57.408 -3.510 3.616 1.00 76.12 659 ILE A N 1
ATOM 5183 C CA . ILE A 1 659 ? -58.808 -3.941 3.699 1.00 76.12 659 ILE A CA 1
ATOM 5184 C C . ILE A 1 659 ? -58.910 -5.241 4.510 1.00 76.12 659 ILE A C 1
ATOM 5186 O O . ILE A 1 659 ? -58.353 -6.274 4.137 1.00 76.12 659 ILE A O 1
ATOM 5190 N N . GLY A 1 660 ? -59.672 -5.201 5.606 1.00 76.19 660 GLY A N 1
ATOM 5191 C CA . GLY A 1 660 ? -59.931 -6.360 6.470 1.00 76.19 660 GLY A CA 1
ATOM 5192 C C . GLY A 1 660 ? -58.786 -6.720 7.425 1.00 76.19 660 GLY A C 1
ATOM 5193 O O . GLY A 1 660 ? -58.835 -7.781 8.046 1.00 76.19 660 GLY A O 1
ATOM 5194 N N . VAL A 1 661 ? -57.761 -5.869 7.539 1.00 84.62 661 VAL A N 1
ATOM 5195 C CA . VAL A 1 661 ? -56.700 -5.979 8.550 1.00 84.62 661 VAL A CA 1
ATOM 5196 C C . VAL A 1 661 ? -57.160 -5.283 9.830 1.00 84.62 661 VAL A C 1
ATOM 5198 O O . VAL A 1 661 ? -57.625 -4.149 9.793 1.00 84.62 661 VAL A O 1
ATOM 5201 N N . HIS A 1 662 ? -57.043 -5.978 10.960 1.00 89.12 662 HIS A N 1
ATOM 5202 C CA . HIS A 1 662 ? -57.495 -5.499 12.266 1.00 89.12 662 HIS A CA 1
ATOM 5203 C C . HIS A 1 662 ? -56.375 -4.789 13.034 1.00 89.12 662 HIS A C 1
ATOM 5205 O O . HIS A 1 662 ? -56.657 -3.850 13.769 1.00 89.12 662 HIS A O 1
ATOM 5211 N N . GLY A 1 663 ? -55.116 -5.197 12.841 1.00 89.31 663 GLY A N 1
ATOM 5212 C CA . GLY A 1 663 ? -53.956 -4.545 13.446 1.00 89.31 663 GLY A CA 1
ATOM 5213 C C . GLY A 1 663 ? -52.668 -4.742 12.655 1.00 89.31 663 GLY A C 1
ATOM 5214 O O . GLY A 1 663 ? -52.573 -5.618 11.791 1.00 89.31 663 GLY A O 1
ATOM 5215 N N . TYR A 1 664 ? -51.685 -3.899 12.951 1.00 92.81 664 TYR A N 1
ATOM 5216 C CA . TYR A 1 664 ? -50.425 -3.802 12.227 1.00 92.81 664 TYR A CA 1
ATOM 5217 C C . TYR A 1 664 ? -49.228 -4.046 13.145 1.00 92.81 664 TYR A C 1
ATOM 5219 O O . TYR A 1 664 ? -49.207 -3.626 14.301 1.00 92.81 664 TYR A O 1
ATOM 5227 N N . VAL A 1 665 ? -48.203 -4.693 12.603 1.00 95.19 665 VAL A N 1
ATOM 5228 C CA . VAL A 1 665 ? -46.897 -4.848 13.248 1.00 95.19 665 VAL A CA 1
ATOM 5229 C C . VAL A 1 665 ? -45.846 -4.268 12.309 1.00 95.19 665 VAL A C 1
ATOM 5231 O O . VAL A 1 665 ? -45.630 -4.795 11.216 1.00 95.19 665 VAL A O 1
ATOM 5234 N N . LEU A 1 666 ? -45.217 -3.165 12.713 1.00 93.81 666 LEU A N 1
ATOM 5235 C CA . LEU A 1 666 ? -44.215 -2.457 11.917 1.00 93.81 666 LEU A CA 1
ATOM 5236 C C . LEU A 1 666 ? -42.818 -2.812 12.418 1.00 93.81 666 LEU A C 1
ATOM 5238 O O . LEU A 1 666 ? -42.418 -2.402 13.503 1.00 93.81 666 LEU A O 1
ATOM 5242 N N . VAL A 1 667 ? -42.076 -3.587 11.631 1.00 93.38 667 VAL A N 1
ATOM 5243 C CA . VAL A 1 667 ? -40.802 -4.180 12.045 1.00 93.38 667 VAL A CA 1
ATOM 5244 C C . VAL A 1 667 ? -39.629 -3.466 11.383 1.00 93.38 667 VAL A C 1
ATOM 5246 O O . VAL A 1 667 ? -39.513 -3.447 10.153 1.00 93.38 667 VAL A O 1
ATOM 5249 N N . TYR A 1 668 ? -38.717 -2.955 12.207 1.00 91.88 668 TYR A N 1
ATOM 5250 C CA . TYR A 1 668 ? -37.386 -2.511 11.798 1.00 91.88 668 TYR A CA 1
ATOM 5251 C C . TYR A 1 668 ? -36.307 -3.361 12.475 1.00 91.88 668 TYR A C 1
ATOM 5253 O O . TYR A 1 668 ? -36.579 -4.134 13.392 1.00 91.88 668 TYR A O 1
ATOM 5261 N N . SER A 1 669 ? -35.067 -3.255 12.010 1.00 88.00 669 SER A N 1
ATOM 5262 C CA . SER A 1 669 ? -33.907 -3.897 12.634 1.00 88.00 669 SER A CA 1
ATOM 5263 C C . SER A 1 669 ? -33.160 -2.872 13.482 1.00 88.00 669 SER A C 1
ATOM 5265 O O . SER A 1 669 ? -32.766 -1.833 12.954 1.00 88.00 669 SER A O 1
ATOM 5267 N N . VAL A 1 670 ? -32.866 -3.175 14.752 1.00 85.62 670 VAL A N 1
ATOM 5268 C CA . VAL A 1 670 ? -32.108 -2.257 15.637 1.00 85.62 670 VAL A CA 1
ATOM 5269 C C . VAL A 1 670 ? -30.697 -1.945 15.113 1.00 85.62 670 VAL A C 1
ATOM 5271 O O . VAL A 1 670 ? -30.095 -0.936 15.471 1.00 85.62 670 VAL A O 1
ATOM 5274 N N . ASN A 1 671 ? -30.179 -2.789 14.218 1.00 80.06 671 ASN A N 1
ATOM 5275 C CA . ASN A 1 671 ? -28.888 -2.631 13.541 1.00 80.06 671 ASN A CA 1
ATOM 5276 C C . ASN A 1 671 ? -28.977 -1.910 12.174 1.00 80.06 671 ASN A C 1
ATOM 5278 O O . ASN A 1 671 ? -28.033 -1.979 11.391 1.00 80.06 671 ASN A O 1
ATOM 5282 N N . SER A 1 672 ? -30.118 -1.299 11.823 1.00 81.44 672 SER A N 1
ATOM 5283 C CA . SER A 1 672 ? -30.290 -0.564 10.560 1.00 81.44 672 SER A CA 1
ATOM 5284 C C . SER A 1 672 ? -31.152 0.685 10.751 1.00 81.44 672 SER A C 1
ATOM 5286 O O . SER A 1 672 ? -32.383 0.603 10.751 1.00 81.44 672 SER A O 1
ATOM 5288 N N . ARG A 1 673 ? -30.499 1.850 10.833 1.00 83.88 673 ARG A N 1
ATOM 5289 C CA . ARG A 1 673 ? -31.136 3.176 10.905 1.00 83.88 673 ARG A CA 1
ATOM 5290 C C . ARG A 1 673 ? -32.096 3.419 9.736 1.00 83.88 673 ARG A C 1
ATOM 5292 O O . ARG A 1 673 ? -33.245 3.776 9.966 1.00 83.88 673 ARG A O 1
ATOM 5299 N N . ASN A 1 674 ? -31.698 3.077 8.510 1.00 81.44 674 ASN A N 1
ATOM 5300 C CA . ASN A 1 674 ? -32.571 3.212 7.335 1.00 81.44 674 ASN A CA 1
ATOM 5301 C C . ASN A 1 674 ? -33.874 2.404 7.481 1.00 81.44 674 ASN A C 1
ATOM 5303 O O . ASN A 1 674 ? -34.940 2.849 7.066 1.00 81.44 674 ASN A O 1
ATOM 5307 N N . SER A 1 675 ? -33.821 1.207 8.086 1.00 83.88 675 SER A N 1
ATOM 5308 C CA . SER A 1 675 ? -35.038 0.419 8.326 1.00 83.88 675 SER A CA 1
ATOM 5309 C C . SER A 1 675 ? -35.973 1.063 9.352 1.00 83.88 675 SER A C 1
ATOM 5311 O O . SER A 1 675 ? -37.180 0.867 9.254 1.00 83.88 675 SER A O 1
ATOM 5313 N N . PHE A 1 676 ? -35.424 1.831 10.298 1.00 90.25 676 PHE A N 1
ATOM 5314 C CA . PHE A 1 676 ? -36.176 2.575 11.306 1.00 90.25 676 PHE A CA 1
ATOM 5315 C C . PHE A 1 676 ? -36.835 3.827 10.722 1.00 90.25 676 PHE A C 1
ATOM 5317 O O . PHE A 1 676 ? -38.022 4.044 10.940 1.00 90.25 676 PHE A O 1
ATOM 5324 N N . GLU A 1 677 ? -36.115 4.603 9.912 1.00 88.06 677 GLU A N 1
ATOM 5325 C CA . GLU A 1 677 ? -36.656 5.806 9.256 1.00 88.06 677 GLU A CA 1
ATOM 5326 C C . GLU A 1 677 ? -37.831 5.476 8.321 1.00 88.06 677 GLU A C 1
ATOM 5328 O O . GLU A 1 677 ? -38.822 6.205 8.260 1.00 88.06 677 GLU A O 1
ATOM 5333 N N . MET A 1 678 ? -37.792 4.301 7.689 1.00 86.50 678 MET A N 1
ATOM 5334 C CA . MET A 1 678 ? -38.891 3.788 6.869 1.00 86.50 678 MET A CA 1
ATOM 5335 C C . MET A 1 678 ? -40.189 3.513 7.642 1.00 86.50 678 MET A C 1
ATOM 5337 O O . MET A 1 678 ? -41.254 3.464 7.023 1.00 86.50 678 MET A O 1
ATOM 5341 N N . ILE A 1 679 ? -40.143 3.313 8.964 1.00 91.50 679 ILE A N 1
ATOM 5342 C CA . ILE A 1 679 ? -41.336 2.973 9.757 1.00 91.50 679 ILE A CA 1
ATOM 5343 C C . ILE A 1 679 ? -42.356 4.107 9.733 1.00 91.50 679 ILE A C 1
ATOM 5345 O O . ILE A 1 679 ? -43.538 3.835 9.520 1.00 91.50 679 ILE A O 1
ATOM 5349 N N . GLN A 1 680 ? -41.909 5.361 9.858 1.00 92.06 680 GLN A N 1
ATOM 5350 C CA . GLN A 1 680 ? -42.810 6.514 9.798 1.00 92.06 680 GLN A CA 1
ATOM 5351 C C . GLN A 1 680 ? -43.499 6.603 8.431 1.00 92.06 680 GLN A C 1
ATOM 5353 O O . GLN A 1 680 ? -44.716 6.740 8.351 1.00 92.06 680 GLN A O 1
ATOM 5358 N N . ILE A 1 681 ? -42.736 6.414 7.352 1.00 88.31 681 ILE A N 1
ATOM 5359 C CA . ILE A 1 681 ? -43.255 6.452 5.979 1.00 88.31 681 ILE A CA 1
ATOM 5360 C C . ILE A 1 681 ? -44.325 5.370 5.768 1.00 88.31 681 ILE A C 1
ATOM 5362 O O . ILE A 1 681 ? -45.355 5.619 5.140 1.00 88.31 681 ILE A O 1
ATOM 5366 N N . ILE A 1 682 ? -44.100 4.155 6.281 1.00 87.50 682 ILE A N 1
ATOM 5367 C CA . ILE A 1 682 ? -45.068 3.054 6.174 1.00 87.50 682 ILE A CA 1
ATOM 5368 C C . ILE A 1 682 ? -46.328 3.358 6.995 1.00 87.50 682 ILE A C 1
ATOM 5370 O O . ILE A 1 682 ? -47.435 3.130 6.504 1.00 87.50 682 ILE A O 1
ATOM 5374 N N . TYR A 1 683 ? -46.178 3.892 8.208 1.00 90.12 683 TYR A N 1
ATOM 5375 C CA . TYR A 1 683 ? -47.300 4.262 9.071 1.00 90.12 683 TYR A CA 1
ATOM 5376 C C . TYR A 1 683 ? -48.196 5.328 8.421 1.00 90.12 683 TYR A C 1
ATOM 5378 O O . TYR A 1 683 ? -49.409 5.131 8.302 1.00 90.12 683 TYR A O 1
ATOM 5386 N N . ASP A 1 684 ? -47.596 6.394 7.885 1.00 89.25 684 ASP A N 1
ATOM 5387 C CA . ASP A 1 684 ? -48.317 7.486 7.222 1.00 89.25 684 ASP A CA 1
ATOM 5388 C C . ASP A 1 684 ? -49.082 6.998 5.981 1.00 89.25 684 ASP A C 1
ATOM 5390 O O . ASP A 1 684 ? -50.223 7.403 5.735 1.00 89.25 684 ASP A O 1
ATOM 5394 N N . LYS A 1 685 ? -48.499 6.058 5.221 1.00 85.44 685 LYS A N 1
ATOM 5395 C CA . LYS A 1 685 ? -49.168 5.412 4.078 1.00 85.44 685 LYS A CA 1
ATOM 5396 C C . LYS A 1 685 ? -50.404 4.615 4.505 1.00 85.44 685 LYS A C 1
ATOM 5398 O O . LYS A 1 685 ? -51.421 4.674 3.815 1.00 85.44 685 LYS A O 1
ATOM 5403 N N . ILE A 1 686 ? -50.340 3.883 5.620 1.00 86.81 686 ILE A N 1
ATOM 5404 C CA . ILE A 1 686 ? -51.474 3.094 6.138 1.00 86.81 686 ILE A CA 1
ATOM 5405 C C . ILE A 1 686 ? -52.608 4.017 6.583 1.00 86.81 686 ILE A C 1
ATOM 5407 O O . ILE A 1 686 ? -53.757 3.803 6.193 1.00 86.81 686 ILE A O 1
ATOM 5411 N N . ILE A 1 687 ? -52.284 5.061 7.348 1.00 87.62 687 ILE A N 1
ATOM 5412 C CA . ILE A 1 687 ? -53.234 6.088 7.796 1.00 87.62 687 ILE A CA 1
ATOM 5413 C C . ILE A 1 687 ? -53.920 6.747 6.601 1.00 87.62 687 ILE A C 1
ATOM 5415 O O . ILE A 1 687 ? -55.151 6.796 6.542 1.00 87.62 687 ILE A O 1
ATOM 5419 N N . SER A 1 688 ? -53.131 7.197 5.620 1.00 85.44 688 SER A N 1
ATOM 5420 C CA . SER A 1 688 ? -53.637 7.850 4.413 1.00 85.44 688 SER A CA 1
ATOM 5421 C C . SER A 1 688 ? -54.572 6.939 3.617 1.00 85.44 688 SER A C 1
ATOM 5423 O O . SER A 1 688 ? -55.640 7.378 3.193 1.00 85.44 688 SER A O 1
ATOM 5425 N N . PHE A 1 689 ? -54.214 5.660 3.463 1.00 82.00 689 PHE A N 1
ATOM 5426 C CA . PHE A 1 689 ? -55.030 4.693 2.733 1.00 82.00 689 PHE A CA 1
ATOM 5427 C C . PHE A 1 689 ? -56.335 4.350 3.467 1.00 82.00 689 PHE A C 1
ATOM 5429 O O . PHE A 1 689 ? -57.386 4.239 2.839 1.00 82.00 689 PHE A O 1
ATOM 5436 N N . CYS A 1 690 ? -56.282 4.181 4.791 1.00 80.75 690 CYS A N 1
ATOM 5437 C CA . CYS A 1 690 ? -57.451 3.835 5.602 1.00 80.75 690 CYS A CA 1
ATOM 5438 C C . CYS A 1 690 ? -58.380 5.035 5.859 1.00 80.75 690 CYS A C 1
ATOM 5440 O O . CYS A 1 690 ? -59.537 4.837 6.225 1.00 80.75 690 CYS A O 1
ATOM 5442 N N . GLY A 1 691 ? -57.893 6.269 5.685 1.00 79.94 691 GLY A N 1
ATOM 5443 C CA . GLY A 1 691 ? -58.666 7.490 5.925 1.00 79.94 691 GLY A CA 1
ATOM 5444 C C . GLY A 1 691 ? -59.017 7.719 7.401 1.00 79.94 691 GLY A C 1
ATOM 5445 O O . GLY A 1 691 ? -60.045 8.324 7.700 1.00 79.94 691 GLY A O 1
ATOM 5446 N N . VAL A 1 692 ? -58.190 7.217 8.323 1.00 81.62 692 VAL A N 1
ATOM 5447 C CA . VAL A 1 692 ? -58.374 7.312 9.786 1.00 81.62 692 VAL A CA 1
ATOM 5448 C C . VAL A 1 692 ? -57.225 8.085 10.428 1.00 81.62 692 VAL A C 1
ATOM 5450 O O . VAL A 1 692 ? -56.215 8.311 9.783 1.00 81.62 692 VAL A O 1
ATOM 5453 N N . THR A 1 693 ? -57.352 8.490 11.694 1.00 78.88 693 THR A N 1
ATOM 5454 C CA . THR A 1 693 ? -56.297 9.229 12.419 1.00 78.88 693 THR A CA 1
ATOM 5455 C C . THR A 1 693 ? -55.297 8.333 13.150 1.00 78.88 693 THR A C 1
ATOM 5457 O O . THR A 1 693 ? -54.206 8.782 13.477 1.00 78.88 693 THR A O 1
ATOM 5460 N N . SER A 1 694 ? -55.658 7.079 13.434 1.00 83.38 694 SER A N 1
ATOM 5461 C CA . SER A 1 694 ? -54.762 6.072 14.013 1.00 83.38 694 SER A CA 1
ATOM 5462 C C . SER A 1 694 ? -55.259 4.664 13.688 1.00 83.38 694 SER A C 1
ATOM 5464 O O . SER A 1 694 ? -56.450 4.466 13.433 1.00 83.38 694 SER A O 1
ATOM 5466 N N . VAL A 1 695 ? -54.357 3.686 13.735 1.00 87.81 695 VAL A N 1
ATOM 5467 C CA . VAL A 1 695 ? -54.656 2.255 13.571 1.00 87.81 695 VAL A CA 1
ATOM 5468 C C . VAL A 1 695 ? -54.061 1.456 14.739 1.00 87.81 695 VAL A C 1
ATOM 5470 O O . VAL A 1 695 ? -53.046 1.886 15.290 1.00 87.81 695 VAL A O 1
ATOM 5473 N N . PRO A 1 696 ? -54.642 0.305 15.137 1.00 90.62 696 PRO A N 1
ATOM 5474 C CA . PRO A 1 696 ? -53.982 -0.623 16.057 1.00 90.62 696 PRO A CA 1
ATOM 5475 C C . PRO A 1 696 ? -52.621 -1.039 15.512 1.00 90.62 696 PRO A C 1
ATOM 5477 O O . PRO A 1 696 ? -52.543 -1.646 14.443 1.00 90.62 696 PRO A O 1
ATOM 5480 N N . CYS A 1 697 ? -51.551 -0.673 16.212 1.00 92.50 697 CYS A N 1
ATOM 5481 C CA . CYS A 1 697 ? -50.198 -0.822 15.699 1.00 92.50 697 CYS A CA 1
ATOM 5482 C C . CYS A 1 697 ? -49.187 -1.055 16.822 1.00 92.50 697 CYS A C 1
ATOM 5484 O O . CYS A 1 697 ? -49.243 -0.404 17.866 1.00 92.50 697 CYS A O 1
ATOM 5486 N N . VAL A 1 698 ? -48.236 -1.952 16.560 1.00 95.12 698 VAL A N 1
ATOM 5487 C CA . VAL A 1 698 ? -47.044 -2.170 17.386 1.00 95.12 698 VAL A CA 1
ATOM 5488 C C . VAL A 1 698 ? -45.805 -1.898 16.539 1.00 95.12 698 VAL A C 1
ATOM 5490 O O . VAL A 1 698 ? -45.631 -2.506 15.480 1.00 95.12 698 VAL A O 1
ATOM 5493 N N . ILE A 1 699 ? -44.939 -1.000 17.002 1.00 95.56 699 ILE A N 1
ATOM 5494 C CA . ILE A 1 699 ? -43.616 -0.768 16.419 1.00 95.56 699 ILE A CA 1
ATOM 5495 C C . ILE A 1 699 ? -42.625 -1.738 17.064 1.00 95.56 699 ILE A C 1
ATOM 5497 O O . ILE A 1 699 ? -42.545 -1.850 18.288 1.00 95.56 699 ILE A O 1
ATOM 5501 N N . VAL A 1 700 ? -41.863 -2.445 16.232 1.00 95.69 700 VAL A N 1
ATOM 5502 C CA . VAL A 1 700 ? -41.014 -3.555 16.659 1.00 95.69 700 VAL A CA 1
ATOM 5503 C C . VAL A 1 700 ? -39.563 -3.342 16.248 1.00 95.69 700 VAL A C 1
ATOM 5505 O O . VAL A 1 700 ? -39.232 -3.377 15.061 1.00 95.69 700 VAL A O 1
ATOM 5508 N N . GLY A 1 701 ? -38.686 -3.202 17.244 1.00 92.31 701 GLY A N 1
ATOM 5509 C CA . GLY A 1 701 ? -37.235 -3.243 17.071 1.00 92.31 701 GLY A CA 1
ATOM 5510 C C . GLY A 1 701 ? -36.733 -4.685 17.109 1.00 92.31 701 GLY A C 1
ATOM 5511 O O . GLY A 1 701 ? -36.575 -5.275 18.174 1.00 92.31 701 GLY A O 1
ATOM 5512 N N . SER A 1 702 ? -36.506 -5.287 15.947 1.00 89.06 702 SER A N 1
ATOM 5513 C CA . SER A 1 702 ? -36.070 -6.683 15.825 1.00 89.06 702 SER A CA 1
ATOM 5514 C C . SER A 1 702 ? -34.547 -6.846 15.854 1.00 89.06 702 SER A C 1
ATOM 5516 O O . SER A 1 702 ? -33.801 -5.882 15.666 1.00 89.06 702 SER A O 1
ATOM 5518 N N . LYS A 1 703 ? -34.100 -8.100 16.011 1.00 85.56 703 LYS A N 1
ATOM 5519 C CA . LYS A 1 703 ? -32.691 -8.537 16.001 1.00 85.56 703 LYS A CA 1
ATOM 5520 C C . LYS A 1 703 ? -31.871 -8.042 17.197 1.00 85.56 703 LYS A C 1
ATOM 5522 O O . LYS A 1 703 ? -30.671 -7.808 17.088 1.00 85.56 703 LYS A O 1
ATOM 5527 N N . THR A 1 704 ? -32.490 -7.920 18.372 1.00 82.56 704 THR A N 1
ATOM 5528 C CA . THR A 1 704 ? -31.772 -7.500 19.591 1.00 82.56 704 THR A CA 1
ATOM 5529 C C . THR A 1 704 ? -30.718 -8.494 20.078 1.00 82.56 704 THR A C 1
ATOM 5531 O O . THR A 1 704 ? -29.850 -8.125 20.860 1.00 82.56 704 THR A O 1
ATOM 5534 N N . ASP A 1 705 ? -30.759 -9.745 19.622 1.00 74.81 705 ASP A N 1
ATOM 5535 C CA . ASP A 1 705 ? -29.708 -10.747 19.854 1.00 74.81 705 ASP A CA 1
ATOM 5536 C C . ASP A 1 705 ? -28.375 -10.353 19.215 1.00 74.81 705 ASP A C 1
ATOM 5538 O O . ASP A 1 705 ? -27.308 -10.667 19.741 1.00 74.81 705 ASP A O 1
ATOM 5542 N N . LEU A 1 706 ? -28.418 -9.558 18.140 1.00 65.06 706 LEU A N 1
ATOM 5543 C CA . LEU A 1 706 ? -27.222 -8.949 17.563 1.00 65.06 706 LEU A CA 1
ATOM 5544 C C . LEU A 1 706 ? -26.614 -7.868 18.476 1.00 65.06 706 LEU A C 1
ATOM 5546 O O . LEU A 1 706 ? -25.555 -7.340 18.157 1.00 65.06 706 LEU A O 1
ATOM 5550 N N . VAL A 1 707 ? -27.260 -7.550 19.606 1.00 50.22 707 VAL A N 1
ATOM 5551 C CA . VAL A 1 707 ? -26.839 -6.553 20.606 1.00 50.22 707 VAL A CA 1
ATOM 5552 C C . VAL A 1 707 ? -26.490 -7.199 21.964 1.00 50.22 707 VAL A C 1
ATOM 5554 O O . VAL A 1 707 ? -25.818 -6.583 22.788 1.00 50.22 707 VAL A O 1
ATOM 5557 N N . ALA A 1 708 ? -26.871 -8.454 22.232 1.00 39.81 708 ALA A N 1
ATOM 5558 C CA . ALA A 1 708 ? -26.860 -9.044 23.580 1.00 39.81 708 ALA A CA 1
ATOM 5559 C C . ALA A 1 708 ? -25.486 -9.517 24.126 1.00 39.81 708 ALA A C 1
ATOM 5561 O O . ALA A 1 708 ? -25.427 -10.413 24.966 1.00 39.81 708 ALA A O 1
ATOM 5562 N N . ARG A 1 709 ? -24.363 -8.909 23.720 1.00 37.91 709 ARG A N 1
ATOM 5563 C CA . ARG A 1 709 ? -23.025 -9.223 24.270 1.00 37.91 709 ARG A CA 1
ATOM 5564 C C . ARG A 1 709 ? -22.188 -7.986 24.598 1.00 37.91 709 ARG A C 1
ATOM 5566 O O . ARG A 1 709 ? -21.001 -7.943 24.319 1.00 37.91 709 ARG A O 1
ATOM 5573 N N . PHE A 1 710 ? -22.767 -7.012 25.290 1.00 38.16 710 PHE A N 1
ATOM 5574 C CA . PHE A 1 710 ? -22.048 -5.799 25.710 1.00 38.16 710 PHE A CA 1
ATOM 5575 C C . PHE A 1 710 ? -20.824 -6.019 26.634 1.00 38.16 710 PHE A C 1
ATOM 5577 O O . PHE A 1 710 ? -20.061 -5.087 26.827 1.00 38.16 710 PHE A O 1
ATOM 5584 N N . LEU A 1 711 ? -20.585 -7.228 27.164 1.00 31.05 711 LEU A N 1
ATOM 5585 C CA . LEU A 1 711 ? -19.407 -7.545 28.000 1.00 31.05 711 LEU A CA 1
ATOM 5586 C C . LEU A 1 711 ? -18.563 -8.734 27.503 1.00 31.05 711 LEU A C 1
ATOM 5588 O O . LEU A 1 711 ? -17.576 -9.095 28.126 1.00 31.05 711 LEU A O 1
ATOM 5592 N N . LEU A 1 712 ? -18.927 -9.342 26.369 1.00 34.62 712 LEU A N 1
ATOM 5593 C CA . LEU A 1 712 ? -18.148 -10.423 25.740 1.00 34.62 712 LEU A CA 1
ATOM 5594 C C . LEU A 1 712 ? -17.874 -10.152 24.248 1.00 34.62 712 LEU A C 1
ATOM 5596 O O . LEU A 1 712 ? -17.278 -10.981 23.565 1.00 34.62 712 LEU A O 1
ATOM 5600 N N . SER A 1 713 ? -18.357 -9.015 23.730 1.00 37.38 713 SER A N 1
ATOM 5601 C CA . SER A 1 713 ? -18.196 -8.591 22.335 1.00 37.38 713 SER A CA 1
ATOM 5602 C C . SER A 1 713 ? -16.834 -7.975 22.059 1.00 37.38 713 SER A C 1
ATOM 5604 O O . SER A 1 713 ? -16.451 -7.938 20.897 1.00 37.38 713 SER A O 1
ATOM 5606 N N . PHE A 1 714 ? -16.107 -7.523 23.082 1.00 35.88 714 PHE A N 1
ATOM 5607 C CA . PHE A 1 714 ? -14.748 -7.050 22.861 1.00 35.88 714 PHE A CA 1
ATOM 5608 C C . PHE A 1 714 ? -13.799 -8.247 22.669 1.00 35.88 714 PHE A C 1
ATOM 5610 O O . PHE A 1 714 ? -13.195 -8.406 21.614 1.00 35.88 714 PHE A O 1
ATOM 5617 N N . VAL A 1 715 ? -13.829 -9.206 23.598 1.00 33.97 715 VAL A N 1
ATOM 5618 C CA . VAL A 1 715 ? -12.965 -10.404 23.581 1.00 33.97 715 VAL A CA 1
ATOM 5619 C C . VAL A 1 715 ? -13.196 -11.322 22.378 1.00 33.97 715 VAL A C 1
ATOM 5621 O O . VAL A 1 715 ? -12.256 -11.865 21.808 1.00 33.97 715 VAL A O 1
ATOM 5624 N N . LEU A 1 716 ? -14.452 -11.521 21.969 1.00 34.62 716 LEU A N 1
ATOM 5625 C CA . LEU A 1 716 ? -14.779 -12.443 20.873 1.00 34.62 716 LEU A CA 1
ATOM 5626 C C . LEU A 1 716 ? -14.763 -11.786 19.486 1.00 34.62 716 LEU A C 1
ATOM 5628 O O . LEU A 1 716 ? -14.905 -12.501 18.496 1.00 34.62 716 LEU A O 1
ATOM 5632 N N . SER A 1 717 ? -14.565 -10.464 19.400 1.00 38.03 717 SER A N 1
ATOM 5633 C CA . SER A 1 717 ? -14.288 -9.782 18.125 1.00 38.03 717 SER A CA 1
ATOM 5634 C C . SER A 1 717 ? -12.930 -10.194 17.546 1.00 38.03 717 SER A C 1
ATOM 5636 O O . SER A 1 717 ? -12.701 -10.038 16.349 1.00 38.03 717 SER A O 1
ATOM 5638 N N . LEU A 1 718 ? -12.035 -10.726 18.383 1.00 36.34 718 LEU A N 1
ATOM 5639 C CA . LEU A 1 718 ? -10.657 -11.022 18.002 1.00 36.34 718 LEU A CA 1
ATOM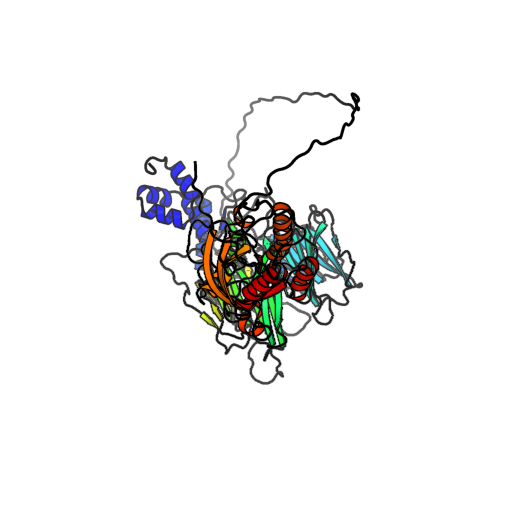 5640 C C . LEU A 1 718 ? -10.448 -12.456 17.500 1.00 36.34 718 LEU A C 1
ATOM 5642 O O . LEU A 1 718 ? -9.431 -12.709 16.865 1.00 36.34 718 LEU A O 1
ATOM 5646 N N . LEU A 1 719 ? -11.398 -13.382 17.710 1.00 32.03 719 LEU A N 1
ATOM 5647 C CA . LEU A 1 719 ? -11.122 -14.815 17.505 1.00 32.03 719 LEU A CA 1
ATOM 5648 C C . LEU A 1 719 ? -11.920 -15.531 16.418 1.00 32.03 719 LEU A C 1
ATOM 5650 O O . LEU A 1 719 ? -11.775 -16.738 16.318 1.00 32.03 719 LEU A O 1
ATOM 5654 N N . ASN A 1 720 ? -12.752 -14.871 15.608 1.00 29.83 720 ASN A N 1
ATOM 5655 C CA . ASN A 1 720 ? -13.216 -15.445 14.336 1.00 29.83 720 ASN A CA 1
ATOM 5656 C C . ASN A 1 720 ? -13.773 -14.343 13.439 1.00 29.83 720 ASN A C 1
ATOM 5658 O O . ASN A 1 720 ? -14.777 -13.698 13.733 1.00 29.83 720 ASN A O 1
ATOM 5662 N N . SER A 1 721 ? -13.110 -14.157 12.317 1.00 39.28 721 SER A N 1
ATOM 5663 C CA . SER A 1 721 ? -13.531 -13.289 11.238 1.00 39.28 721 SER A CA 1
ATOM 5664 C C . SER A 1 721 ? -14.658 -13.954 10.473 1.00 39.28 721 SER A C 1
ATOM 5666 O O . SER A 1 721 ? -14.551 -15.111 10.066 1.00 39.28 721 SER A O 1
ATOM 5668 N N . SER A 1 722 ? -15.786 -13.257 10.403 1.00 30.78 722 SER A N 1
ATOM 5669 C CA . SER A 1 722 ? -16.580 -13.098 9.186 1.00 30.78 722 SER A CA 1
ATOM 5670 C C . SER A 1 722 ? -17.867 -12.358 9.523 1.00 30.78 722 SER A C 1
ATOM 5672 O O . SER A 1 722 ? -18.709 -12.845 10.277 1.00 30.78 722 SER A O 1
ATOM 5674 N N . HIS A 1 723 ? -18.035 -11.217 8.857 1.00 31.42 723 HIS A N 1
ATOM 5675 C CA . HIS A 1 723 ? -19.197 -10.323 8.828 1.00 31.42 723 HIS A CA 1
ATOM 5676 C C . HIS A 1 723 ? -19.253 -9.289 9.952 1.00 31.42 723 HIS A C 1
ATOM 5678 O O . HIS A 1 723 ? -19.404 -9.600 11.136 1.00 31.42 723 HIS A O 1
ATOM 5684 N N . GLY A 1 724 ? -19.214 -8.025 9.531 1.00 40.47 724 GLY A N 1
ATOM 5685 C CA . GLY A 1 724 ? -19.493 -6.862 10.345 1.00 40.47 724 GLY A CA 1
ATOM 5686 C C . GLY A 1 724 ? -20.844 -7.025 11.028 1.00 40.47 724 GLY A C 1
ATOM 5687 O O . GLY A 1 724 ? -21.912 -6.809 10.448 1.00 40.47 724 GLY A O 1
ATOM 5688 N N . ARG A 1 725 ? -20.820 -7.381 12.314 1.00 35.94 725 ARG A N 1
ATOM 5689 C CA . ARG A 1 725 ? -21.994 -7.230 13.166 1.00 35.94 725 ARG A CA 1
ATOM 5690 C C . ARG A 1 725 ? -22.154 -5.751 13.444 1.00 35.94 725 ARG A C 1
ATOM 5692 O O . ARG A 1 725 ? -21.608 -5.218 14.401 1.00 35.94 725 ARG A O 1
ATOM 5699 N N . ARG A 1 726 ? -22.911 -5.109 12.549 1.00 47.62 726 ARG A N 1
ATOM 5700 C CA . ARG A 1 726 ? -23.474 -3.770 12.705 1.00 47.62 726 ARG A CA 1
ATOM 5701 C C . ARG A 1 726 ? -23.883 -3.592 14.159 1.00 47.62 726 ARG A C 1
ATOM 5703 O O . ARG A 1 726 ? -24.841 -4.221 14.612 1.00 47.62 726 ARG A O 1
ATOM 5710 N N . SER A 1 727 ? -23.132 -2.756 14.870 1.00 53.69 727 SER A N 1
ATOM 5711 C CA . SER A 1 727 ? -23.502 -2.299 16.202 1.00 53.69 727 SER A CA 1
ATOM 5712 C C . SER A 1 727 ? -24.923 -1.734 16.151 1.00 53.69 727 SER A C 1
ATOM 5714 O O . SER A 1 727 ? -25.415 -1.336 15.088 1.00 53.69 727 SER A O 1
ATOM 5716 N N . ARG A 1 728 ? -25.626 -1.756 17.283 1.00 73.94 728 ARG A N 1
ATOM 5717 C CA . ARG A 1 728 ? -26.962 -1.164 17.397 1.00 73.94 728 ARG A CA 1
ATOM 5718 C C . ARG A 1 728 ? -26.917 0.275 16.861 1.00 73.94 728 ARG A C 1
ATOM 5720 O O . ARG A 1 728 ? -26.210 1.103 17.418 1.00 73.94 728 ARG A O 1
ATOM 5727 N N . GLN A 1 729 ? -27.676 0.564 15.805 1.00 78.50 729 GLN A N 1
ATOM 5728 C CA . GLN A 1 729 ? -27.738 1.894 15.178 1.00 78.50 729 GLN A CA 1
ATOM 5729 C C . GLN A 1 729 ? -28.922 2.730 15.681 1.00 78.50 729 GLN A C 1
ATOM 5731 O O . GLN A 1 729 ? -28.985 3.927 15.421 1.00 78.50 729 GLN A O 1
ATOM 5736 N N . VAL A 1 730 ? -29.890 2.094 16.347 1.00 79.44 730 VAL A N 1
ATOM 5737 C CA . VAL A 1 730 ? -31.095 2.745 16.873 1.00 79.44 730 VAL A CA 1
ATOM 5738 C C . VAL A 1 730 ? -31.209 2.416 18.352 1.00 79.44 730 VAL A C 1
ATOM 5740 O O . VAL A 1 730 ? -31.353 1.244 18.721 1.00 79.44 730 VAL A O 1
ATOM 5743 N N . ALA A 1 731 ? -31.123 3.433 19.207 1.00 82.38 731 ALA A N 1
ATOM 5744 C CA . ALA A 1 731 ? -31.297 3.246 20.638 1.00 82.38 731 ALA A CA 1
ATOM 5745 C C . ALA A 1 731 ? -32.754 2.885 20.974 1.00 82.38 731 ALA A C 1
ATOM 5747 O O . ALA A 1 731 ? -33.697 3.299 20.299 1.00 82.38 731 ALA A O 1
ATOM 5748 N N . ILE A 1 732 ? -32.952 2.155 22.076 1.00 85.88 732 ILE A N 1
ATOM 5749 C CA . ILE A 1 732 ? -34.295 1.782 22.554 1.00 85.88 732 ILE A CA 1
ATOM 5750 C C . ILE A 1 732 ? -35.179 3.011 22.813 1.00 85.88 732 ILE A C 1
ATOM 5752 O O . ILE A 1 732 ? -36.383 2.981 22.579 1.00 85.88 732 ILE A O 1
ATOM 5756 N N . THR A 1 733 ? -34.564 4.110 23.255 1.00 88.38 733 THR A N 1
ATOM 5757 C CA . THR A 1 733 ? -35.229 5.385 23.529 1.00 88.38 733 THR A CA 1
ATOM 5758 C C . THR A 1 733 ? -35.773 6.032 22.263 1.00 88.38 733 THR A C 1
ATOM 5760 O O . THR A 1 733 ? -36.845 6.617 22.309 1.00 88.38 733 THR A O 1
ATOM 5763 N N . GLU A 1 734 ? -35.079 5.901 21.131 1.00 89.81 734 GLU A N 1
ATOM 5764 C CA . GLU A 1 734 ? -35.540 6.439 19.844 1.00 89.81 734 GLU A CA 1
ATOM 5765 C C . GLU A 1 734 ? -36.743 5.647 19.318 1.00 89.81 734 GLU A C 1
ATOM 5767 O O . GLU A 1 734 ? -37.716 6.234 18.846 1.00 89.81 734 GLU A O 1
ATOM 5772 N N . GLY A 1 735 ? -36.710 4.317 19.466 1.00 89.81 735 GLY A N 1
ATOM 5773 C CA . GLY A 1 735 ? -37.850 3.445 19.172 1.00 89.81 735 GLY A CA 1
ATOM 5774 C C . GLY A 1 735 ? -39.084 3.792 20.003 1.00 89.81 735 GLY A C 1
ATOM 5775 O O . GLY A 1 735 ? -40.179 3.932 19.459 1.00 89.81 735 GLY A O 1
ATOM 5776 N N . GLN A 1 736 ? -38.888 4.014 21.305 1.00 92.12 736 GLN A N 1
ATOM 5777 C CA . GLN A 1 736 ? -39.955 4.432 22.211 1.00 92.12 736 GLN A CA 1
ATOM 5778 C C . GLN A 1 736 ? -40.514 5.815 21.844 1.00 92.12 736 GLN A C 1
ATOM 5780 O O . GLN A 1 736 ? -41.727 5.971 21.757 1.00 92.12 736 GLN A O 1
ATOM 5785 N N . GLN A 1 737 ? -39.656 6.797 21.550 1.00 93.75 737 GLN A N 1
ATOM 5786 C CA . GLN A 1 737 ? -40.081 8.144 21.144 1.00 93.75 737 GLN A CA 1
ATOM 5787 C C . GLN A 1 737 ? -40.935 8.134 19.868 1.00 93.75 737 GLN A C 1
ATOM 5789 O O . GLN A 1 737 ? -41.926 8.859 19.792 1.00 93.75 737 GLN A O 1
ATOM 5794 N N . LEU A 1 738 ? -40.580 7.301 18.880 1.00 92.06 738 LEU A N 1
ATOM 5795 C CA . LEU A 1 738 ? -41.363 7.138 17.650 1.00 92.06 738 LEU A CA 1
ATOM 5796 C C . LEU A 1 738 ? -42.729 6.483 17.908 1.00 92.06 738 LEU A C 1
ATOM 5798 O O . LEU A 1 738 ? -43.714 6.782 17.232 1.00 92.06 738 LEU A O 1
ATOM 5802 N N . ALA A 1 739 ? -42.802 5.565 18.868 1.00 92.12 739 ALA A N 1
ATOM 5803 C CA . ALA A 1 739 ? -44.063 4.940 19.237 1.00 92.12 739 ALA A CA 1
ATOM 5804 C C . ALA A 1 739 ? -44.971 5.904 20.008 1.00 92.12 739 ALA A C 1
ATOM 5806 O O . ALA A 1 739 ? -46.170 5.967 19.723 1.00 92.12 739 ALA A O 1
ATOM 5807 N N . ASP A 1 740 ? -44.391 6.701 20.907 1.00 92.44 740 ASP A N 1
ATOM 5808 C CA . ASP A 1 740 ? -45.091 7.720 21.686 1.00 92.44 740 ASP A CA 1
ATOM 5809 C C . ASP A 1 740 ? -45.678 8.814 20.779 1.00 92.44 740 ASP A C 1
ATOM 5811 O O . ASP A 1 740 ? -46.833 9.206 20.965 1.00 92.44 740 ASP A O 1
ATOM 5815 N N . SER A 1 741 ? -44.926 9.265 19.762 1.00 91.00 741 SER A N 1
ATOM 5816 C CA . SER A 1 741 ? -45.391 10.276 18.799 1.00 91.00 741 SER A CA 1
ATOM 5817 C C . SER A 1 741 ? -46.562 9.790 17.941 1.00 91.00 741 SER A C 1
ATOM 5819 O O . SER A 1 741 ? -47.444 10.578 17.606 1.00 91.00 741 SER A O 1
ATOM 5821 N N . ASN A 1 742 ? -46.599 8.494 17.624 1.00 89.31 742 ASN A N 1
ATOM 5822 C CA . ASN A 1 742 ? -47.661 7.874 16.834 1.00 89.31 742 ASN A CA 1
ATOM 5823 C C . ASN A 1 742 ? -48.803 7.287 17.689 1.00 89.31 742 ASN A C 1
ATOM 5825 O O . ASN A 1 742 ? -49.778 6.784 17.129 1.00 89.31 742 ASN A O 1
ATOM 5829 N N . HIS A 1 743 ? -48.706 7.355 19.024 1.00 89.31 743 HIS A N 1
ATOM 5830 C CA . HIS A 1 743 ? -49.626 6.720 19.978 1.00 89.31 743 HIS A CA 1
ATOM 5831 C C . HIS A 1 743 ? -49.788 5.203 19.750 1.00 89.31 743 HIS A C 1
ATOM 5833 O O . HIS A 1 743 ? -50.903 4.679 19.691 1.00 89.31 743 HIS A O 1
ATOM 5839 N N . THR A 1 744 ? -48.662 4.502 19.604 1.00 90.00 744 THR A N 1
ATOM 5840 C CA . THR A 1 744 ? -48.582 3.054 19.334 1.00 90.00 744 THR A CA 1
ATOM 5841 C C . THR A 1 744 ? -47.783 2.325 20.417 1.00 90.00 744 THR A C 1
ATOM 5843 O O . THR A 1 744 ? -47.050 2.952 21.179 1.00 90.00 744 THR A O 1
ATOM 5846 N N . ALA A 1 745 ? -47.916 0.999 20.505 1.00 93.06 745 ALA A N 1
ATOM 5847 C CA . ALA A 1 745 ? -47.100 0.200 21.423 1.00 93.06 745 ALA A CA 1
ATOM 5848 C C . ALA A 1 745 ? -45.692 -0.048 20.847 1.00 93.06 745 ALA A C 1
ATOM 5850 O O . ALA A 1 745 ? -45.523 -0.123 19.629 1.00 93.06 745 ALA A O 1
ATOM 5851 N N . PHE A 1 746 ? -44.691 -0.221 21.716 1.00 95.88 746 PHE A N 1
ATOM 5852 C CA . PHE A 1 746 ? -43.304 -0.488 21.326 1.00 95.88 746 PHE A CA 1
ATOM 5853 C C . PHE A 1 746 ? -42.748 -1.741 22.001 1.00 95.88 746 PHE A C 1
ATOM 5855 O O . PHE A 1 746 ? -42.862 -1.910 23.217 1.00 95.88 746 PHE A O 1
ATOM 5862 N N . VAL A 1 747 ? -42.102 -2.603 21.211 1.00 94.81 747 VAL A N 1
ATOM 5863 C CA . VAL A 1 747 ? -41.449 -3.820 21.704 1.00 94.81 747 VAL A CA 1
ATOM 5864 C C . VAL A 1 747 ? -40.137 -4.066 20.965 1.00 94.81 747 VAL A C 1
ATOM 5866 O O . VAL A 1 747 ? -40.082 -4.071 19.740 1.00 94.81 747 VAL A O 1
ATOM 5869 N N . GLU A 1 748 ? -39.076 -4.369 21.706 1.00 93.50 748 GLU A N 1
ATOM 5870 C CA . GLU A 1 748 ? -37.859 -4.941 21.133 1.00 93.50 748 GLU A CA 1
ATOM 5871 C C . GLU A 1 748 ? -37.876 -6.469 21.207 1.00 93.50 748 GLU A C 1
ATOM 5873 O O . GLU A 1 748 ? -38.229 -7.037 22.243 1.00 93.50 748 GLU A O 1
ATOM 5878 N N . THR A 1 749 ? -37.477 -7.148 20.131 1.00 91.38 749 THR A N 1
ATOM 5879 C CA . THR A 1 749 ? -37.569 -8.609 20.008 1.00 91.38 749 THR A CA 1
ATOM 5880 C C . THR A 1 749 ? -36.338 -9.239 19.359 1.00 91.38 749 THR A C 1
ATOM 5882 O O . THR A 1 749 ? -35.658 -8.646 18.516 1.00 91.38 749 THR A O 1
ATOM 5885 N N . SER A 1 750 ? -36.097 -10.503 19.705 1.00 88.81 750 SER A N 1
ATOM 5886 C CA . SER A 1 750 ? -35.242 -11.403 18.942 1.00 88.81 750 SER A CA 1
ATOM 5887 C C . SER A 1 750 ? -36.031 -12.651 18.570 1.00 88.81 750 SER A C 1
ATOM 5889 O O . SER A 1 750 ? -36.399 -13.436 19.443 1.00 88.81 750 SER A O 1
ATOM 5891 N N . ALA A 1 751 ? -36.248 -12.859 17.270 1.00 87.75 751 ALA A N 1
ATOM 5892 C CA . ALA A 1 751 ? -36.793 -14.119 16.772 1.00 87.75 751 ALA A CA 1
ATOM 5893 C C . ALA A 1 751 ? -35.832 -15.286 17.059 1.00 87.75 751 ALA A C 1
ATOM 5895 O O . ALA A 1 751 ? -36.270 -16.356 17.458 1.00 87.75 751 ALA A O 1
ATOM 5896 N N . LYS A 1 752 ? -34.519 -15.052 16.943 1.00 84.69 752 LYS A N 1
ATOM 5897 C CA . LYS A 1 752 ? -33.484 -16.068 17.164 1.00 84.69 752 LYS A CA 1
ATOM 5898 C C . LYS A 1 752 ? -33.437 -16.570 18.608 1.00 84.69 752 LYS A C 1
ATOM 5900 O O . LYS A 1 752 ? -33.339 -17.769 18.838 1.00 84.69 752 LYS A O 1
ATOM 5905 N N . GLU A 1 753 ? -33.510 -15.662 19.578 1.00 83.94 753 GLU A N 1
ATOM 5906 C CA . GLU A 1 753 ? -33.521 -15.999 21.010 1.00 83.94 753 GLU A CA 1
ATOM 5907 C C . GLU A 1 753 ? -34.940 -16.241 21.550 1.00 83.94 753 GLU A C 1
ATOM 5909 O O . GLU A 1 753 ? -35.120 -16.423 22.752 1.00 83.94 753 GLU A O 1
ATOM 5914 N N . ASN A 1 754 ? -35.962 -16.205 20.686 1.00 88.25 754 ASN A N 1
ATOM 5915 C CA . ASN A 1 754 ? -37.376 -16.246 21.066 1.00 88.25 754 ASN A CA 1
ATOM 5916 C C . ASN A 1 754 ? -37.760 -15.205 22.143 1.00 88.25 754 ASN A C 1
ATOM 5918 O O . ASN A 1 754 ? -38.636 -15.423 22.983 1.00 88.25 754 ASN A O 1
ATOM 5922 N N . LYS A 1 755 ? -37.086 -14.050 22.146 1.00 89.94 755 LYS A N 1
ATOM 5923 C CA . LYS A 1 755 ? -37.258 -12.998 23.151 1.00 89.94 755 LYS A CA 1
ATOM 5924 C C . LYS A 1 755 ? -38.345 -12.025 22.715 1.00 89.94 755 LYS A C 1
ATOM 5926 O O . LYS A 1 755 ? -38.246 -11.420 21.648 1.00 89.94 755 LYS A O 1
ATOM 5931 N N . ASN A 1 756 ? -39.363 -11.841 23.557 1.00 91.94 756 ASN A N 1
ATOM 5932 C CA . ASN A 1 756 ? -40.509 -10.947 23.329 1.00 91.94 756 ASN A CA 1
ATOM 5933 C C . ASN A 1 756 ? -41.322 -11.230 22.047 1.00 91.94 756 ASN A C 1
ATOM 5935 O O . ASN A 1 756 ? -42.151 -10.412 21.668 1.00 91.94 756 ASN A O 1
ATOM 5939 N N . VAL A 1 757 ? -41.133 -12.384 21.396 1.00 92.12 757 VAL A N 1
ATOM 5940 C CA . VAL A 1 757 ? -41.842 -12.739 20.153 1.00 92.12 757 VAL A CA 1
ATOM 5941 C C . VAL A 1 757 ? -43.346 -12.855 20.392 1.00 92.12 757 VAL A C 1
ATOM 5943 O O . VAL A 1 757 ? -44.133 -12.268 19.661 1.00 92.12 757 VAL A O 1
ATOM 5946 N N . VAL A 1 758 ? -43.752 -13.567 21.448 1.00 92.31 758 VAL A N 1
ATOM 5947 C CA . VAL A 1 758 ? -45.169 -13.704 21.830 1.00 92.31 758 VAL A CA 1
ATOM 5948 C C . VAL A 1 758 ? -45.764 -12.352 22.224 1.00 92.31 758 VAL A C 1
ATOM 5950 O O . VAL A 1 758 ? -46.845 -11.998 21.757 1.00 92.31 758 VAL A O 1
ATOM 5953 N N . LYS A 1 759 ? -45.002 -11.564 22.991 1.00 91.94 759 LYS A N 1
ATOM 5954 C CA . LYS A 1 759 ? -45.408 -10.246 23.480 1.00 91.94 759 LYS A CA 1
ATOM 5955 C C . LYS A 1 759 ? -45.801 -9.290 22.349 1.00 91.94 759 LYS A C 1
ATOM 5957 O O . LYS A 1 759 ? -46.800 -8.601 22.475 1.00 91.94 759 LYS A O 1
ATOM 5962 N N . VAL A 1 760 ? -45.077 -9.289 21.223 1.00 94.38 760 VAL A N 1
ATOM 5963 C CA . VAL A 1 760 ? -45.420 -8.455 20.051 1.00 94.38 760 VAL A CA 1
ATOM 5964 C C . VAL A 1 760 ? -46.867 -8.678 19.594 1.00 94.38 760 VAL A C 1
ATOM 5966 O O . VAL A 1 760 ? -47.589 -7.721 19.319 1.00 94.38 760 VAL A O 1
ATOM 5969 N N . PHE A 1 761 ? -47.295 -9.939 19.500 1.00 93.25 761 PHE A N 1
ATOM 5970 C CA . PHE A 1 761 ? -48.632 -10.276 19.013 1.00 93.25 761 PHE A CA 1
ATOM 5971 C C . PHE A 1 761 ? -49.705 -10.120 20.098 1.00 93.25 761 PHE A C 1
ATOM 5973 O O . PHE A 1 761 ? -50.833 -9.761 19.769 1.00 93.25 761 PHE A O 1
ATOM 5980 N N . GLU A 1 762 ? -49.368 -10.319 21.375 1.00 91.56 762 GLU A N 1
ATOM 5981 C CA . GLU A 1 762 ? -50.263 -10.016 22.504 1.00 91.56 762 GLU A CA 1
ATOM 5982 C C . GLU A 1 762 ? -50.530 -8.510 22.639 1.00 91.56 762 GLU A C 1
ATOM 5984 O O . GLU A 1 762 ? -51.688 -8.110 22.744 1.00 91.56 762 GLU A O 1
ATOM 5989 N N . ASP A 1 763 ? -49.494 -7.672 22.545 1.00 91.94 763 ASP A N 1
ATOM 5990 C CA . ASP A 1 763 ? -49.618 -6.208 22.577 1.00 91.94 763 ASP A CA 1
ATOM 5991 C C . ASP A 1 763 ? -50.422 -5.708 21.359 1.00 91.94 763 ASP A C 1
ATOM 5993 O O . ASP A 1 763 ? -51.235 -4.790 21.468 1.00 91.94 763 ASP A O 1
ATOM 5997 N N . CYS A 1 764 ? -50.269 -6.358 20.198 1.00 92.19 764 CYS A N 1
ATOM 5998 C CA . CYS A 1 764 ? -51.075 -6.059 19.012 1.00 92.19 764 CYS A CA 1
ATOM 5999 C C . CYS A 1 764 ? -52.555 -6.406 19.230 1.00 92.19 764 CYS A C 1
ATOM 6001 O O . CYS A 1 764 ? -53.425 -5.595 18.917 1.00 92.19 764 CYS A O 1
ATOM 6003 N N . LEU A 1 765 ? -52.858 -7.577 19.806 1.00 90.31 765 LEU A N 1
ATOM 6004 C CA . LEU A 1 765 ? -54.227 -7.950 20.177 1.00 90.31 765 LEU A CA 1
ATOM 6005 C C . LEU A 1 765 ? -54.811 -6.979 21.205 1.00 90.31 765 LEU A C 1
ATOM 6007 O O . LEU A 1 765 ? -55.966 -6.580 21.082 1.00 90.31 765 LEU A O 1
ATOM 6011 N N . GLU A 1 766 ? -54.016 -6.534 22.175 1.00 91.38 766 GLU A N 1
ATOM 6012 C CA . GLU A 1 766 ? -54.445 -5.524 23.134 1.00 91.38 766 GLU A CA 1
ATOM 6013 C C . GLU A 1 766 ? -54.809 -4.191 22.461 1.00 91.38 766 GLU A C 1
ATOM 6015 O O . GLU A 1 766 ? -55.858 -3.618 22.765 1.00 91.38 766 GLU A O 1
ATOM 6020 N N . GLU A 1 767 ? -53.991 -3.715 21.520 1.00 88.75 767 GLU A N 1
ATOM 6021 C CA . GLU A 1 767 ? -54.263 -2.500 20.740 1.00 88.75 767 GLU A CA 1
ATOM 6022 C C . GLU A 1 767 ? -55.515 -2.605 19.861 1.00 88.75 767 GLU A C 1
ATOM 6024 O O . GLU A 1 767 ? -56.202 -1.601 19.632 1.00 88.75 767 GLU A O 1
ATOM 6029 N N . ILE A 1 768 ? -55.824 -3.811 19.375 1.00 88.44 768 ILE A N 1
ATOM 6030 C CA . ILE A 1 768 ? -57.051 -4.083 18.625 1.00 88.44 768 ILE A CA 1
ATOM 6031 C C . ILE A 1 768 ? -58.258 -4.004 19.565 1.00 88.44 768 ILE A C 1
ATOM 6033 O O . ILE A 1 768 ? -59.189 -3.244 19.301 1.00 88.44 768 ILE A O 1
ATOM 6037 N N . GLU A 1 769 ? -58.229 -4.724 20.688 1.00 84.94 769 GLU A N 1
ATOM 6038 C CA . GLU A 1 769 ? -59.363 -4.801 21.619 1.00 84.94 769 GLU A CA 1
ATOM 6039 C C . GLU A 1 769 ? -59.654 -3.470 22.326 1.00 84.94 769 GLU A C 1
ATOM 6041 O O . GLU A 1 769 ? -60.815 -3.168 22.595 1.00 84.94 769 GLU A O 1
ATOM 6046 N N . LYS A 1 770 ? -58.649 -2.608 22.547 1.00 82.94 770 LYS A N 1
ATOM 6047 C CA . LYS A 1 770 ? -58.864 -1.225 23.027 1.00 82.94 770 LYS A CA 1
ATOM 6048 C C . LYS A 1 770 ? -59.835 -0.431 22.143 1.00 82.94 770 LYS A C 1
ATOM 6050 O O . LYS A 1 770 ? -60.458 0.515 22.622 1.00 82.94 770 LYS A O 1
ATOM 6055 N N . ARG A 1 771 ? -59.941 -0.786 20.858 1.00 72.88 771 ARG A N 1
ATOM 6056 C CA . ARG A 1 771 ? -60.774 -0.097 19.864 1.00 72.88 771 ARG A CA 1
ATOM 6057 C C . ARG A 1 771 ? -62.055 -0.863 19.499 1.00 72.88 771 ARG A C 1
ATOM 6059 O O . ARG A 1 771 ? -62.876 -0.312 18.766 1.00 72.88 771 ARG A O 1
ATOM 6066 N N . VAL A 1 772 ? -62.270 -2.080 20.016 1.00 65.00 772 VAL A N 1
ATOM 6067 C CA . VAL A 1 772 ? -63.520 -2.838 19.827 1.00 65.00 772 VAL A CA 1
ATOM 6068 C C . VAL A 1 772 ? -64.509 -2.469 20.948 1.00 65.00 772 VAL A C 1
ATOM 6070 O O . VAL A 1 772 ? -64.206 -2.669 22.123 1.00 65.00 772 VAL A O 1
ATOM 6073 N N . PRO A 1 773 ? -65.700 -1.919 20.647 1.00 50.75 773 PRO A N 1
ATOM 6074 C CA . PRO A 1 773 ? -66.688 -1.619 21.678 1.00 50.75 773 PRO A CA 1
ATOM 6075 C C . PRO A 1 773 ? -67.247 -2.911 22.300 1.00 50.75 773 PRO A C 1
ATOM 6077 O O . PRO A 1 773 ? -67.804 -3.759 21.605 1.00 50.75 773 PRO A O 1
ATOM 6080 N N . ASN A 1 774 ? -67.132 -3.044 23.625 1.00 45.62 774 ASN A N 1
ATOM 6081 C CA . ASN A 1 774 ? -67.786 -4.110 24.389 1.00 45.62 774 ASN A CA 1
ATOM 6082 C C . ASN A 1 774 ? -69.321 -4.004 24.245 1.00 45.62 774 ASN A C 1
ATOM 6084 O O . ASN A 1 774 ? -69.894 -2.960 24.557 1.00 45.62 774 ASN A O 1
ATOM 6088 N N . ASN A 1 775 ? -69.957 -5.121 23.866 1.00 41.91 775 ASN A N 1
ATOM 6089 C CA . ASN A 1 775 ? -71.396 -5.386 23.663 1.00 41.91 775 ASN A CA 1
ATOM 6090 C C . ASN A 1 775 ? -71.995 -5.064 22.280 1.00 41.91 775 ASN A C 1
ATOM 6092 O O . ASN A 1 775 ? -72.316 -3.916 21.989 1.00 41.91 775 ASN A O 1
ATOM 6096 N N . GLN A 1 776 ? -72.365 -6.119 21.538 1.00 35.94 776 GLN A N 1
ATOM 6097 C CA . GLN A 1 776 ? -73.774 -6.418 21.221 1.00 35.94 776 GLN A CA 1
ATOM 6098 C C . GLN A 1 776 ? -73.952 -7.868 20.728 1.00 35.94 776 GLN A C 1
ATOM 6100 O O . GLN A 1 776 ? -73.125 -8.402 19.997 1.00 35.94 776 GLN A O 1
ATOM 6105 N N . ALA A 1 777 ? -75.031 -8.494 21.204 1.00 38.88 777 ALA A N 1
ATOM 6106 C CA . ALA A 1 777 ? -75.444 -9.873 20.962 1.00 38.88 777 ALA A CA 1
ATOM 6107 C C . ALA A 1 777 ? -75.723 -10.186 19.478 1.00 38.88 777 ALA A C 1
ATOM 6109 O O . ALA A 1 777 ? -76.128 -9.308 18.717 1.00 38.88 777 ALA A O 1
ATOM 6110 N N . GLU A 1 778 ? -75.549 -11.457 19.096 1.00 31.31 778 GLU A N 1
ATOM 6111 C CA . GLU A 1 778 ? -75.803 -11.977 17.745 1.00 31.31 778 GLU A CA 1
ATOM 6112 C C . GLU A 1 778 ? -77.239 -11.687 17.254 1.00 31.31 778 GLU A C 1
ATOM 6114 O O . GLU A 1 778 ? -78.204 -12.084 17.915 1.00 31.31 778 GLU A O 1
ATOM 6119 N N . PRO A 1 779 ? -77.429 -11.072 16.069 1.00 35.97 779 PRO A N 1
ATOM 6120 C CA . PRO A 1 779 ? -78.699 -11.133 15.358 1.00 35.97 779 PRO A CA 1
ATOM 6121 C C . PRO A 1 779 ? -78.792 -12.440 14.538 1.00 35.97 779 PRO A C 1
ATOM 6123 O O . PRO A 1 779 ? -77.775 -12.946 14.056 1.00 35.97 779 PRO A O 1
ATOM 6126 N N . PRO A 1 780 ? -79.996 -13.016 14.357 1.00 38.38 780 PRO A N 1
ATOM 6127 C CA . PRO A 1 780 ? -80.156 -14.368 13.831 1.00 38.38 780 PRO A CA 1
ATOM 6128 C C . PRO A 1 780 ? -79.885 -14.450 12.323 1.00 38.38 780 PRO A C 1
ATOM 6130 O O . PRO A 1 780 ? -80.173 -13.529 11.557 1.00 38.38 780 PRO A O 1
ATOM 6133 N N . ALA A 1 781 ? -79.359 -15.602 11.900 1.00 43.75 781 ALA A N 1
ATOM 6134 C CA . ALA A 1 781 ? -78.964 -15.896 10.528 1.00 43.75 781 ALA A CA 1
ATOM 6135 C C . ALA A 1 781 ? -80.145 -15.850 9.543 1.00 43.75 781 ALA A C 1
ATOM 6137 O O . ALA A 1 781 ? -81.015 -16.720 9.568 1.00 43.75 781 ALA A O 1
ATOM 6138 N N . ASN A 1 782 ? -80.116 -14.902 8.602 1.00 36.81 782 ASN A N 1
ATOM 6139 C CA . ASN A 1 782 ? -80.954 -14.942 7.406 1.00 36.81 782 ASN A CA 1
ATOM 6140 C C . ASN A 1 782 ? -80.096 -15.178 6.159 1.00 36.81 782 ASN A C 1
ATOM 6142 O O . ASN A 1 782 ? -79.249 -14.369 5.786 1.00 36.81 782 ASN A O 1
ATOM 6146 N N . ARG A 1 783 ? -80.353 -16.321 5.512 1.00 43.19 783 ARG A N 1
ATOM 6147 C CA . ARG A 1 783 ? -79.907 -16.660 4.155 1.00 43.19 783 ARG A CA 1
ATOM 6148 C C . ARG A 1 783 ? -80.427 -15.618 3.163 1.00 43.19 783 ARG A C 1
ATOM 6150 O O . ARG A 1 783 ? -81.621 -15.333 3.180 1.00 43.19 783 ARG A O 1
ATOM 6157 N N . CYS A 1 784 ? -79.602 -15.190 2.208 1.00 31.52 784 CYS A N 1
ATOM 6158 C CA . CYS A 1 784 ? -80.132 -14.853 0.889 1.00 31.52 784 CYS A CA 1
ATOM 6159 C C . CYS A 1 784 ? -79.131 -15.100 -0.245 1.00 31.52 784 CYS A C 1
ATOM 6161 O O . CYS A 1 784 ? -77.923 -14.940 -0.086 1.00 31.52 784 CYS A O 1
ATOM 6163 N N . LEU A 1 785 ? -79.714 -15.556 -1.353 1.00 42.12 785 LEU A N 1
ATOM 6164 C CA . LEU A 1 785 ? -79.139 -16.030 -2.605 1.00 42.12 785 LEU A CA 1
ATOM 6165 C C . LEU A 1 785 ? -78.660 -14.883 -3.501 1.00 42.12 785 LEU A C 1
ATOM 6167 O O . LEU A 1 785 ? -79.241 -13.800 -3.507 1.00 42.12 785 LEU A O 1
ATOM 6171 N N . ILE A 1 786 ? -77.643 -15.183 -4.307 1.00 34.88 786 ILE A N 1
ATOM 6172 C CA . ILE A 1 786 ? -77.161 -14.344 -5.406 1.00 34.88 786 ILE A CA 1
ATOM 6173 C C . ILE A 1 786 ? -78.123 -14.514 -6.592 1.00 34.88 786 ILE A C 1
ATOM 6175 O O . ILE A 1 786 ? -78.401 -15.651 -6.985 1.00 34.88 786 ILE A O 1
ATOM 6179 N N . MET A 1 787 ? -78.620 -13.397 -7.130 1.00 31.70 787 MET A N 1
ATOM 6180 C CA . MET A 1 787 ? -79.235 -13.313 -8.461 1.00 31.70 787 MET A CA 1
ATOM 6181 C C . MET A 1 787 ? -78.205 -12.806 -9.461 1.00 31.70 787 MET A C 1
ATOM 6183 O O . MET A 1 787 ? -77.472 -11.859 -9.089 1.00 31.70 787 MET A O 1
#

Radius of gyration: 36.04 Å; Cα contacts (8 Å, |Δi|>4): 1508; chains: 1; bounding box: 115×69×87 Å

Organism: NCBI:txid2126181

Solvent-accessible surface area (backbone atoms only — not comparable to full-atom values): 45882 Å² total; per-residue (Å²): 118,77,93,70,59,56,70,69,57,51,48,51,53,46,60,76,45,56,55,68,57,44,53,51,45,36,74,76,32,69,70,50,30,52,49,47,74,68,34,41,56,36,45,30,49,35,52,28,59,50,66,38,33,38,80,40,86,55,24,79,40,74,86,48,40,59,60,48,31,52,31,51,53,50,49,52,51,29,65,78,64,60,52,48,87,79,28,62,45,77,44,92,47,55,47,63,43,93,44,72,44,76,42,76,56,35,42,36,35,36,17,91,88,67,10,36,43,39,39,35,60,46,29,68,65,41,56,38,72,67,48,75,54,72,34,72,54,70,96,64,58,76,74,48,66,52,63,40,80,63,69,41,36,27,39,40,32,32,55,44,98,82,60,45,55,37,39,36,37,21,21,65,87,73,65,42,67,23,88,73,29,72,38,46,57,47,70,75,84,83,92,73,83,85,47,82,38,75,80,50,76,49,76,50,66,51,71,61,34,40,35,44,33,36,32,32,31,94,76,75,58,35,30,38,39,38,31,26,36,45,43,74,53,46,78,44,35,43,39,76,39,55,45,55,61,32,61,45,69,73,56,99,53,30,34,36,34,32,33,58,48,79,35,86,88,76,42,32,37,32,40,32,40,32,34,34,62,42,76,60,68,68,57,64,78,83,41,75,34,32,42,35,45,75,42,29,35,44,86,67,30,80,47,72,52,47,42,56,62,47,71,63,63,84,50,66,56,89,89,56,75,34,52,34,49,56,46,68,34,77,70,39,25,42,38,33,36,39,40,35,37,42,62,85,70,74,101,80,80,76,98,72,63,57,54,24,35,40,39,42,31,48,40,53,55,62,54,47,58,63,72,54,75,80,69,70,48,51,42,38,32,74,61,65,36,30,79,54,19,34,70,43,78,48,86,57,76,73,63,91,84,49,45,24,37,39,46,39,32,38,53,45,71,78,47,54,39,32,32,37,40,39,40,47,60,93,52,78,66,92,88,63,83,55,51,57,68,76,43,72,47,59,63,95,60,67,44,42,72,59,65,47,59,21,29,28,58,32,36,79,47,76,49,59,48,74,72,30,73,45,52,30,38,36,96,56,34,41,37,37,38,40,74,85,95,82,57,100,70,80,82,44,78,41,58,37,40,38,25,31,63,48,66,96,78,68,72,96,68,84,73,90,74,87,83,81,88,85,91,81,91,77,88,83,86,84,81,90,78,88,79,93,87,81,88,85,92,86,86,91,90,88,89,87,88,84,87,86,90,86,88,87,82,89,80,88,87,89,87,81,92,76,83,67,87,69,92,59,60,98,42,53,43,30,36,35,40,42,36,35,47,59,91,73,84,84,70,95,76,73,89,81,77,79,53,44,78,64,59,37,47,62,61,48,40,50,40,23,58,69,68,72,44,71,74,77,75,45,72,90,62,72,68,50,75,46,77,41,79,44,81,53,97,93,40,70,27,45,31,40,38,34,44,50,42,50,43,56,96,85,59,75,84,57,66,77,73,57,60,77,48,56,26,34,37,41,28,15,26,30,53,33,50,72,31,46,63,42,47,58,59,54,50,54,51,52,32,64,73,72,74,48,96,73,72,30,34,26,42,31,38,23,56,48,67,74,54,74,41,91,87,52,51,73,74,54,64,76,76,62,45,74,77,66,76,54,60,72,59,47,56,72,64,58,54,43,51,57,16,59,76,67,74,37,45,66,45,68,24,13,41,85,76,62,35,52,45,65,52,53,57,52,54,26,51,49,43,32,53,78,72,54,78,87,82,82,82,88,79,82,92,75,89,82,82,89,130

Sequence (787 aa):
MLDRLPPEIAESICRWLDAKSVVRLSQVSQRWNDIIKRSSAVQYAIELELSGLCNVDNSSFSPASVARLAALMAYRNSWDRFNPKKHAQVTPAALGGNYWELSCNVFATYDSDRGFTFQRIPCALRNIVPERWDLPVFSGDIADFTMDYSQDLLVVLEVGASMCMVVHLLSMKTGQPHSSARLPRLSRDVEKPTATAFSSFQMRIFGSYVGVMADIGADYTEIELMVWEWRNGSLKKHIYSPALTSFAFLDNERIIISTFLEDDYMKTLVPQLQVLEIAGYMNDMDGSLTLCLPSVDRADVHDVEMLIITEPAPSWPVGTIHEAPFVATHDDRLFVVSLQGFEEGEEDEDDLADPTFLLCIPLSVILGFLRSQYGDPCFLWSDWGPPFTRMIRLLRSPEPWSCFVYGSRCVIQISPDECQMLDFKKVYPLSDNRITHDKKIDQNGRLFVEPVLTSGPFSLRKFPIPASNAVMMTEDSILTVSVSFLSPVLPLNEPIFFFSLTKKDVPYSLSSNSVFLDRELLDVGIGVSRTAHGVPCSLPPSFIISSPLVSSLLLKSPSCAAYFLIPMSPNKRRIAVLGSRSVGQLPRHSPALALAYFGPGKSSLIIQFCQNEFVDSYYPTIESTFAKTVNFKNNEYDCDIIDTAGQDEFSLLNSKHAIGVHGYVLVYSVNSRNSFEMIQIIYDKIISFCGVTSVPCVIVGSKTDLVARFLLSFVLSLLNSSHGRRSRQVAITEGQQLADSNHTAFVETSAKENKNVVKVFEDCLEEIEKRVPNNQAEPPANRCLIM

Mean predicted aligned error: 18.69 Å